Protein AF-0000000085028987 (afdb_homodimer)

Secondary structure (DSSP, 8-state):
-----EEEEEETTS-EEEEEEESSPPP--HHHHHHHHTSPPEETTS-EEEEPPTT---EEEEEEEETTEEP--EEETTTTEEE-SS-TTTT--SEE-EEEEEEETTS-EEEEEE--EEEEE---HHHHHHHHHHHHHHHT-GGGB----SS----SS-S---HHHHHHHHHHHHHHHHHTHHHHHHS---EEEEEEEEEEGGG-----HHHHHHHHH-GGGEEEEEEEEEETTEEEEESEEEEEEEEEE---HHHHHHHHHHHHHHHHHHHHHHHHHHHHHHH------BTTBEEHHHHHHHHHHHHHHHHHHHHHHHHHHHHHHHHHHHHH---PPP-TTSPPP--HHHHHSHHHHHHHHHHHHHHHS-----HHHHHHHHTTSHHHHHHHHHHHHHHHHHHHTT-EEEEEE----SS----SS--TTB--EEEEEETTEEEEEEES--EESS---SSSS--EEE---B-SSTT-B-SEE--SEEEEEEETTEEEEEEEEEEEEEHHHIIIIIHHHHHIIIIISEEE--EEETTEEE--EEEEEEEEEEE-SS--S-EES-TTPPTT---SSEEEEEE-STTS-HHHHHHHHHHHHHHHH-/-----EEEEEETTS-EEEEEEESSPPP--HHHHHHHHTSPPEETTS-EEEEPPTT---EEEEEEEETTEEP--EEETTTTEEE-SS-TTTT--SEE-EEEEEEETTS-EEEEEE--EEEEE---HHHHHHHHHHHHHHHT-GGGB----SS----S--S--SHHHHHHHHHHHHHHHHHTHHHHHHS---EEEEEEEEEEGGG-----HHHHHHHHH-GGGEEEEEEEEEETTEEEEESEEEEEEEEEE---HHHHHHHHHHHHHHHHHHHHHHHHHHHHHHH------BTTBEEHHHHHHHHHHHHHHHHHHHHHHHHHHHHHHHHHHHHH---PPP-TTSPPPPPHHHHHSHHHHHHHHHHHHHHHS-----HHHHHHHHTTSHHHHHHHHHHHHHHHHHHHTT-EEEEEEPPPPSS----SS--TTB--EEEEEETTEEEEEEES--EESS---SSSS--EEE---B-SSTT-B-SEE--SEEEEEEETTEEEEEEEEEEEEEHHHIIIIIHHHHHIIIIISEEE--EEETTEEE--EEEEEEEEEEE-SS--S-EES-TTPPTT---SSEEEEEE-STTS-HHHHHHHHHHHHHHHH-

Organism: Acidaminococcus fermentans (strain ATCC 25085 / DSM 20731 / CCUG 9996 / CIP 106432 / VR4) (NCBI:txid591001)

Sequence (1204 aa):
MDMEPTIRLREQNGETLTLPVTREARPYSAERVLAAAGRQGVRENLHYDLELPAQWTGIQEAAAALNGKPLNSLFDSRRHMVLFPYNIFAYHMGLVELELTLRLEDGSQQMWYTDLLPVLIQPSPQQENLKAMVEFIYAHQGPLLREKGPGTAGPDRDGFQDFLSQLTLAEETLQVYEENYGYFKANCRHTLESAEVVDWTERVQTVSPHTLQYLVRHPEHLKEAPFGIPVGNRTVLPEKLLSTQDKMSRDVYENQVVVSFLQRMLYDIGEEGKEIRTLLREMDLPDQDREGYRLSSQVLYENAAHMLRSFLERCEEVEERLQEMFVSYRQILPVTLLDASHLPRPTEPFFRVPQYYRIYLCIHRWYQTGCRHFPRERMLLNLYENTFVFEIYCLARLLHLFRQEGFVLEEGRHQEYSLGNRHLYDTSGYQNVYRLRQGGEELTLYFQPVITDHPEEGASGIHLYRNTTYAFKALEEGHYYTPDYLLKWKSGNRETYLILDAKYSYRKKVLQELMPEMSYKYLLSLSPVPYEEEGKKVEPAVRGLEILYGLTNGEQELESFYNCRLPGTSILPAANVIPFAETVTEENQQKNIRELLREMRGMDMEPTIRLREQNGETLTLPVTREARPYSAERVLAAAGRQGVRENLHYDLELPAQWTGIQEAAAALNGKPLNSLFDSRRHMVLFPYNIFAYHMGLVELELTLRLEDGSQQMWYTDLLPVLIQPSPQQENLKAMVEFIYAHQGPLLREKGPGTAGPDRDGFQDFLSQLTLAEETLQVYEENYGYFKANCRHTLESAEVVDWTERVQTVSPHTLQYLVRHPEHLKEAPFGIPVGNRTVLPEKLLSTQDKMSRDVYENQVVVSFLQRMLYDIGEEGKEIRTLLREMDLPDQDREGYRLSSQVLYENAAHMLRSFLERCEEVEERLQEMFVSYRQILPVTLLDASHLPRPTEPFFRVPQYYRIYLCIHRWYQTGCRHFPRERMLLNLYENTFVFEIYCLARLLHLFRQEGFVLEEGRHQEYSLGNRHLYDTSGYQNVYRLRQGGEELTLYFQPVITDHPEEGASGIHLYRNTTYAFKALEEGHYYTPDYLLKWKSGNRETYLILDAKYSYRKKVLQELMPEMSYKYLLSLSPVPYEEEGKKVEPAVRGLEILYGLTNGEQELESFYNCRLPGTSILPAANVIPFAETVTEENQQKNIRELLREMRG

Radius of gyration: 51.17 Å; Cα contacts (8 Å, |Δi|>4): 2140; chains: 2; bounding box: 71×213×149 Å

InterPro domains:
  IPR018633 Domain of unknown function DUF2357 [PF09823] (188-269)

pLDDT: mean 80.5, std 14.64, range [32.12, 98.12]

Structure (mmCIF, N/CA/C/O backbone):
data_AF-0000000085028987-model_v1
#
loop_
_entity.id
_entity.type
_entity.pdbx_description
1 polymer 'DUF2357 domain-containing protein'
#
loop_
_atom_site.group_PDB
_atom_site.id
_atom_site.type_symbol
_atom_site.label_atom_id
_atom_site.label_alt_id
_atom_site.label_comp_id
_atom_site.label_asym_id
_atom_site.label_entity_id
_atom_site.label_seq_id
_atom_site.pdbx_PDB_ins_code
_atom_site.Cartn_x
_atom_site.Cartn_y
_atom_site.Cartn_z
_atom_site.occupancy
_atom_site.B_iso_or_equiv
_atom_site.auth_seq_id
_atom_site.auth_comp_id
_atom_site.auth_asym_id
_atom_site.auth_atom_id
_atom_site.pdbx_PDB_model_num
ATOM 1 N N . MET A 1 1 ? 36.781 15.398 24.906 1 32.41 1 MET A N 1
ATOM 2 C CA . MET A 1 1 ? 35.656 16.141 24.328 1 32.41 1 MET A CA 1
ATOM 3 C C . MET A 1 1 ? 34.938 15.305 23.266 1 32.41 1 MET A C 1
ATOM 5 O O . MET A 1 1 ? 35.562 14.93 22.25 1 32.41 1 MET A O 1
ATOM 9 N N . ASP A 1 2 ? 34.125 14.406 23.484 1 46.38 2 ASP A N 1
ATOM 10 C CA . ASP A 1 2 ? 33.469 13.359 22.703 1 46.38 2 ASP A CA 1
ATOM 11 C C . ASP A 1 2 ? 32.781 13.945 21.469 1 46.38 2 ASP A C 1
ATOM 13 O O . ASP A 1 2 ? 31.891 14.781 21.578 1 46.38 2 ASP A O 1
ATOM 17 N N . MET A 1 3 ? 33.438 14.18 20.406 1 56.78 3 MET A N 1
ATOM 18 C CA . MET A 1 3 ? 33 14.836 19.172 1 56.78 3 MET A CA 1
ATOM 19 C C . MET A 1 3 ? 31.656 14.297 18.703 1 56.78 3 MET A C 1
ATOM 21 O O . MET A 1 3 ? 31.453 13.078 18.656 1 56.78 3 MET A O 1
ATOM 25 N N . GLU A 1 4 ? 30.641 15.07 18.719 1 72.38 4 GLU A N 1
ATOM 26 C CA . GLU A 1 4 ? 29.312 14.703 18.234 1 72.38 4 GLU A CA 1
ATOM 27 C C . GLU A 1 4 ? 29.375 14.047 16.859 1 72.38 4 GLU A C 1
ATOM 29 O O . GLU A 1 4 ? 30.094 14.523 15.977 1 72.38 4 GLU A O 1
ATOM 34 N N . PRO A 1 5 ? 28.906 12.836 16.797 1 86.44 5 PRO A N 1
ATOM 35 C CA . PRO A 1 5 ? 28.969 12.172 15.5 1 86.44 5 PRO A CA 1
ATOM 36 C C . PRO A 1 5 ? 28.312 12.992 14.391 1 86.44 5 PRO A C 1
ATOM 38 O O . PRO A 1 5 ? 27.453 13.836 14.664 1 86.44 5 PRO A O 1
ATOM 41 N N . THR A 1 6 ? 29.016 12.945 13.227 1 91.19 6 THR A N 1
ATOM 42 C CA . THR A 1 6 ? 28.5 13.695 12.086 1 91.19 6 THR A CA 1
ATOM 43 C C . THR A 1 6 ? 28.094 12.758 10.961 1 91.19 6 THR A C 1
ATOM 45 O O . THR A 1 6 ? 28.734 11.727 10.734 1 91.19 6 THR A O 1
ATOM 48 N N . ILE A 1 7 ? 26.969 13.117 10.414 1 92.19 7 ILE A N 1
ATOM 49 C CA . ILE A 1 7 ? 26.547 12.43 9.203 1 92.19 7 ILE A CA 1
ATOM 50 C C . ILE A 1 7 ? 26.781 13.336 7.992 1 92.19 7 ILE A C 1
ATOM 52 O O . ILE A 1 7 ? 26.938 14.547 8.133 1 92.19 7 ILE A O 1
ATOM 56 N N . ARG A 1 8 ? 26.938 12.719 6.805 1 92.5 8 ARG A N 1
ATOM 57 C CA . ARG A 1 8 ? 27.188 13.492 5.594 1 92.5 8 ARG A CA 1
ATOM 58 C C . ARG A 1 8 ? 26.047 13.312 4.586 1 92.5 8 ARG A C 1
ATOM 60 O O . ARG A 1 8 ? 25.672 12.18 4.266 1 92.5 8 ARG A O 1
ATOM 67 N N . LEU A 1 9 ? 25.406 14.422 4.207 1 91.81 9 LEU A N 1
ATOM 68 C CA . LEU A 1 9 ? 24.453 14.43 3.102 1 91.81 9 LEU A CA 1
ATOM 69 C C . LEU A 1 9 ? 25.172 14.656 1.772 1 91.81 9 LEU A C 1
ATOM 71 O O . LEU A 1 9 ? 25.766 15.711 1.56 1 91.81 9 LEU A O 1
ATOM 75 N N . ARG A 1 10 ? 25.125 13.641 0.949 1 88.56 10 ARG A N 1
ATOM 76 C CA . ARG A 1 10 ? 25.797 13.719 -0.342 1 88.56 10 ARG A CA 1
ATOM 77 C C . ARG A 1 10 ? 24.828 14.117 -1.445 1 88.56 10 ARG A C 1
ATOM 79 O O . ARG A 1 10 ? 23.875 13.383 -1.738 1 88.56 10 ARG A O 1
ATOM 86 N N . GLU A 1 11 ? 25.125 15.242 -2.012 1 84.75 11 GLU A N 1
ATOM 87 C CA . GLU A 1 11 ? 24.312 15.742 -3.121 1 84.75 11 GLU A CA 1
ATOM 88 C C . GLU A 1 11 ? 24.703 15.07 -4.434 1 84.75 11 GLU A C 1
ATOM 90 O O . GLU A 1 11 ? 25.844 14.609 -4.59 1 84.75 11 GLU A O 1
ATOM 95 N N . GLN A 1 12 ? 23.75 14.961 -5.301 1 71.62 12 GLN A N 1
ATOM 96 C CA . GLN A 1 12 ? 23.984 14.367 -6.609 1 71.62 12 GLN A CA 1
ATOM 97 C C . GLN A 1 12 ? 25.125 15.078 -7.336 1 71.62 12 GLN A C 1
ATOM 99 O O . GLN A 1 12 ? 25.891 14.445 -8.055 1 71.62 12 GLN A O 1
ATOM 104 N N . ASN A 1 13 ? 25.312 16.359 -7.172 1 62.12 13 ASN A N 1
ATOM 105 C CA . ASN A 1 13 ? 26.328 17.141 -7.855 1 62.12 13 ASN A CA 1
ATOM 106 C C . ASN A 1 13 ? 27.672 17.078 -7.117 1 62.12 13 ASN A C 1
ATOM 108 O O . ASN A 1 13 ? 28.641 17.734 -7.52 1 62.12 13 ASN A O 1
ATOM 112 N N . GLY A 1 14 ? 27.719 16.234 -6.102 1 68 14 GLY A N 1
ATOM 113 C CA . GLY A 1 14 ? 29 15.977 -5.469 1 68 14 GLY A CA 1
ATOM 114 C C . GLY A 1 14 ? 29.203 16.766 -4.191 1 68 14 GLY A C 1
ATOM 115 O O . GLY A 1 14 ? 30.125 16.5 -3.422 1 68 14 GLY A O 1
ATOM 116 N N . GLU A 1 15 ? 28.453 17.766 -3.984 1 76 15 GLU A N 1
ATOM 117 C CA . GLU A 1 15 ? 28.625 18.531 -2.752 1 76 15 GLU A CA 1
ATOM 118 C C . GLU A 1 15 ? 28.156 17.734 -1.539 1 76 15 GLU A C 1
ATOM 120 O O . GLU A 1 15 ? 27.156 17 -1.618 1 76 15 GLU A O 1
ATOM 125 N N . THR A 1 16 ? 29 17.812 -0.486 1 85.38 16 THR A N 1
ATOM 126 C CA . THR A 1 16 ? 28.672 17.078 0.73 1 85.38 16 THR A CA 1
ATOM 127 C C . THR A 1 16 ? 28.422 18.031 1.892 1 85.38 16 THR A C 1
ATOM 129 O O . THR A 1 16 ? 29.188 18.984 2.098 1 85.38 16 THR A O 1
ATOM 132 N N . LEU A 1 17 ? 27.297 17.875 2.51 1 88.44 17 LEU A N 1
ATOM 133 C CA . LEU A 1 17 ? 26.953 18.641 3.711 1 88.44 17 LEU A CA 1
ATOM 134 C C . LEU A 1 17 ? 27.156 17.781 4.961 1 88.44 17 LEU A C 1
ATOM 136 O O . LEU A 1 17 ? 26.578 16.703 5.078 1 88.44 17 LEU A O 1
ATOM 140 N N . THR A 1 18 ? 28.031 18.297 5.848 1 89.81 18 THR A N 1
ATOM 141 C CA . THR A 1 18 ? 28.281 17.594 7.102 1 89.81 18 THR A CA 1
ATOM 142 C C . THR A 1 18 ? 27.359 18.109 8.203 1 89.81 18 THR A C 1
ATOM 144 O O . THR A 1 18 ? 27.344 19.312 8.492 1 89.81 18 THR A O 1
ATOM 147 N N . LEU A 1 19 ? 26.625 17.203 8.758 1 90.38 19 LEU A N 1
ATOM 148 C CA . LEU A 1 19 ? 25.609 17.594 9.742 1 90.38 19 LEU A CA 1
ATOM 149 C C . LEU A 1 19 ? 25.891 16.906 11.078 1 90.38 19 LEU A C 1
ATOM 151 O O . LEU A 1 19 ? 25.969 15.68 11.148 1 90.38 19 LEU A O 1
ATOM 155 N N . PRO A 1 20 ? 26.016 17.703 12.07 1 87.94 20 PRO A N 1
ATOM 156 C CA . PRO A 1 20 ? 26.094 17.062 13.391 1 87.94 20 PRO A CA 1
ATOM 157 C C . PRO A 1 20 ? 24.781 16.406 13.805 1 87.94 20 PRO A C 1
ATOM 159 O O . PRO A 1 20 ? 23.703 16.891 13.445 1 87.94 20 PRO A O 1
ATOM 162 N N . VAL A 1 21 ? 24.828 15.289 14.516 1 91.38 21 VAL A N 1
ATOM 163 C CA . VAL A 1 21 ? 23.641 14.586 14.969 1 91.38 21 VAL A CA 1
ATOM 164 C C . VAL A 1 21 ? 23.703 14.383 16.484 1 91.38 21 VAL A C 1
ATOM 166 O O . VAL A 1 21 ? 24.797 14.266 17.047 1 91.38 21 VAL A O 1
ATOM 169 N N . THR A 1 22 ? 22.5 14.406 17.078 1 89.25 22 THR A N 1
ATOM 170 C CA . THR A 1 22 ? 22.359 14.195 18.516 1 89.25 22 THR A CA 1
ATOM 171 C C . THR A 1 22 ? 21.359 13.078 18.812 1 89.25 22 THR A C 1
ATOM 173 O O . THR A 1 22 ? 20.547 12.727 17.953 1 89.25 22 THR A O 1
ATOM 176 N N . ARG A 1 23 ? 21.375 12.516 20.031 1 87.06 23 ARG A N 1
ATOM 177 C CA . ARG A 1 23 ? 20.516 11.398 20.406 1 87.06 23 ARG A CA 1
ATOM 178 C C . ARG A 1 23 ? 19.156 11.891 20.891 1 87.06 23 ARG A C 1
ATOM 180 O O . ARG A 1 23 ? 18.188 11.125 20.938 1 87.06 23 ARG A O 1
ATOM 187 N N . GLU A 1 24 ? 19.094 13.141 21.188 1 79.94 24 GLU A N 1
ATOM 188 C CA . GLU A 1 24 ? 17.828 13.664 21.703 1 79.94 24 GLU A CA 1
ATOM 189 C C . GLU A 1 24 ? 17.203 14.648 20.734 1 79.94 24 GLU A C 1
ATOM 191 O O . GLU A 1 24 ? 17.891 15.469 20.125 1 79.94 24 GLU A O 1
ATOM 196 N N . ALA A 1 25 ? 15.938 14.406 20.578 1 73.94 25 ALA A N 1
ATOM 197 C CA . ALA A 1 25 ? 15.188 15.359 19.766 1 73.94 25 ALA A CA 1
ATOM 198 C C . ALA A 1 25 ? 15.055 16.703 20.484 1 73.94 25 ALA A C 1
ATOM 200 O O . ALA A 1 25 ? 14.734 16.75 21.672 1 73.94 25 ALA A O 1
ATOM 201 N N . ARG A 1 26 ? 15.492 17.766 19.797 1 72.06 26 ARG A N 1
ATOM 202 C CA . ARG A 1 26 ? 15.359 19.094 20.359 1 72.06 26 ARG A CA 1
ATOM 203 C C . ARG A 1 26 ? 14.039 19.75 19.953 1 72.06 26 ARG A C 1
ATOM 205 O O . ARG A 1 26 ? 13.609 19.625 18.812 1 72.06 26 ARG A O 1
ATOM 212 N N . PRO A 1 27 ? 13.359 20.281 20.922 1 61.62 27 PRO A N 1
ATOM 213 C CA . PRO A 1 27 ? 12.102 20.938 20.578 1 61.62 27 PRO A CA 1
ATOM 214 C C . PRO A 1 27 ? 12.305 22.141 19.641 1 61.62 27 PRO A C 1
ATOM 216 O O . PRO A 1 27 ? 13.391 22.719 19.594 1 61.62 27 PRO A O 1
ATOM 219 N N . TYR A 1 28 ? 11.406 22.359 18.875 1 56.91 28 TYR A N 1
ATOM 220 C CA . TYR A 1 28 ? 11.43 23.547 18.016 1 56.91 28 TYR A CA 1
ATOM 221 C C . TYR A 1 28 ? 11.359 24.812 18.844 1 56.91 28 TYR A C 1
ATOM 223 O O . TYR A 1 28 ? 10.469 24.969 19.688 1 56.91 28 TYR A O 1
ATOM 231 N N . SER A 1 29 ? 12.5 25.562 18.969 1 55.34 29 SER A N 1
ATOM 232 C CA . SER A 1 29 ? 12.562 26.844 19.672 1 55.34 29 SER A CA 1
ATOM 233 C C . SER A 1 29 ? 12.969 27.969 18.719 1 55.34 29 SER A C 1
ATOM 235 O O . SER A 1 29 ? 13.562 27.719 17.672 1 55.34 29 SER A O 1
ATOM 237 N N . ALA A 1 30 ? 12.461 29.156 19.031 1 52.03 30 ALA A N 1
ATOM 238 C CA . ALA A 1 30 ? 12.836 30.312 18.234 1 52.03 30 ALA A CA 1
ATOM 239 C C . ALA A 1 30 ? 14.344 30.422 18.062 1 52.03 30 ALA A C 1
ATOM 241 O O . ALA A 1 30 ? 14.836 30.75 16.984 1 52.03 30 ALA A O 1
ATOM 242 N N . GLU A 1 31 ? 14.93 30.078 19.125 1 56.41 31 GLU A N 1
ATOM 243 C CA . GLU A 1 31 ? 16.391 30.141 19.078 1 56.41 31 GLU A CA 1
ATOM 244 C C . GLU A 1 31 ? 16.953 29.156 18.062 1 56.41 31 GLU A C 1
ATOM 246 O O . GLU A 1 31 ? 17.875 29.484 17.312 1 56.41 31 GLU A O 1
ATOM 251 N N . ARG A 1 32 ? 16.391 27.984 18.047 1 67.75 32 ARG A N 1
ATOM 252 C CA . ARG A 1 32 ? 16.844 26.938 17.125 1 67.75 32 ARG A CA 1
ATOM 253 C C . ARG A 1 32 ? 16.562 27.328 15.68 1 67.75 32 ARG A C 1
ATOM 255 O O . ARG A 1 32 ? 17.375 27.078 14.789 1 67.75 32 ARG A O 1
ATOM 262 N N . VAL A 1 33 ? 15.539 27.922 15.516 1 63.22 33 VAL A N 1
ATOM 263 C CA . VAL A 1 33 ? 15.109 28.344 14.18 1 63.22 33 VAL A CA 1
ATOM 264 C C . VAL A 1 33 ? 16.031 29.438 13.664 1 63.22 33 VAL A C 1
ATOM 266 O O . VAL A 1 33 ? 16.453 29.406 12.508 1 63.22 33 VAL A O 1
ATOM 269 N N . LEU A 1 34 ? 16.359 30.344 14.523 1 59.09 34 LEU A N 1
ATOM 270 C CA . LEU A 1 34 ? 17.25 31.438 14.148 1 59.09 34 LEU A CA 1
ATOM 271 C C . LEU A 1 34 ? 18.656 30.938 13.852 1 59.09 34 LEU A C 1
ATOM 273 O O . LEU A 1 34 ? 19.312 31.406 12.922 1 59.09 34 LEU A O 1
ATOM 277 N N . ALA A 1 35 ? 18.984 30 14.594 1 65.44 35 ALA A N 1
ATOM 278 C CA . ALA A 1 35 ? 20.312 29.438 14.398 1 65.44 35 ALA A CA 1
ATOM 279 C C . ALA A 1 35 ? 20.406 28.688 13.07 1 65.44 35 ALA A C 1
ATOM 281 O O . ALA A 1 35 ? 21.453 28.672 12.43 1 65.44 35 ALA A O 1
ATOM 282 N N . ALA A 1 36 ? 19.344 28.094 12.695 1 73 36 ALA A N 1
ATOM 283 C CA . ALA A 1 36 ? 19.297 27.281 11.484 1 73 36 ALA A CA 1
ATOM 284 C C . ALA A 1 36 ? 19.375 28.156 10.234 1 73 36 ALA A C 1
ATOM 286 O O . ALA A 1 36 ? 19.891 27.734 9.195 1 73 36 ALA A O 1
ATOM 287 N N . ALA A 1 37 ? 18.922 29.359 10.336 1 63 37 ALA A N 1
ATOM 288 C CA . ALA A 1 37 ? 18.875 30.25 9.188 1 63 37 ALA A CA 1
ATOM 289 C C . ALA A 1 37 ? 20.281 30.578 8.688 1 63 37 ALA A C 1
ATOM 291 O O . ALA A 1 37 ? 20.469 30.875 7.504 1 63 37 ALA A O 1
ATOM 292 N N . GLY A 1 38 ? 21.188 30.469 9.594 1 63.19 38 GLY A N 1
ATOM 293 C CA . GLY A 1 38 ? 22.547 30.781 9.188 1 63.19 38 GLY A CA 1
ATOM 294 C C . GLY A 1 38 ? 23.328 29.562 8.719 1 63.19 38 GLY A C 1
ATOM 295 O O . GLY A 1 38 ? 24.453 29.688 8.234 1 63.19 38 GLY A O 1
ATOM 296 N N . ARG A 1 39 ? 22.719 28.516 8.742 1 74.38 39 ARG A N 1
ATOM 297 C CA . ARG A 1 39 ? 23.422 27.281 8.383 1 74.38 39 ARG A CA 1
ATOM 298 C C . ARG A 1 39 ? 23.266 26.969 6.902 1 74.38 39 ARG A C 1
ATOM 300 O O . ARG A 1 39 ? 22.438 27.562 6.219 1 74.38 39 ARG A O 1
ATOM 307 N N . GLN A 1 40 ? 24.234 26.141 6.457 1 78.69 40 GLN A N 1
ATOM 308 C CA . GLN A 1 40 ? 24.094 25.641 5.09 1 78.69 40 GLN A CA 1
ATOM 309 C C . GLN A 1 40 ? 22.828 24.797 4.93 1 78.69 40 GLN A C 1
ATOM 311 O O . GLN A 1 40 ? 22.516 23.984 5.789 1 78.69 40 GLN A O 1
ATOM 316 N N . GLY A 1 41 ? 22.078 25.203 3.938 1 84.44 41 GLY A N 1
ATOM 317 C CA . GLY A 1 41 ? 20.781 24.547 3.74 1 84.44 41 GLY A CA 1
ATOM 318 C C . GLY A 1 41 ? 20.828 23.469 2.674 1 84.44 41 GLY A C 1
ATOM 319 O O . GLY A 1 41 ? 21.875 23.203 2.094 1 84.44 41 GLY A O 1
ATOM 320 N N . VAL A 1 42 ? 19.812 22.75 2.605 1 88.56 42 VAL A N 1
ATOM 321 C CA . VAL A 1 42 ? 19.625 21.734 1.586 1 88.56 42 VAL A CA 1
ATOM 322 C C . VAL A 1 42 ? 18.75 22.266 0.46 1 88.56 42 VAL A C 1
ATOM 324 O O . VAL A 1 42 ? 17.875 23.109 0.692 1 88.56 42 VAL A O 1
ATOM 327 N N . ARG A 1 43 ? 19.109 21.812 -0.732 1 84.69 43 ARG A N 1
ATOM 328 C CA . ARG A 1 43 ? 18.359 22.266 -1.899 1 84.69 43 ARG A CA 1
ATOM 329 C C . ARG A 1 43 ? 17.172 21.344 -2.172 1 84.69 43 ARG A C 1
ATOM 331 O O . ARG A 1 43 ? 17.328 20.125 -2.186 1 84.69 43 ARG A O 1
ATOM 338 N N . GLU A 1 44 ? 15.992 21.969 -2.375 1 80.94 44 GLU A N 1
ATOM 339 C CA . GLU A 1 44 ? 14.734 21.234 -2.492 1 80.94 44 GLU A CA 1
ATOM 340 C C . GLU A 1 44 ? 14.711 20.375 -3.75 1 80.94 44 GLU A C 1
ATOM 342 O O . GLU A 1 44 ? 14.078 19.312 -3.773 1 80.94 44 GLU A O 1
ATOM 347 N N . ASN A 1 45 ? 15.344 20.797 -4.785 1 78.25 45 ASN A N 1
ATOM 348 C CA . ASN A 1 45 ? 15.195 20.141 -6.074 1 78.25 45 ASN A CA 1
ATOM 349 C C . ASN A 1 45 ? 16.359 19.188 -6.355 1 78.25 45 ASN A C 1
ATOM 351 O O . ASN A 1 45 ? 16.516 18.703 -7.48 1 78.25 45 ASN A O 1
ATOM 355 N N . LEU A 1 46 ? 17.188 18.984 -5.371 1 82.75 46 LEU A N 1
ATOM 356 C CA . LEU A 1 46 ? 18.344 18.109 -5.613 1 82.75 46 LEU A CA 1
ATOM 357 C C . LEU A 1 46 ? 18.219 16.812 -4.82 1 82.75 46 LEU A C 1
ATOM 359 O O . LEU A 1 46 ? 17.562 16.781 -3.773 1 82.75 46 LEU A O 1
ATOM 363 N N . HIS A 1 47 ? 18.828 15.828 -5.398 1 87 47 HIS A N 1
ATOM 364 C CA . HIS A 1 47 ? 18.844 14.516 -4.77 1 87 47 HIS A CA 1
ATOM 365 C C . HIS A 1 47 ? 19.984 14.398 -3.756 1 87 47 HIS A C 1
ATOM 367 O O . HIS A 1 47 ? 21.094 14.867 -4.008 1 87 47 HIS A O 1
ATOM 373 N N . TYR A 1 48 ? 19.625 13.859 -2.592 1 89.12 48 TYR A N 1
ATOM 374 C CA . TYR A 1 48 ? 20.625 13.656 -1.536 1 89.12 48 TYR A CA 1
ATOM 375 C C . TYR A 1 48 ? 20.641 12.203 -1.068 1 89.12 48 TYR A C 1
ATOM 377 O O . TYR A 1 48 ? 19.609 11.531 -1.084 1 89.12 48 TYR A O 1
ATOM 385 N N . ASP A 1 49 ? 21.812 11.688 -0.755 1 88.81 49 ASP A N 1
ATOM 386 C CA . ASP A 1 49 ? 21.984 10.445 -0.014 1 88.81 49 ASP A CA 1
ATOM 387 C C . ASP A 1 49 ? 22.703 10.68 1.311 1 88.81 49 ASP A C 1
ATOM 389 O O . ASP A 1 49 ? 23.344 11.719 1.494 1 88.81 49 ASP A O 1
ATOM 393 N N . LEU A 1 50 ? 22.453 9.742 2.205 1 92.06 50 LEU A N 1
ATOM 394 C CA . LEU A 1 50 ? 23 9.93 3.545 1 92.06 50 LEU A CA 1
ATOM 395 C C . LEU A 1 50 ? 24.141 8.953 3.805 1 92.06 50 LEU A C 1
ATOM 397 O O . LEU A 1 50 ? 23.969 7.738 3.648 1 92.06 50 LEU A O 1
ATOM 401 N N . GLU A 1 51 ? 25.266 9.523 4.148 1 91.88 51 GLU A N 1
ATOM 402 C CA . GLU A 1 51 ? 26.422 8.719 4.566 1 91.88 51 GLU A CA 1
ATOM 403 C C . GLU A 1 51 ? 26.562 8.703 6.086 1 91.88 51 GLU A C 1
ATOM 405 O O . GLU A 1 51 ? 26.641 9.766 6.719 1 91.88 51 GLU A O 1
ATOM 410 N N . LEU A 1 52 ? 26.594 7.512 6.633 1 92.69 52 LEU A N 1
ATOM 411 C CA . LEU A 1 52 ? 26.719 7.367 8.078 1 92.69 52 LEU A CA 1
ATOM 412 C C . LEU A 1 52 ? 28.172 7.359 8.5 1 92.69 52 LEU A C 1
ATOM 414 O O . LEU A 1 52 ? 29.062 7.031 7.699 1 92.69 52 LEU A O 1
ATOM 418 N N . PRO A 1 53 ? 28.312 7.785 9.711 1 89.31 53 PRO A N 1
ATOM 419 C CA . PRO A 1 53 ? 29.703 7.777 10.188 1 89.31 53 PRO A CA 1
ATOM 420 C C . PRO A 1 53 ? 30.312 6.383 10.18 1 89.31 53 PRO A C 1
ATOM 422 O O . PRO A 1 53 ? 29.641 5.41 10.547 1 89.31 53 PRO A O 1
ATOM 425 N N . ALA A 1 54 ? 31.531 6.328 9.852 1 81.88 54 ALA A N 1
ATOM 426 C CA . ALA A 1 54 ? 32.25 5.062 9.781 1 81.88 54 ALA A CA 1
ATOM 427 C C . ALA A 1 54 ? 32.375 4.426 11.164 1 81.88 54 ALA A C 1
ATOM 429 O O . ALA A 1 54 ? 32.562 3.211 11.281 1 81.88 54 ALA A O 1
ATOM 430 N N . GLN A 1 55 ? 32.281 5.289 12.125 1 83.5 55 GLN A N 1
ATOM 431 C CA . GLN A 1 55 ? 32.438 4.816 13.5 1 83.5 55 GLN A CA 1
ATOM 432 C C . GLN A 1 55 ? 31.234 3.994 13.945 1 83.5 55 GLN A C 1
ATOM 434 O O . GLN A 1 55 ? 31.312 3.242 14.914 1 83.5 55 GLN A O 1
ATOM 439 N N . TRP A 1 56 ? 30.156 4.242 13.32 1 87.88 56 TRP A N 1
ATOM 440 C CA . TRP A 1 56 ? 28.969 3.473 13.672 1 87.88 56 TRP A CA 1
ATOM 441 C C . TRP A 1 56 ? 29.062 2.053 13.125 1 87.88 56 TRP A C 1
ATOM 443 O O . TRP A 1 56 ? 28.953 1.841 11.914 1 87.88 56 TRP A O 1
ATOM 453 N N . THR A 1 57 ? 29.344 1.119 13.961 1 83.5 57 THR A N 1
ATOM 454 C CA . THR A 1 57 ? 29.5 -0.267 13.539 1 83.5 57 THR A CA 1
ATOM 455 C C . THR A 1 57 ? 28.328 -1.116 14.016 1 83.5 57 THR A C 1
ATOM 457 O O . THR A 1 57 ? 27.594 -0.719 14.922 1 83.5 57 THR A O 1
ATOM 460 N N . GLY A 1 58 ? 28.094 -2.248 13.297 1 83.12 58 GLY A N 1
ATOM 461 C CA . GLY A 1 58 ? 27.094 -3.215 13.703 1 83.12 58 GLY A CA 1
ATOM 462 C C . GLY A 1 58 ? 25.688 -2.809 13.32 1 83.12 58 GLY A C 1
ATOM 463 O O . GLY A 1 58 ? 24.719 -3.133 14.023 1 83.12 58 GLY A O 1
ATOM 464 N N . ILE A 1 59 ? 25.578 -1.982 12.32 1 87.62 59 ILE A N 1
ATOM 465 C CA . ILE A 1 59 ? 24.266 -1.54 11.891 1 87.62 59 ILE A CA 1
ATOM 466 C C . ILE A 1 59 ? 23.625 -2.611 11.016 1 87.62 59 ILE A C 1
ATOM 468 O O . ILE A 1 59 ? 24.188 -2.992 9.984 1 87.62 59 ILE A O 1
ATOM 472 N N . GLN A 1 60 ? 22.484 -3.059 11.445 1 84.62 60 GLN A N 1
ATOM 473 C CA . GLN A 1 60 ? 21.734 -4.035 10.664 1 84.62 60 GLN A CA 1
ATOM 474 C C . GLN A 1 60 ? 20.781 -3.342 9.695 1 84.62 60 GLN A C 1
ATOM 476 O O . GLN A 1 60 ? 20.656 -3.754 8.539 1 84.62 60 GLN A O 1
ATOM 481 N N . GLU A 1 61 ? 20.062 -2.387 10.305 1 84.44 61 GLU A N 1
ATOM 482 C CA . GLU A 1 61 ? 19.109 -1.612 9.516 1 84.44 61 GLU A CA 1
ATOM 483 C C . GLU A 1 61 ? 19.172 -0.131 9.883 1 84.44 61 GLU A C 1
ATOM 485 O O . GLU A 1 61 ? 19.453 0.222 11.023 1 84.44 61 GLU A O 1
ATOM 490 N N . ALA A 1 62 ? 19.016 0.67 8.844 1 88 62 ALA A N 1
ATOM 491 C CA . ALA A 1 62 ? 18.938 2.113 9.055 1 88 62 ALA A CA 1
ATOM 492 C C . ALA A 1 62 ? 17.75 2.715 8.297 1 88 62 ALA A C 1
ATOM 494 O O . ALA A 1 62 ? 17.5 2.354 7.145 1 88 62 ALA A O 1
ATOM 495 N N . ALA A 1 63 ? 17 3.494 9 1 86.88 63 ALA A N 1
ATOM 496 C CA . ALA A 1 63 ? 15.875 4.199 8.398 1 86.88 63 ALA A CA 1
ATOM 497 C C . ALA A 1 63 ? 15.938 5.695 8.695 1 86.88 63 ALA A C 1
ATOM 499 O O . ALA A 1 63 ? 16.562 6.113 9.672 1 86.88 63 ALA A O 1
ATOM 500 N N . ALA A 1 64 ? 15.414 6.484 7.77 1 88.88 64 ALA A N 1
ATOM 501 C CA . ALA A 1 64 ? 15.414 7.934 7.941 1 88.88 64 ALA A CA 1
ATOM 502 C C . ALA A 1 64 ? 14 8.492 7.914 1 88.88 64 ALA A C 1
ATOM 504 O O . ALA A 1 64 ? 13.102 7.898 7.309 1 88.88 64 ALA A O 1
ATOM 505 N N . ALA A 1 65 ? 13.836 9.523 8.633 1 85.25 65 ALA A N 1
ATOM 506 C CA . ALA A 1 65 ? 12.586 10.281 8.633 1 85.25 65 ALA A CA 1
ATOM 507 C C . ALA A 1 65 ? 12.852 11.773 8.492 1 85.25 65 ALA A C 1
ATOM 509 O O . ALA A 1 65 ? 13.922 12.258 8.867 1 85.25 65 ALA A O 1
ATOM 510 N N . LEU A 1 66 ? 11.977 12.438 7.797 1 83.62 66 LEU A N 1
ATOM 511 C CA . LEU A 1 66 ? 12.031 13.891 7.672 1 83.62 66 LEU A CA 1
ATOM 512 C C . LEU A 1 66 ? 10.883 14.539 8.445 1 83.62 66 LEU A C 1
ATOM 514 O O . LEU A 1 66 ? 9.711 14.312 8.133 1 83.62 66 LEU A O 1
ATOM 518 N N . ASN A 1 67 ? 11.25 15.305 9.383 1 74.88 67 ASN A N 1
ATOM 519 C CA . ASN A 1 67 ? 10.266 15.945 10.25 1 74.88 67 ASN A CA 1
ATOM 520 C C . ASN A 1 67 ? 9.305 14.93 10.859 1 74.88 67 ASN A C 1
ATOM 522 O O . ASN A 1 67 ? 8.086 15.133 10.844 1 74.88 67 ASN A O 1
ATOM 526 N N . GLY A 1 68 ? 9.867 13.812 11.195 1 69.06 68 GLY A N 1
ATOM 527 C CA . GLY A 1 68 ? 9.086 12.773 11.852 1 69.06 68 GLY A CA 1
ATOM 528 C C . GLY A 1 68 ? 8.367 11.867 10.883 1 69.06 68 GLY A C 1
ATOM 529 O O . GLY A 1 68 ? 7.754 10.875 11.297 1 69.06 68 GLY A O 1
ATOM 530 N N . LYS A 1 69 ? 8.367 12.203 9.68 1 70.81 69 LYS A N 1
ATOM 531 C CA . LYS A 1 69 ? 7.715 11.367 8.672 1 70.81 69 LYS A CA 1
ATOM 532 C C . LYS A 1 69 ? 8.703 10.391 8.039 1 70.81 69 LYS A C 1
ATOM 534 O O . LYS A 1 69 ? 9.719 10.812 7.477 1 70.81 69 LYS A O 1
ATOM 539 N N . PRO A 1 70 ? 8.398 9.18 8.141 1 75.75 70 PRO A N 1
ATOM 540 C CA . PRO A 1 70 ? 9.336 8.195 7.602 1 75.75 70 PRO A CA 1
ATOM 541 C C . PRO A 1 70 ? 9.531 8.32 6.094 1 75.75 70 PRO A C 1
ATOM 543 O O . PRO A 1 70 ? 8.57 8.586 5.367 1 75.75 70 PRO A O 1
ATOM 546 N N . LEU A 1 71 ? 10.773 8.188 5.684 1 78.62 71 LEU A N 1
ATOM 547 C CA . LEU A 1 71 ? 11.148 8.219 4.273 1 78.62 71 LEU A CA 1
ATOM 548 C C . LEU A 1 71 ? 11.414 6.809 3.748 1 78.62 71 LEU A C 1
ATOM 550 O O . LEU A 1 71 ? 11.844 5.934 4.5 1 78.62 71 LEU A O 1
ATOM 554 N N . ASN A 1 72 ? 11.016 6.629 2.51 1 71.31 72 ASN A N 1
ATOM 555 C CA . ASN A 1 72 ? 11.477 5.406 1.861 1 71.31 72 ASN A CA 1
ATOM 556 C C . ASN A 1 72 ? 12.992 5.43 1.633 1 71.31 72 ASN A C 1
ATOM 558 O O . ASN A 1 72 ? 13.508 6.336 0.981 1 71.31 72 ASN A O 1
ATOM 562 N N . SER A 1 73 ? 13.633 4.543 2.311 1 80.31 73 SER A N 1
ATOM 563 C CA . SER A 1 73 ? 15.086 4.523 2.211 1 80.31 73 SER A CA 1
ATOM 564 C C . SER A 1 73 ? 15.617 3.092 2.184 1 80.31 73 SER A C 1
ATOM 566 O O . SER A 1 73 ? 14.906 2.152 2.537 1 80.31 73 SER A O 1
ATOM 568 N N . LEU A 1 74 ? 16.797 2.912 1.554 1 78.25 74 LEU A N 1
ATOM 569 C CA . LEU A 1 74 ? 17.531 1.655 1.541 1 78.25 74 LEU A CA 1
ATOM 570 C C . LEU A 1 74 ? 18.891 1.818 2.213 1 78.25 74 LEU A C 1
ATOM 572 O O . LEU A 1 74 ? 19.641 2.752 1.902 1 78.25 74 LEU A O 1
ATOM 576 N N . PHE A 1 75 ? 19.094 0.892 3.168 1 86.31 75 PHE A N 1
ATOM 577 C CA . PHE A 1 75 ? 20.391 0.929 3.846 1 86.31 75 PHE A CA 1
ATOM 578 C C . PHE A 1 75 ? 21.391 0.022 3.145 1 86.31 75 PHE A C 1
ATOM 580 O O . PHE A 1 75 ? 21.172 -1.184 3.023 1 86.31 75 PHE A O 1
ATOM 587 N N . ASP A 1 76 ? 22.422 0.668 2.664 1 77.81 76 ASP A N 1
ATOM 588 C CA . ASP A 1 76 ? 23.562 -0.05 2.123 1 77.81 76 ASP A CA 1
ATOM 589 C C . ASP A 1 76 ? 24.641 -0.263 3.193 1 77.81 76 ASP A C 1
ATOM 591 O O . ASP A 1 76 ? 25.438 0.635 3.469 1 77.81 76 ASP A O 1
ATOM 595 N N . SER A 1 77 ? 24.703 -1.481 3.748 1 77.88 77 SER A N 1
ATOM 596 C CA . SER A 1 77 ? 25.609 -1.772 4.863 1 77.88 77 SER A CA 1
ATOM 597 C C . SER A 1 77 ? 27.062 -1.747 4.418 1 77.88 77 SER A C 1
ATOM 599 O O . SER A 1 77 ? 27.953 -1.504 5.23 1 77.88 77 SER A O 1
ATOM 601 N N . ARG A 1 78 ? 27.375 -2.002 3.248 1 73.62 78 ARG A N 1
ATOM 602 C CA . ARG A 1 78 ? 28.766 -2.047 2.77 1 73.62 78 ARG A CA 1
ATOM 603 C C . ARG A 1 78 ? 29.375 -0.653 2.752 1 73.62 78 ARG A C 1
ATOM 605 O O . ARG A 1 78 ? 30.562 -0.491 3.039 1 73.62 78 ARG A O 1
ATOM 612 N N . ARG A 1 79 ? 28.609 0.291 2.414 1 78.88 79 ARG A N 1
ATOM 613 C CA . ARG A 1 79 ? 29.125 1.646 2.25 1 78.88 79 ARG A CA 1
ATOM 614 C C . ARG A 1 79 ? 28.672 2.547 3.393 1 78.88 79 ARG A C 1
ATOM 616 O O . ARG A 1 79 ? 29 3.732 3.426 1 78.88 79 ARG A O 1
ATOM 623 N N . HIS A 1 80 ? 27.891 2.023 4.172 1 86.06 80 HIS A N 1
ATOM 624 C CA . HIS A 1 80 ? 27.375 2.777 5.309 1 86.06 80 HIS A CA 1
ATOM 625 C C . HIS A 1 80 ? 26.547 3.98 4.844 1 86.06 80 HIS A C 1
ATOM 627 O O . HIS A 1 80 ? 26.766 5.098 5.316 1 86.06 80 HIS A O 1
ATOM 633 N N . MET A 1 81 ? 25.719 3.68 3.818 1 88.5 81 MET A N 1
ATOM 634 C CA . MET A 1 81 ? 24.922 4.758 3.23 1 88.5 81 MET A CA 1
ATOM 635 C C . MET A 1 81 ? 23.438 4.43 3.287 1 88.5 81 MET A C 1
ATOM 637 O O . MET A 1 81 ? 23.047 3.266 3.18 1 88.5 81 MET A O 1
ATOM 641 N N . VAL A 1 82 ? 22.688 5.465 3.518 1 89 82 VAL A N 1
ATOM 642 C CA . VAL A 1 82 ? 21.234 5.391 3.359 1 89 82 VAL A CA 1
ATOM 643 C C . VAL A 1 82 ? 20.828 6.055 2.049 1 89 82 VAL A C 1
ATOM 645 O O . VAL A 1 82 ? 21 7.262 1.873 1 89 82 VAL A O 1
ATOM 648 N N . LEU A 1 83 ? 20.312 5.254 1.178 1 85.06 83 LEU A N 1
ATOM 649 C CA . LEU A 1 83 ? 19.969 5.734 -0.156 1 85.06 83 LEU A CA 1
ATOM 650 C C . LEU A 1 83 ? 18.469 6.004 -0.265 1 85.06 83 LEU A C 1
ATOM 652 O O . LEU A 1 83 ? 17.672 5.266 0.301 1 85.06 83 LEU A O 1
ATOM 656 N N . PHE A 1 84 ? 18.219 7.133 -0.999 1 83.5 84 PHE A N 1
ATOM 657 C CA . PHE A 1 84 ? 16.828 7.492 -1.236 1 83.5 84 PHE A CA 1
ATOM 658 C C . PHE A 1 84 ? 16.484 7.402 -2.721 1 83.5 84 PHE A C 1
ATOM 660 O O . PHE A 1 84 ? 17.266 7.852 -3.566 1 83.5 84 PHE A O 1
ATOM 667 N N . PRO A 1 85 ? 15.375 6.805 -2.994 1 70.88 85 PRO A N 1
ATOM 668 C CA . PRO A 1 85 ? 15.016 6.672 -4.406 1 70.88 85 PRO A CA 1
ATOM 669 C C . PRO A 1 85 ? 14.508 7.977 -5.012 1 70.88 85 PRO A C 1
ATOM 671 O O . PRO A 1 85 ? 14.32 8.07 -6.227 1 70.88 85 PRO A O 1
ATOM 674 N N . TYR A 1 86 ? 14.211 9.039 -4.156 1 72.19 86 TYR A N 1
ATOM 675 C CA . TYR A 1 86 ? 13.688 10.312 -4.629 1 72.19 86 TYR A CA 1
ATOM 676 C C . TYR A 1 86 ? 14.289 11.469 -3.848 1 72.19 86 TYR A C 1
ATOM 678 O O . TYR A 1 86 ? 15.086 11.266 -2.934 1 72.19 86 TYR A O 1
ATOM 686 N N . ASN A 1 87 ? 13.922 12.641 -4.344 1 80.19 87 ASN A N 1
ATOM 687 C CA . ASN A 1 87 ? 14.336 13.844 -3.635 1 80.19 87 ASN A CA 1
ATOM 688 C C . ASN A 1 87 ? 13.57 14.016 -2.326 1 80.19 87 ASN A C 1
ATOM 690 O O . ASN A 1 87 ? 12.414 14.453 -2.328 1 80.19 87 ASN A O 1
ATOM 694 N N . ILE A 1 88 ? 14.297 13.812 -1.26 1 84.5 88 ILE A N 1
ATOM 695 C CA . ILE A 1 88 ? 13.625 13.734 0.031 1 84.5 88 ILE A CA 1
ATOM 696 C C . ILE A 1 88 ? 13.211 15.133 0.486 1 84.5 88 ILE A C 1
ATOM 698 O O . ILE A 1 88 ? 12.359 15.281 1.364 1 84.5 88 ILE A O 1
ATOM 702 N N . PHE A 1 89 ? 13.812 16.172 -0.128 1 82.5 89 PHE A N 1
ATOM 703 C CA . PHE A 1 89 ? 13.5 17.516 0.323 1 82.5 89 PHE A CA 1
ATOM 704 C C . PHE A 1 89 ? 12.531 18.203 -0.638 1 82.5 89 PHE A C 1
ATOM 706 O O . PHE A 1 89 ? 12.203 19.375 -0.47 1 82.5 89 PHE A O 1
ATOM 713 N N . ALA A 1 90 ? 12.055 17.391 -1.556 1 74.38 90 ALA A N 1
ATOM 714 C CA . ALA A 1 90 ? 11.133 17.969 -2.533 1 74.38 90 ALA A CA 1
ATOM 715 C C . ALA A 1 90 ? 9.852 18.453 -1.861 1 74.38 90 ALA A C 1
ATOM 717 O O . ALA A 1 90 ? 9.258 17.734 -1.048 1 74.38 90 ALA A O 1
ATOM 718 N N . TYR A 1 91 ? 9.516 19.75 -2.088 1 66.75 91 TYR A N 1
ATOM 719 C CA . TYR A 1 91 ? 8.258 20.375 -1.688 1 66.75 91 TYR A CA 1
ATOM 720 C C . TYR A 1 91 ? 8.266 20.703 -0.199 1 66.75 91 TYR A C 1
ATOM 722 O O . TYR A 1 91 ? 7.207 20.906 0.402 1 66.75 91 TYR A O 1
ATOM 730 N N . HIS A 1 92 ? 9.43 20.562 0.323 1 73.5 92 HIS A N 1
ATOM 731 C CA . HIS A 1 92 ? 9.547 21.062 1.688 1 73.5 92 HIS A CA 1
ATOM 732 C C . HIS A 1 92 ? 10.039 22.5 1.709 1 73.5 92 HIS A C 1
ATOM 734 O O . HIS A 1 92 ? 10.836 22.906 0.862 1 73.5 92 HIS A O 1
ATOM 740 N N . MET A 1 93 ? 9.516 23.234 2.617 1 71.62 93 MET A N 1
ATOM 741 C CA . MET A 1 93 ? 9.914 24.625 2.795 1 71.62 93 MET A CA 1
ATOM 742 C C . MET A 1 93 ? 10.211 24.922 4.262 1 71.62 93 MET A C 1
ATOM 744 O O . MET A 1 93 ? 9.781 24.172 5.148 1 71.62 93 MET A O 1
ATOM 748 N N . GLY A 1 94 ? 10.984 25.922 4.422 1 75.44 94 GLY A N 1
ATOM 749 C CA . GLY A 1 94 ? 11.352 26.281 5.781 1 75.44 94 GLY A CA 1
ATOM 750 C C . GLY A 1 94 ? 12.523 25.484 6.316 1 75.44 94 GLY A C 1
ATOM 751 O O . GLY A 1 94 ? 13.57 25.406 5.672 1 75.44 94 GLY A O 1
ATOM 752 N N . LEU A 1 95 ? 12.258 24.969 7.488 1 76.06 95 LEU A N 1
ATOM 753 C CA . LEU A 1 95 ? 13.297 24.203 8.164 1 76.06 95 LEU A CA 1
ATOM 754 C C . LEU A 1 95 ? 12.891 22.734 8.305 1 76.06 95 LEU A C 1
ATOM 756 O O . LEU A 1 95 ? 11.719 22.438 8.539 1 76.06 95 LEU A O 1
ATOM 760 N N . VAL A 1 96 ? 13.828 21.891 8.008 1 80.75 96 VAL A N 1
ATOM 761 C CA . VAL A 1 96 ? 13.539 20.453 8.133 1 80.75 96 VAL A CA 1
ATOM 762 C C . VAL A 1 96 ? 14.539 19.812 9.094 1 80.75 96 VAL A C 1
ATOM 764 O O . VAL A 1 96 ? 15.625 20.344 9.312 1 80.75 96 VAL A O 1
ATOM 767 N N . GLU A 1 97 ? 14.086 18.75 9.695 1 84.75 97 GLU A N 1
ATOM 768 C CA . GLU A 1 97 ? 14.922 17.938 10.57 1 84.75 97 GLU A CA 1
ATOM 769 C C . GLU A 1 97 ? 14.961 16.484 10.102 1 84.75 97 GLU A C 1
ATOM 771 O O . GLU A 1 97 ? 13.93 15.914 9.742 1 84.75 97 GLU A O 1
ATOM 776 N N . LEU A 1 98 ? 16.172 15.984 10.016 1 89.25 98 LEU A N 1
ATOM 777 C CA . LEU A 1 98 ? 16.344 14.578 9.672 1 89.25 98 LEU A CA 1
ATOM 778 C C . LEU A 1 98 ? 16.469 13.719 10.922 1 89.25 98 LEU A C 1
ATOM 780 O O . LEU A 1 98 ? 17.156 14.086 11.867 1 89.25 98 LEU A O 1
ATOM 784 N N . GLU A 1 99 ? 15.75 12.672 10.883 1 89.06 99 GLU A N 1
ATOM 785 C CA . GLU A 1 99 ? 15.812 11.664 11.945 1 89.06 99 GLU A CA 1
ATOM 786 C C . GLU A 1 99 ? 16.328 10.328 11.406 1 89.06 99 GLU A C 1
ATOM 788 O O . GLU A 1 99 ? 15.898 9.883 10.336 1 89.06 99 GLU A O 1
ATOM 793 N N . LEU A 1 100 ? 17.266 9.711 12.172 1 90.88 100 LEU A N 1
ATOM 794 C CA . LEU A 1 100 ? 17.828 8.422 11.781 1 90.88 100 LEU A CA 1
ATOM 795 C C . LEU A 1 100 ? 17.531 7.363 12.844 1 90.88 100 LEU A C 1
ATOM 797 O O . LEU A 1 100 ? 17.766 7.594 14.031 1 90.88 100 LEU A O 1
ATOM 801 N N . THR A 1 101 ? 16.984 6.355 12.422 1 88.69 101 THR A N 1
ATOM 802 C CA . THR A 1 101 ? 16.781 5.203 13.289 1 88.69 101 THR A CA 1
ATOM 803 C C . THR A 1 101 ? 17.672 4.043 12.875 1 88.69 101 THR A C 1
ATOM 805 O O . THR A 1 101 ? 17.594 3.557 11.75 1 88.69 101 THR A O 1
ATOM 808 N N . LEU A 1 102 ? 18.516 3.617 13.805 1 89.5 102 LEU A N 1
ATOM 809 C CA . LEU A 1 102 ? 19.438 2.512 13.555 1 89.5 102 LEU A CA 1
ATOM 810 C C . LEU A 1 102 ? 19.047 1.287 14.375 1 89.5 102 LEU A C 1
ATOM 812 O O . LEU A 1 102 ? 18.75 1.401 15.562 1 89.5 102 LEU A O 1
ATOM 816 N N . ARG A 1 103 ? 18.922 0.246 13.688 1 86.88 103 ARG A N 1
ATOM 817 C CA . ARG A 1 103 ? 18.812 -1.034 14.383 1 86.88 103 ARG A CA 1
ATOM 818 C C . ARG A 1 103 ? 20.141 -1.772 14.383 1 86.88 103 ARG A C 1
ATOM 820 O O . ARG A 1 103 ? 20.688 -2.074 13.32 1 86.88 103 ARG A O 1
ATOM 827 N N . LEU A 1 104 ? 20.578 -2.049 15.523 1 87.12 104 LEU A N 1
ATOM 828 C CA . LEU A 1 104 ? 21.891 -2.684 15.664 1 87.12 104 LEU A CA 1
ATOM 829 C C . LEU A 1 104 ? 21.75 -4.203 15.688 1 87.12 104 LEU A C 1
ATOM 831 O O . LEU A 1 104 ? 20.641 -4.73 15.773 1 87.12 104 LEU A O 1
ATOM 835 N N . GLU A 1 105 ? 22.859 -4.891 15.484 1 81.94 105 GLU A N 1
ATOM 836 C CA . GLU A 1 105 ? 22.906 -6.348 15.461 1 81.94 105 GLU A CA 1
ATOM 837 C C . GLU A 1 105 ? 22.391 -6.945 16.766 1 81.94 105 GLU A C 1
ATOM 839 O O . GLU A 1 105 ? 21.844 -8.047 16.766 1 81.94 105 GLU A O 1
ATOM 844 N N . ASP A 1 106 ? 22.578 -6.176 17.828 1 79.25 106 ASP A N 1
ATOM 845 C CA . ASP A 1 106 ? 22.156 -6.672 19.125 1 79.25 106 ASP A CA 1
ATOM 846 C C . ASP A 1 106 ? 20.656 -6.473 19.328 1 79.25 106 ASP A C 1
ATOM 848 O O . ASP A 1 106 ? 20.094 -6.859 20.359 1 79.25 106 ASP A O 1
ATOM 852 N N . GLY A 1 107 ? 20.047 -5.922 18.406 1 77 107 GLY A N 1
ATOM 853 C CA . GLY A 1 107 ? 18.594 -5.734 18.469 1 77 107 GLY A CA 1
ATOM 854 C C . GLY A 1 107 ? 18.203 -4.371 19.016 1 77 107 GLY A C 1
ATOM 855 O O . GLY A 1 107 ? 17.031 -4.004 18.984 1 77 107 GLY A O 1
ATOM 856 N N . SER A 1 108 ? 19.25 -3.678 19.531 1 82.38 108 SER A N 1
ATOM 857 C CA . SER A 1 108 ? 18.953 -2.371 20.109 1 82.38 108 SER A CA 1
ATOM 858 C C . SER A 1 108 ? 18.688 -1.333 19.031 1 82.38 108 SER A C 1
ATOM 860 O O . SER A 1 108 ? 19.188 -1.46 17.906 1 82.38 108 SER A O 1
ATOM 862 N N . GLN A 1 109 ? 17.781 -0.438 19.375 1 86.44 109 GLN A N 1
ATOM 863 C CA . GLN A 1 109 ? 17.469 0.651 18.453 1 86.44 109 GLN A CA 1
ATOM 864 C C . GLN A 1 109 ? 18.031 1.977 18.953 1 86.44 109 GLN A C 1
ATOM 866 O O . GLN A 1 109 ? 18 2.254 20.156 1 86.44 109 GLN A O 1
ATOM 871 N N . GLN A 1 110 ? 18.719 2.701 18.062 1 87.44 110 GLN A N 1
ATOM 872 C CA . GLN A 1 110 ? 19.234 4.035 18.359 1 87.44 110 GLN A CA 1
ATOM 873 C C . GLN A 1 110 ? 18.625 5.082 17.438 1 87.44 110 GLN A C 1
ATOM 875 O O . GLN A 1 110 ? 18.406 4.824 16.25 1 87.44 110 GLN A O 1
ATOM 880 N N . MET A 1 111 ? 18.281 6.137 18.109 1 89.12 111 MET A N 1
ATOM 881 C CA . MET A 1 111 ? 17.75 7.246 17.328 1 89.12 111 MET A CA 1
ATOM 882 C C . MET A 1 111 ? 18.703 8.43 17.328 1 89.12 111 MET A C 1
ATOM 884 O O . MET A 1 111 ? 19.328 8.727 18.344 1 89.12 111 MET A O 1
ATOM 888 N N . TRP A 1 112 ? 18.875 9.039 16.156 1 90.88 112 TRP A N 1
ATOM 889 C CA . TRP A 1 112 ? 19.719 10.219 15.977 1 90.88 112 TRP A CA 1
ATOM 890 C C . TRP A 1 112 ? 18.969 11.32 15.242 1 90.88 112 TRP A C 1
ATOM 892 O O . TRP A 1 112 ? 18.156 11.047 14.352 1 90.88 112 TRP A O 1
ATOM 902 N N . TYR A 1 113 ? 19.281 12.594 15.633 1 89.19 113 TYR A N 1
ATOM 903 C CA . TYR A 1 113 ? 18.594 13.742 15.062 1 89.19 113 TYR A CA 1
ATOM 904 C C . TYR A 1 113 ? 19.578 14.797 14.578 1 89.19 113 TYR A C 1
ATOM 906 O O . TYR A 1 113 ? 20.594 15.055 15.234 1 89.19 113 TYR A O 1
ATOM 914 N N . THR A 1 114 ? 19.234 15.344 13.391 1 89.56 114 THR A N 1
ATOM 915 C CA . THR A 1 114 ? 19.969 16.531 12.969 1 89.56 114 THR A CA 1
ATOM 916 C C . THR A 1 114 ? 19.359 17.797 13.586 1 89.56 114 THR A C 1
ATOM 918 O O . THR A 1 114 ? 18.25 17.75 14.125 1 89.56 114 THR A O 1
ATOM 921 N N . ASP A 1 115 ? 20.156 18.828 13.461 1 84.44 115 ASP A N 1
ATOM 922 C CA . ASP A 1 115 ? 19.531 20.125 13.742 1 84.44 115 ASP A CA 1
ATOM 923 C C . ASP A 1 115 ? 18.672 20.578 12.562 1 84.44 115 ASP A C 1
ATOM 925 O O . ASP A 1 115 ? 18.688 19.969 11.492 1 84.44 115 ASP A O 1
ATOM 929 N N . LEU A 1 116 ? 18.016 21.688 12.766 1 81.44 116 LEU A N 1
ATOM 930 C CA . LEU A 1 116 ? 17.141 22.203 11.711 1 81.44 116 LEU A CA 1
ATOM 931 C C . LEU A 1 116 ? 17.953 22.641 10.492 1 81.44 116 LEU A C 1
ATOM 933 O O . LEU A 1 116 ? 18.969 23.328 10.633 1 81.44 116 LEU A O 1
ATOM 937 N N . LEU A 1 117 ? 17.547 22.141 9.391 1 85.62 117 LEU A N 1
ATOM 938 C CA . LEU A 1 117 ? 18.188 22.469 8.125 1 85.62 117 LEU A CA 1
ATOM 939 C C . LEU A 1 117 ? 17.297 23.375 7.281 1 85.62 117 LEU A C 1
ATOM 941 O O . LEU A 1 117 ? 16.141 23.047 7.031 1 85.62 117 LEU A O 1
ATOM 945 N N . PRO A 1 118 ? 17.891 24.531 6.883 1 81.56 118 PRO A N 1
ATOM 946 C CA . PRO A 1 118 ? 17.109 25.359 5.973 1 81.56 118 PRO A CA 1
ATOM 947 C C . PRO A 1 118 ? 16.984 24.766 4.578 1 81.56 118 PRO A C 1
ATOM 949 O O . PRO A 1 118 ? 17.938 24.172 4.066 1 81.56 118 PRO A O 1
ATOM 952 N N . VAL A 1 119 ? 15.883 24.922 4.039 1 82 119 VAL A N 1
ATOM 953 C CA . VAL A 1 119 ? 15.648 24.422 2.686 1 82 119 VAL A CA 1
ATOM 954 C C . VAL A 1 119 ? 15.742 25.578 1.689 1 82 119 VAL A C 1
ATOM 956 O O . VAL A 1 119 ? 15.117 26.625 1.877 1 82 119 VAL A O 1
ATOM 959 N N . LEU A 1 120 ? 16.562 25.375 0.669 1 81.25 120 LEU A N 1
ATOM 960 C CA . LEU A 1 120 ? 16.75 26.359 -0.389 1 81.25 120 LEU A CA 1
ATOM 961 C C . LEU A 1 120 ? 15.898 26.031 -1.604 1 81.25 120 LEU A C 1
ATOM 963 O O . LEU A 1 120 ? 15.773 24.859 -1.979 1 81.25 120 LEU A O 1
ATOM 967 N N . ILE A 1 121 ? 15.195 27.094 -2.086 1 78.62 121 ILE A N 1
ATOM 968 C CA . ILE A 1 121 ? 14.305 26.859 -3.213 1 78.62 121 ILE A CA 1
ATOM 969 C C . ILE A 1 121 ? 14.672 27.797 -4.367 1 78.62 121 ILE A C 1
ATOM 971 O O . ILE A 1 121 ? 15.258 28.859 -4.152 1 78.62 121 ILE A O 1
ATOM 975 N N . GLN A 1 122 ? 14.445 27.297 -5.551 1 76.5 122 GLN A N 1
ATOM 976 C CA . GLN A 1 122 ? 14.531 28.156 -6.727 1 76.5 122 GLN A CA 1
ATOM 977 C C . GLN A 1 122 ? 13.211 28.875 -6.973 1 76.5 122 GLN A C 1
ATOM 979 O O . GLN A 1 122 ? 12.133 28.312 -6.75 1 76.5 122 GLN A O 1
ATOM 984 N N . PRO A 1 123 ? 13.375 30.172 -7.25 1 68.44 123 PRO A N 1
ATOM 985 C CA . PRO A 1 123 ? 12.133 30.891 -7.543 1 68.44 123 PRO A CA 1
ATOM 986 C C . PRO A 1 123 ? 11.273 30.172 -8.578 1 68.44 123 PRO A C 1
ATOM 988 O O . PRO A 1 123 ? 11.781 29.766 -9.625 1 68.44 123 PRO A O 1
ATOM 991 N N . SER A 1 124 ? 10.086 29.734 -8.125 1 70.19 124 SER A N 1
ATOM 992 C CA . SER A 1 124 ? 9.188 29 -9.008 1 70.19 124 SER A CA 1
ATOM 993 C C . SER A 1 124 ? 7.734 29.422 -8.797 1 70.19 124 SER A C 1
ATOM 995 O O . SER A 1 124 ? 7.41 30.062 -7.793 1 70.19 124 SER A O 1
ATOM 997 N N . PRO A 1 125 ? 6.922 29.312 -9.836 1 68.31 125 PRO A N 1
ATOM 998 C CA . PRO A 1 125 ? 5.488 29.578 -9.672 1 68.31 125 PRO A CA 1
ATOM 999 C C . PRO A 1 125 ? 4.914 28.906 -8.422 1 68.31 125 PRO A C 1
ATOM 1001 O O . PRO A 1 125 ? 3.939 29.406 -7.848 1 68.31 125 PRO A O 1
ATOM 1004 N N . GLN A 1 126 ? 5.52 28 -7.992 1 71.12 126 GLN A N 1
ATOM 1005 C CA . GLN A 1 126 ? 5.066 27.297 -6.797 1 71.12 126 GLN A CA 1
ATOM 1006 C C . GLN A 1 126 ? 5.234 28.156 -5.551 1 71.12 126 GLN A C 1
ATOM 1008 O O . GLN A 1 126 ? 4.438 28.062 -4.613 1 71.12 126 GLN A O 1
ATOM 1013 N N . GLN A 1 127 ? 6.07 29.062 -5.711 1 68.75 127 GLN A N 1
ATOM 1014 C CA . GLN A 1 127 ? 6.305 29.984 -4.598 1 68.75 127 GLN A CA 1
ATOM 1015 C C . GLN A 1 127 ? 5.18 31 -4.484 1 68.75 127 GLN A C 1
ATOM 1017 O O . GLN A 1 127 ? 4.797 31.391 -3.379 1 68.75 127 GLN A O 1
ATOM 1022 N N . GLU A 1 128 ? 4.777 31.391 -5.641 1 73.56 128 GLU A N 1
ATOM 1023 C CA . GLU A 1 128 ? 3.678 32.344 -5.637 1 73.56 128 GLU A CA 1
ATOM 1024 C C . GLU A 1 128 ? 2.414 31.734 -5.035 1 73.56 128 GLU A C 1
ATOM 1026 O O . GLU A 1 128 ? 1.664 32.406 -4.332 1 73.56 128 GLU A O 1
ATOM 1031 N N . ASN A 1 129 ? 2.23 30.578 -5.285 1 78.94 129 ASN A N 1
ATOM 1032 C CA . ASN A 1 129 ? 1.091 29.859 -4.707 1 78.94 129 ASN A CA 1
ATOM 1033 C C . ASN A 1 129 ? 1.203 29.766 -3.189 1 78.94 129 ASN A C 1
ATOM 1035 O O . ASN A 1 129 ? 0.214 29.938 -2.477 1 78.94 129 ASN A O 1
ATOM 1039 N N . LEU A 1 130 ? 2.27 29.562 -2.789 1 75.69 130 LEU A N 1
ATOM 1040 C CA . LEU A 1 130 ? 2.502 29.453 -1.352 1 75.69 130 LEU A CA 1
ATOM 1041 C C . LEU A 1 130 ? 2.289 30.797 -0.665 1 75.69 130 LEU A C 1
ATOM 1043 O O . LEU A 1 130 ? 1.733 30.859 0.435 1 75.69 130 LEU A O 1
ATOM 1047 N N . LYS A 1 131 ? 2.805 31.75 -1.328 1 74 131 LYS A N 1
ATOM 1048 C CA . LYS A 1 131 ? 2.59 33.094 -0.801 1 74 131 LYS A CA 1
ATOM 1049 C C . LYS A 1 131 ? 1.101 33.406 -0.671 1 74 131 LYS A C 1
ATOM 1051 O O . LYS A 1 131 ? 0.665 33.969 0.333 1 74 131 LYS A O 1
ATOM 1056 N N . ALA A 1 132 ? 0.442 33.094 -1.644 1 81.88 132 ALA A N 1
ATOM 1057 C CA . ALA A 1 132 ? -0.999 33.344 -1.643 1 81.88 132 ALA A CA 1
ATOM 1058 C C . ALA A 1 132 ? -1.686 32.562 -0.531 1 81.88 132 ALA A C 1
ATOM 1060 O O . ALA A 1 132 ? -2.643 33.031 0.08 1 81.88 132 ALA A O 1
ATOM 1061 N N . MET A 1 133 ? -1.254 31.406 -0.225 1 83.88 133 MET A N 1
ATOM 1062 C CA . MET A 1 133 ? -1.815 30.578 0.84 1 83.88 133 MET A CA 1
ATOM 1063 C C . MET A 1 133 ? -1.587 31.219 2.205 1 83.88 133 MET A C 1
ATOM 1065 O O . MET A 1 133 ? -2.482 31.219 3.051 1 83.88 133 MET A O 1
ATOM 1069 N N . VAL A 1 134 ? -0.456 31.703 2.326 1 77 134 VAL A N 1
ATOM 1070 C CA . VAL A 1 134 ? -0.112 32.344 3.596 1 77 134 VAL A CA 1
ATOM 1071 C C . VAL A 1 134 ? -0.972 33.594 3.805 1 77 134 VAL A C 1
ATOM 1073 O O . VAL A 1 134 ? -1.45 33.844 4.914 1 77 134 VAL A O 1
ATOM 1076 N N . GLU A 1 135 ? -1.146 34.312 2.75 1 76.31 135 GLU A N 1
ATOM 1077 C CA . GLU A 1 135 ? -2.004 35.469 2.82 1 76.31 135 GLU A CA 1
ATOM 1078 C C . GLU A 1 135 ? -3.432 35.094 3.199 1 76.31 135 GLU A C 1
ATOM 1080 O O . GLU A 1 135 ? -4.074 35.781 3.992 1 76.31 135 GLU A O 1
ATOM 1085 N N . PHE A 1 136 ? -3.857 34.094 2.658 1 85.38 136 PHE A N 1
ATOM 1086 C CA . PHE A 1 136 ? -5.203 33.625 2.973 1 85.38 136 PHE A CA 1
ATOM 1087 C C . PHE A 1 136 ? -5.305 33.219 4.438 1 85.38 136 PHE A C 1
ATOM 1089 O O . PHE A 1 136 ? -6.297 33.531 5.105 1 85.38 136 PHE A O 1
ATOM 1096 N N . ILE A 1 137 ? -4.367 32.5 4.938 1 82.5 137 ILE A N 1
ATOM 1097 C CA . ILE A 1 137 ? -4.348 32.062 6.332 1 82.5 137 ILE A CA 1
ATOM 1098 C C . ILE A 1 137 ? -4.434 33.281 7.25 1 82.5 137 ILE A C 1
ATOM 1100 O O . ILE A 1 137 ? -5.207 33.281 8.211 1 82.5 137 ILE A O 1
ATOM 1104 N N . TYR A 1 138 ? -3.789 34.156 6.836 1 71.94 138 TYR A N 1
ATOM 1105 C CA . TYR A 1 138 ? -3.75 35.375 7.664 1 71.94 138 TYR A CA 1
ATOM 1106 C C . TYR A 1 138 ? -5.109 36.062 7.688 1 71.94 138 TYR A C 1
ATOM 1108 O O . TYR A 1 138 ? -5.535 36.562 8.727 1 71.94 138 TYR A O 1
ATOM 1116 N N . ALA A 1 139 ? -5.629 36.125 6.594 1 74 139 ALA A N 1
ATOM 1117 C CA . ALA A 1 139 ? -6.914 36.781 6.469 1 74 139 ALA A CA 1
ATOM 1118 C C . ALA A 1 139 ? -8.008 36.031 7.211 1 74 139 ALA A C 1
ATOM 1120 O O . ALA A 1 139 ? -9.008 36.625 7.641 1 74 139 ALA A O 1
ATOM 1121 N N . HIS A 1 140 ? -7.773 34.719 7.41 1 83.19 140 HIS A N 1
ATOM 1122 C CA . HIS A 1 140 ? -8.859 33.906 7.938 1 83.19 140 HIS A CA 1
ATOM 1123 C C . HIS A 1 140 ? -8.422 33.156 9.188 1 83.19 140 HIS A C 1
ATOM 1125 O O . HIS A 1 140 ? -8.938 32.062 9.461 1 83.19 140 HIS A O 1
ATOM 1131 N N . GLN A 1 141 ? -7.52 33.531 9.93 1 77.5 141 GLN A N 1
ATOM 1132 C CA . GLN A 1 141 ? -6.918 32.781 11.039 1 77.5 141 GLN A CA 1
ATOM 1133 C C . GLN A 1 141 ? -7.766 32.906 12.305 1 77.5 141 GLN A C 1
ATOM 1135 O O . GLN A 1 141 ? -7.609 32.125 13.242 1 77.5 141 GLN A O 1
ATOM 1140 N N . GLY A 1 142 ? -8.672 33.75 12.398 1 74.31 142 GLY A N 1
ATOM 1141 C CA . GLY A 1 142 ? -9.445 34.031 13.602 1 74.31 142 GLY A CA 1
ATOM 1142 C C . GLY A 1 142 ? -10 32.781 14.258 1 74.31 142 GLY A C 1
ATOM 1143 O O . GLY A 1 142 ? -9.68 32.5 15.414 1 74.31 142 GLY A O 1
ATOM 1144 N N . PRO A 1 143 ? -10.68 32.031 13.516 1 82.69 143 PRO A N 1
ATOM 1145 C CA . PRO A 1 143 ? -11.312 30.844 14.102 1 82.69 143 PRO A CA 1
ATOM 1146 C C . PRO A 1 143 ? -10.297 29.766 14.469 1 82.69 143 PRO A C 1
ATOM 1148 O O . PRO A 1 143 ? -10.625 28.828 15.203 1 82.69 143 PRO A O 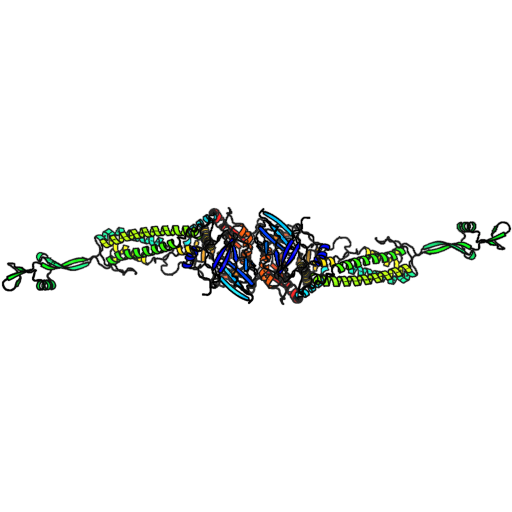1
ATOM 1151 N N . LEU A 1 144 ? -9.102 29.812 14.008 1 85.12 144 LEU A N 1
ATOM 1152 C CA . LEU A 1 144 ? -8.133 28.734 14.148 1 85.12 144 LEU A CA 1
ATOM 1153 C C . LEU A 1 144 ? -7.391 28.828 15.477 1 85.12 144 LEU A C 1
ATOM 1155 O O . LEU A 1 144 ? -6.871 27.844 15.984 1 85.12 144 LEU A O 1
ATOM 1159 N N . LEU A 1 145 ? -7.293 29.891 16.094 1 73.69 145 LEU A N 1
ATOM 1160 C CA . LEU A 1 145 ? -6.41 30.141 17.219 1 73.69 145 LEU A CA 1
ATOM 1161 C C . LEU A 1 145 ? -7.137 29.906 18.547 1 73.69 145 LEU A C 1
ATOM 1163 O O . LEU A 1 145 ? -8.328 30.188 18.656 1 73.69 145 LEU A O 1
ATOM 1167 N N . ARG A 1 146 ? -6.344 29.062 19.531 1 67.56 146 ARG A N 1
ATOM 1168 C CA . ARG A 1 146 ? -6.844 28.828 20.891 1 67.56 146 ARG A CA 1
ATOM 1169 C C . ARG A 1 146 ? -6.805 30.109 21.719 1 67.56 146 ARG A C 1
ATOM 1171 O O . ARG A 1 146 ? -5.82 30.844 21.688 1 67.56 146 ARG A O 1
ATOM 1178 N N . GLU A 1 147 ? -7.914 30.5 22.125 1 51.44 147 GLU A N 1
ATOM 1179 C CA . GLU A 1 147 ? -7.91 31.641 23.016 1 51.44 147 GLU A CA 1
ATOM 1180 C C . GLU A 1 147 ? -7.402 31.266 24.406 1 51.44 147 GLU A C 1
ATOM 1182 O O . GLU A 1 147 ? -7.844 30.266 24.984 1 51.44 147 GLU A O 1
ATOM 1187 N N . LYS A 1 148 ? -6.188 31.219 24.875 1 46.81 148 LYS A N 1
ATOM 1188 C CA . LYS A 1 148 ? -5.844 30.844 26.25 1 46.81 148 LYS A CA 1
ATOM 1189 C C . LYS A 1 148 ? -7 31.141 27.203 1 46.81 148 LYS A C 1
ATOM 1191 O O . LYS A 1 148 ? -7.551 30.219 27.812 1 46.81 148 LYS A O 1
ATOM 1196 N N . GLY A 1 149 ? -6.664 31.953 28.391 1 38.12 149 GLY A N 1
ATOM 1197 C CA . GLY A 1 149 ? -7.285 32.125 29.688 1 38.12 149 GLY A CA 1
ATOM 1198 C C . GLY A 1 149 ? -8.719 32.594 29.609 1 38.12 149 GLY A C 1
ATOM 1199 O O . GLY A 1 149 ? -9.125 33.188 28.609 1 38.12 149 GLY A O 1
ATOM 1200 N N . PRO A 1 150 ? -9.617 32 30.484 1 35.69 150 PRO A N 1
ATOM 1201 C CA . PRO A 1 150 ? -11.016 32.375 30.766 1 35.69 150 PRO A CA 1
ATOM 1202 C C . PRO A 1 150 ? -11.258 33.875 30.719 1 35.69 150 PRO A C 1
ATOM 1204 O O . PRO A 1 150 ? -12.398 34.312 30.844 1 35.69 150 PRO A O 1
ATOM 1207 N N . GLY A 1 151 ? -10.344 34.781 31.375 1 33.62 151 GLY A N 1
ATOM 1208 C CA . GLY A 1 151 ? -11.039 35.938 31.953 1 33.62 151 GLY A CA 1
ATOM 1209 C C . GLY A 1 151 ? -11.867 36.688 30.953 1 33.62 151 GLY A C 1
ATOM 1210 O O . GLY A 1 151 ? -12.875 37.312 31.297 1 33.62 151 GLY A O 1
ATOM 1211 N N . THR A 1 152 ? -11.305 37.625 30.094 1 33.22 152 THR A N 1
ATOM 1212 C CA . THR A 1 152 ? -12.203 38.625 29.531 1 33.22 152 THR A CA 1
ATOM 1213 C C . THR A 1 152 ? -13.094 38 28.453 1 33.22 152 THR A C 1
ATOM 1215 O O . THR A 1 152 ? -12.633 37.719 27.359 1 33.22 152 THR A O 1
ATOM 1218 N N . ALA A 1 153 ? -13.969 37.094 28.844 1 35.12 153 ALA A N 1
ATOM 1219 C CA . ALA A 1 153 ? -15.156 36.531 28.234 1 35.12 153 ALA A CA 1
ATOM 1220 C C . ALA A 1 153 ? -15.922 37.562 27.422 1 35.12 153 ALA A C 1
ATOM 1222 O O . ALA A 1 153 ? -17.109 37.375 27.125 1 35.12 153 ALA A O 1
ATOM 1223 N N . GLY A 1 154 ? -15.609 38.906 27.297 1 33.44 154 GLY A N 1
ATOM 1224 C CA . GLY A 1 154 ? -16.75 39.594 26.719 1 33.44 154 GLY A CA 1
ATOM 1225 C C . GLY A 1 154 ? -17.25 38.938 25.438 1 33.44 154 GLY A C 1
ATOM 1226 O O . GLY A 1 154 ? -16.562 38.125 24.844 1 33.44 154 GLY A O 1
ATOM 1227 N N . PRO A 1 155 ? -18.641 39.219 25.172 1 32.34 155 PRO A N 1
ATOM 1228 C CA . PRO A 1 155 ? -19.422 38.688 24.047 1 32.34 155 PRO A CA 1
ATOM 1229 C C . PRO A 1 155 ? -18.562 38.375 22.828 1 32.34 155 PRO A C 1
ATOM 1231 O O . PRO A 1 155 ? -17.406 38.781 22.75 1 32.34 155 PRO A O 1
ATOM 1234 N N . ASP A 1 156 ? -19.312 37.75 21.797 1 35.38 156 ASP A N 1
ATOM 1235 C CA . ASP A 1 156 ? -19.109 37.312 20.422 1 35.38 156 ASP A CA 1
ATOM 1236 C C . ASP A 1 156 ? -18.109 38.188 19.688 1 35.38 156 ASP A C 1
ATOM 1238 O O . ASP A 1 156 ? -18.109 38.25 18.469 1 35.38 156 ASP A O 1
ATOM 1242 N N . ARG A 1 157 ? -17.922 39.312 20.391 1 34.12 157 ARG A N 1
ATOM 1243 C CA . ARG A 1 157 ? -17.344 40.25 19.438 1 34.12 157 ARG A CA 1
ATOM 1244 C C . ARG A 1 157 ? -16.141 39.625 18.719 1 34.12 157 ARG A C 1
ATOM 1246 O O . ARG A 1 157 ? -15.508 38.719 19.25 1 34.12 157 ARG A O 1
ATOM 1253 N N . ASP A 1 158 ? -16.156 39.812 17.484 1 35.12 158 ASP A N 1
ATOM 1254 C CA . ASP A 1 158 ? -15.062 39.531 16.562 1 35.12 158 ASP A CA 1
ATOM 1255 C C . ASP A 1 158 ? -13.719 39.531 17.281 1 35.12 158 ASP A C 1
ATOM 1257 O O . ASP A 1 158 ? -13.289 40.594 17.797 1 35.12 158 ASP A O 1
ATOM 1261 N N . GLY A 1 159 ? -13.547 38.656 18.25 1 36.06 159 GLY A N 1
ATOM 1262 C CA . GLY A 1 159 ? -12.461 38.375 19.172 1 36.06 159 GLY A CA 1
ATOM 1263 C C . GLY A 1 159 ? -11.109 38.844 18.688 1 36.06 159 GLY A C 1
ATOM 1264 O O . GLY A 1 159 ? -10.078 38.531 19.266 1 36.06 159 GLY A O 1
ATOM 1265 N N . PHE A 1 160 ? -10.805 38.625 17.578 1 35.38 160 PHE A N 1
ATOM 1266 C CA . PHE A 1 160 ? -9.484 39.156 17.266 1 35.38 160 PHE A CA 1
ATOM 1267 C C . PHE A 1 160 ? -9.289 40.531 17.906 1 35.38 160 PHE A C 1
ATOM 1269 O O . PHE A 1 160 ? -9.586 41.562 17.281 1 35.38 160 PHE A O 1
ATOM 1276 N N . GLN A 1 161 ? -9.781 40.719 19.031 1 41.56 161 GLN A N 1
ATOM 1277 C CA . GLN A 1 161 ? -9.477 42 19.688 1 41.56 161 GLN A CA 1
ATOM 1278 C C . GLN A 1 161 ? -7.969 42.219 19.75 1 41.56 161 GLN A C 1
ATOM 1280 O O . GLN A 1 161 ? -7.277 41.688 20.609 1 41.56 161 GLN A O 1
ATOM 1285 N N . ASP A 1 162 ? -7.152 41.875 18.594 1 49.09 162 ASP A N 1
ATOM 1286 C CA . ASP A 1 162 ? -5.867 41.938 17.891 1 49.09 162 ASP A CA 1
ATOM 1287 C C . ASP A 1 162 ? -5.07 43.188 18.328 1 49.09 162 ASP A C 1
ATOM 1289 O O . ASP A 1 162 ? -5.621 44.094 18.938 1 49.09 162 ASP A O 1
ATOM 1293 N N . PHE A 1 163 ? -3.725 43.062 18.406 1 59.25 163 PHE A N 1
ATOM 1294 C CA . PHE A 1 163 ? -2.857 44.25 18.5 1 59.25 163 PHE A CA 1
ATOM 1295 C C . PHE A 1 163 ? -3.482 45.438 17.797 1 59.25 163 PHE A C 1
ATOM 1297 O O . PHE A 1 163 ? -3.406 46.562 18.281 1 59.25 163 PHE A O 1
ATOM 1304 N N . LEU A 1 164 ? -4.273 44.969 16.859 1 61.19 164 LEU A N 1
ATOM 1305 C CA . LEU A 1 164 ? -4.918 46.031 16.109 1 61.19 164 LEU A CA 1
ATOM 1306 C C . LEU A 1 164 ? -6.043 46.656 16.922 1 61.19 164 LEU A C 1
ATOM 1308 O O . LEU A 1 164 ? -6.254 47.875 16.859 1 61.19 164 LEU A O 1
ATOM 1312 N N . SER A 1 165 ? -6.621 45.719 17.641 1 64 165 SER A N 1
ATOM 1313 C CA . SER A 1 165 ? -7.68 46.25 18.5 1 64 165 SER A CA 1
ATOM 1314 C C . SER A 1 165 ? -7.109 47.156 19.578 1 64 165 SER A C 1
ATOM 1316 O O . SER A 1 165 ? -7.715 48.156 19.922 1 64 165 SER A O 1
ATOM 1318 N N . GLN A 1 166 ? -6.008 46.75 20.094 1 72.75 166 GLN A N 1
ATOM 1319 C CA . GLN A 1 166 ? -5.348 47.562 21.094 1 72.75 166 GLN A CA 1
ATOM 1320 C C . GLN A 1 166 ? -4.934 48.906 20.484 1 72.75 166 GLN A C 1
ATOM 1322 O O . GLN A 1 166 ? -5.066 49.969 21.141 1 72.75 166 GLN A O 1
ATOM 1327 N N . LEU A 1 167 ? -4.441 48.812 19.281 1 75.75 167 LEU A N 1
ATOM 1328 C CA . LEU A 1 167 ? -4.051 50.062 18.609 1 75.75 167 LEU A CA 1
ATOM 1329 C C . LEU A 1 167 ? -5.27 50.938 18.344 1 75.75 167 LEU A C 1
ATOM 1331 O O . LEU A 1 167 ? -5.199 52.156 18.5 1 75.75 167 LEU A O 1
ATOM 1335 N N . THR A 1 168 ? -6.301 50.25 18.031 1 77.56 168 THR A N 1
ATOM 1336 C CA . THR A 1 168 ? -7.539 51 17.812 1 77.56 168 THR A CA 1
ATOM 1337 C C . THR A 1 168 ? -8.031 51.625 19.109 1 77.56 168 THR A C 1
ATOM 1339 O O . THR A 1 168 ? -8.492 52.75 19.125 1 77.56 168 THR A O 1
ATOM 1342 N N . LEU A 1 169 ? -7.941 50.844 20.141 1 81.88 169 LEU A N 1
ATOM 1343 C CA . LEU A 1 169 ? -8.32 51.375 21.453 1 81.88 169 LEU A CA 1
ATOM 1344 C C . LEU A 1 169 ? -7.445 52.562 21.828 1 81.88 169 LEU A C 1
ATOM 1346 O O . LEU A 1 169 ? -7.93 53.531 22.422 1 81.88 169 LEU A O 1
ATOM 1350 N N . ALA A 1 170 ? -6.211 52.438 21.547 1 87.56 170 ALA A N 1
ATOM 1351 C CA . ALA A 1 170 ? -5.297 53.562 21.812 1 87.56 170 ALA A CA 1
ATOM 1352 C C . ALA A 1 170 ? -5.695 54.812 21.031 1 87.56 170 ALA A C 1
ATOM 1354 O O . ALA A 1 170 ? -5.68 55.906 21.562 1 87.56 170 ALA A O 1
ATOM 1355 N N . GLU A 1 171 ? -6.09 54.594 19.797 1 86.56 171 GLU A N 1
ATOM 1356 C CA . GLU A 1 171 ? -6.512 55.688 18.953 1 86.56 171 GLU A CA 1
ATOM 1357 C C . GLU A 1 171 ? -7.789 56.344 19.484 1 86.56 171 GLU A C 1
ATOM 1359 O O . GLU A 1 171 ? -7.918 57.562 19.5 1 86.56 171 GLU A O 1
ATOM 1364 N N . GLU A 1 172 ? -8.656 55.531 19.922 1 87.56 172 GLU A N 1
ATOM 1365 C CA . GLU A 1 172 ? -9.898 56.031 20.5 1 87.56 172 GLU A CA 1
ATOM 1366 C C . GLU A 1 172 ? -9.625 56.812 21.781 1 87.56 172 GLU A C 1
ATOM 1368 O O . GLU A 1 172 ? -10.242 57.875 22.031 1 87.56 172 GLU A O 1
ATOM 1373 N N . THR A 1 173 ? -8.797 56.25 22.562 1 93.12 173 THR A N 1
ATOM 1374 C CA . THR A 1 173 ? -8.414 56.938 23.797 1 93.12 173 THR A CA 1
ATOM 1375 C C . THR A 1 173 ? -7.777 58.281 23.5 1 93.12 173 THR A C 1
ATOM 1377 O O . THR A 1 173 ? -8.062 59.281 24.188 1 93.12 173 THR A O 1
ATOM 1380 N N . LEU A 1 174 ? -6.93 58.312 22.484 1 93.69 174 LEU A N 1
ATOM 1381 C CA . LEU A 1 174 ? -6.281 59.562 22.078 1 93.69 174 LEU A CA 1
ATOM 1382 C C . LEU A 1 174 ? -7.312 60.594 21.656 1 93.69 174 LEU A C 1
ATOM 1384 O O . LEU A 1 174 ? -7.168 61.781 21.953 1 93.69 174 LEU A O 1
ATOM 1388 N N . GLN A 1 175 ? -8.312 60.125 21.016 1 92.06 175 GLN A N 1
ATOM 1389 C CA . GLN A 1 175 ? -9.383 61.031 20.594 1 92.06 175 GLN A CA 1
ATOM 1390 C C . GLN A 1 175 ? -10.109 61.594 21.797 1 92.06 175 GLN A C 1
ATOM 1392 O O . GLN A 1 175 ? -10.438 62.781 21.812 1 92.06 175 GLN A O 1
ATOM 1397 N N . VAL A 1 176 ? -10.375 60.875 22.812 1 94.19 176 VAL A N 1
ATOM 1398 C CA . VAL A 1 176 ? -11.047 61.312 24.031 1 94.19 176 VAL A CA 1
ATOM 1399 C C . VAL A 1 176 ? -10.18 62.344 24.734 1 94.19 176 VAL A C 1
ATOM 1401 O O . VAL A 1 176 ? -10.68 63.375 25.203 1 94.19 176 VAL A O 1
ATOM 1404 N N . TYR A 1 177 ? -8.922 62.094 24.812 1 95.94 177 TYR A N 1
ATOM 1405 C CA . TYR A 1 177 ? -7.992 63.031 25.438 1 95.94 177 TYR A CA 1
ATOM 1406 C C . TYR A 1 177 ? -7.953 64.375 24.672 1 95.94 177 TYR A C 1
ATOM 1408 O O . TYR A 1 177 ? -7.898 65.438 25.266 1 95.94 177 TYR A O 1
ATOM 1416 N N . GLU A 1 178 ? -8 64.25 23.344 1 93.81 178 GLU A N 1
ATOM 1417 C CA . GLU A 1 178 ? -7.977 65.438 22.5 1 93.81 178 GLU A CA 1
ATOM 1418 C C . GLU A 1 178 ? -9.242 66.25 22.688 1 93.81 178 GLU A C 1
ATOM 1420 O O . GLU A 1 178 ? -9.18 67.5 22.781 1 93.81 178 GLU A O 1
ATOM 1425 N N . GLU A 1 179 ? -10.328 65.625 22.828 1 93 179 GLU A N 1
ATOM 1426 C CA . GLU A 1 179 ? -11.625 66.312 22.969 1 93 179 GLU A CA 1
ATOM 1427 C C . GLU A 1 179 ? -11.742 67 24.328 1 93 179 GLU A C 1
ATOM 1429 O O . GLU A 1 179 ? -12.438 68 24.469 1 93 179 GLU A O 1
ATOM 1434 N N . ASN A 1 180 ? -11.031 66.5 25.312 1 93.25 180 ASN A N 1
ATOM 1435 C CA . ASN A 1 180 ? -11.195 67 26.672 1 93.25 180 ASN A CA 1
ATOM 1436 C C . ASN A 1 180 ? -10.008 67.875 27.094 1 93.25 180 ASN A C 1
ATOM 1438 O O . ASN A 1 180 ? -9.922 68.312 28.25 1 93.25 180 ASN A O 1
ATOM 1442 N N . TYR A 1 181 ? -9.117 68.062 26.172 1 94.44 181 TYR A N 1
ATOM 1443 C CA . TYR A 1 181 ? -7.914 68.875 26.469 1 94.44 181 TYR A CA 1
ATOM 1444 C C . TYR A 1 181 ? -8.266 70.25 26.969 1 94.44 181 TYR A C 1
ATOM 1446 O O . TYR A 1 181 ? -7.676 70.75 27.938 1 94.44 181 TYR A O 1
ATOM 1454 N N . GLY A 1 182 ? -9.273 70.938 26.359 1 91.06 182 GLY A N 1
ATOM 1455 C CA . GLY A 1 182 ? -9.695 72.25 26.75 1 91.06 182 GLY A CA 1
ATOM 1456 C C . GLY A 1 182 ? -10.203 72.312 28.188 1 91.06 182 GLY A C 1
ATOM 1457 O O . GLY A 1 182 ? -9.875 73.25 28.906 1 91.06 182 GLY A O 1
ATOM 1458 N N . TYR A 1 183 ? -10.914 71.312 28.547 1 92.31 183 TYR A N 1
ATOM 1459 C CA . TYR A 1 183 ? -11.438 71.25 29.906 1 92.31 183 TYR A CA 1
ATOM 1460 C C . TYR A 1 183 ? -10.312 71.188 30.922 1 92.31 183 TYR A C 1
ATOM 1462 O O . TYR A 1 183 ? -10.289 71.875 31.922 1 92.31 183 TYR A O 1
ATOM 1470 N N . PHE A 1 184 ? -9.328 70.312 30.688 1 93.94 184 PHE A N 1
ATOM 1471 C CA . PHE A 1 184 ? -8.273 70 31.656 1 93.94 184 PHE A CA 1
ATOM 1472 C C . PHE A 1 184 ? -7.297 71.188 31.734 1 93.94 184 PHE A C 1
ATOM 1474 O O . PHE A 1 184 ? -6.68 71.438 32.781 1 93.94 184 PHE A O 1
ATOM 1481 N N . LYS A 1 185 ? -7.281 71.938 30.734 1 91.69 185 LYS A N 1
ATOM 1482 C CA . LYS A 1 185 ? -6.453 73.125 30.734 1 91.69 185 LYS A CA 1
ATOM 1483 C C . LYS A 1 185 ? -7.102 74.25 31.547 1 91.69 185 LYS A C 1
ATOM 1485 O O . LYS A 1 185 ? -6.43 74.938 32.312 1 91.69 185 LYS A O 1
ATOM 1490 N N . ALA A 1 186 ? -8.469 74.312 31.5 1 89 186 ALA A N 1
ATOM 1491 C CA . ALA A 1 186 ? -9.164 75.5 32.062 1 89 186 ALA A CA 1
ATOM 1492 C C . ALA A 1 186 ? -9.789 75.125 33.406 1 89 186 ALA A C 1
ATOM 1494 O O . ALA A 1 186 ? -9.805 75.938 34.344 1 89 186 ALA A O 1
ATOM 1495 N N . ASN A 1 187 ? -10.367 73.938 33.562 1 85.19 187 ASN A N 1
ATOM 1496 C CA . ASN A 1 187 ? -11.297 73.688 34.656 1 85.19 187 ASN A CA 1
ATOM 1497 C C . ASN A 1 187 ? -10.938 72.438 35.438 1 85.19 187 ASN A C 1
ATOM 1499 O O . ASN A 1 187 ? -11.781 71.875 36.156 1 85.19 187 ASN A O 1
ATOM 1503 N N . CYS A 1 188 ? -9.688 72 35.406 1 85.75 188 CYS A N 1
ATOM 1504 C CA . CYS A 1 188 ? -9.367 70.75 36.062 1 85.75 188 CYS A CA 1
ATOM 1505 C C . CYS A 1 188 ? -9.469 70.875 37.594 1 85.75 188 CYS A C 1
ATOM 1507 O O . CYS A 1 188 ? -9.484 72 38.094 1 85.75 188 CYS A O 1
ATOM 1509 N N . ARG A 1 189 ? -9.586 69.75 38.188 1 87.69 189 ARG A N 1
ATOM 1510 C CA . ARG A 1 189 ? -9.625 69.75 39.656 1 87.69 189 ARG A CA 1
ATOM 1511 C C . ARG A 1 189 ? -8.336 70.25 40.25 1 87.69 189 ARG A C 1
ATOM 1513 O O . ARG A 1 189 ? -7.246 70 39.719 1 87.69 189 ARG A O 1
ATOM 1520 N N . HIS A 1 190 ? -8.523 71.125 41.312 1 87.31 190 HIS A N 1
ATOM 1521 C CA . HIS A 1 190 ? -7.355 71.75 41.938 1 87.31 190 HIS A CA 1
ATOM 1522 C C . HIS A 1 190 ? -7.566 71.875 43.438 1 87.31 190 HIS A C 1
ATOM 1524 O O . HIS A 1 190 ? -8.688 71.75 43.938 1 87.31 190 HIS A O 1
ATOM 1530 N N . THR A 1 191 ? -6.523 71.875 44.094 1 81.38 191 THR A N 1
ATOM 1531 C CA . THR A 1 191 ? -6.555 72.125 45.531 1 81.38 191 THR A CA 1
ATOM 1532 C C . THR A 1 191 ? -5.766 73.375 45.875 1 81.38 191 THR A C 1
ATOM 1534 O O . THR A 1 191 ? -4.914 73.812 45.094 1 81.38 191 THR A O 1
ATOM 1537 N N . LEU A 1 192 ? -6.234 74 46.969 1 75.88 192 LEU A N 1
ATOM 1538 C CA . LEU A 1 192 ? -5.527 75.188 47.438 1 75.88 192 LEU A CA 1
ATOM 1539 C C . LEU A 1 192 ? -4.418 74.812 48.406 1 75.88 192 LEU A C 1
ATOM 1541 O O . LEU A 1 192 ? -4.648 74.062 49.344 1 75.88 192 LEU A O 1
ATOM 1545 N N . GLU A 1 193 ? -3.217 74.938 48 1 69.44 193 GLU A N 1
ATOM 1546 C CA . GLU A 1 193 ? -2.102 74.688 48.906 1 69.44 193 GLU A CA 1
ATOM 1547 C C . GLU A 1 193 ? -1.561 76 49.469 1 69.44 193 GLU A C 1
ATOM 1549 O O . GLU A 1 193 ? -1.414 77 48.719 1 69.44 193 GLU A O 1
ATOM 1554 N N . SER A 1 194 ? -1.584 76.062 50.812 1 67.56 194 SER A N 1
ATOM 1555 C CA . SER A 1 194 ? -1.077 77.25 51.469 1 67.56 194 SER A CA 1
ATOM 1556 C C . SER A 1 194 ? 0.445 77.312 51.406 1 67.56 194 SER A C 1
ATOM 1558 O O . SER A 1 194 ? 1.13 76.375 51.75 1 67.56 194 SER A O 1
ATOM 1560 N N . ALA A 1 195 ? 0.919 78.062 50.531 1 64.81 195 ALA A N 1
ATOM 1561 C CA . ALA A 1 195 ? 2.367 78.25 50.5 1 64.81 195 ALA A CA 1
ATOM 1562 C C . ALA A 1 195 ? 2.758 79.5 51.219 1 64.81 195 ALA A C 1
ATOM 1564 O O . ALA A 1 195 ? 2.045 80.5 51.156 1 64.81 195 ALA A O 1
ATOM 1565 N N . GLU A 1 196 ? 3.775 79.375 52.188 1 67 196 GLU A N 1
ATOM 1566 C CA . GLU A 1 196 ? 4.305 80.562 52.875 1 67 196 GLU A CA 1
ATOM 1567 C C . GLU A 1 196 ? 5.246 81.312 51.969 1 67 196 GLU A C 1
ATOM 1569 O O . GLU A 1 196 ? 6.168 80.812 51.375 1 67 196 GLU A O 1
ATOM 1574 N N . VAL A 1 197 ? 4.73 82.375 51.562 1 67.81 197 VAL A N 1
ATOM 1575 C CA . VAL A 1 197 ? 5.586 83.188 50.75 1 67.81 197 VAL A CA 1
ATOM 1576 C C . VAL A 1 197 ? 5.918 84.5 51.5 1 67.81 197 VAL A C 1
ATOM 1578 O O . VAL A 1 197 ? 5.082 85 52.25 1 67.81 197 VAL A O 1
ATOM 1581 N N . VAL A 1 198 ? 7.227 84.875 51.469 1 71.25 198 VAL A N 1
ATOM 1582 C CA . VAL A 1 198 ? 7.633 86.125 52.031 1 71.25 198 VAL A CA 1
ATOM 1583 C C . VAL A 1 198 ? 7.223 87.312 51.094 1 71.25 198 VAL A C 1
ATOM 1585 O O . VAL A 1 198 ? 7.617 87.312 49.938 1 71.25 198 VAL A O 1
ATOM 1588 N N . ASP A 1 199 ? 6.234 88 51.469 1 68.25 199 ASP A N 1
ATOM 1589 C CA . ASP A 1 199 ? 5.773 89.125 50.656 1 68.25 199 ASP A CA 1
ATOM 1590 C C . ASP A 1 199 ? 5.77 90.438 51.438 1 68.25 199 ASP A C 1
ATOM 1592 O O . ASP A 1 199 ? 5.922 90.375 52.688 1 68.25 199 ASP A O 1
ATOM 1596 N N . TRP A 1 200 ? 5.648 91.562 50.719 1 70.88 200 TRP A N 1
ATOM 1597 C CA . TRP A 1 200 ? 5.621 92.875 51.344 1 70.88 200 TRP A CA 1
ATOM 1598 C C . TRP A 1 200 ? 4.465 93 52.344 1 70.88 200 TRP A C 1
ATOM 1600 O O . TRP A 1 200 ? 3.396 92.438 52.125 1 70.88 200 TRP A O 1
ATOM 1610 N N . THR A 1 201 ? 4.68 93.562 53.406 1 68.62 201 THR A N 1
ATOM 1611 C CA . THR A 1 201 ? 3.752 93.688 54.531 1 68.62 201 THR A CA 1
ATOM 1612 C C . THR A 1 201 ? 2.393 94.188 54.031 1 68.62 201 THR A C 1
ATOM 1614 O O . THR A 1 201 ? 1.357 93.812 54.594 1 68.62 201 THR A O 1
ATOM 1617 N N . GLU A 1 202 ? 2.357 95 52.938 1 66.06 202 GLU A N 1
ATOM 1618 C CA . GLU A 1 202 ? 1.104 95.562 52.438 1 66.06 202 GLU A CA 1
ATOM 1619 C C . GLU A 1 202 ? 0.232 94.5 51.812 1 66.06 202 GLU A C 1
ATOM 1621 O O . GLU A 1 202 ? -0.99 94.625 51.719 1 66.06 202 GLU A O 1
ATOM 1626 N N . ARG A 1 203 ? 0.78 93.375 51.469 1 61.12 203 ARG A N 1
ATOM 1627 C CA . ARG A 1 203 ? 0.085 92.375 50.688 1 61.12 203 ARG A CA 1
ATOM 1628 C C . ARG A 1 203 ? -0.286 91.125 51.562 1 61.12 203 ARG A C 1
ATOM 1630 O O . ARG A 1 203 ? -0.887 90.188 51.094 1 61.12 203 ARG A O 1
ATOM 1637 N N . VAL A 1 204 ? 0.137 91.25 52.781 1 61 204 VAL A N 1
ATOM 1638 C CA . VAL A 1 204 ? -0.107 90.125 53.688 1 61 204 VAL A CA 1
ATOM 1639 C C . VAL A 1 204 ? -1.494 90.25 54.312 1 61 204 VAL A C 1
ATOM 1641 O O . VAL A 1 204 ? -1.81 91.312 54.906 1 61 204 VAL A O 1
ATOM 1644 N N . GLN A 1 205 ? -2.475 89.375 54.031 1 61.28 205 GLN A N 1
ATOM 1645 C CA . GLN A 1 205 ? -3.842 89.5 54.531 1 61.28 205 GLN A CA 1
ATOM 1646 C C . GLN A 1 205 ? -3.984 88.75 55.875 1 61.28 205 GLN A C 1
ATOM 1648 O O . GLN A 1 205 ? -4.797 89.125 56.719 1 61.28 205 GLN A O 1
ATOM 1653 N N . THR A 1 206 ? -3.312 87.625 56.094 1 63.81 206 THR A N 1
ATOM 1654 C CA . THR A 1 206 ? -3.451 86.938 57.344 1 63.81 206 THR A CA 1
ATOM 1655 C C . THR A 1 206 ? -2.094 86.75 58.031 1 63.81 206 THR A C 1
ATOM 1657 O O . THR A 1 206 ? -1.104 86.438 57.344 1 63.81 206 THR A O 1
ATOM 1660 N N . VAL A 1 207 ? -2.014 87.125 59.344 1 63.78 207 VAL A N 1
ATOM 1661 C CA . VAL A 1 207 ? -0.804 87 60.125 1 63.78 207 VAL A CA 1
ATOM 1662 C C . VAL A 1 207 ? -0.921 85.75 61.031 1 63.78 207 VAL A C 1
ATOM 1664 O O . VAL A 1 207 ? -1.854 85.688 61.844 1 63.78 207 VAL A O 1
ATOM 1667 N N . SER A 1 208 ? -0.161 84.75 60.688 1 65.19 208 SER A N 1
ATOM 1668 C CA . SER A 1 208 ? -0.133 83.562 61.5 1 65.19 208 SER A CA 1
ATOM 1669 C C . SER A 1 208 ? 1.025 83.562 62.469 1 65.19 208 SER A C 1
ATOM 1671 O O . SER A 1 208 ? 1.919 84.438 62.375 1 65.19 208 SER A O 1
ATOM 1673 N N . PRO A 1 209 ? 0.949 82.625 63.469 1 71.94 209 PRO A N 1
ATOM 1674 C CA . PRO A 1 209 ? 2.061 82.562 64.438 1 71.94 209 PRO A CA 1
ATOM 1675 C C . PRO A 1 209 ? 3.406 82.312 63.75 1 71.94 209 PRO A C 1
ATOM 1677 O O . PRO A 1 209 ? 4.434 82.812 64.188 1 71.94 209 PRO A O 1
ATOM 1680 N N . HIS A 1 210 ? 3.338 81.812 62.594 1 73.56 210 HIS A N 1
ATOM 1681 C CA . HIS A 1 210 ? 4.586 81.625 61.875 1 73.56 210 HIS A CA 1
ATOM 1682 C C . HIS A 1 210 ? 5.113 82.875 61.25 1 73.56 210 HIS A C 1
ATOM 1684 O O . HIS A 1 210 ? 6.324 83.062 61.125 1 73.56 210 HIS A O 1
ATOM 1690 N N . THR A 1 211 ? 4.141 83.75 60.969 1 71.5 211 THR A N 1
ATOM 1691 C CA . THR A 1 211 ? 4.543 85.062 60.469 1 71.5 211 THR A CA 1
ATOM 1692 C C . THR A 1 211 ? 5.316 85.812 61.531 1 71.5 211 THR A C 1
ATOM 1694 O O . THR A 1 211 ? 6.34 86.438 61.25 1 71.5 211 THR A O 1
ATOM 1697 N N . LEU A 1 212 ? 4.809 85.625 62.719 1 71.44 212 LEU A N 1
ATOM 1698 C CA . LEU A 1 212 ? 5.445 86.312 63.844 1 71.44 212 LEU A CA 1
ATOM 1699 C C . LEU A 1 212 ? 6.805 85.688 64.188 1 71.44 212 LEU A C 1
ATOM 1701 O O . LEU A 1 212 ? 7.766 86.375 64.438 1 71.44 212 LEU A O 1
ATOM 1705 N N . GLN A 1 213 ? 6.895 84.375 63.969 1 73.19 213 GLN A N 1
ATOM 1706 C CA . GLN A 1 213 ? 8.172 83.688 64.188 1 73.19 213 GLN A CA 1
ATOM 1707 C C . GLN A 1 213 ? 9.195 84.062 63.125 1 73.19 213 GLN A C 1
ATOM 1709 O O . GLN A 1 213 ? 10.375 84.25 63.438 1 73.19 213 GLN A O 1
ATOM 1714 N N . TYR A 1 214 ? 8.719 84.312 61.969 1 75.44 214 TYR A N 1
ATOM 1715 C CA . TYR A 1 214 ? 9.586 84.75 60.875 1 75.44 214 TYR A CA 1
ATOM 1716 C C . TYR A 1 214 ? 10.102 86.188 61.125 1 75.44 214 TYR A C 1
ATOM 1718 O O . TYR A 1 214 ? 11.281 86.438 60.875 1 75.44 214 TYR A O 1
ATOM 1726 N N . LEU A 1 215 ? 9.336 87 61.719 1 73.31 215 LEU A N 1
ATOM 1727 C CA . LEU A 1 215 ? 9.742 88.375 62 1 73.31 215 LEU A CA 1
ATOM 1728 C C . LEU A 1 215 ? 10.82 88.438 63.062 1 73.31 215 LEU A C 1
ATOM 1730 O O . LEU A 1 215 ? 11.75 89.25 63 1 73.31 215 LEU A O 1
ATOM 1734 N N . VAL A 1 216 ? 10.711 87.438 63.969 1 73.81 216 VAL A N 1
ATOM 1735 C CA . VAL A 1 216 ? 11.68 87.375 65.062 1 73.81 216 VAL A CA 1
ATOM 1736 C C . VAL A 1 216 ? 13.016 86.875 64.562 1 73.81 216 VAL A C 1
ATOM 1738 O O . VAL A 1 216 ? 14.078 87.312 64.938 1 73.81 216 VAL A O 1
ATOM 1741 N N . ARG A 1 217 ? 12.977 86.062 63.531 1 74.19 217 ARG A N 1
ATOM 1742 C CA . ARG A 1 217 ? 14.188 85.438 63.031 1 74.19 217 ARG A CA 1
ATOM 1743 C C . ARG A 1 217 ? 14.836 86.25 61.938 1 74.19 217 ARG A C 1
ATOM 1745 O O . ARG A 1 217 ? 16.031 86.125 61.656 1 74.19 217 ARG A O 1
ATOM 1752 N N . HIS A 1 218 ? 14.055 87.25 61.344 1 74 218 HIS A N 1
ATOM 1753 C CA . HIS A 1 218 ? 14.586 88.062 60.25 1 74 218 HIS A CA 1
ATOM 1754 C C . HIS A 1 218 ? 14.375 89.562 60.562 1 74 218 HIS A C 1
ATOM 1756 O O . HIS A 1 218 ? 13.578 90.188 59.906 1 74 218 HIS A O 1
ATOM 1762 N N . PRO A 1 219 ? 15.18 90 61.5 1 74.5 219 PRO A N 1
ATOM 1763 C CA . PRO A 1 219 ? 15.062 91.375 61.875 1 74.5 219 PRO A CA 1
ATOM 1764 C C . PRO A 1 219 ? 15.477 92.312 60.75 1 74.5 219 PRO A C 1
ATOM 1766 O O . PRO A 1 219 ? 15.188 93.562 60.812 1 74.5 219 PRO A O 1
ATOM 1769 N N . GLU A 1 220 ? 16.062 91.75 59.75 1 76.12 220 GLU A N 1
ATOM 1770 C CA . GLU A 1 220 ? 16.516 92.625 58.656 1 76.12 220 GLU A CA 1
ATOM 1771 C C . GLU A 1 220 ? 15.328 93.25 57.906 1 76.12 220 GLU A C 1
ATOM 1773 O O . GLU A 1 220 ? 15.469 94.25 57.219 1 76.12 220 GLU A O 1
ATOM 1778 N N . HIS A 1 221 ? 14.133 92.688 58.125 1 72.69 221 HIS A N 1
ATOM 1779 C CA . HIS A 1 221 ? 12.953 93.188 57.406 1 72.69 221 HIS A CA 1
ATOM 1780 C C . HIS A 1 221 ? 12.211 94.188 58.25 1 72.69 221 HIS A C 1
ATOM 1782 O O . HIS A 1 221 ? 11.148 94.688 57.844 1 72.69 221 HIS A O 1
ATOM 1788 N N . LEU A 1 222 ? 12.805 94.562 59.312 1 74.5 222 LEU A N 1
ATOM 1789 C CA . LEU A 1 222 ? 12.25 95.625 60.125 1 74.5 222 LEU A CA 1
ATOM 1790 C C . LEU A 1 222 ? 12.883 97 59.781 1 74.5 222 LEU A C 1
ATOM 1792 O O . LEU A 1 222 ? 14.109 97.125 59.719 1 74.5 222 LEU A O 1
ATOM 1796 N N . LYS A 1 223 ? 12.117 97.812 59.281 1 75.94 223 LYS A N 1
ATOM 1797 C CA . LYS A 1 223 ? 12.617 99.188 58.969 1 75.94 223 LYS A CA 1
ATOM 1798 C C . LYS A 1 223 ? 12.039 100.188 59.938 1 75.94 223 LYS A C 1
ATOM 1800 O O . LYS A 1 223 ? 10.914 100.062 60.406 1 75.94 223 LYS A O 1
ATOM 1805 N N . GLU A 1 224 ? 12.789 101.312 60.156 1 74.69 224 GLU A N 1
ATOM 1806 C CA . GLU A 1 224 ? 12.375 102.375 61.062 1 74.69 224 GLU A CA 1
ATOM 1807 C C . GLU A 1 224 ? 11.234 103.188 60.469 1 74.69 224 GLU A C 1
ATOM 1809 O O . GLU A 1 224 ? 11.273 103.5 59.281 1 74.69 224 GLU A O 1
ATOM 1814 N N . ALA A 1 225 ? 10.031 103.188 61.156 1 69.75 225 ALA A N 1
ATOM 1815 C CA . ALA A 1 225 ? 8.883 103.938 60.688 1 69.75 225 ALA A CA 1
ATOM 1816 C C . ALA A 1 225 ? 8.305 104.812 61.844 1 69.75 225 ALA A C 1
ATOM 1818 O O . ALA A 1 225 ? 8.508 104.5 63 1 69.75 225 ALA A O 1
ATOM 1819 N N . PRO A 1 226 ? 7.715 106 61.5 1 75.75 226 PRO A N 1
ATOM 1820 C CA . PRO A 1 226 ? 7.18 106.875 62.562 1 75.75 226 PRO A CA 1
ATOM 1821 C C . PRO A 1 226 ? 6.082 106.188 63.375 1 75.75 226 PRO A C 1
ATOM 1823 O O . PRO A 1 226 ? 5.844 106.562 64.5 1 75.75 226 PRO A O 1
ATOM 1826 N N . PHE A 1 227 ? 5.293 105.188 62.812 1 71.75 227 PHE A N 1
ATOM 1827 C CA . PHE A 1 227 ? 4.246 104.438 63.469 1 71.75 227 PHE A CA 1
ATOM 1828 C C . PHE A 1 227 ? 4.484 102.938 63.344 1 71.75 227 PHE A C 1
ATOM 1830 O O . PHE A 1 227 ? 5.02 102.5 62.312 1 71.75 227 PHE A O 1
ATOM 1837 N N . GLY A 1 228 ? 4.676 102 64.562 1 67.94 228 GLY A N 1
ATOM 1838 C CA . GLY A 1 228 ? 4.871 100.562 64.438 1 67.94 228 GLY A CA 1
ATOM 1839 C C . GLY A 1 228 ? 5.082 99.875 65.75 1 67.94 228 GLY A C 1
ATOM 1840 O O . GLY A 1 228 ? 4.598 100.312 66.812 1 67.94 228 GLY A O 1
ATOM 1841 N N . ILE A 1 229 ? 5.766 98.688 65.75 1 72.44 229 ILE A N 1
ATOM 1842 C CA . ILE A 1 229 ? 6.051 97.938 67 1 72.44 229 ILE A CA 1
ATOM 1843 C C . ILE A 1 229 ? 7.219 98.562 67.75 1 72.44 229 ILE A C 1
ATOM 1845 O O . ILE A 1 229 ? 8.297 98.75 67.188 1 72.44 229 ILE A O 1
ATOM 1849 N N . PRO A 1 230 ? 6.98 99.125 68.938 1 72.62 230 PRO A N 1
ATOM 1850 C CA . PRO A 1 230 ? 8.047 99.75 69.688 1 72.62 230 PRO A CA 1
ATOM 1851 C C . PRO A 1 230 ? 9.133 98.75 70.125 1 72.62 230 PRO A C 1
ATOM 1853 O O . PRO A 1 230 ? 8.82 97.688 70.688 1 72.62 230 PRO A O 1
ATOM 1856 N N . VAL A 1 231 ? 10.297 98.812 69.625 1 68.88 231 VAL A N 1
ATOM 1857 C CA . VAL A 1 231 ? 11.453 98 70.062 1 68.88 231 VAL A CA 1
ATOM 1858 C C . VAL A 1 231 ? 12.492 98.938 70.688 1 68.88 231 VAL A C 1
ATOM 1860 O O . VAL A 1 231 ? 13.211 99.625 70 1 68.88 231 VAL A O 1
ATOM 1863 N N . GLY A 1 232 ? 12.773 99.062 72.062 1 73.19 232 GLY A N 1
ATOM 1864 C CA . GLY A 1 232 ? 13.562 100.062 72.75 1 73.19 232 GLY A CA 1
ATOM 1865 C C . GLY A 1 232 ? 13.078 101.5 72.5 1 73.19 232 GLY A C 1
ATOM 1866 O O . GLY A 1 232 ? 11.914 101.812 72.75 1 73.19 232 GLY A O 1
ATOM 1867 N N . ASN A 1 233 ? 13.828 102.438 71.875 1 73.69 233 ASN A N 1
ATOM 1868 C CA . ASN A 1 233 ? 13.508 103.812 71.562 1 73.69 233 ASN A CA 1
ATOM 1869 C C . ASN A 1 233 ? 13.164 104 70.125 1 73.69 233 ASN A C 1
ATOM 1871 O O . ASN A 1 233 ? 13.031 105.125 69.625 1 73.69 233 ASN A O 1
ATOM 1875 N N . ARG A 1 234 ? 13.109 103 69.375 1 72.56 234 ARG A N 1
ATOM 1876 C CA . ARG A 1 234 ? 12.812 103.125 67.938 1 72.56 234 ARG A CA 1
ATOM 1877 C C . ARG A 1 234 ? 11.547 102.312 67.562 1 72.56 234 ARG A C 1
ATOM 1879 O O . ARG A 1 234 ? 11.195 101.375 68.312 1 72.56 234 ARG A O 1
ATOM 1886 N N . THR A 1 235 ? 10.68 102.938 66.75 1 74.38 235 THR A N 1
ATOM 1887 C CA . THR A 1 235 ? 9.484 102.312 66.188 1 74.38 235 THR A CA 1
ATOM 1888 C C . THR A 1 235 ? 9.766 101.625 64.875 1 74.38 235 THR A C 1
ATOM 1890 O O . THR A 1 235 ? 10.336 102.25 63.969 1 74.38 235 THR A O 1
ATOM 1893 N N . VAL A 1 236 ? 9.609 100.312 64.812 1 76.25 236 VAL A N 1
ATOM 1894 C CA . VAL A 1 236 ? 9.953 99.562 63.562 1 76.25 236 VAL A CA 1
ATOM 1895 C C . VAL A 1 236 ? 8.695 98.938 62.969 1 76.25 236 VAL A C 1
ATOM 1897 O O . VAL A 1 236 ? 7.758 98.625 63.688 1 76.25 236 VAL A O 1
ATOM 1900 N N . LEU A 1 237 ? 8.531 99.062 61.656 1 74.19 237 LEU A N 1
ATOM 1901 C CA . LEU A 1 237 ? 7.5 98.375 60.906 1 74.19 237 LEU A CA 1
ATOM 1902 C C . LEU A 1 237 ? 8.117 97.312 59.969 1 74.19 237 LEU A C 1
ATOM 1904 O O . LEU A 1 237 ? 9.133 97.562 59.312 1 74.19 237 LEU A O 1
ATOM 1908 N N . PRO A 1 238 ? 7.637 96.062 60.094 1 74.25 238 PRO A N 1
ATOM 1909 C CA . PRO A 1 238 ? 8.188 95 59.188 1 74.25 238 PRO A CA 1
ATOM 1910 C C . PRO A 1 238 ? 7.918 95.375 57.719 1 74.25 238 PRO A C 1
ATOM 1912 O O . PRO A 1 238 ? 6.805 95.75 57.344 1 74.25 238 PRO A O 1
ATOM 1915 N N . GLU A 1 239 ? 8.789 95.438 56.781 1 75.5 239 GLU A N 1
ATOM 1916 C CA . GLU A 1 239 ? 8.672 95.625 55.344 1 75.5 239 GLU A CA 1
ATOM 1917 C C . GLU A 1 239 ? 8.141 94.438 54.625 1 75.5 239 GLU A C 1
ATOM 1919 O O . GLU A 1 239 ? 7.34 94.5 53.719 1 75.5 239 GLU A O 1
ATOM 1924 N N . LYS A 1 240 ? 8.586 93.25 55.062 1 73.31 240 LYS A N 1
ATOM 1925 C CA . LYS A 1 240 ? 8.18 92 54.438 1 73.31 240 LYS A CA 1
ATOM 1926 C C . LYS A 1 240 ? 7.727 91 55.5 1 73.31 240 LYS A C 1
ATOM 1928 O O . LYS A 1 240 ? 8.281 91 56.625 1 73.31 240 LYS A O 1
ATOM 1933 N N . LEU A 1 241 ? 6.574 90.438 55.281 1 71.06 241 LEU A N 1
ATOM 1934 C CA . LEU A 1 241 ? 6.031 89.438 56.188 1 71.06 241 LEU A CA 1
ATOM 1935 C C . LEU A 1 241 ? 5.812 88.062 55.438 1 71.06 241 LEU A C 1
ATOM 1937 O O . LEU A 1 241 ? 5.633 88.062 54.219 1 71.06 241 LEU A O 1
ATOM 1941 N N . LEU A 1 242 ? 6 87.125 56.219 1 69.81 242 LEU A N 1
ATOM 1942 C CA . LEU A 1 242 ? 5.637 85.75 55.719 1 69.81 242 LEU A CA 1
ATOM 1943 C C . LEU A 1 242 ? 4.125 85.625 55.594 1 69.81 242 LEU A C 1
ATOM 1945 O O . LEU A 1 242 ? 3.377 85.938 56.531 1 69.81 242 LEU A O 1
ATOM 1949 N N . SER A 1 243 ? 3.604 85.625 54.344 1 66.25 243 SER A N 1
ATOM 1950 C CA . SER A 1 243 ? 2.17 85.438 54.125 1 66.25 243 SER A CA 1
ATOM 1951 C C . SER A 1 243 ? 1.868 84.125 53.5 1 66.25 243 SER A C 1
ATOM 1953 O O . SER A 1 243 ? 2.721 83.5 52.844 1 66.25 243 SER A O 1
ATOM 1955 N N . THR A 1 244 ? 0.782 83.5 54.062 1 62.91 244 THR A N 1
ATOM 1956 C CA . THR A 1 244 ? 0.303 82.25 53.469 1 62.91 244 THR A CA 1
ATOM 1957 C C . THR A 1 244 ? -0.519 82.5 52.219 1 62.91 244 THR A C 1
ATOM 1959 O O . THR A 1 244 ? -1.474 83.312 52.25 1 62.91 244 THR A O 1
ATOM 1962 N N . GLN A 1 245 ? 0.107 82.375 51.062 1 63.66 245 GLN A N 1
ATOM 1963 C CA . GLN A 1 245 ? -0.675 82.562 49.844 1 63.66 245 GLN A CA 1
ATOM 1964 C C . GLN A 1 245 ? -1.211 81.188 49.375 1 63.66 245 GLN A C 1
ATOM 1966 O O . GLN A 1 245 ? -0.504 80.188 49.438 1 63.66 245 GLN A O 1
ATOM 1971 N N . ASP A 1 246 ? -2.504 81.188 49.156 1 63.38 246 ASP A N 1
ATOM 1972 C CA . ASP A 1 246 ? -3.141 80 48.656 1 63.38 246 ASP A CA 1
ATOM 1973 C C . ASP A 1 246 ? -2.812 79.75 47.156 1 63.38 246 ASP A C 1
ATOM 1975 O O . ASP A 1 246 ? -3.043 80.688 46.344 1 63.38 246 ASP A O 1
ATOM 1979 N N . LYS A 1 247 ? -1.836 78.938 46.906 1 72.19 247 LYS A N 1
ATOM 1980 C CA . LYS A 1 247 ? -1.562 78.625 45.5 1 72.19 247 LYS A CA 1
ATOM 1981 C C . LYS A 1 247 ? -2.379 77.438 45.062 1 72.19 247 LYS A C 1
ATOM 1983 O O . LYS A 1 247 ? -2.559 76.438 45.844 1 72.19 247 LYS A O 1
ATOM 1988 N N . MET A 1 248 ? -2.967 77.562 43.781 1 78.75 248 MET A N 1
ATOM 1989 C CA . MET A 1 248 ? -3.752 76.5 43.219 1 78.75 248 MET A CA 1
ATOM 1990 C C . MET A 1 248 ? -2.846 75.375 42.719 1 78.75 248 MET A C 1
ATOM 1992 O O . MET A 1 248 ? -1.875 75.625 42 1 78.75 248 MET A O 1
ATOM 1996 N N . SER A 1 249 ? -2.922 74.25 43.344 1 85.88 249 SER A N 1
ATOM 1997 C CA . SER A 1 249 ? -2.172 73.125 42.875 1 85.88 249 SER A CA 1
ATOM 1998 C C . SER A 1 249 ? -3.074 72.125 42.125 1 85.88 249 SER A C 1
ATOM 2000 O O . SER A 1 249 ? -4.156 71.75 42.625 1 85.88 249 SER A O 1
ATOM 2002 N N . ARG A 1 250 ? -2.611 71.75 40.875 1 89.5 250 ARG A N 1
ATOM 2003 C CA . ARG A 1 250 ? -3.361 70.812 40.094 1 89.5 250 ARG A CA 1
ATOM 2004 C C . ARG A 1 250 ? -2.902 69.375 40.375 1 89.5 250 ARG A C 1
ATOM 2006 O O . ARG A 1 250 ? -3.387 68.438 39.75 1 89.5 250 ARG A O 1
ATOM 2013 N N . ASP A 1 251 ? -2.016 69.188 41.25 1 91.38 251 ASP A N 1
ATOM 2014 C CA . ASP A 1 251 ? -1.472 67.875 41.594 1 91.38 251 ASP A CA 1
ATOM 2015 C C . ASP A 1 251 ? -2.412 67.062 42.5 1 91.38 251 ASP A C 1
ATOM 2017 O O . ASP A 1 251 ? -2.09 66.875 43.688 1 91.38 251 ASP A O 1
ATOM 2021 N N . VAL A 1 252 ? -3.557 66.812 42 1 91.31 252 VAL A N 1
ATOM 2022 C CA . VAL A 1 252 ? -4.562 66 42.688 1 91.31 252 VAL A CA 1
ATOM 2023 C C . VAL A 1 252 ? -4.613 64.625 42.094 1 91.31 252 VAL A C 1
ATOM 2025 O O . VAL A 1 252 ? -4.188 64.375 40.969 1 91.31 252 VAL A O 1
ATOM 2028 N N . TYR A 1 253 ? -5.09 63.625 42.75 1 92.94 253 TYR A N 1
ATOM 2029 C CA . TYR A 1 253 ? -5.09 62.219 42.406 1 92.94 253 TYR A CA 1
ATOM 2030 C C . TYR A 1 253 ? -5.715 62 41.031 1 92.94 253 TYR A C 1
ATOM 2032 O O . TYR A 1 253 ? -5.168 61.281 40.188 1 92.94 253 TYR A O 1
ATOM 2040 N N . GLU A 1 254 ? -6.816 62.719 40.812 1 92.38 254 GLU A N 1
ATOM 2041 C CA . GLU A 1 254 ? -7.539 62.5 39.562 1 92.38 254 GLU A CA 1
ATOM 2042 C C . GLU A 1 254 ? -6.719 62.969 38.375 1 92.38 254 GLU A C 1
ATOM 2044 O O . GLU A 1 254 ? -6.691 62.281 37.344 1 92.38 254 GLU A O 1
ATOM 2049 N N . ASN A 1 255 ? -6.066 64.125 38.531 1 94.06 255 ASN A N 1
ATOM 2050 C CA . ASN A 1 255 ? -5.199 64.625 37.469 1 94.06 255 ASN A CA 1
ATOM 2051 C C . ASN A 1 255 ? -3.965 63.719 37.312 1 94.06 255 ASN A C 1
ATOM 2053 O O . ASN A 1 255 ? -3.482 63.531 36.188 1 94.06 255 ASN A O 1
ATOM 2057 N N . GLN A 1 256 ? -3.461 63.188 38.375 1 94.94 256 GLN A N 1
ATOM 2058 C CA . GLN A 1 256 ? -2.342 62.25 38.312 1 94.94 256 GLN A CA 1
ATOM 2059 C C . GLN A 1 256 ? -2.703 61 37.5 1 94.94 256 GLN A C 1
ATOM 2061 O O . GLN A 1 256 ? -1.9 60.531 36.719 1 94.94 256 GLN A O 1
ATOM 2066 N N . VAL A 1 257 ? -3.873 60.5 37.719 1 94.25 257 VAL A N 1
ATOM 2067 C CA . VAL A 1 257 ? -4.344 59.312 37.031 1 94.25 257 VAL A CA 1
ATOM 2068 C C . VAL A 1 257 ? -4.457 59.594 35.531 1 94.25 257 VAL A C 1
ATOM 2070 O O . VAL A 1 257 ? -4.051 58.781 34.719 1 94.25 257 VAL A O 1
ATOM 2073 N N . VAL A 1 258 ? -5.012 60.75 35.219 1 94.75 258 VAL A N 1
ATOM 2074 C CA . VAL A 1 258 ? -5.25 61.125 33.844 1 94.75 258 VAL A CA 1
ATOM 2075 C C . VAL A 1 258 ? -3.926 61.188 33.062 1 94.75 258 VAL A C 1
ATOM 2077 O O . VAL A 1 258 ? -3.816 60.625 31.969 1 94.75 258 VAL A O 1
ATOM 2080 N N . VAL A 1 259 ? -2.875 61.719 33.625 1 95.56 259 VAL A N 1
ATOM 2081 C CA . VAL A 1 259 ? -1.588 61.844 32.938 1 95.56 259 VAL A CA 1
ATOM 2082 C C . VAL A 1 259 ? -0.81 60.531 33.031 1 95.56 259 VAL A C 1
ATOM 2084 O O . VAL A 1 259 ? -0.175 60.156 32.031 1 95.56 259 VAL A O 1
ATOM 2087 N N . SER A 1 260 ? -0.89 59.875 34.125 1 95.25 260 SER A N 1
ATOM 2088 C CA . SER A 1 260 ? -0.151 58.625 34.281 1 95.25 260 SER A CA 1
ATOM 2089 C C . SER A 1 260 ? -0.659 57.531 33.344 1 95.25 260 SER A C 1
ATOM 2091 O O . SER A 1 260 ? 0.107 56.688 32.906 1 95.25 260 SER A O 1
ATOM 2093 N N . PHE A 1 261 ? -1.904 57.531 33.031 1 94.31 261 PHE A N 1
ATOM 2094 C CA . PHE A 1 261 ? -2.477 56.562 32.094 1 94.31 261 PHE A CA 1
ATOM 2095 C C . PHE A 1 261 ? -1.871 56.719 30.703 1 94.31 261 PHE A C 1
ATOM 2097 O O . PHE A 1 261 ? -1.596 55.75 30.016 1 94.31 261 PHE A O 1
ATOM 2104 N N . LEU A 1 262 ? -1.688 57.938 30.234 1 94.62 262 LEU A N 1
ATOM 2105 C CA . LEU A 1 262 ? -1.037 58.156 28.953 1 94.62 262 LEU A CA 1
ATOM 2106 C C . LEU A 1 262 ? 0.372 57.594 28.938 1 94.62 262 LEU A C 1
ATOM 2108 O O . LEU A 1 262 ? 0.795 57 27.953 1 94.62 262 LEU A O 1
ATOM 2112 N N . GLN A 1 263 ? 1.021 57.75 30.016 1 93.31 263 GLN A N 1
ATOM 2113 C CA . GLN A 1 263 ? 2.359 57.156 30.141 1 93.31 263 GLN A CA 1
ATOM 2114 C C . GLN A 1 263 ? 2.316 55.656 30.078 1 93.31 263 GLN A C 1
ATOM 2116 O O . GLN A 1 263 ? 3.18 55.031 29.453 1 93.31 263 GLN A O 1
ATOM 2121 N N . ARG A 1 264 ? 1.359 55.094 30.734 1 91.56 264 ARG A N 1
ATOM 2122 C CA . ARG A 1 264 ? 1.199 53.656 30.719 1 91.56 264 ARG A CA 1
ATOM 2123 C C . ARG A 1 264 ? 0.93 53.125 29.312 1 91.56 264 ARG A C 1
ATOM 2125 O O . ARG A 1 264 ? 1.508 52.125 28.891 1 91.56 264 ARG A O 1
ATOM 2132 N N . MET A 1 265 ? 0.065 53.75 28.594 1 90.25 265 MET A N 1
ATOM 2133 C CA . MET A 1 265 ? -0.229 53.375 27.219 1 90.25 265 MET A CA 1
ATOM 2134 C C . MET A 1 265 ? 1.022 53.438 26.359 1 90.25 265 MET A C 1
ATOM 2136 O O . MET A 1 265 ? 1.26 52.594 25.516 1 90.25 265 MET A O 1
ATOM 2140 N N . LEU A 1 266 ? 1.8 54.531 26.578 1 90.19 266 LEU A N 1
ATOM 2141 C CA . LEU A 1 266 ? 3.053 54.719 25.859 1 90.19 266 LEU A CA 1
ATOM 2142 C C . LEU A 1 266 ? 4.008 53.562 26.125 1 90.19 266 LEU A C 1
ATOM 2144 O O . LEU A 1 266 ? 4.648 53.031 25.203 1 90.19 266 LEU A O 1
ATOM 2148 N N . TYR A 1 267 ? 4.004 53.188 27.359 1 88 267 TYR A N 1
ATOM 2149 C CA . TYR A 1 267 ? 4.871 52.094 27.734 1 88 267 TYR A CA 1
ATOM 2150 C C . TYR A 1 267 ? 4.398 50.781 27.094 1 88 267 TYR A C 1
ATOM 2152 O O . TYR A 1 267 ? 5.203 50.031 26.531 1 88 267 TYR A O 1
ATOM 2160 N N . ASP A 1 268 ? 3.135 50.469 27.172 1 84 268 ASP A N 1
ATOM 2161 C CA . ASP A 1 268 ? 2.58 49.25 26.641 1 84 268 ASP A CA 1
ATOM 2162 C C . ASP A 1 268 ? 2.775 49.156 25.141 1 84 268 ASP A C 1
ATOM 2164 O O . ASP A 1 268 ? 3.193 48.125 24.625 1 84 268 ASP A O 1
ATOM 2168 N N . ILE A 1 269 ? 2.434 50.188 24.391 1 83.81 269 ILE A N 1
ATOM 2169 C CA . ILE A 1 269 ? 2.562 50.219 22.938 1 83.81 269 ILE A CA 1
ATOM 2170 C C . ILE A 1 269 ? 4.039 50.156 22.547 1 83.81 269 ILE A C 1
ATOM 2172 O O . ILE A 1 269 ? 4.406 49.531 21.562 1 83.81 269 ILE A O 1
ATOM 2176 N N . GLY A 1 270 ? 4.848 50.844 23.297 1 83.5 270 GLY A N 1
ATOM 2177 C CA . GLY A 1 270 ? 6.281 50.781 23.062 1 83.5 270 GLY A CA 1
ATOM 2178 C C . GLY A 1 270 ? 6.871 49.406 23.219 1 83.5 270 GLY A C 1
ATOM 2179 O O . GLY A 1 270 ? 7.715 49 22.422 1 83.5 270 GLY A O 1
ATOM 2180 N N . GLU A 1 271 ? 6.453 48.75 24.234 1 82.06 271 GLU A N 1
ATOM 2181 C CA . GLU A 1 271 ? 6.922 47.375 24.469 1 82.06 271 GLU A CA 1
ATOM 2182 C C . GLU A 1 271 ? 6.5 46.469 23.328 1 82.06 271 GLU A C 1
ATOM 2184 O O . GLU A 1 271 ? 7.262 45.594 22.922 1 82.06 271 GLU A O 1
ATOM 2189 N N . GLU A 1 272 ? 5.332 46.656 22.891 1 76.62 272 GLU A N 1
ATOM 2190 C CA . GLU A 1 272 ? 4.863 45.875 21.75 1 76.62 272 GLU A CA 1
ATOM 2191 C C . GLU A 1 272 ? 5.684 46.156 20.5 1 76.62 272 GLU A C 1
ATOM 2193 O O . GLU A 1 272 ? 6.004 45.25 19.719 1 76.62 272 GLU A O 1
ATOM 2198 N N . GLY A 1 273 ? 5.906 47.406 20.266 1 77 273 GLY A N 1
ATOM 2199 C CA . GLY A 1 273 ? 6.754 47.781 19.141 1 77 273 GLY A CA 1
ATOM 2200 C C . GLY A 1 273 ? 8.133 47.156 19.188 1 77 273 GLY A C 1
ATOM 2201 O O . GLY A 1 273 ? 8.656 46.688 18.172 1 77 273 GLY A O 1
ATOM 2202 N N . LYS A 1 274 ? 8.68 47.094 20.359 1 81.69 274 LYS A N 1
ATOM 2203 C CA . LYS A 1 274 ? 9.992 46.469 20.531 1 81.69 274 LYS A CA 1
ATOM 2204 C C . LYS A 1 274 ? 9.938 44.969 20.203 1 81.69 274 LYS A C 1
ATOM 2206 O O . LYS A 1 274 ? 10.859 44.438 19.578 1 81.69 274 LYS A O 1
ATOM 2211 N N . GLU A 1 275 ? 8.938 44.406 20.656 1 74.81 275 GLU A N 1
ATOM 2212 C CA . GLU A 1 275 ? 8.781 42.969 20.359 1 74.81 275 GLU A CA 1
ATOM 2213 C C . GLU A 1 275 ? 8.688 42.75 18.859 1 74.81 275 GLU A C 1
ATOM 2215 O O . GLU A 1 275 ? 9.281 41.781 18.328 1 74.81 275 GLU A O 1
ATOM 2220 N N . ILE A 1 276 ? 7.91 43.531 18.203 1 72.62 276 ILE A N 1
ATOM 2221 C CA . ILE A 1 276 ? 7.75 43.406 16.766 1 72.62 276 ILE A CA 1
ATOM 2222 C C . ILE A 1 276 ? 9.094 43.625 16.078 1 72.62 276 ILE A C 1
ATOM 2224 O O . ILE A 1 276 ? 9.438 42.938 15.125 1 72.62 276 ILE A O 1
ATOM 2228 N N . ARG A 1 277 ? 9.789 44.594 16.547 1 77.88 277 ARG A N 1
ATOM 2229 C CA . ARG A 1 277 ? 11.102 44.875 15.984 1 77.88 277 ARG A CA 1
ATOM 2230 C C . ARG A 1 277 ? 12.047 43.688 16.156 1 77.88 277 ARG A C 1
ATOM 2232 O O . ARG A 1 277 ? 12.812 43.375 15.25 1 77.88 277 ARG A O 1
ATOM 2239 N N . THR A 1 278 ? 11.969 43.156 17.297 1 74.25 278 THR A N 1
ATOM 2240 C CA . THR A 1 278 ? 12.805 41.969 17.562 1 74.25 278 THR A CA 1
ATOM 2241 C C . THR A 1 278 ? 12.438 40.812 16.625 1 74.25 278 THR A C 1
ATOM 2243 O O . THR A 1 278 ? 13.32 40.156 16.078 1 74.25 278 THR A O 1
ATOM 2246 N N . LEU A 1 279 ? 11.227 40.656 16.453 1 67.88 279 LEU A N 1
ATOM 2247 C CA . LEU A 1 279 ? 10.758 39.594 15.562 1 67.88 279 LEU A CA 1
ATOM 2248 C C . LEU A 1 279 ? 11.195 39.875 14.133 1 67.88 279 LEU A C 1
ATOM 2250 O O . LEU A 1 279 ? 11.594 38.938 13.414 1 67.88 279 LEU A O 1
ATOM 2254 N N . LEU A 1 280 ? 11.023 41.062 13.719 1 70.38 280 LEU A N 1
ATOM 2255 C CA . LEU A 1 280 ? 11.414 41.469 12.367 1 70.38 280 LEU A CA 1
ATOM 2256 C C . LEU A 1 280 ? 12.914 41.281 12.164 1 70.38 280 LEU A C 1
ATOM 2258 O O . LEU A 1 280 ? 13.352 40.875 11.078 1 70.38 280 LEU A O 1
ATOM 2262 N N . ARG A 1 281 ? 13.617 41.5 13.125 1 71.44 281 ARG A N 1
ATOM 2263 C CA . ARG A 1 281 ? 15.062 41.312 13.055 1 71.44 281 ARG A CA 1
ATOM 2264 C C . ARG A 1 281 ? 15.398 39.812 12.922 1 71.44 281 ARG A C 1
ATOM 2266 O O . ARG A 1 281 ? 16.312 39.438 12.18 1 71.44 281 ARG A O 1
ATOM 2273 N N . GLU A 1 282 ? 14.602 39.156 13.625 1 62.12 282 GLU A N 1
ATOM 2274 C CA . GLU A 1 282 ? 14.812 37.719 13.57 1 62.12 282 GLU A CA 1
ATOM 2275 C C . GLU A 1 282 ? 14.445 37.156 12.203 1 62.12 282 GLU A C 1
ATOM 2277 O O . GLU A 1 282 ? 14.992 36.156 11.773 1 62.12 282 GLU A O 1
ATOM 2282 N N . MET A 1 283 ? 13.445 37.781 11.625 1 60.78 283 MET A N 1
ATOM 2283 C CA . MET A 1 283 ? 12.984 37.344 10.312 1 60.78 283 MET A CA 1
ATOM 2284 C C . MET A 1 283 ? 13.922 37.812 9.211 1 60.78 283 MET A C 1
ATOM 2286 O O . MET A 1 283 ? 13.852 37.344 8.07 1 60.78 283 MET A O 1
ATOM 2290 N N . ASP A 1 284 ? 14.641 38.844 9.461 1 58.62 284 ASP A N 1
ATOM 2291 C CA . ASP A 1 284 ? 15.609 39.344 8.492 1 58.62 284 ASP A CA 1
ATOM 2292 C C . ASP A 1 284 ? 16.75 38.344 8.281 1 58.62 284 ASP A C 1
ATOM 2294 O O . ASP A 1 284 ? 17.75 38.375 8.992 1 58.62 284 ASP A O 1
ATOM 2298 N N . LEU A 1 285 ? 16.375 37.219 7.527 1 58.72 285 LEU A N 1
ATOM 2299 C CA . LEU A 1 285 ? 17.328 36.156 7.25 1 58.72 285 LEU A CA 1
ATOM 2300 C C . LEU A 1 285 ? 18.344 36.594 6.211 1 58.72 285 LEU A C 1
ATOM 2302 O O . LEU A 1 285 ? 18.031 37.406 5.324 1 58.72 285 LEU A O 1
ATOM 2306 N N . PRO A 1 286 ? 19.609 36.25 6.445 1 54.88 286 PRO A N 1
ATOM 2307 C CA . PRO A 1 286 ? 20.641 36.656 5.473 1 54.88 286 PRO A CA 1
ATOM 2308 C C . PRO A 1 286 ? 20.312 36.188 4.055 1 54.88 286 PRO A C 1
ATOM 2310 O O . PRO A 1 286 ? 19.688 35.125 3.877 1 54.88 286 PRO A O 1
ATOM 2313 N N . ASP A 1 287 ? 20.156 37.094 3.07 1 53.47 287 ASP A N 1
ATOM 2314 C CA . ASP A 1 287 ? 20 36.781 1.649 1 53.47 287 ASP A CA 1
ATOM 2315 C C . ASP A 1 287 ? 21 35.75 1.183 1 53.47 287 ASP A C 1
ATOM 2317 O O . ASP A 1 287 ? 22.203 36.031 1.086 1 53.47 287 ASP A O 1
ATOM 2321 N N . GLN A 1 288 ? 20.844 34.531 1.646 1 54.31 288 GLN A N 1
ATOM 2322 C CA . GLN A 1 288 ? 21.812 33.562 1.127 1 54.31 288 GLN A CA 1
ATOM 2323 C C . GLN A 1 288 ? 21.453 33.156 -0.303 1 54.31 288 GLN A C 1
ATOM 2325 O O . GLN A 1 288 ? 20.719 32.188 -0.519 1 54.31 288 GLN A O 1
ATOM 2330 N N . ASP A 1 289 ? 21.406 34.125 -1.245 1 57.12 289 ASP A N 1
ATOM 2331 C CA . ASP A 1 289 ? 21.312 33.75 -2.656 1 57.12 289 ASP A CA 1
ATOM 2332 C C . ASP A 1 289 ? 22.562 33 -3.123 1 57.12 289 ASP A C 1
ATOM 2334 O O . ASP A 1 289 ? 23.641 33.562 -3.189 1 57.12 289 ASP A O 1
ATOM 2338 N N . ARG A 1 290 ? 22.641 31.703 -2.904 1 63.16 290 ARG A N 1
ATOM 2339 C CA . ARG A 1 290 ? 23.766 30.969 -3.457 1 63.16 290 ARG A CA 1
ATOM 2340 C C . ARG A 1 290 ? 23.375 30.234 -4.738 1 63.16 290 ARG A C 1
ATOM 2342 O O . ARG A 1 290 ? 22.547 29.328 -4.711 1 63.16 290 ARG A O 1
ATOM 2349 N N . GLU A 1 291 ? 23.922 30.609 -5.805 1 66.81 291 GLU A N 1
ATOM 2350 C CA . GLU A 1 291 ? 23.875 29.953 -7.102 1 66.81 291 GLU A CA 1
ATOM 2351 C C . GLU A 1 291 ? 22.438 29.812 -7.594 1 66.81 291 GLU A C 1
ATOM 2353 O O . GLU A 1 291 ? 22.031 28.75 -8.07 1 66.81 291 GLU A O 1
ATOM 2358 N N . GLY A 1 292 ? 21.562 30.844 -7.285 1 74 292 GLY A N 1
ATOM 2359 C CA . GLY A 1 292 ? 20.203 30.844 -7.82 1 74 292 GLY A CA 1
ATOM 2360 C C . GLY A 1 292 ? 19.172 30.297 -6.844 1 74 292 GLY A C 1
ATOM 2361 O O . GLY A 1 292 ? 18 30.188 -7.18 1 74 292 GLY A O 1
ATOM 2362 N N . TYR A 1 293 ? 19.672 29.984 -5.617 1 78.88 293 TYR 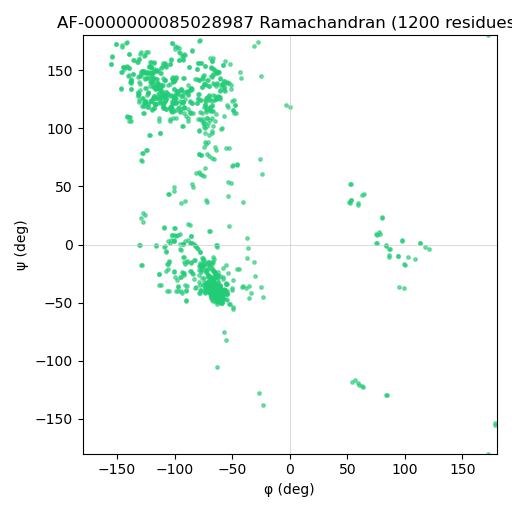A N 1
ATOM 2363 C CA . TYR A 1 293 ? 18.75 29.453 -4.617 1 78.88 293 TYR A CA 1
ATOM 2364 C C . TYR A 1 293 ? 18.531 30.484 -3.504 1 78.88 293 TYR A C 1
ATOM 2366 O O . TYR A 1 293 ? 19.406 31.297 -3.211 1 78.88 293 TYR A O 1
ATOM 2374 N N . ARG A 1 294 ? 17.328 30.531 -3.033 1 77.25 294 ARG A N 1
ATOM 2375 C CA . ARG A 1 294 ? 17 31.375 -1.894 1 77.25 294 ARG A CA 1
ATOM 2376 C C . ARG A 1 294 ? 16.422 30.547 -0.747 1 77.25 294 ARG A C 1
ATOM 2378 O O . ARG A 1 294 ? 15.938 29.438 -0.959 1 77.25 294 ARG A O 1
ATOM 2385 N N . LEU A 1 295 ? 16.625 31.109 0.378 1 76 295 LEU A N 1
ATOM 2386 C CA . LEU A 1 295 ? 16.031 30.469 1.538 1 76 295 LEU A CA 1
ATOM 2387 C C . LEU A 1 295 ? 14.5 30.469 1.446 1 76 295 LEU A C 1
ATOM 2389 O O . LEU A 1 295 ? 13.898 31.531 1.245 1 76 295 LEU A O 1
ATOM 2393 N N . SER A 1 296 ? 13.93 29.328 1.569 1 74.38 296 SER A N 1
ATOM 2394 C CA . SER A 1 296 ? 12.477 29.234 1.473 1 74.38 296 SER A CA 1
ATOM 2395 C C . SER A 1 296 ? 11.797 29.984 2.615 1 74.38 296 SER A C 1
ATOM 2397 O O . SER A 1 296 ? 10.688 30.484 2.459 1 74.38 296 SER A O 1
ATOM 2399 N N . SER A 1 297 ? 12.5 30.078 3.75 1 70.62 297 SER A N 1
ATOM 2400 C CA . SER A 1 297 ? 11.969 30.797 4.898 1 70.62 297 SER A CA 1
ATOM 2401 C C . SER A 1 297 ? 11.781 32.281 4.578 1 70.62 297 SER A C 1
ATOM 2403 O O . SER A 1 297 ? 10.891 32.938 5.133 1 70.62 297 SER A O 1
ATOM 2405 N N . GLN A 1 298 ? 12.586 32.719 3.691 1 69.5 298 GLN A N 1
ATOM 2406 C CA . GLN A 1 298 ? 12.477 34.125 3.285 1 69.5 298 GLN A CA 1
ATOM 2407 C C . GLN A 1 298 ? 11.164 34.375 2.547 1 69.5 298 GLN A C 1
ATOM 2409 O O . GLN A 1 298 ? 10.539 35.438 2.719 1 69.5 298 GLN A O 1
ATOM 2414 N N . VAL A 1 299 ? 10.867 33.438 1.843 1 65 299 VAL A N 1
ATOM 2415 C CA . VAL A 1 299 ? 9.625 33.562 1.094 1 65 299 VAL A CA 1
ATOM 2416 C C . VAL A 1 299 ? 8.438 33.469 2.049 1 65 299 VAL A C 1
ATOM 2418 O O . VAL A 1 299 ? 7.465 34.219 1.914 1 65 299 VAL A O 1
ATOM 2421 N N . LEU A 1 300 ? 8.594 32.656 2.994 1 66.06 300 LEU A N 1
ATOM 2422 C CA . LEU A 1 300 ? 7.512 32.469 3.949 1 66.06 300 LEU A CA 1
ATOM 2423 C C . LEU A 1 300 ? 7.359 33.688 4.867 1 66.06 300 LEU A C 1
ATOM 2425 O O . LEU A 1 300 ? 6.242 34.062 5.207 1 66.06 300 LEU A O 1
ATOM 2429 N N . TYR A 1 301 ? 8.57 34.25 5.117 1 64.94 301 TYR A N 1
ATOM 2430 C CA . TYR A 1 301 ? 8.57 35.312 6.121 1 64.94 301 TYR A CA 1
ATOM 2431 C C . TYR A 1 301 ? 8.312 36.656 5.477 1 64.94 301 TYR A C 1
ATOM 2433 O O . TYR A 1 301 ? 7.957 37.625 6.164 1 64.94 301 TYR A O 1
ATOM 2441 N N . GLU A 1 302 ? 8.445 36.625 4.191 1 66.44 302 GLU A N 1
ATOM 2442 C CA . GLU A 1 302 ? 8.289 37.938 3.549 1 66.44 302 GLU A CA 1
ATOM 2443 C C . GLU A 1 302 ? 6.918 38.531 3.846 1 66.44 302 GLU A C 1
ATOM 2445 O O . GLU A 1 302 ? 6.812 39.719 4.164 1 66.44 302 GLU A O 1
ATOM 2450 N N . ASN A 1 303 ? 5.992 37.719 3.762 1 60.88 303 ASN A N 1
ATOM 2451 C CA . ASN A 1 303 ? 4.656 38.219 4.047 1 60.88 303 ASN A CA 1
ATOM 2452 C C . ASN A 1 303 ? 4.484 38.531 5.527 1 60.88 303 ASN A C 1
ATOM 2454 O O . ASN A 1 303 ? 3.883 39.562 5.875 1 60.88 303 ASN A O 1
ATOM 2458 N N . ALA A 1 304 ? 5.074 37.625 6.246 1 61.09 304 ALA A N 1
ATOM 2459 C CA . ALA A 1 304 ? 5.004 37.875 7.68 1 61.09 304 ALA A CA 1
ATOM 2460 C C . ALA A 1 304 ? 5.742 39.188 8.039 1 61.09 304 ALA A C 1
ATOM 2462 O O . ALA A 1 304 ? 5.254 39.969 8.836 1 61.09 304 ALA A O 1
ATOM 2463 N N . ALA A 1 305 ? 6.816 39.281 7.375 1 67.94 305 ALA A N 1
ATOM 2464 C CA . ALA A 1 305 ? 7.605 40.5 7.637 1 67.94 305 ALA A CA 1
ATOM 2465 C C . ALA A 1 305 ? 6.863 41.75 7.191 1 67.94 305 ALA A C 1
ATOM 2467 O O . ALA A 1 305 ? 6.871 42.75 7.891 1 67.94 305 ALA A O 1
ATOM 2468 N N . HIS A 1 306 ? 6.258 41.594 6.117 1 68.94 306 HIS A N 1
ATOM 2469 C CA . HIS A 1 306 ? 5.5 42.75 5.617 1 68.94 306 HIS A CA 1
ATOM 2470 C C . HIS A 1 306 ? 4.375 43.125 6.574 1 68.94 306 HIS A C 1
ATOM 2472 O O . HIS A 1 306 ? 4.164 44.312 6.859 1 68.94 306 HIS A O 1
ATOM 2478 N N . MET A 1 307 ? 3.766 42.188 7.059 1 63.72 307 MET A N 1
ATOM 2479 C CA . MET A 1 307 ? 2.682 42.438 8.008 1 63.72 307 MET A CA 1
ATOM 2480 C C . MET A 1 307 ? 3.217 43.062 9.305 1 63.72 307 MET A C 1
ATOM 2482 O O . MET A 1 307 ? 2.637 44 9.836 1 63.72 307 MET A O 1
ATOM 2486 N N . LEU A 1 308 ? 4.258 42.469 9.695 1 69.19 308 LEU A N 1
ATOM 2487 C CA . LEU A 1 308 ? 4.844 42.969 10.938 1 69.19 308 LEU A CA 1
ATOM 2488 C C . LEU A 1 308 ? 5.348 44.406 10.766 1 69.19 308 LEU A C 1
ATOM 2490 O O . LEU A 1 308 ? 5.219 45.219 11.68 1 69.19 308 LEU A O 1
ATOM 2494 N N . ARG A 1 309 ? 5.816 44.625 9.609 1 75.69 309 ARG A N 1
ATOM 2495 C CA . ARG A 1 309 ? 6.273 46 9.352 1 75.69 309 ARG A CA 1
ATOM 2496 C C . ARG A 1 309 ? 5.105 46.969 9.352 1 75.69 309 ARG A C 1
ATOM 2498 O O . ARG A 1 309 ? 5.227 48.094 9.867 1 75.69 309 ARG A O 1
ATOM 2505 N N . SER A 1 310 ? 4.074 46.5 8.773 1 72.31 310 SER A N 1
ATOM 2506 C CA . SER A 1 310 ? 2.881 47.312 8.766 1 72.31 310 SER A CA 1
ATOM 2507 C C . SER A 1 310 ? 2.367 47.562 10.188 1 72.31 310 SER A C 1
ATOM 2509 O O . SER A 1 310 ? 1.971 48.688 10.523 1 72.31 310 SER A O 1
ATOM 2511 N N . PHE A 1 311 ? 2.439 46.594 10.961 1 69.69 311 PHE A N 1
ATOM 2512 C CA . PHE A 1 311 ? 2.029 46.719 12.359 1 69.69 311 PHE A CA 1
ATOM 2513 C C . PHE A 1 311 ? 2.967 47.656 13.109 1 69.69 311 PHE A C 1
ATOM 2515 O O . PHE A 1 311 ? 2.521 48.469 13.914 1 69.69 311 PHE A O 1
ATOM 2522 N N . LEU A 1 312 ? 4.168 47.469 12.797 1 80.38 312 LEU A N 1
ATOM 2523 C CA . LEU A 1 312 ? 5.164 48.312 13.453 1 80.38 312 LEU A CA 1
ATOM 2524 C C . LEU A 1 312 ? 4.965 49.781 13.094 1 80.38 312 LEU A C 1
ATOM 2526 O O . LEU A 1 312 ? 5.086 50.656 13.961 1 80.38 312 LEU A O 1
ATOM 2530 N N . GLU A 1 313 ? 4.684 49.969 11.836 1 85.38 313 GLU A N 1
ATOM 2531 C CA . GLU A 1 313 ? 4.441 51.312 11.398 1 85.38 313 GLU A CA 1
ATOM 2532 C C . GLU A 1 313 ? 3.24 51.938 12.125 1 85.38 313 GLU A C 1
ATOM 2534 O O . GLU A 1 313 ? 3.285 53.094 12.555 1 85.38 313 GLU A O 1
ATOM 2539 N N . ARG A 1 314 ? 2.25 51.188 12.25 1 80.12 314 ARG A N 1
ATOM 2540 C CA . ARG A 1 314 ? 1.061 51.656 12.945 1 80.12 314 ARG A CA 1
ATOM 2541 C C . ARG A 1 314 ? 1.349 51.875 14.43 1 80.12 314 ARG A C 1
ATOM 2543 O O . ARG A 1 314 ? 0.864 52.844 15.023 1 80.12 314 ARG A O 1
ATOM 2550 N N . CYS A 1 315 ? 2.088 51 14.992 1 81.88 315 CYS A N 1
ATOM 2551 C CA . CYS A 1 315 ? 2.502 51.125 16.391 1 81.88 315 CYS A CA 1
ATOM 2552 C C . CYS A 1 315 ? 3.291 52.438 16.594 1 81.88 315 CYS A C 1
ATOM 2554 O O . CYS A 1 315 ? 3.053 53.156 17.562 1 81.88 315 CYS A O 1
ATOM 2556 N N . GLU A 1 316 ? 4.195 52.625 15.68 1 89.12 316 GLU A N 1
ATOM 2557 C CA . GLU A 1 316 ? 5.035 53.812 15.797 1 89.12 316 GLU A CA 1
ATOM 2558 C C . GLU A 1 316 ? 4.211 55.094 15.656 1 89.12 316 GLU A C 1
ATOM 2560 O O . GLU A 1 316 ? 4.449 56.062 16.375 1 89.12 316 GLU A O 1
ATOM 2565 N N . GLU A 1 317 ? 3.25 55.031 14.781 1 89.88 317 GLU A N 1
ATOM 2566 C CA . GLU A 1 317 ? 2.365 56.188 14.609 1 89.88 317 GLU A CA 1
ATOM 2567 C C . GLU A 1 317 ? 1.57 56.469 15.883 1 89.88 317 GLU A C 1
ATOM 2569 O O . GLU A 1 317 ? 1.467 57.625 16.312 1 89.88 317 GLU A O 1
ATOM 2574 N N . VAL A 1 318 ? 1.02 55.469 16.453 1 89.31 318 VAL A N 1
ATOM 2575 C CA . VAL A 1 318 ? 0.229 55.625 17.672 1 89.31 318 VAL A CA 1
ATOM 2576 C C . VAL A 1 318 ? 1.131 56.062 18.828 1 89.31 318 VAL A C 1
ATOM 2578 O O . VAL A 1 318 ? 0.737 56.875 19.656 1 89.31 318 VAL A O 1
ATOM 2581 N N . GLU A 1 319 ? 2.289 55.5 18.875 1 92 319 GLU A N 1
ATOM 2582 C CA . GLU A 1 319 ? 3.248 55.844 19.906 1 92 319 GLU A CA 1
ATOM 2583 C C . GLU A 1 319 ? 3.611 57.344 19.828 1 92 319 GLU A C 1
ATOM 2585 O O . GLU A 1 319 ? 3.707 58 20.859 1 92 319 GLU A O 1
ATOM 2590 N N . GLU A 1 320 ? 3.848 57.781 18.609 1 93.25 320 GLU A N 1
ATOM 2591 C CA . GLU A 1 320 ? 4.18 59.188 18.406 1 93.25 320 GLU A CA 1
ATOM 2592 C C . GLU A 1 320 ? 3.039 60.094 18.859 1 93.25 320 GLU A C 1
ATOM 2594 O O . GLU A 1 320 ? 3.27 61.125 19.531 1 93.25 320 GLU A O 1
ATOM 2599 N N . ARG A 1 321 ? 1.847 59.75 18.516 1 93.5 321 ARG A N 1
ATOM 2600 C CA . ARG A 1 321 ? 0.683 60.562 18.906 1 93.5 321 ARG A CA 1
ATOM 2601 C C . ARG A 1 321 ? 0.484 60.531 20.422 1 93.5 321 ARG A C 1
ATOM 2603 O O . ARG A 1 321 ? 0.133 61.531 21.031 1 93.5 321 ARG A O 1
ATOM 2610 N N . LEU A 1 322 ? 0.731 59.375 21 1 94.88 322 LEU A N 1
ATOM 2611 C CA . LEU A 1 322 ? 0.624 59.219 22.453 1 94.88 322 LEU A CA 1
ATOM 2612 C C . LEU A 1 322 ? 1.675 60.062 23.172 1 94.88 322 LEU A C 1
ATOM 2614 O O . LEU A 1 322 ? 1.393 60.656 24.203 1 94.88 322 LEU A O 1
ATOM 2618 N N . GLN A 1 323 ? 2.854 60.094 22.609 1 94.75 323 GLN A N 1
ATOM 2619 C CA . GLN A 1 323 ? 3.926 60.906 23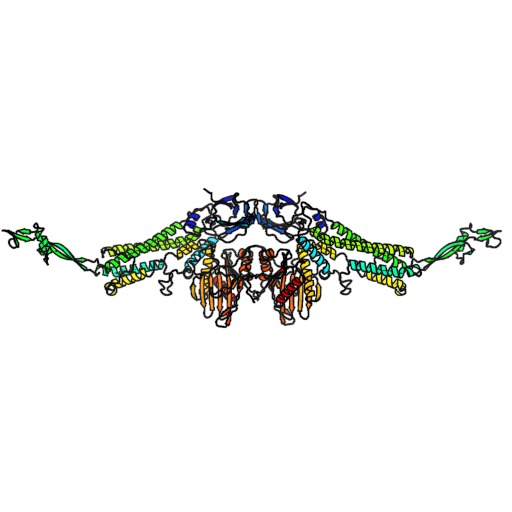.188 1 94.75 323 GLN A CA 1
ATOM 2620 C C . GLN A 1 323 ? 3.582 62.375 23.141 1 94.75 323 GLN A C 1
ATOM 2622 O O . GLN A 1 323 ? 3.799 63.125 24.109 1 94.75 323 GLN A O 1
ATOM 2627 N N . GLU A 1 324 ? 3.031 62.812 22.016 1 94.44 324 GLU A N 1
ATOM 2628 C CA . GLU A 1 324 ? 2.611 64.188 21.875 1 94.44 324 GLU A CA 1
ATOM 2629 C C . GLU A 1 324 ? 1.519 64.562 22.891 1 94.44 324 GLU A C 1
ATOM 2631 O O . GLU A 1 324 ? 1.55 65.625 23.5 1 94.44 324 GLU A O 1
ATOM 2636 N N . MET A 1 325 ? 0.588 63.656 23.047 1 95.31 325 MET A N 1
ATOM 2637 C CA . MET A 1 325 ? -0.511 63.875 23.984 1 95.31 325 MET A CA 1
ATOM 2638 C C . MET A 1 325 ? -0 63.906 25.422 1 95.31 325 MET A C 1
ATOM 2640 O O . MET A 1 325 ? -0.439 64.75 26.219 1 95.31 325 MET A O 1
ATOM 2644 N N . PHE A 1 326 ? 0.938 63.094 25.719 1 95.25 326 PHE A N 1
ATOM 2645 C CA . PHE A 1 326 ? 1.52 63.031 27.047 1 95.25 326 PHE A CA 1
ATOM 2646 C C . PHE A 1 326 ? 2.244 64.312 27.391 1 95.25 326 PHE A C 1
ATOM 2648 O O . PHE A 1 326 ? 2.053 64.875 28.469 1 95.25 326 PHE A O 1
ATOM 2655 N N . VAL A 1 327 ? 3.029 64.812 26.453 1 94.56 327 VAL A N 1
ATOM 2656 C CA . VAL A 1 327 ? 3.771 66.062 26.672 1 94.56 327 VAL A CA 1
ATOM 2657 C C . VAL A 1 327 ? 2.797 67.188 26.828 1 94.56 327 VAL A C 1
ATOM 2659 O O . VAL A 1 327 ? 2.975 68.062 27.703 1 94.56 327 VAL A O 1
ATOM 2662 N N . SER A 1 328 ? 1.72 67.25 26.047 1 94.25 328 SER A N 1
ATOM 2663 C CA . SER A 1 328 ? 0.721 68.312 26.109 1 94.25 328 SER A CA 1
ATOM 2664 C C . SER A 1 328 ? 0.002 68.312 27.469 1 94.25 328 SER A C 1
ATOM 2666 O O . SER A 1 328 ? -0.179 69.375 28.078 1 94.25 328 SER A O 1
ATOM 2668 N N . TYR A 1 329 ? -0.352 67.188 27.938 1 95.88 329 TYR A N 1
ATOM 2669 C CA . TYR A 1 329 ? -1.081 67.062 29.203 1 95.88 329 TYR A CA 1
ATOM 2670 C C . TYR A 1 329 ? -0.159 67.375 30.391 1 95.88 329 TYR A C 1
ATOM 2672 O O . TYR A 1 329 ? -0.587 67.875 31.406 1 95.88 329 TYR A O 1
ATOM 2680 N N . ARG A 1 330 ? 1.104 67 30.234 1 93.62 330 ARG A N 1
ATOM 2681 C CA . ARG A 1 330 ? 2.07 67.25 31.297 1 93.62 330 ARG A CA 1
ATOM 2682 C C . ARG A 1 330 ? 2.312 68.75 31.453 1 93.62 330 ARG A C 1
ATOM 2684 O O . ARG A 1 330 ? 2.59 69.25 32.562 1 93.62 330 ARG A O 1
ATOM 2691 N N . GLN A 1 331 ? 2.148 69.438 30.375 1 92.62 331 GLN A N 1
ATOM 2692 C CA . GLN A 1 331 ? 2.346 70.875 30.391 1 92.62 331 GLN A CA 1
ATOM 2693 C C . GLN A 1 331 ? 1.205 71.625 31.109 1 92.62 331 GLN A C 1
ATOM 2695 O O . GLN A 1 331 ? 1.435 72.562 31.859 1 92.62 331 GLN A O 1
ATOM 2700 N N . ILE A 1 332 ? 0.018 71.062 30.938 1 91.88 332 ILE A N 1
ATOM 2701 C CA . ILE A 1 332 ? -1.132 71.75 31.547 1 91.88 332 ILE A CA 1
ATOM 2702 C C . ILE A 1 332 ? -1.396 71.188 32.938 1 91.88 332 ILE A C 1
ATOM 2704 O O . ILE A 1 332 ? -2.023 71.812 33.781 1 91.88 332 ILE A O 1
ATOM 2708 N N . LEU A 1 333 ? -0.936 69.875 33.125 1 92.75 333 LEU A N 1
ATOM 2709 C CA . LEU A 1 333 ? -1.117 69.25 34.406 1 92.75 333 LEU A CA 1
ATOM 2710 C C . LEU A 1 333 ? 0.22 68.75 34.969 1 92.75 333 LEU A C 1
ATOM 2712 O O . LEU A 1 333 ? 0.568 67.625 34.844 1 92.75 333 LEU A O 1
ATOM 2716 N N . PRO A 1 334 ? 0.965 69.688 35.562 1 90.19 334 PRO A N 1
ATOM 2717 C CA . PRO A 1 334 ? 2.234 69.312 36.156 1 90.19 334 PRO A CA 1
ATOM 2718 C C . PRO A 1 334 ? 2.041 68.438 37.438 1 90.19 334 PRO A C 1
ATOM 2720 O O . PRO A 1 334 ? 2.199 68.938 38.531 1 90.19 334 PRO A O 1
ATOM 2723 N N . VAL A 1 335 ? 1.709 67.188 37.219 1 92 335 VAL A N 1
ATOM 2724 C CA . VAL A 1 335 ? 1.35 66.312 38.312 1 92 335 VAL A CA 1
ATOM 2725 C C . VAL A 1 335 ? 2.451 65.25 38.531 1 92 335 VAL A C 1
ATOM 2727 O O . VAL A 1 335 ? 3.291 65.062 37.656 1 92 335 VAL A O 1
ATOM 2730 N N . THR A 1 336 ? 2.451 64.812 39.781 1 91.94 336 THR A N 1
ATOM 2731 C CA . THR A 1 336 ? 3.314 63.688 40.062 1 91.94 336 THR A CA 1
ATOM 2732 C C . THR A 1 336 ? 2.748 62.406 39.438 1 91.94 336 THR A C 1
ATOM 2734 O O . THR A 1 336 ? 1.558 62.125 39.562 1 91.94 336 THR A O 1
ATOM 2737 N N . LEU A 1 337 ? 3.541 61.688 38.656 1 92.25 337 LEU A N 1
ATOM 2738 C CA . LEU A 1 337 ? 3.096 60.5 37.938 1 92.25 337 LEU A CA 1
ATOM 2739 C C . LEU A 1 337 ? 2.973 59.312 38.906 1 92.25 337 LEU A C 1
ATOM 2741 O O . LEU A 1 337 ? 3.807 59.156 39.812 1 92.25 337 LEU A O 1
ATOM 2745 N N . LEU A 1 338 ? 1.879 58.594 38.75 1 88.75 338 LEU A N 1
ATOM 2746 C CA . LEU A 1 338 ? 1.617 57.375 39.562 1 88.75 338 LEU A CA 1
ATOM 2747 C C . LEU A 1 338 ? 2.051 56.125 38.812 1 88.75 338 LEU A C 1
ATOM 2749 O O . LEU A 1 338 ? 2.232 56.156 37.594 1 88.75 338 LEU A O 1
ATOM 2753 N N . ASP A 1 339 ? 2.281 55.062 39.594 1 83.06 339 ASP A N 1
ATOM 2754 C CA . ASP A 1 339 ? 2.447 53.75 38.969 1 83.06 339 ASP A CA 1
ATOM 2755 C C . ASP A 1 339 ? 1.125 53.219 38.406 1 83.06 339 ASP A C 1
ATOM 2757 O O . ASP A 1 339 ? 0.223 52.844 39.188 1 83.06 339 ASP A O 1
ATOM 2761 N N . ALA A 1 340 ? 0.924 53.25 37.188 1 78.69 340 ALA A N 1
ATOM 2762 C CA . ALA A 1 340 ? -0.34 52.938 36.531 1 78.69 340 ALA A CA 1
ATOM 2763 C C . ALA A 1 340 ? -0.369 51.469 36.094 1 78.69 340 ALA A C 1
ATOM 2765 O O . ALA A 1 340 ? -0.903 51.156 35.031 1 78.69 340 ALA A O 1
ATOM 2766 N N . SER A 1 341 ? 0.208 50.594 36.875 1 79.12 341 SER A N 1
ATOM 2767 C CA . SER A 1 341 ? 0.242 49.188 36.5 1 79.12 341 SER A CA 1
ATOM 2768 C C . SER A 1 341 ? -1.099 48.531 36.781 1 79.12 341 SER A C 1
ATOM 2770 O O . SER A 1 341 ? -1.386 47.438 36.25 1 79.12 341 SER A O 1
ATOM 2772 N N . HIS A 1 342 ? -1.896 49.25 37.594 1 81 342 HIS A N 1
ATOM 2773 C CA . HIS A 1 342 ? -3.205 48.688 37.938 1 81 342 HIS A CA 1
ATOM 2774 C C . HIS A 1 342 ? -4.309 49.719 37.719 1 81 342 HIS A C 1
ATOM 2776 O O . HIS A 1 342 ? -4.031 50.906 37.594 1 81 342 HIS A O 1
ATOM 2782 N N . LEU A 1 343 ? -5.488 49.219 37.688 1 85.44 343 LEU A N 1
ATOM 2783 C CA . LEU A 1 343 ? -6.648 50.094 37.531 1 85.44 343 LEU A CA 1
ATOM 2784 C C . LEU A 1 343 ? -6.738 51.094 38.719 1 85.44 343 LEU A C 1
ATOM 2786 O O . LEU A 1 343 ? -6.684 50.688 39.875 1 85.44 343 LEU A O 1
ATOM 2790 N N . PRO A 1 344 ? -6.816 52.281 38.375 1 87.88 344 PRO A N 1
ATOM 2791 C CA . PRO A 1 344 ? -6.883 53.281 39.438 1 87.88 344 PRO A CA 1
ATOM 2792 C C . PRO A 1 344 ? -8.18 53.219 40.219 1 87.88 344 PRO A C 1
ATOM 2794 O O . PRO A 1 344 ? -9.211 52.781 39.688 1 87.88 344 PRO A O 1
ATOM 2797 N N . ARG A 1 345 ? -8.078 53.656 41.562 1 86.38 345 ARG A N 1
ATOM 2798 C CA . ARG A 1 345 ? -9.25 53.719 42.406 1 86.38 345 ARG A CA 1
ATOM 2799 C C . ARG A 1 345 ? -10.25 54.75 41.938 1 86.38 345 ARG A C 1
ATOM 2801 O O . ARG A 1 345 ? -9.867 55.906 41.656 1 86.38 345 ARG A O 1
ATOM 2808 N N . PRO A 1 346 ? -11.367 54.281 41.75 1 86.94 346 PRO A N 1
ATOM 2809 C CA . PRO A 1 346 ? -12.367 55.25 41.312 1 86.94 346 PRO A CA 1
ATOM 2810 C C . PRO A 1 346 ? -12.75 56.25 42.406 1 86.94 346 PRO A C 1
ATOM 2812 O O . PRO A 1 346 ? -13.156 55.812 43.5 1 86.94 346 PRO A O 1
ATOM 2815 N N . THR A 1 347 ? -12.5 57.531 42.281 1 86.56 347 THR A N 1
ATOM 2816 C CA . THR A 1 347 ? -12.898 58.562 43.219 1 86.56 347 THR A CA 1
ATOM 2817 C C . THR A 1 347 ? -14.156 59.281 42.719 1 86.56 347 THR A C 1
ATOM 2819 O O . THR A 1 347 ? -14.57 59.094 41.562 1 86.56 347 THR A O 1
ATOM 2822 N N . GLU A 1 348 ? -14.797 60.125 43.5 1 83.94 348 GLU A N 1
ATOM 2823 C CA . GLU A 1 348 ? -16.062 60.781 43.188 1 83.94 348 GLU A CA 1
ATOM 2824 C C . GLU A 1 348 ? -15.953 61.656 41.938 1 83.94 348 GLU A C 1
ATOM 2826 O O . GLU A 1 348 ? -16.844 61.656 41.094 1 83.94 348 GLU A O 1
ATOM 2831 N N . PRO A 1 349 ? -14.852 62.25 41.75 1 84.81 349 PRO A N 1
ATOM 2832 C CA . PRO A 1 349 ? -14.758 63.094 40.562 1 84.81 349 PRO A CA 1
ATOM 2833 C C . PRO A 1 349 ? -14.781 62.312 39.25 1 84.81 349 PRO A C 1
ATOM 2835 O O . PRO A 1 349 ? -15.258 62.781 38.25 1 84.81 349 PRO A O 1
ATOM 2838 N N . PHE A 1 350 ? -14.328 61.156 39.312 1 88.62 350 PHE A N 1
ATOM 2839 C CA . PHE A 1 350 ? -14.328 60.312 38.125 1 88.62 350 PHE A CA 1
ATOM 2840 C C . PHE A 1 350 ? -15.75 59.938 37.719 1 88.62 350 PHE A C 1
ATOM 2842 O O . PHE A 1 350 ? -16 59.656 36.562 1 88.62 350 PHE A O 1
ATOM 2849 N N . PHE A 1 351 ? -16.688 60.094 38.594 1 84.44 351 PHE A N 1
ATOM 2850 C CA . PHE A 1 351 ? -18.062 59.719 38.312 1 84.44 351 PHE A CA 1
ATOM 2851 C C . PHE A 1 351 ? -18.938 60.938 38.125 1 84.44 351 PHE A C 1
ATOM 2853 O O . PHE A 1 351 ? -19.969 60.875 37.438 1 84.44 351 PHE A O 1
ATOM 2860 N N . ARG A 1 352 ? -18.5 62.094 38.688 1 83.81 352 ARG A N 1
ATOM 2861 C CA . ARG A 1 352 ? -19.344 63.281 38.688 1 83.81 352 ARG A CA 1
ATOM 2862 C C . ARG A 1 352 ? -19.047 64.188 37.5 1 83.81 352 ARG A C 1
ATOM 2864 O O . ARG A 1 352 ? -19.953 64.812 36.938 1 83.81 352 ARG A O 1
ATOM 2871 N N . VAL A 1 353 ? -17.734 64.312 37.188 1 87.81 353 VAL A N 1
ATOM 2872 C CA . VAL A 1 353 ? -17.328 65.188 36.094 1 87.81 353 VAL A CA 1
ATOM 2873 C C . VAL A 1 353 ? -17.203 64.375 34.812 1 87.81 353 VAL A C 1
ATOM 2875 O O . VAL A 1 353 ? -16.406 63.438 34.719 1 87.81 353 VAL A O 1
ATOM 2878 N N . PRO A 1 354 ? -17.938 64.75 33.844 1 90.12 354 PRO A N 1
ATOM 2879 C CA . PRO A 1 354 ? -18.016 63.969 32.594 1 90.12 354 PRO A CA 1
ATOM 2880 C C . PRO A 1 354 ? -16.641 63.781 31.953 1 90.12 354 PRO A C 1
ATOM 2882 O O . PRO A 1 354 ? -16.359 62.688 31.422 1 90.12 354 PRO A O 1
ATOM 2885 N N . GLN A 1 355 ? -15.805 64.812 31.938 1 91.56 355 GLN A N 1
ATOM 2886 C CA . GLN A 1 355 ? -14.492 64.688 31.312 1 91.56 355 GLN A CA 1
ATOM 2887 C C . GLN A 1 355 ? -13.617 63.688 32 1 91.56 355 GLN A C 1
ATOM 2889 O O . GLN A 1 355 ? -12.938 62.875 31.344 1 91.56 355 GLN A O 1
ATOM 2894 N N . TYR A 1 356 ? -13.672 63.719 33.281 1 92.56 356 TYR A N 1
ATOM 2895 C CA . TYR A 1 356 ? -12.938 62.719 34.031 1 92.56 356 TYR A CA 1
ATOM 2896 C C . TYR A 1 356 ? -13.547 61.344 33.844 1 92.56 356 TYR A C 1
ATOM 2898 O O . TYR A 1 356 ? -12.82 60.344 33.781 1 92.56 356 TYR A O 1
ATOM 2906 N N . TYR A 1 357 ? -14.828 61.25 33.75 1 90.19 357 TYR A N 1
ATOM 2907 C CA . TYR A 1 357 ? -15.531 60 33.594 1 90.19 357 TYR A CA 1
ATOM 2908 C C . TYR A 1 357 ? -15.156 59.344 32.25 1 90.19 357 TYR A C 1
ATOM 2910 O O . TYR A 1 357 ? -14.914 58.125 32.219 1 90.19 357 TYR A O 1
ATOM 2918 N N . ARG A 1 358 ? -15.125 60.094 31.188 1 91.12 358 ARG A N 1
ATOM 2919 C CA . ARG A 1 358 ? -14.781 59.562 29.859 1 91.12 358 ARG A CA 1
ATOM 2920 C C . ARG A 1 358 ? -13.375 58.969 29.859 1 91.12 358 ARG A C 1
ATOM 2922 O O . ARG A 1 358 ? -13.141 57.906 29.266 1 91.12 358 ARG A O 1
ATOM 2929 N N . ILE A 1 359 ? -12.484 59.656 30.5 1 93.5 359 ILE A N 1
ATOM 2930 C CA . ILE A 1 359 ? -11.109 59.156 30.562 1 93.5 359 ILE A CA 1
ATOM 2931 C C . ILE A 1 359 ? -11.055 57.875 31.391 1 93.5 359 ILE A C 1
ATOM 2933 O O . ILE A 1 359 ? -10.367 56.938 31.031 1 93.5 359 ILE A O 1
ATOM 2937 N N . TYR A 1 360 ? -11.781 57.875 32.469 1 91.5 360 TYR A N 1
ATOM 2938 C CA . TYR A 1 360 ? -11.789 56.688 33.312 1 91.5 360 TYR A CA 1
ATOM 2939 C C . TYR A 1 360 ? -12.352 55.469 32.594 1 91.5 360 TYR A C 1
ATOM 2941 O O . TYR A 1 360 ? -11.883 54.344 32.781 1 91.5 360 TYR A O 1
ATOM 2949 N N . LEU A 1 361 ? -13.328 55.656 31.766 1 88.56 361 LEU A N 1
ATOM 2950 C CA . LEU A 1 361 ? -13.875 54.594 30.953 1 88.56 361 LEU A CA 1
ATOM 2951 C C . LEU A 1 361 ? -12.812 54.031 30.016 1 88.56 361 LEU A C 1
ATOM 2953 O O . LEU A 1 361 ? -12.758 52.812 29.797 1 88.56 361 LEU A O 1
ATOM 2957 N N . CYS A 1 362 ? -12.047 54.938 29.422 1 89.69 362 CYS A N 1
ATOM 2958 C CA . CYS A 1 362 ? -10.961 54.5 28.547 1 89.69 362 CYS A CA 1
ATOM 2959 C C . CYS A 1 362 ? -9.938 53.656 29.312 1 89.69 362 CYS A C 1
ATOM 2961 O O . CYS A 1 362 ? -9.438 52.656 28.812 1 89.69 362 CYS A O 1
ATOM 2963 N N . ILE A 1 363 ? -9.641 54.125 30.516 1 89.06 363 ILE A N 1
ATOM 2964 C CA . ILE A 1 363 ? -8.688 53.406 31.359 1 89.06 363 ILE A CA 1
ATOM 2965 C C . ILE A 1 363 ? -9.211 52 31.656 1 89.06 363 ILE A C 1
ATOM 2967 O O . ILE A 1 363 ? -8.484 51 31.531 1 89.06 363 ILE A O 1
ATOM 2971 N N . HIS A 1 364 ? -10.391 51.938 32 1 84.62 364 HIS A N 1
ATOM 2972 C CA . HIS A 1 364 ? -11.023 50.656 32.312 1 84.62 364 HIS A CA 1
ATOM 2973 C C . HIS A 1 364 ? -10.992 49.719 31.109 1 84.62 364 HIS A C 1
ATOM 2975 O O . HIS A 1 364 ? -10.688 48.531 31.266 1 84.62 364 HIS A O 1
ATOM 2981 N N . ARG A 1 365 ? -11.312 50.219 30.016 1 78.69 365 ARG A N 1
ATOM 2982 C CA . ARG A 1 365 ? -11.32 49.406 28.812 1 78.69 365 ARG A CA 1
ATOM 2983 C C . ARG A 1 365 ? -9.914 48.906 28.484 1 78.69 365 ARG A C 1
ATOM 2985 O O . ARG A 1 365 ? -9.75 47.781 28.031 1 78.69 365 ARG A O 1
ATOM 2992 N N . TRP A 1 366 ? -8.945 49.719 28.656 1 84 366 TRP A N 1
ATOM 2993 C CA . TRP A 1 366 ? -7.562 49.375 28.359 1 84 366 TRP A CA 1
ATOM 2994 C C . TRP A 1 366 ? -7.102 48.188 29.234 1 84 366 TRP A C 1
ATOM 2996 O O . TRP A 1 366 ? -6.477 47.25 28.75 1 84 366 TRP A O 1
ATOM 3006 N N . TYR A 1 367 ? -7.445 48.25 30.5 1 77 367 TYR A N 1
ATOM 3007 C CA . TYR A 1 367 ? -6.984 47.25 31.438 1 77 367 TYR A CA 1
ATOM 3008 C C . TYR A 1 367 ? -7.785 45.938 31.281 1 77 367 TYR A C 1
ATOM 3010 O O . TYR A 1 367 ? -7.289 44.875 31.594 1 77 367 TYR A O 1
ATOM 3018 N N . GLN A 1 368 ? -8.914 46.094 30.734 1 67.88 368 GLN A N 1
ATOM 3019 C CA . GLN A 1 368 ? -9.719 44.906 30.484 1 67.88 368 GLN A CA 1
ATOM 3020 C C . GLN A 1 368 ? -9.227 44.156 29.25 1 67.88 368 GLN A C 1
ATOM 3022 O O . GLN A 1 368 ? -9.344 42.938 29.156 1 67.88 368 GLN A O 1
ATOM 3027 N N . THR A 1 369 ? -8.906 44.938 28.25 1 59.78 369 THR A N 1
ATOM 3028 C CA . THR A 1 369 ? -8.461 44.344 27 1 59.78 369 THR A CA 1
ATOM 3029 C C . THR A 1 369 ? -7.051 43.781 27.156 1 59.78 369 THR A C 1
ATOM 3031 O O . THR A 1 369 ? -6.676 42.844 26.453 1 59.78 369 THR A O 1
ATOM 3034 N N . GLY A 1 370 ? -6.559 43.188 28.156 1 51.78 370 GLY A N 1
ATOM 3035 C CA . GLY A 1 370 ? -5.234 42.625 28.359 1 51.78 370 GLY A CA 1
ATOM 3036 C C . GLY A 1 370 ? -4.352 42.719 27.125 1 51.78 370 GLY A C 1
ATOM 3037 O O . GLY A 1 370 ? -4.84 42.719 26 1 51.78 370 GLY A O 1
ATOM 3038 N N . CYS A 1 371 ? -3.156 43.406 27.125 1 44.75 371 CYS A N 1
ATOM 3039 C CA . CYS A 1 371 ? -2.182 43.406 26.031 1 44.75 371 CYS A CA 1
ATOM 3040 C C . CYS A 1 371 ? -1.859 42 25.562 1 44.75 371 CYS A C 1
ATOM 3042 O O . CYS A 1 371 ? -1.124 41.281 26.219 1 44.75 371 CYS A O 1
ATOM 3044 N N . ARG A 1 372 ? -2.771 41.281 24.938 1 46.22 372 ARG A N 1
ATOM 3045 C CA . ARG A 1 372 ? -2.469 39.906 24.531 1 46.22 372 ARG A CA 1
ATOM 3046 C C . ARG A 1 372 ? -1.408 39.875 23.438 1 46.22 372 ARG A C 1
ATOM 3048 O O . ARG A 1 372 ? -1.428 40.719 22.531 1 46.22 372 ARG A O 1
ATOM 3055 N N . HIS A 1 373 ? -0.23 39.188 23.703 1 48.56 373 HIS A N 1
ATOM 3056 C CA . HIS A 1 373 ? 0.926 38.812 22.891 1 48.56 373 HIS A CA 1
ATOM 3057 C C . HIS A 1 373 ? 0.498 38.312 21.516 1 48.56 373 HIS A C 1
ATOM 3059 O O . HIS A 1 373 ? -0.661 37.938 21.312 1 48.56 373 HIS A O 1
ATOM 3065 N N . PHE A 1 374 ? 1.369 38.688 20.5 1 46.56 374 PHE A N 1
ATOM 3066 C CA . PHE A 1 374 ? 1.25 38.406 19.062 1 46.56 374 PHE A CA 1
ATOM 3067 C C . PHE A 1 374 ? 0.998 36.906 18.828 1 46.56 374 PHE A C 1
ATOM 3069 O O . PHE A 1 374 ? 1.863 36.188 18.312 1 46.56 374 PHE A O 1
ATOM 3076 N N . PRO A 1 375 ? -0.063 36.375 19.531 1 48.47 375 PRO A N 1
ATOM 3077 C CA . PRO A 1 375 ? -0.208 34.938 19.297 1 48.47 375 PRO A CA 1
ATOM 3078 C C . PRO A 1 375 ? -0.334 34.594 17.812 1 48.47 375 PRO A C 1
ATOM 3080 O O . PRO A 1 375 ? 0.174 33.562 17.359 1 48.47 375 PRO A O 1
ATOM 3083 N N . ARG A 1 376 ? -0.965 35.5 17.078 1 50.47 376 ARG A N 1
ATOM 3084 C CA . ARG A 1 376 ? -1.18 35.25 15.656 1 50.47 376 ARG A CA 1
ATOM 3085 C C . ARG A 1 376 ? 0.147 35.156 14.914 1 50.47 376 ARG A C 1
ATOM 3087 O O . ARG A 1 376 ? 0.326 34.281 14.062 1 50.47 376 ARG A O 1
ATOM 3094 N N . GLU A 1 377 ? 0.922 36.094 15.258 1 48.88 377 GLU A N 1
ATOM 3095 C CA . GLU A 1 377 ? 2.193 36.156 14.547 1 48.88 377 GLU A CA 1
ATOM 3096 C C . GLU A 1 377 ? 3.094 34.969 14.898 1 48.88 377 GLU A C 1
ATOM 3098 O O . GLU A 1 377 ? 3.814 34.469 14.047 1 48.88 377 GLU A O 1
ATOM 3103 N N . ARG A 1 378 ? 2.895 34.625 16.141 1 50.75 378 ARG A N 1
ATOM 3104 C CA . ARG A 1 378 ? 3.664 33.438 16.531 1 50.75 378 ARG A CA 1
ATOM 3105 C C . ARG A 1 378 ? 3.205 32.188 15.75 1 50.75 378 ARG A C 1
ATOM 3107 O O . ARG A 1 378 ? 4.012 31.328 15.438 1 50.75 378 ARG A O 1
ATOM 3114 N N . MET A 1 379 ? 1.979 32.281 15.547 1 55.75 379 MET A N 1
ATOM 3115 C CA . MET A 1 379 ? 1.468 31.172 14.742 1 55.75 379 MET A CA 1
ATOM 3116 C C . MET A 1 379 ? 2.162 31.125 13.391 1 55.75 379 MET A C 1
ATOM 3118 O O . MET A 1 379 ? 2.504 30.047 12.906 1 55.75 379 MET A O 1
ATOM 3122 N N . LEU A 1 380 ? 2.271 32.344 12.914 1 54.78 380 LEU A N 1
ATOM 3123 C CA . LEU A 1 380 ? 2.891 32.406 11.594 1 54.78 380 LEU A CA 1
ATOM 3124 C C . LEU A 1 380 ? 4.324 31.875 11.641 1 54.78 380 LEU A C 1
ATOM 3126 O O . LEU A 1 380 ? 4.801 31.266 10.68 1 54.78 380 LEU A O 1
ATOM 3130 N N . LEU A 1 381 ? 4.828 32.156 12.812 1 52.34 381 LEU A N 1
ATOM 3131 C CA . LEU A 1 381 ? 6.195 31.688 12.961 1 52.34 381 LEU A CA 1
ATOM 3132 C C . LEU A 1 381 ? 6.23 30.156 12.977 1 52.34 381 LEU A C 1
ATOM 3134 O O . LEU A 1 381 ? 7.203 29.547 12.523 1 52.34 381 LEU A O 1
ATOM 3138 N N . ASN A 1 382 ? 5.16 29.719 13.492 1 54.19 382 ASN A N 1
ATOM 3139 C CA . ASN A 1 382 ? 5.117 28.266 13.57 1 54.19 382 ASN A CA 1
ATOM 3140 C C . ASN A 1 382 ? 4.836 27.641 12.203 1 54.19 382 ASN A C 1
ATOM 3142 O O . ASN A 1 382 ? 5.082 26.453 12 1 54.19 382 ASN A O 1
ATOM 3146 N N . LEU A 1 383 ? 4.312 28.422 11.312 1 57.47 383 LEU A N 1
ATOM 3147 C CA . LEU A 1 383 ? 3.959 27.891 10 1 57.47 383 LEU A CA 1
ATOM 3148 C C . LEU A 1 383 ? 5.211 27.547 9.203 1 57.47 383 LEU A C 1
ATOM 3150 O O . LEU A 1 383 ? 5.117 27.094 8.055 1 57.47 383 LEU A O 1
ATOM 3154 N N . TYR A 1 384 ? 6.316 27.547 9.82 1 49.41 384 TYR A N 1
ATOM 3155 C CA . TYR A 1 384 ? 7.574 27.453 9.094 1 49.41 384 TYR A CA 1
ATOM 3156 C C . TYR A 1 384 ? 7.672 26.125 8.344 1 49.41 384 TYR A C 1
ATOM 3158 O O . TYR A 1 384 ? 8.383 26.031 7.344 1 49.41 384 TYR A O 1
ATOM 3166 N N . GLU A 1 385 ? 7.047 25.078 8.734 1 50.25 385 GLU A N 1
ATOM 3167 C CA . GLU A 1 385 ? 7.215 23.891 7.902 1 50.25 385 GLU A CA 1
ATOM 3168 C C . GLU A 1 385 ? 6.141 23.828 6.816 1 50.25 385 GLU A C 1
ATOM 3170 O O . GLU A 1 385 ? 4.961 24.047 7.09 1 50.25 385 GLU A O 1
ATOM 3175 N N . ASN A 1 386 ? 6.488 24.031 5.402 1 52.62 386 ASN A N 1
ATOM 3176 C CA . ASN A 1 386 ? 5.547 24.062 4.289 1 52.62 386 ASN A CA 1
ATOM 3177 C C . ASN A 1 386 ? 4.395 23.094 4.496 1 52.62 386 ASN A C 1
ATOM 3179 O O . ASN A 1 386 ? 3.248 23.406 4.176 1 52.62 386 ASN A O 1
ATOM 3183 N N . THR A 1 387 ? 4.773 21.969 5.109 1 60.12 387 THR A N 1
ATOM 3184 C CA . THR A 1 387 ? 3.695 20.984 5.195 1 60.12 387 THR A CA 1
ATOM 3185 C C . THR A 1 387 ? 2.639 21.422 6.203 1 60.12 387 THR A C 1
ATOM 3187 O O . THR A 1 387 ? 1.453 21.141 6.039 1 60.12 387 THR A O 1
ATOM 3190 N N . PHE A 1 388 ? 3.068 22.312 6.953 1 71.25 388 PHE A N 1
ATOM 3191 C CA . PHE A 1 388 ? 2.096 22.719 7.957 1 71.25 388 PHE A CA 1
ATOM 3192 C C . PHE A 1 388 ? 1.285 23.922 7.469 1 71.25 388 PHE A C 1
ATOM 3194 O O . PHE A 1 388 ? 0.104 24.047 7.797 1 71.25 388 PHE A O 1
ATOM 3201 N N . VAL A 1 389 ? 2.006 24.609 6.5 1 77.12 389 VAL A N 1
ATOM 3202 C CA . VAL A 1 389 ? 1.294 25.75 5.941 1 77.12 389 VAL A CA 1
ATOM 3203 C C . VAL A 1 389 ? 0.103 25.281 5.117 1 77.12 389 VAL A C 1
ATOM 3205 O O . VAL A 1 389 ? -0.99 25.844 5.203 1 77.12 389 VAL A O 1
ATOM 3208 N N . PHE A 1 390 ? 0.418 24.297 4.332 1 85.88 390 PHE A N 1
ATOM 3209 C CA . PHE A 1 390 ? -0.654 23.797 3.479 1 85.88 390 PHE A CA 1
ATOM 3210 C C . PHE A 1 390 ? -1.78 23.203 4.316 1 85.88 390 PHE A C 1
ATOM 3212 O O . PHE A 1 390 ? -2.957 23.359 3.979 1 85.88 390 PHE A O 1
ATOM 3219 N N . GLU A 1 391 ? -1.41 22.5 5.418 1 88.56 391 GLU A N 1
ATOM 3220 C CA . GLU A 1 391 ? -2.42 21.922 6.297 1 88.56 391 GLU A CA 1
ATOM 3221 C C . GLU A 1 391 ? -3.293 23 6.926 1 88.56 391 GLU A C 1
ATOM 3223 O O . GLU A 1 391 ? -4.52 22.859 6.98 1 88.56 391 GLU A O 1
ATOM 3228 N N . ILE A 1 392 ? -2.678 24.047 7.301 1 86.38 392 ILE A N 1
ATOM 3229 C CA . ILE A 1 392 ? -3.414 25.141 7.926 1 86.38 392 ILE A CA 1
ATOM 3230 C C . ILE A 1 392 ? -4.227 25.875 6.871 1 86.38 392 ILE A C 1
ATOM 3232 O O . ILE A 1 392 ? -5.34 26.344 7.141 1 86.38 392 ILE A O 1
ATOM 3236 N N . TYR A 1 393 ? -3.607 26.062 5.773 1 89.12 393 TYR A N 1
ATOM 3237 C CA . TYR A 1 393 ? -4.344 26.656 4.672 1 89.12 393 TYR A CA 1
ATOM 3238 C C . TYR A 1 393 ? -5.617 25.875 4.371 1 89.12 393 TYR A C 1
ATOM 3240 O O . TYR A 1 393 ? -6.695 26.453 4.23 1 89.12 393 TYR A O 1
ATOM 3248 N N . CYS A 1 394 ? -5.457 24.547 4.277 1 95.5 394 CYS A N 1
ATOM 3249 C CA . CYS A 1 394 ? -6.609 23.703 3.986 1 95.5 394 CYS A CA 1
ATOM 3250 C C . CYS A 1 394 ? -7.672 23.828 5.074 1 95.5 394 CYS A C 1
ATOM 3252 O O . CYS A 1 394 ? -8.867 23.859 4.777 1 95.5 394 CYS A O 1
ATOM 3254 N N . LEU A 1 395 ? -7.227 23.859 6.27 1 94.88 395 LEU A N 1
ATOM 3255 C CA . LEU A 1 395 ? -8.156 24.016 7.387 1 94.88 395 LEU A CA 1
ATOM 3256 C C . LEU A 1 395 ? -8.945 25.312 7.262 1 94.88 395 LEU A C 1
ATOM 3258 O O . LEU A 1 395 ? -10.172 25.297 7.355 1 94.88 395 LEU A O 1
ATOM 3262 N N . ALA A 1 396 ? -8.258 26.406 7.055 1 93.19 396 ALA A N 1
ATOM 3263 C CA . ALA A 1 396 ? -8.891 27.719 6.91 1 93.19 396 ALA A CA 1
ATOM 3264 C C . ALA A 1 396 ? -9.844 27.734 5.723 1 93.19 396 ALA A C 1
ATOM 3266 O O . ALA A 1 396 ? -10.953 28.281 5.812 1 93.19 396 ALA A O 1
ATOM 3267 N N . ARG A 1 397 ? -9.352 27.172 4.691 1 95.94 397 ARG A N 1
ATOM 3268 C CA . ARG A 1 397 ? -10.133 27.156 3.461 1 95.94 397 ARG A CA 1
ATOM 3269 C C . ARG A 1 397 ? -11.398 26.328 3.633 1 95.94 397 ARG A C 1
ATOM 3271 O O . ARG A 1 397 ? -12.477 26.719 3.174 1 95.94 397 ARG A O 1
ATOM 3278 N N . LEU A 1 398 ? -11.32 25.188 4.242 1 97.5 398 LEU A N 1
ATOM 3279 C CA . LEU A 1 398 ? -12.477 24.328 4.5 1 97.5 398 LEU A CA 1
ATOM 3280 C C . LEU A 1 398 ? -13.523 25.078 5.332 1 97.5 398 LEU A C 1
ATOM 3282 O O . LEU A 1 398 ? -14.703 25.109 4.973 1 97.5 398 LEU A O 1
ATOM 3286 N N . LEU A 1 399 ? -13.094 25.672 6.387 1 96.81 399 LEU A N 1
ATOM 3287 C CA . LEU A 1 399 ? -14 26.406 7.258 1 96.81 399 LEU A CA 1
ATOM 3288 C C . LEU A 1 399 ? -14.688 27.531 6.496 1 96.81 399 LEU A C 1
ATOM 3290 O O . LEU A 1 399 ? -15.898 27.734 6.629 1 96.81 399 LEU A O 1
ATOM 3294 N N . HIS A 1 400 ? -13.859 28.188 5.723 1 95.5 400 HIS A N 1
ATOM 3295 C CA . HIS A 1 400 ? -14.391 29.297 4.93 1 95.5 400 HIS A CA 1
ATOM 3296 C C . HIS A 1 400 ? -15.438 28.797 3.936 1 95.5 400 HIS A C 1
ATOM 3298 O O . HIS A 1 400 ? -16.516 29.391 3.816 1 95.5 400 HIS A O 1
ATOM 3304 N N . LEU A 1 401 ? -15.141 27.766 3.25 1 96.38 401 LEU A N 1
ATOM 3305 C CA . LEU A 1 401 ? -16.016 27.234 2.211 1 96.38 401 LEU A CA 1
ATOM 3306 C C . LEU A 1 401 ? -17.297 26.672 2.814 1 96.38 401 LEU A C 1
ATOM 3308 O O . LEU A 1 401 ? -18.375 26.812 2.232 1 96.38 401 LEU A O 1
ATOM 3312 N N . PHE A 1 402 ? -17.266 26.062 3.99 1 97 402 PHE A N 1
ATOM 3313 C CA . PHE A 1 402 ? -18.453 25.562 4.66 1 97 402 PHE A CA 1
ATOM 3314 C C . PHE A 1 402 ? -19.375 26.719 5.062 1 97 402 PHE A C 1
ATOM 3316 O O . PHE A 1 402 ? -20.594 26.609 4.953 1 97 402 PHE A O 1
ATOM 3323 N N . ARG A 1 403 ? -18.766 27.719 5.512 1 94.81 403 ARG A N 1
ATOM 3324 C CA . ARG A 1 403 ? -19.547 28.906 5.879 1 94.81 403 ARG A CA 1
ATOM 3325 C C . ARG A 1 403 ? -20.234 29.5 4.66 1 94.81 403 ARG A C 1
ATOM 3327 O O . ARG A 1 403 ? -21.375 29.953 4.742 1 94.81 403 ARG A O 1
ATOM 3334 N N . GLN A 1 404 ? -19.531 29.484 3.586 1 93.88 404 GLN A N 1
ATOM 3335 C CA . GLN A 1 404 ? -20.109 30 2.348 1 93.88 404 GLN A CA 1
ATOM 3336 C C . GLN A 1 404 ? -21.281 29.156 1.889 1 93.88 404 GLN A C 1
ATOM 3338 O O . GLN A 1 404 ? -22.188 29.656 1.215 1 93.88 404 GLN A O 1
ATOM 3343 N N . GLU A 1 405 ? -21.234 27.875 2.236 1 94.75 405 GLU A N 1
ATOM 3344 C CA . GLU A 1 405 ? -22.328 26.969 1.882 1 94.75 405 GLU A CA 1
ATOM 3345 C C . GLU A 1 405 ? -23.5 27.109 2.85 1 94.75 405 GLU A C 1
ATOM 3347 O O . GLU A 1 405 ? -24.5 26.406 2.721 1 94.75 405 GLU A O 1
ATOM 3352 N N . GLY A 1 406 ? -23.375 27.938 3.875 1 93.69 406 GLY A N 1
ATOM 3353 C CA . GLY A 1 406 ? -24.5 28.234 4.742 1 93.69 406 GLY A CA 1
ATOM 3354 C C . GLY A 1 406 ? -24.328 27.703 6.152 1 93.69 406 GLY A C 1
ATOM 3355 O O . GLY A 1 406 ? -25.188 27.922 7.012 1 93.69 406 GLY A O 1
ATOM 3356 N N . PHE A 1 407 ? -23.25 27.094 6.43 1 96.62 407 PHE A N 1
ATOM 3357 C CA . PHE A 1 407 ? -23.016 26.594 7.781 1 96.62 407 PHE A CA 1
ATOM 3358 C C . PHE A 1 407 ? -22.531 27.703 8.695 1 96.62 407 PHE A C 1
ATOM 3360 O O . PHE A 1 407 ? -21.734 28.547 8.273 1 96.62 407 PHE A O 1
ATOM 3367 N N . VAL A 1 408 ? -23.016 27.609 9.906 1 95.81 408 VAL A N 1
ATOM 3368 C CA . VAL A 1 408 ? -22.609 28.594 10.898 1 95.81 408 VAL A CA 1
ATOM 3369 C C . VAL A 1 408 ? -21.703 27.938 11.938 1 95.81 408 VAL A C 1
ATOM 3371 O O . VAL A 1 408 ? -22.031 26.891 12.477 1 95.81 408 VAL A O 1
ATOM 3374 N N . LEU A 1 409 ? -20.578 28.531 12.156 1 94.25 409 LEU A N 1
ATOM 3375 C CA . LEU A 1 409 ? -19.656 28.031 13.172 1 94.25 409 LEU A CA 1
ATOM 3376 C C . LEU A 1 409 ? -20.188 28.297 14.57 1 94.25 409 LEU A C 1
ATOM 3378 O O . LEU A 1 409 ? -20.266 29.453 15 1 94.25 409 LEU A O 1
ATOM 3382 N N . GLU A 1 410 ? -20.453 27.297 15.289 1 92.31 410 GLU A N 1
ATOM 3383 C CA . GLU A 1 410 ? -21.062 27.438 16.609 1 92.31 410 GLU A CA 1
ATOM 3384 C C . GLU A 1 410 ? -20 27.359 17.719 1 92.31 410 GLU A C 1
ATOM 3386 O O . GLU A 1 410 ? -20.109 28.016 18.75 1 92.31 410 GLU A O 1
ATOM 3391 N N . GLU A 1 411 ? -19.141 26.453 17.438 1 88.94 411 GLU A N 1
ATOM 3392 C CA . GLU A 1 411 ? -18.156 26.188 18.484 1 88.94 411 GLU A CA 1
ATOM 3393 C C . GLU A 1 411 ? -16.797 25.812 17.906 1 88.94 411 GLU A C 1
ATOM 3395 O O . GLU A 1 411 ? -16.734 25.109 16.891 1 88.94 411 GLU A O 1
ATOM 3400 N N . GLY A 1 412 ? -15.719 26.422 18.438 1 89.12 412 GLY A N 1
ATOM 3401 C CA . GLY A 1 412 ? -14.344 26.016 18.234 1 89.12 412 GLY A CA 1
ATOM 3402 C C . GLY A 1 412 ? -13.609 25.719 19.531 1 89.12 412 GLY A C 1
ATOM 3403 O O . GLY A 1 412 ? -13.633 26.516 20.469 1 89.12 412 GLY A O 1
ATOM 3404 N N . ARG A 1 413 ? -13.117 24.5 19.656 1 87.5 413 ARG A N 1
ATOM 3405 C CA . ARG A 1 413 ? -12.422 24.156 20.906 1 87.5 413 ARG A CA 1
ATOM 3406 C C . ARG A 1 413 ? -11.188 23.312 20.625 1 87.5 413 ARG A C 1
ATOM 3408 O O . ARG A 1 413 ? -11.023 22.797 19.516 1 87.5 413 ARG A O 1
ATOM 3415 N N . HIS A 1 414 ? -10.383 23.266 21.641 1 86.31 414 HIS A N 1
ATOM 3416 C CA . HIS A 1 414 ? -9.203 22.406 21.578 1 86.31 414 HIS A CA 1
ATOM 3417 C C . HIS A 1 414 ? -9.398 21.141 22.406 1 86.31 414 HIS A C 1
ATOM 3419 O O . HIS A 1 414 ? -9.656 21.219 23.609 1 86.31 414 HIS A O 1
ATOM 3425 N N . GLN A 1 415 ? -9.352 20.125 21.734 1 83.38 415 GLN A N 1
ATOM 3426 C CA . GLN A 1 415 ? -9.438 18.828 22.391 1 83.38 415 GLN A CA 1
ATOM 3427 C C . GLN A 1 415 ? -8.062 18.188 22.547 1 83.38 415 GLN A C 1
ATOM 3429 O O . GLN A 1 415 ? -7.301 18.109 21.578 1 83.38 415 GLN A O 1
ATOM 3434 N N . GLU A 1 416 ? -7.707 17.781 23.797 1 77.62 416 GLU A N 1
ATOM 3435 C CA . GLU A 1 416 ? -6.449 17.078 24.047 1 77.62 416 GLU A CA 1
ATOM 3436 C C . GLU A 1 416 ? -6.613 15.57 23.875 1 77.62 416 GLU A C 1
ATOM 3438 O O . GLU A 1 416 ? -7.613 15 24.312 1 77.62 416 GLU A O 1
ATOM 3443 N N . TYR A 1 417 ? -5.715 15.039 23.109 1 74.06 417 TYR A N 1
ATOM 3444 C CA . TYR A 1 417 ? -5.758 13.586 22.922 1 74.06 417 TYR A CA 1
ATOM 3445 C C . TYR A 1 417 ? -4.648 12.906 23.703 1 74.06 417 TYR A C 1
ATOM 3447 O O . TYR A 1 417 ? -3.562 13.469 23.875 1 74.06 417 TYR A O 1
ATOM 3455 N N . SER A 1 418 ? -4.832 11.742 24.438 1 61.97 418 SER A N 1
ATOM 3456 C CA . SER A 1 418 ? -3.885 11.031 25.297 1 61.97 418 SER A CA 1
ATOM 3457 C C . SER A 1 418 ? -2.689 10.523 24.484 1 61.97 418 SER A C 1
ATOM 3459 O O . SER A 1 418 ? -1.565 10.492 25 1 61.97 418 SER A O 1
ATOM 3461 N N . LEU A 1 419 ? -2.922 9.828 23.391 1 59.56 419 LEU A N 1
ATOM 3462 C CA . LEU A 1 419 ? -1.889 9.211 22.562 1 59.56 419 LEU A CA 1
ATOM 3463 C C . LEU A 1 419 ? -1.604 10.047 21.328 1 59.56 419 LEU A C 1
ATOM 3465 O O . LEU A 1 419 ? -2.418 10.891 20.938 1 59.56 419 LEU A O 1
ATOM 3469 N N . GLY A 1 420 ? -0.32 10.203 20.859 1 52.12 420 GLY A N 1
ATOM 3470 C CA . GLY A 1 420 ? -0.111 10.789 19.547 1 52.12 420 GLY A CA 1
ATOM 3471 C C . GLY A 1 420 ? 0.744 12.047 19.594 1 52.12 420 GLY A C 1
ATOM 3472 O O . GLY A 1 420 ? 0.896 12.727 18.578 1 52.12 420 GLY A O 1
ATOM 3473 N N . ASN A 1 421 ? 1.041 12.367 20.766 1 47.19 421 ASN A N 1
ATOM 3474 C CA . ASN A 1 421 ? 1.571 13.711 20.984 1 47.19 421 ASN A CA 1
ATOM 3475 C C . ASN A 1 421 ? 2.904 13.914 20.281 1 47.19 421 ASN A C 1
ATOM 3477 O O . ASN A 1 421 ? 3.611 14.883 20.531 1 47.19 421 ASN A O 1
ATOM 3481 N N . ARG A 1 422 ? 3.297 12.891 19.656 1 44.97 422 ARG A N 1
ATOM 3482 C CA . ARG A 1 422 ? 4.594 13.266 19.109 1 44.97 422 ARG A CA 1
ATOM 3483 C C . ARG A 1 422 ? 4.43 14 17.781 1 44.97 422 ARG A C 1
ATOM 3485 O O . ARG A 1 422 ? 4.453 13.383 16.719 1 44.97 422 ARG A O 1
ATOM 3492 N N . HIS A 1 423 ? 3.555 15.031 17.922 1 48.78 423 HIS A N 1
ATOM 3493 C CA . HIS A 1 423 ? 3.52 15.797 16.672 1 48.78 423 HIS A CA 1
ATOM 3494 C C . HIS A 1 423 ? 4.742 16.688 16.547 1 48.78 423 HIS A C 1
ATOM 3496 O O . HIS A 1 423 ? 5.289 17.156 17.547 1 48.78 423 HIS A O 1
ATOM 3502 N N . LEU A 1 424 ? 5.371 16.484 15.484 1 44.88 424 LEU A N 1
ATOM 3503 C CA . LEU A 1 424 ? 6.492 17.359 15.164 1 44.88 424 LEU A CA 1
ATOM 3504 C C . LEU A 1 424 ? 6.156 18.812 15.5 1 44.88 424 LEU A C 1
ATOM 3506 O O . LEU A 1 424 ? 7.016 19.547 15.977 1 44.88 424 LEU A O 1
ATOM 3510 N N . TYR A 1 425 ? 4.809 19.141 15.234 1 49.28 425 TYR A N 1
ATOM 3511 C CA . TYR A 1 425 ? 4.441 20.531 15.43 1 49.28 425 TYR A CA 1
ATOM 3512 C C . TYR A 1 425 ? 3.51 20.688 16.625 1 49.28 425 TYR A C 1
ATOM 3514 O O . TYR A 1 425 ? 2.689 19.812 16.906 1 49.28 425 TYR A O 1
ATOM 3522 N N . ASP A 1 426 ? 3.881 21.562 17.375 1 53.62 426 ASP A N 1
ATOM 3523 C CA . ASP A 1 426 ? 3.023 21.906 18.5 1 53.62 426 ASP A CA 1
ATOM 3524 C C . ASP A 1 426 ? 1.721 22.547 18.031 1 53.62 426 ASP A C 1
ATOM 3526 O O . ASP A 1 426 ? 1.718 23.688 17.547 1 53.62 426 ASP A O 1
ATOM 3530 N N . THR A 1 427 ? 0.695 21.812 17.938 1 62.91 427 THR A N 1
ATOM 3531 C CA . THR A 1 427 ? -0.601 22.328 17.516 1 62.91 427 THR A CA 1
ATOM 3532 C C . THR A 1 427 ? -1.396 22.844 18.719 1 62.91 427 THR A C 1
ATOM 3534 O O . THR A 1 427 ? -2.604 23.062 18.625 1 62.91 427 THR A O 1
ATOM 3537 N N . SER A 1 428 ? -0.696 23.062 19.781 1 62.22 428 SER A N 1
ATOM 3538 C CA . SER A 1 428 ? -1.383 23.453 21.016 1 62.22 428 SER A CA 1
ATOM 3539 C C . SER A 1 428 ? -1.995 24.844 20.875 1 62.22 428 SER A C 1
ATOM 3541 O O . SER A 1 428 ? -2.951 25.172 21.578 1 62.22 428 SER A O 1
ATOM 3543 N N . GLY A 1 429 ? -1.477 25.562 19.984 1 64.44 429 GLY A N 1
ATOM 3544 C CA . GLY A 1 429 ? -1.996 26.922 19.828 1 64.44 429 GLY A CA 1
ATOM 3545 C C . GLY A 1 429 ? -3.207 26.984 18.922 1 64.44 429 GLY A C 1
ATOM 3546 O O . GLY A 1 429 ? -3.836 28.047 18.797 1 64.44 429 GLY A O 1
ATOM 3547 N N . TYR A 1 430 ? -3.668 25.844 18.406 1 76.62 430 TYR A N 1
ATOM 3548 C CA . TYR A 1 430 ? -4.777 25.812 17.453 1 76.62 430 TYR A CA 1
ATOM 3549 C C . TYR A 1 430 ? -5.984 25.109 18.047 1 76.62 430 TYR A C 1
ATOM 3551 O O . TYR A 1 430 ? -5.832 24.172 18.844 1 76.62 430 TYR A O 1
ATOM 3559 N N . GLN A 1 431 ? -7.141 25.719 17.75 1 86.5 431 GLN A N 1
ATOM 3560 C CA . GLN A 1 431 ? -8.328 24.906 17.938 1 86.5 431 GLN A CA 1
ATOM 3561 C C . GLN A 1 431 ? -8.32 23.703 17 1 86.5 431 GLN A C 1
ATOM 3563 O O . GLN A 1 431 ? -7.699 23.734 15.938 1 86.5 431 GLN A O 1
ATOM 3568 N N . ASN A 1 432 ? -8.906 22.609 17.484 1 91.38 432 ASN A N 1
ATOM 3569 C CA . ASN A 1 432 ? -8.836 21.453 16.609 1 91.38 432 ASN A CA 1
ATOM 3570 C C . ASN A 1 432 ? -10.211 20.797 16.438 1 91.38 432 ASN A C 1
ATOM 3572 O O . ASN A 1 432 ? -10.336 19.781 15.758 1 91.38 432 ASN A O 1
ATOM 3576 N N . VAL A 1 433 ? -11.219 21.297 17.062 1 94.56 433 VAL A N 1
ATOM 3577 C CA . VAL A 1 433 ? -12.578 20.828 16.859 1 94.56 433 VAL A CA 1
ATOM 3578 C C . VAL A 1 433 ? -13.484 22 16.5 1 94.56 433 VAL A C 1
ATOM 3580 O O . VAL A 1 433 ? -13.594 22.953 17.266 1 94.56 433 VAL A O 1
ATOM 3583 N N . TYR A 1 434 ? -14.141 21.938 15.375 1 95.94 434 TYR A N 1
ATOM 3584 C CA . TYR A 1 434 ? -15.039 22.984 14.898 1 95.94 434 TYR A CA 1
ATOM 3585 C C . TYR A 1 434 ? -16.438 22.422 14.641 1 95.94 434 TYR A C 1
ATOM 3587 O O . TYR A 1 434 ? -16.609 21.547 13.797 1 95.94 434 TYR A O 1
ATOM 3595 N N . ARG A 1 435 ? -17.406 22.906 15.328 1 96.5 435 ARG A N 1
ATOM 3596 C CA . ARG A 1 435 ? -18.781 22.469 15.148 1 96.5 435 ARG A CA 1
ATOM 3597 C C . ARG A 1 435 ? -19.578 23.5 14.359 1 96.5 435 ARG A C 1
ATOM 3599 O O . ARG A 1 435 ? -19.703 24.656 14.781 1 96.5 435 ARG A O 1
ATOM 3606 N N . LEU A 1 436 ? -20.047 23.062 13.234 1 97.25 436 LEU A N 1
ATOM 3607 C CA . LEU A 1 436 ? -20.875 23.906 12.367 1 97.25 436 LEU A CA 1
ATOM 3608 C C . LEU A 1 436 ? -22.297 23.344 12.273 1 97.25 436 LEU A C 1
ATOM 3610 O O . LEU A 1 436 ? -22.5 22.141 12.367 1 97.25 436 LEU A O 1
ATOM 3614 N N . ARG A 1 437 ? -23.234 24.281 12.07 1 96.69 437 ARG A N 1
ATOM 3615 C CA . ARG A 1 437 ? -24.625 23.859 12 1 96.69 437 ARG A CA 1
ATOM 3616 C C . ARG A 1 437 ? -25.359 24.578 10.875 1 96.69 437 ARG A C 1
ATOM 3618 O O . ARG A 1 437 ? -25.094 25.75 10.609 1 96.69 437 ARG A O 1
ATOM 3625 N N . GLN A 1 438 ? -26.156 23.859 10.242 1 95.31 438 GLN A N 1
ATOM 3626 C CA . GLN A 1 438 ? -27.109 24.375 9.266 1 95.31 438 GLN A CA 1
ATOM 3627 C C . GLN A 1 438 ? -28.453 23.672 9.383 1 95.31 438 GLN A C 1
ATOM 3629 O O . GLN A 1 438 ? -28.609 22.547 8.922 1 95.31 438 GLN A O 1
ATOM 3634 N N . GLY A 1 439 ? -29.422 24.422 9.938 1 91.94 439 GLY A N 1
ATOM 3635 C CA . GLY A 1 439 ? -30.703 23.766 10.164 1 91.94 439 GLY A CA 1
ATOM 3636 C C . GLY A 1 439 ? -30.609 22.562 11.078 1 91.94 439 GLY A C 1
ATOM 3637 O O . GLY A 1 439 ? -30.109 22.656 12.195 1 91.94 439 GLY A O 1
ATOM 3638 N N . GLY A 1 440 ? -30.953 21.469 10.586 1 91.25 440 GLY A N 1
ATOM 3639 C CA . GLY A 1 440 ? -30.938 20.219 11.336 1 91.25 440 GLY A CA 1
ATOM 3640 C C . GLY A 1 440 ? -29.656 19.422 11.133 1 91.25 440 GLY A C 1
ATOM 3641 O O . GLY A 1 440 ? -29.453 18.391 11.781 1 91.25 440 GLY A O 1
ATOM 3642 N N . GLU A 1 441 ? -28.781 19.984 10.328 1 94.94 441 GLU A N 1
ATOM 3643 C CA . GLU A 1 441 ? -27.531 19.281 10.016 1 94.94 441 GLU A CA 1
ATOM 3644 C C . GLU A 1 441 ? -26.375 19.828 10.844 1 94.94 441 GLU A C 1
ATOM 3646 O O . GLU A 1 441 ? -26.266 21.047 11.062 1 94.94 441 GLU A O 1
ATOM 3651 N N . GLU A 1 442 ? -25.656 18.891 11.367 1 96.06 442 GLU A N 1
ATOM 3652 C CA . GLU A 1 442 ? -24.453 19.25 12.109 1 96.06 442 GLU A CA 1
ATOM 3653 C C . GLU A 1 442 ? -23.203 18.75 11.398 1 96.06 442 GLU A C 1
ATOM 3655 O O . GLU A 1 442 ? -23.141 17.594 10.969 1 96.06 442 GLU A O 1
ATOM 3660 N N . LEU A 1 443 ? -22.281 19.641 11.242 1 97.12 443 LEU A N 1
ATOM 3661 C CA . LEU A 1 443 ? -21 19.328 10.633 1 97.12 443 LEU A CA 1
ATOM 3662 C C . LEU A 1 443 ? -19.859 19.609 11.609 1 97.12 443 LEU A C 1
ATOM 3664 O O . LEU A 1 443 ? -19.703 20.734 12.078 1 97.12 443 LEU A O 1
ATOM 3668 N N . THR A 1 444 ? -19.141 18.578 11.977 1 97.62 444 THR A N 1
ATOM 3669 C CA . THR A 1 444 ? -18 18.766 12.859 1 97.62 444 THR A CA 1
ATOM 3670 C C . THR A 1 444 ? -16.688 18.5 12.117 1 97.62 444 THR A C 1
ATOM 3672 O O . THR A 1 444 ? -16.531 17.438 11.5 1 97.62 444 THR A O 1
ATOM 3675 N N . LEU A 1 445 ? -15.844 19.453 12.109 1 97.81 445 LEU A N 1
ATOM 3676 C CA . LEU A 1 445 ? -14.523 19.328 11.5 1 97.81 445 LEU A CA 1
ATOM 3677 C C . LEU A 1 445 ? -13.445 19.141 12.562 1 97.81 445 LEU A C 1
ATOM 3679 O O . LEU A 1 445 ? -13.273 20 13.438 1 97.81 445 LEU A O 1
ATOM 3683 N N . TYR A 1 446 ? -12.812 18.016 12.547 1 95.81 446 TYR A N 1
ATOM 3684 C CA . TYR A 1 446 ? -11.695 17.75 13.438 1 95.81 446 TYR A CA 1
ATOM 3685 C C . TYR A 1 446 ? -10.367 17.984 12.734 1 95.81 446 TYR A C 1
ATOM 3687 O O . TYR A 1 446 ? -10.172 17.547 11.594 1 95.81 446 TYR A O 1
ATOM 3695 N N . PHE A 1 447 ? -9.531 18.703 13.414 1 93.31 447 PHE A N 1
ATOM 3696 C CA . PHE A 1 447 ? -8.164 18.922 12.938 1 93.31 447 PHE A CA 1
ATOM 3697 C C . PHE A 1 447 ? -7.176 18.047 13.703 1 93.31 447 PHE A C 1
ATOM 3699 O O . PHE A 1 447 ? -7.055 18.172 14.93 1 93.31 447 PHE A O 1
ATOM 3706 N N . GLN A 1 448 ? -6.5 17.172 13.023 1 88.88 448 GLN A N 1
ATOM 3707 C CA . GLN A 1 448 ? -5.508 16.234 13.539 1 88.88 448 GLN A CA 1
ATOM 3708 C C . GLN A 1 448 ? -6.066 15.43 14.711 1 88.88 448 GLN A C 1
ATOM 3710 O O . GLN A 1 448 ? -5.461 15.383 15.781 1 88.88 448 GLN A O 1
ATOM 3715 N N . PRO A 1 449 ? -7.234 14.82 14.484 1 91.56 449 PRO A N 1
ATOM 3716 C CA . PRO A 1 449 ? -7.762 13.945 15.531 1 91.56 449 PRO A CA 1
ATOM 3717 C C . PRO A 1 449 ? -6.918 12.688 15.734 1 91.56 449 PRO A C 1
ATOM 3719 O O . PRO A 1 449 ? -6.098 12.352 14.875 1 91.56 449 PRO A O 1
ATOM 3722 N N . VAL A 1 450 ? -7.043 12.109 16.875 1 88.38 450 VAL A N 1
ATOM 3723 C CA . VAL A 1 450 ? -6.367 10.844 17.156 1 88.38 450 VAL A CA 1
ATOM 3724 C C . VAL A 1 450 ? -7.395 9.719 17.25 1 88.38 450 VAL A C 1
ATOM 3726 O O . VAL A 1 450 ? -8.312 9.766 18.062 1 88.38 450 VAL A O 1
ATOM 3729 N N . ILE A 1 451 ? -7.289 8.773 16.375 1 91.5 451 ILE A N 1
ATOM 3730 C CA . ILE A 1 451 ? -8.164 7.605 16.359 1 91.5 451 ILE A CA 1
ATOM 3731 C C . ILE A 1 451 ? -7.383 6.379 16.828 1 91.5 451 ILE A C 1
ATOM 3733 O O . ILE A 1 451 ? -6.461 5.926 16.156 1 91.5 451 ILE A O 1
ATOM 3737 N N . THR A 1 452 ? -7.781 5.832 17.891 1 89.44 452 THR A N 1
ATOM 3738 C CA . THR A 1 452 ? -7.02 4.754 18.516 1 89.44 452 THR A CA 1
ATOM 3739 C C . THR A 1 452 ? -7.66 3.402 18.219 1 89.44 452 THR A C 1
ATOM 3741 O O . THR A 1 452 ? -8.719 3.334 17.594 1 89.44 452 THR A O 1
ATOM 3744 N N . ASP A 1 453 ? -6.934 2.312 18.641 1 89.44 453 ASP A N 1
ATOM 3745 C CA . ASP A 1 453 ? -7.426 0.955 18.438 1 89.44 453 ASP A CA 1
ATOM 3746 C C . ASP A 1 453 ? -8.398 0.544 19.531 1 89.44 453 ASP A C 1
ATOM 3748 O O . ASP A 1 453 ? -8.898 -0.582 19.531 1 89.44 453 ASP A O 1
ATOM 3752 N N . HIS A 1 454 ? -8.602 1.451 20.406 1 81.88 454 HIS A N 1
ATOM 3753 C CA . HIS A 1 454 ? -9.625 1.268 21.438 1 81.88 454 HIS A CA 1
ATOM 3754 C C . HIS A 1 454 ? -10.719 2.322 21.312 1 81.88 454 HIS A C 1
ATOM 3756 O O . HIS A 1 454 ? -10.43 3.516 21.203 1 81.88 454 HIS A O 1
ATOM 3762 N N . PRO A 1 455 ? -11.883 1.7 21.125 1 73.88 455 PRO A N 1
ATOM 3763 C CA . PRO A 1 455 ? -12.961 2.688 21.031 1 73.88 455 PRO A CA 1
ATOM 3764 C C . PRO A 1 455 ? -13.078 3.551 22.281 1 73.88 455 PRO A C 1
ATOM 3766 O O . PRO A 1 455 ? -13.039 3.033 23.406 1 73.88 455 PRO A O 1
ATOM 3769 N N . GLU A 1 456 ? -12.547 4.73 22.25 1 61.78 456 GLU A N 1
ATOM 3770 C CA . GLU A 1 456 ? -12.75 5.605 23.406 1 61.78 456 GLU A CA 1
ATOM 3771 C C . GLU A 1 456 ? -14.172 6.148 23.438 1 61.78 456 GLU A C 1
ATOM 3773 O O . GLU A 1 456 ? -14.641 6.758 22.469 1 61.78 456 GLU A O 1
ATOM 3778 N N . GLU A 1 457 ? -15.07 5.395 24.078 1 57.06 457 GLU A N 1
ATOM 3779 C CA . GLU A 1 457 ? -16.438 5.867 24.25 1 57.06 457 GLU A CA 1
ATOM 3780 C C . GLU A 1 457 ? -16.469 7.281 24.828 1 57.06 457 GLU A C 1
ATOM 3782 O O . GLU A 1 457 ? -15.766 7.57 25.797 1 57.06 457 GLU A O 1
ATOM 3787 N N . GLY A 1 458 ? -17.125 8.359 24.188 1 58.16 458 GLY A N 1
ATOM 3788 C CA . GLY A 1 458 ? -17.688 9.555 24.797 1 58.16 458 GLY A CA 1
ATOM 3789 C C . GLY A 1 458 ? -16.766 10.766 24.688 1 58.16 458 GLY A C 1
ATOM 3790 O O . GLY A 1 458 ? -17.203 11.859 24.344 1 58.16 458 GLY A O 1
ATOM 3791 N N . ALA A 1 459 ? -15.375 10.523 24.828 1 63.91 459 ALA A N 1
ATOM 3792 C CA . ALA A 1 459 ? -14.68 11.766 25.172 1 63.91 459 ALA A CA 1
ATOM 3793 C C . ALA A 1 459 ? -14.336 12.57 23.922 1 63.91 459 ALA A C 1
ATOM 3795 O O . ALA A 1 459 ? -14.477 13.797 23.906 1 63.91 459 ALA A O 1
ATOM 3796 N N . SER A 1 460 ? -14.203 11.961 22.75 1 75.44 460 SER A N 1
ATOM 3797 C CA . SER A 1 460 ? -13.734 12.703 21.594 1 75.44 460 SER A CA 1
ATOM 3798 C C . SER A 1 460 ? -14.883 13.016 20.641 1 75.44 460 SER A C 1
ATOM 3800 O O . SER A 1 460 ? -14.773 13.906 19.797 1 75.44 460 SER A O 1
ATOM 3802 N N . GLY A 1 461 ? -16.031 12.352 20.797 1 87.06 461 GLY A N 1
ATOM 3803 C CA . GLY A 1 461 ? -17.141 12.508 19.875 1 87.06 461 GLY A CA 1
ATOM 3804 C C . GLY A 1 461 ? -16.938 11.781 18.562 1 87.06 461 GLY A C 1
ATOM 3805 O O . GLY A 1 461 ? -17.781 11.875 17.656 1 87.06 461 GLY A O 1
ATOM 3806 N N . ILE A 1 462 ? -15.82 11.102 18.469 1 92.94 462 ILE A N 1
ATOM 3807 C CA . ILE A 1 462 ? -15.492 10.367 17.25 1 92.94 462 ILE A CA 1
ATOM 3808 C C . ILE A 1 462 ? -15.836 8.891 17.438 1 92.94 462 ILE A C 1
ATOM 3810 O O . ILE A 1 462 ? -15.359 8.242 18.359 1 92.94 462 ILE A O 1
ATOM 3814 N N . HIS A 1 463 ? -16.656 8.336 16.609 1 94 463 HIS A N 1
ATOM 3815 C CA . HIS A 1 463 ? -17.109 6.957 16.719 1 94 463 HIS A CA 1
ATOM 3816 C C . HIS A 1 463 ? -16.438 6.078 15.664 1 94 463 HIS A C 1
ATOM 3818 O O . HIS A 1 463 ? -17.109 5.312 14.969 1 94 463 HIS A O 1
ATOM 3824 N N . LEU A 1 464 ? -15.172 6.277 15.492 1 94.19 464 LEU A N 1
ATOM 3825 C CA . LEU A 1 464 ? -14.289 5.457 14.672 1 94.19 464 LEU A CA 1
ATOM 3826 C C . LEU A 1 464 ? -13.148 4.875 15.508 1 94.19 464 LEU A C 1
ATOM 3828 O O . LEU A 1 464 ? -12.773 5.449 16.531 1 94.19 464 LEU A O 1
ATOM 3832 N N . TYR A 1 465 ? -12.656 3.779 15.102 1 93.12 465 TYR A N 1
ATOM 3833 C CA . TYR A 1 465 ? -11.492 3.197 15.766 1 93.12 465 TYR A CA 1
ATOM 3834 C C . TYR A 1 465 ? -10.586 2.496 14.766 1 93.12 465 TYR A C 1
ATOM 3836 O O . TYR A 1 465 ? -11.023 2.123 13.672 1 93.12 465 TYR A O 1
ATOM 3844 N N . ARG A 1 466 ? -9.32 2.422 15.07 1 93.75 466 ARG A N 1
ATOM 3845 C CA . ARG A 1 466 ? -8.344 1.673 14.281 1 93.75 466 ARG A CA 1
ATOM 3846 C C . ARG A 1 466 ? -8.516 0.171 14.484 1 93.75 466 ARG A C 1
ATOM 3848 O O . ARG A 1 466 ? -8.359 -0.332 15.602 1 93.75 466 ARG A O 1
ATOM 3855 N N . ASN A 1 467 ? -8.773 -0.56 13.438 1 95.81 467 ASN A N 1
ATOM 3856 C CA . ASN A 1 467 ? -9.195 -1.95 13.57 1 95.81 467 ASN A CA 1
ATOM 3857 C C . ASN A 1 467 ? -8.016 -2.908 13.461 1 95.81 467 ASN A C 1
ATOM 3859 O O . ASN A 1 467 ? -8.18 -4.125 13.578 1 95.81 467 ASN A O 1
ATOM 3863 N N . THR A 1 468 ? -6.848 -2.426 13.18 1 95.44 468 THR A N 1
ATOM 3864 C CA . THR A 1 468 ? -5.664 -3.271 13.07 1 95.44 468 THR A CA 1
ATOM 3865 C C . THR A 1 468 ? -4.422 -2.533 13.562 1 95.44 468 THR A C 1
ATOM 3867 O O . THR A 1 468 ? -4.312 -1.315 13.398 1 95.44 468 THR A O 1
ATOM 3870 N N . THR A 1 469 ? -3.486 -3.207 14.109 1 92.06 469 THR A N 1
ATOM 3871 C CA . THR A 1 469 ? -2.24 -2.613 14.578 1 92.06 469 THR A CA 1
ATOM 3872 C C . THR A 1 469 ? -1.17 -2.664 13.492 1 92.06 469 THR A C 1
ATOM 3874 O O . THR A 1 469 ? -0.115 -2.041 13.617 1 92.06 469 THR A O 1
ATOM 3877 N N . TYR A 1 470 ? -1.458 -3.42 12.422 1 90.06 470 TYR A N 1
ATOM 3878 C CA . TYR A 1 470 ? -0.49 -3.518 11.336 1 90.06 470 TYR A CA 1
ATOM 3879 C C . TYR A 1 470 ? -0.398 -2.205 10.57 1 90.06 470 TYR A C 1
ATOM 3881 O O . TYR A 1 470 ? -1.416 -1.653 10.148 1 90.06 470 TYR A O 1
ATOM 3889 N N . ALA A 1 471 ? 0.842 -1.738 10.43 1 85.94 471 ALA A N 1
ATOM 3890 C CA . ALA A 1 471 ? 1.068 -0.481 9.719 1 85.94 471 ALA A CA 1
ATOM 3891 C C . ALA A 1 471 ? 1.346 -0.729 8.242 1 85.94 471 ALA A C 1
ATOM 3893 O O . ALA A 1 471 ? 1.565 -1.869 7.824 1 85.94 471 ALA A O 1
ATOM 3894 N N . PHE A 1 472 ? 1.203 0.312 7.457 1 85.44 472 PHE A N 1
ATOM 3895 C CA . PHE A 1 472 ? 1.469 0.244 6.023 1 85.44 472 PHE A CA 1
ATOM 3896 C C . PHE A 1 472 ? 2.93 -0.102 5.762 1 85.44 472 PHE A C 1
ATOM 3898 O O . PHE A 1 472 ? 3.234 -0.874 4.848 1 85.44 472 PHE A O 1
ATOM 3905 N N . LYS A 1 473 ? 3.75 0.593 6.5 1 69 473 LYS A N 1
ATOM 3906 C CA . LYS A 1 473 ? 5.176 0.306 6.359 1 69 473 LYS A CA 1
ATOM 3907 C C . LYS A 1 473 ? 5.535 -1.027 7.008 1 69 473 LYS A C 1
ATOM 3909 O O . LYS A 1 473 ? 5.07 -1.334 8.109 1 69 473 LYS A O 1
ATOM 3914 N N . ALA A 1 474 ? 6.309 -1.642 6.27 1 58.75 474 ALA A N 1
ATOM 3915 C CA . ALA A 1 474 ? 6.641 -3.012 6.652 1 58.75 474 ALA A CA 1
ATOM 3916 C C . ALA A 1 474 ? 7.227 -3.061 8.062 1 58.75 474 ALA A C 1
ATOM 3918 O O . ALA A 1 474 ? 8.039 -2.211 8.438 1 58.75 474 ALA A O 1
ATOM 3919 N N . LEU A 1 475 ? 6.734 -3.93 8.812 1 53.66 475 LEU A N 1
ATOM 3920 C CA . LEU A 1 475 ? 7.25 -4.348 10.109 1 53.66 475 LEU A CA 1
ATOM 3921 C C . LEU A 1 475 ? 6.965 -3.295 11.172 1 53.66 475 LEU A C 1
ATOM 3923 O O . LEU A 1 475 ? 7.543 -3.334 12.266 1 53.66 475 LEU A O 1
ATOM 3927 N N . GLU A 1 476 ? 6.137 -2.289 10.797 1 62.47 476 GLU A N 1
ATOM 3928 C CA . GLU A 1 476 ? 5.738 -1.306 11.797 1 62.47 476 GLU A CA 1
ATOM 3929 C C . GLU A 1 476 ? 4.328 -1.583 12.312 1 62.47 476 GLU A C 1
ATOM 3931 O O . GLU A 1 476 ? 3.506 -2.162 11.602 1 62.47 476 GLU A O 1
ATOM 3936 N N . GLU A 1 477 ? 4.215 -1.374 13.641 1 71.44 477 GLU A N 1
ATOM 3937 C CA . GLU A 1 477 ? 2.896 -1.448 14.266 1 71.44 477 GLU A CA 1
ATOM 3938 C C . GLU A 1 477 ? 2.527 -0.127 14.938 1 71.44 477 GLU A C 1
ATOM 3940 O O . GLU A 1 477 ? 3.406 0.648 15.32 1 71.44 477 GLU A O 1
ATOM 3945 N N . GLY A 1 478 ? 1.291 0.131 14.75 1 79.19 478 GLY A N 1
ATOM 3946 C CA . GLY A 1 478 ? 0.788 1.342 15.383 1 79.19 478 GLY A CA 1
ATOM 3947 C C . GLY A 1 478 ? -0.551 1.146 16.062 1 79.19 478 GLY A C 1
ATOM 3948 O O . GLY A 1 478 ? -1.289 0.214 15.742 1 79.19 478 GLY A O 1
ATOM 3949 N N . HIS A 1 479 ? -0.805 2.074 17 1 86.25 479 HIS A N 1
ATOM 3950 C CA . HIS A 1 479 ? -2.021 1.949 17.797 1 86.25 479 HIS A CA 1
ATOM 3951 C C . HIS A 1 479 ? -2.965 3.121 17.547 1 86.25 479 HIS A C 1
ATOM 3953 O O . HIS A 1 479 ? -4.066 3.166 18.109 1 86.25 479 HIS A O 1
ATOM 3959 N N . TYR A 1 480 ? -2.537 3.975 16.75 1 87.69 480 TYR A N 1
ATOM 3960 C CA . TYR A 1 480 ? -3.416 5.098 16.453 1 87.69 480 TYR A CA 1
ATOM 3961 C C . TYR A 1 480 ? -3.08 5.691 15.086 1 87.69 480 TYR A C 1
ATOM 3963 O O . TYR A 1 480 ? -1.998 5.449 14.539 1 87.69 480 TYR A O 1
ATOM 3971 N N . TYR A 1 481 ? -4.027 6.32 14.477 1 90 481 TYR A N 1
ATOM 3972 C CA . TYR A 1 481 ? -3.852 7.141 13.281 1 90 481 TYR A CA 1
ATOM 3973 C C . TYR A 1 481 ? -4.266 8.586 13.547 1 90 481 TYR A C 1
ATOM 3975 O O . TYR A 1 481 ? -5.137 8.844 14.383 1 90 481 TYR A O 1
ATOM 3983 N N . THR A 1 482 ? -3.617 9.531 12.891 1 88.81 482 THR A N 1
ATOM 3984 C CA . THR A 1 482 ? -3.938 10.953 12.984 1 88.81 482 THR A CA 1
ATOM 3985 C C . THR A 1 482 ? -4.125 11.555 11.602 1 88.81 482 THR A C 1
ATOM 3987 O O . THR A 1 482 ? -3.225 12.219 11.078 1 88.81 482 THR A O 1
ATOM 3990 N N . PRO A 1 483 ? -5.332 11.297 11.023 1 93.56 483 PRO A N 1
ATOM 3991 C CA . PRO A 1 483 ? -5.582 12.031 9.789 1 93.56 483 PRO A CA 1
ATOM 3992 C C . PRO A 1 483 ? -5.508 13.547 9.977 1 93.56 483 PRO A C 1
ATOM 3994 O O . PRO A 1 483 ? -5.703 14.039 11.086 1 93.56 483 PRO A O 1
ATOM 3997 N N . ASP A 1 484 ? -5.203 14.227 8.867 1 92.31 484 ASP A N 1
ATOM 3998 C CA . ASP A 1 484 ? -5.113 15.672 8.984 1 92.31 484 ASP A CA 1
ATOM 3999 C C . ASP A 1 484 ? -6.469 16.281 9.344 1 92.31 484 ASP A C 1
ATOM 4001 O O . ASP A 1 484 ? -6.543 17.203 10.148 1 92.31 484 ASP A O 1
ATOM 4005 N N . TYR A 1 485 ? -7.535 15.742 8.688 1 96.88 485 TYR A N 1
ATOM 4006 C CA . TYR A 1 485 ? -8.883 16.219 8.969 1 96.88 485 TYR A CA 1
ATOM 4007 C C . TYR A 1 485 ? -9.875 15.062 9.016 1 96.88 485 TYR A C 1
ATOM 4009 O O . TYR A 1 485 ? -9.703 14.062 8.32 1 96.88 485 TYR A O 1
ATOM 4017 N N . LEU A 1 486 ? -10.836 15.188 9.859 1 97.56 486 LEU A N 1
ATOM 4018 C CA . LEU A 1 486 ? -11.992 14.297 9.922 1 97.56 486 LEU A CA 1
ATOM 4019 C C . LEU A 1 486 ? -13.289 15.102 9.906 1 97.56 486 LEU A C 1
ATOM 4021 O O . LEU A 1 486 ? -13.492 15.977 10.75 1 97.56 486 LEU A O 1
ATOM 4025 N N . LEU A 1 487 ? -14.062 14.852 8.922 1 98 487 LEU A N 1
ATOM 4026 C CA . LEU A 1 487 ? -15.359 15.508 8.812 1 98 487 LEU A CA 1
ATOM 4027 C C . LEU A 1 487 ? -16.484 14.578 9.242 1 98 487 LEU A C 1
ATOM 4029 O O . LEU A 1 487 ? -16.625 13.477 8.703 1 98 487 LEU A O 1
ATOM 4033 N N . LYS A 1 488 ? -17.234 14.992 10.172 1 97.12 488 LYS A N 1
ATOM 4034 C CA . LYS A 1 488 ? -18.391 14.25 10.68 1 97.12 488 LYS A CA 1
ATOM 4035 C C . LYS A 1 488 ? -19.688 14.961 10.352 1 97.12 488 LYS A C 1
ATOM 4037 O O . LYS A 1 488 ? -19.859 16.141 10.68 1 97.12 488 LYS A O 1
ATOM 4042 N N . TRP A 1 489 ? -20.562 14.32 9.672 1 97.12 489 TRP A N 1
ATOM 4043 C CA . TRP A 1 489 ? -21.891 14.828 9.367 1 97.12 489 TRP A CA 1
ATOM 4044 C C . TRP A 1 489 ? -22.953 14.055 10.141 1 97.12 489 TRP A C 1
ATOM 4046 O O . TRP A 1 489 ? -22.953 12.82 10.148 1 97.12 489 TRP A O 1
ATOM 4056 N N . LYS A 1 490 ? -23.766 14.781 10.781 1 95.38 490 LYS A N 1
ATOM 4057 C CA . LYS A 1 490 ? -24.844 14.164 11.547 1 95.38 490 LYS A CA 1
ATOM 4058 C C . LYS A 1 490 ? -26.188 14.828 11.25 1 95.38 490 LYS A C 1
ATOM 4060 O O . LYS A 1 490 ? -26.297 16.047 11.227 1 95.38 490 LYS A O 1
ATOM 4065 N N . SER A 1 491 ? -27.094 14.039 10.938 1 93.5 491 SER A N 1
ATOM 4066 C CA . SER A 1 491 ? -28.484 14.445 10.773 1 93.5 491 SER A CA 1
ATOM 4067 C C . SER A 1 491 ? -29.438 13.406 11.352 1 93.5 491 SER A C 1
ATOM 4069 O O . SER A 1 491 ? -29.547 12.297 10.812 1 93.5 491 SER A O 1
ATOM 4071 N N . GLY A 1 492 ? -30.094 13.695 12.422 1 88.06 492 GLY A N 1
ATOM 4072 C CA . GLY A 1 492 ? -30.906 12.695 13.094 1 88.06 492 GLY A CA 1
ATOM 4073 C C . GLY A 1 492 ? -30.094 11.523 13.617 1 88.06 492 GLY A C 1
ATOM 4074 O O . GLY A 1 492 ? -29.141 11.711 14.391 1 88.06 492 GLY A O 1
ATOM 4075 N N . ASN A 1 493 ? -30.516 10.383 13.102 1 90 493 ASN A N 1
ATOM 4076 C CA . ASN A 1 493 ? -29.828 9.188 13.578 1 90 493 ASN A CA 1
ATOM 4077 C C . ASN A 1 493 ? -28.781 8.711 12.578 1 90 493 ASN A C 1
ATOM 4079 O O . ASN A 1 493 ? -28.281 7.586 12.68 1 90 493 ASN A O 1
ATOM 4083 N N . ARG A 1 494 ? -28.484 9.562 11.672 1 92.38 494 ARG A N 1
ATOM 4084 C CA . ARG A 1 494 ? -27.484 9.219 10.672 1 92.38 494 ARG A CA 1
ATOM 4085 C C . ARG A 1 494 ? -26.172 9.961 10.93 1 92.38 494 ARG A C 1
ATOM 4087 O O . ARG A 1 494 ? -26.188 11.172 11.188 1 92.38 494 ARG A O 1
ATOM 4094 N N . GLU A 1 495 ? -25.125 9.219 10.945 1 95.25 495 GLU A N 1
ATOM 4095 C CA . GLU A 1 495 ? -23.797 9.773 11.125 1 95.25 495 GLU A CA 1
ATOM 4096 C C . GLU A 1 495 ? -22.828 9.242 10.078 1 95.25 495 GLU A C 1
ATOM 4098 O O . GLU A 1 495 ? -22.734 8.031 9.859 1 95.25 495 GLU A O 1
ATOM 4103 N N . THR A 1 496 ? -22.188 10.172 9.336 1 97 496 THR A N 1
ATOM 4104 C CA . THR A 1 496 ? -21.234 9.758 8.312 1 97 496 THR A CA 1
ATOM 4105 C C . THR A 1 496 ? -19.906 10.492 8.477 1 97 496 THR A C 1
ATOM 4107 O O . THR A 1 496 ? -19.859 11.594 9.031 1 97 496 THR A O 1
ATOM 4110 N N . TYR A 1 497 ? -18.844 9.828 8.102 1 97.44 497 TYR A N 1
ATOM 4111 C CA . TYR A 1 497 ? -17.516 10.391 8.219 1 97.44 497 TYR A CA 1
ATOM 4112 C C . TYR A 1 497 ? -16.844 10.492 6.852 1 97.44 497 TYR A C 1
ATOM 4114 O O . TYR A 1 497 ? -17 9.609 6.008 1 97.44 497 TYR A O 1
ATOM 4122 N N . LEU A 1 498 ? -16.156 11.555 6.621 1 97.75 498 LEU A N 1
ATOM 4123 C CA . LEU A 1 498 ? -15.18 11.703 5.551 1 97.75 498 LEU A CA 1
ATOM 4124 C C . LEU A 1 498 ? -13.789 11.977 6.117 1 97.75 498 LEU A C 1
ATOM 4126 O O . LEU A 1 498 ? -13.625 12.859 6.957 1 97.75 498 LEU A O 1
ATOM 4130 N N . ILE A 1 499 ? -12.891 11.18 5.711 1 98.06 499 ILE A N 1
ATOM 4131 C CA . ILE A 1 499 ? -11.508 11.383 6.137 1 98.06 499 ILE A CA 1
ATOM 4132 C C . ILE A 1 499 ? -10.766 12.211 5.09 1 98.06 499 ILE A C 1
ATOM 4134 O O . ILE A 1 499 ? -10.82 11.906 3.895 1 98.06 499 ILE A O 1
ATOM 4138 N N . LEU A 1 500 ? -10.141 13.266 5.52 1 97.69 500 LEU A N 1
ATOM 4139 C CA . LEU A 1 500 ? -9.391 14.133 4.613 1 97.69 500 LEU A CA 1
ATOM 4140 C C . LEU A 1 500 ? -7.91 14.156 4.98 1 97.69 500 LEU A C 1
ATOM 4142 O O . LEU A 1 500 ? -7.562 14.133 6.164 1 97.69 500 LEU A O 1
ATOM 4146 N N . ASP A 1 501 ? -7.09 14.211 3.994 1 95.44 501 ASP A N 1
ATOM 4147 C CA . ASP A 1 501 ? -5.641 14.328 4.16 1 95.44 501 ASP A CA 1
ATOM 4148 C C . ASP A 1 501 ? -5.051 15.32 3.16 1 95.44 501 ASP A C 1
ATOM 4150 O O . ASP A 1 501 ? -5.438 15.328 1.989 1 95.44 501 ASP A O 1
ATOM 4154 N N . ALA A 1 502 ? -4.199 16.188 3.646 1 93.88 502 ALA A N 1
ATOM 4155 C CA . ALA A 1 502 ? -3.598 17.234 2.814 1 93.88 502 ALA A CA 1
ATOM 4156 C C . ALA A 1 502 ? -2.197 16.828 2.363 1 93.88 502 ALA A C 1
ATOM 4158 O O . ALA A 1 502 ? -1.36 16.438 3.182 1 93.88 502 ALA A O 1
ATOM 4159 N N . LYS A 1 503 ? -1.983 16.875 1.104 1 88.56 503 LYS A N 1
ATOM 4160 C CA . LYS A 1 503 ? -0.676 16.609 0.509 1 88.56 503 LYS A CA 1
ATOM 4161 C C . LYS A 1 503 ? -0.257 17.75 -0.42 1 88.56 503 LYS A C 1
ATOM 4163 O O . LYS A 1 503 ? -0.903 18 -1.442 1 88.56 503 LYS A O 1
ATOM 4168 N N . TYR A 1 504 ? 0.819 18.453 0.013 1 84.94 504 TYR A N 1
ATOM 4169 C CA . TYR A 1 504 ? 1.331 19.484 -0.894 1 84.94 504 TYR A CA 1
ATOM 4170 C C . TYR A 1 504 ? 2.141 18.859 -2.021 1 84.94 504 TYR A C 1
ATOM 4172 O O . TYR A 1 504 ? 3.373 18.906 -2.018 1 84.94 504 TYR A O 1
ATOM 4180 N N . SER A 1 505 ? 1.457 18.297 -2.988 1 84 505 SER A N 1
ATOM 4181 C CA . SER A 1 505 ? 2.031 17.531 -4.102 1 84 505 SER A CA 1
ATOM 4182 C C . SER A 1 505 ? 1.152 17.641 -5.344 1 84 505 SER A C 1
ATOM 4184 O O . SER A 1 505 ? 0.091 18.266 -5.312 1 84 505 SER A O 1
ATOM 4186 N N . TYR A 1 506 ? 1.734 17.094 -6.391 1 85.25 506 TYR A N 1
ATOM 4187 C CA . TYR A 1 506 ? 0.996 17.094 -7.648 1 85.25 506 TYR A CA 1
ATOM 4188 C C . TYR A 1 506 ? -0.04 15.977 -7.676 1 85.25 506 TYR A C 1
ATOM 4190 O O . TYR A 1 506 ? 0.105 14.969 -6.977 1 85.25 506 TYR A O 1
ATOM 4198 N N . ARG A 1 507 ? -0.989 16.219 -8.484 1 90.81 507 ARG A N 1
ATOM 4199 C CA . ARG A 1 507 ? -2.102 15.297 -8.656 1 90.81 507 ARG A CA 1
ATOM 4200 C C . ARG A 1 507 ? -1.598 13.891 -8.961 1 90.81 507 ARG A C 1
ATOM 4202 O O . ARG A 1 507 ? -2.02 12.922 -8.32 1 90.81 507 ARG A O 1
ATOM 4209 N N . LYS A 1 508 ? -0.758 13.781 -9.898 1 84.12 508 LYS A N 1
ATOM 4210 C CA . LYS A 1 508 ? -0.258 12.484 -10.344 1 84.12 508 LYS A CA 1
ATOM 4211 C C . LYS A 1 508 ? 0.442 11.742 -9.211 1 84.12 508 LYS A C 1
ATOM 4213 O O . LYS A 1 508 ? 0.254 10.539 -9.039 1 84.12 508 LYS A O 1
ATOM 4218 N N . LYS A 1 509 ? 1.143 12.414 -8.469 1 83.31 509 LYS A N 1
ATOM 4219 C CA . LYS A 1 509 ? 1.858 11.805 -7.348 1 83.31 509 LYS A CA 1
ATOM 4220 C C . LYS A 1 509 ? 0.889 11.32 -6.273 1 83.31 509 LYS A C 1
ATOM 4222 O O . LYS A 1 509 ? 1.074 10.242 -5.707 1 83.31 509 LYS A O 1
ATOM 4227 N N . VAL A 1 510 ? -0.108 12.109 -6.047 1 91 510 VAL A N 1
ATOM 4228 C CA . VAL A 1 510 ? -1.089 11.75 -5.027 1 91 510 VAL A CA 1
ATOM 4229 C C . VAL A 1 510 ? -1.826 10.477 -5.445 1 91 510 VAL A C 1
ATOM 4231 O O . VAL A 1 510 ? -1.948 9.539 -4.66 1 91 510 VAL A O 1
ATOM 4234 N N . LEU A 1 511 ? -2.195 10.414 -6.664 1 91.38 511 LEU A N 1
ATOM 4235 C CA . LEU A 1 511 ? -2.996 9.305 -7.156 1 91.38 511 LEU A CA 1
ATOM 4236 C C . LEU A 1 511 ? -2.154 8.039 -7.273 1 91.38 511 LEU A C 1
ATOM 4238 O O . LEU A 1 511 ? -2.615 6.945 -6.93 1 91.38 511 LEU A O 1
ATOM 4242 N N . GLN A 1 512 ? -0.964 8.164 -7.664 1 85.25 512 GLN A N 1
ATOM 4243 C CA . GLN A 1 512 ? -0.178 6.992 -8.039 1 85.25 512 GLN A CA 1
ATOM 4244 C C . GLN A 1 512 ? 0.719 6.543 -6.887 1 85.25 512 GLN A C 1
ATOM 4246 O O . GLN A 1 512 ? 1.007 5.352 -6.746 1 85.25 512 GLN A O 1
ATOM 4251 N N . GLU A 1 513 ? 1.117 7.465 -6.113 1 82.5 513 GLU A N 1
ATOM 4252 C CA . GLU A 1 513 ? 2.145 7.102 -5.141 1 82.5 513 GLU A CA 1
ATOM 4253 C C . GLU A 1 513 ? 1.598 7.145 -3.719 1 82.5 513 GLU A C 1
ATOM 4255 O O . GLU A 1 513 ? 1.994 6.344 -2.869 1 82.5 513 GLU A O 1
ATOM 4260 N N . LEU A 1 514 ? 0.715 8.055 -3.465 1 88.06 514 LEU A N 1
ATOM 4261 C CA . LEU A 1 514 ? 0.333 8.273 -2.074 1 88.06 514 LEU A CA 1
ATOM 4262 C C . LEU A 1 514 ? -0.988 7.586 -1.757 1 88.06 514 LEU A C 1
ATOM 4264 O O . LEU A 1 514 ? -1.236 7.211 -0.609 1 88.06 514 LEU A O 1
ATOM 4268 N N . MET A 1 515 ? -1.779 7.328 -2.736 1 92.56 515 MET A N 1
ATOM 4269 C CA . MET A 1 515 ? -3.117 6.777 -2.545 1 92.56 515 MET A CA 1
ATOM 4270 C C . MET A 1 515 ? -3.051 5.406 -1.877 1 92.56 515 MET A C 1
ATOM 4272 O O . MET A 1 515 ? -3.854 5.102 -0.994 1 92.56 515 MET A O 1
ATOM 4276 N N . PRO A 1 516 ? -2.115 4.539 -2.232 1 91.44 516 PRO A N 1
ATOM 4277 C CA . PRO A 1 516 ? -2.08 3.223 -1.591 1 91.44 516 PRO A CA 1
ATOM 4278 C C . PRO A 1 516 ? -1.923 3.309 -0.074 1 91.44 516 PRO A C 1
ATOM 4280 O O . PRO A 1 516 ? -2.645 2.633 0.665 1 91.44 516 PRO A O 1
ATOM 4283 N N . GLU A 1 517 ? -1.095 4.129 0.374 1 91.12 517 GLU A N 1
ATOM 4284 C CA . GLU A 1 517 ? -0.875 4.273 1.81 1 91.12 517 GLU A CA 1
ATOM 4285 C C . GLU A 1 517 ? -2.092 4.887 2.496 1 91.12 517 GLU A C 1
ATOM 4287 O O . GLU A 1 517 ? -2.516 4.414 3.555 1 91.12 517 GLU A O 1
ATOM 4292 N N . MET A 1 518 ? -2.646 5.883 1.892 1 95.25 518 MET A N 1
ATOM 4293 C CA . MET A 1 518 ? -3.779 6.582 2.496 1 95.25 518 MET A CA 1
ATOM 4294 C C . MET A 1 518 ? -5.004 5.676 2.557 1 95.25 518 MET A C 1
ATOM 4296 O O . MET A 1 518 ? -5.73 5.672 3.555 1 95.25 518 MET A O 1
ATOM 4300 N N . SER A 1 519 ? -5.23 4.992 1.507 1 96.31 519 SER A N 1
ATOM 4301 C CA . SER A 1 519 ? -6.383 4.098 1.487 1 96.31 519 SER A CA 1
ATOM 4302 C C . SER A 1 519 ? -6.223 2.971 2.504 1 96.31 519 SER A C 1
ATOM 4304 O O . SER A 1 519 ? -7.203 2.541 3.121 1 96.31 519 SER A O 1
ATOM 4306 N N . TYR A 1 520 ? -5.02 2.463 2.656 1 95.94 520 TYR A N 1
ATOM 4307 C CA . TYR A 1 520 ? -4.762 1.432 3.656 1 95.94 520 TYR A CA 1
ATOM 4308 C C . TYR A 1 520 ? -5.055 1.949 5.059 1 95.94 520 TYR A C 1
ATOM 4310 O O . TYR A 1 520 ? -5.738 1.284 5.844 1 95.94 520 TYR A O 1
ATOM 4318 N N . LYS A 1 521 ? -4.617 3.109 5.355 1 94.62 521 LYS A N 1
ATOM 4319 C CA . LYS A 1 521 ? -4.73 3.693 6.688 1 94.62 521 LYS A CA 1
ATOM 4320 C C . LYS A 1 521 ? -6.184 4.023 7.023 1 94.62 521 LYS A C 1
ATOM 4322 O O . LYS A 1 521 ? -6.648 3.746 8.133 1 94.62 521 LYS A O 1
ATOM 4327 N N . TYR A 1 522 ? -6.848 4.551 5.984 1 96.69 522 TYR A N 1
ATOM 4328 C CA . TYR A 1 522 ? -8.062 5.258 6.363 1 96.69 522 TYR A CA 1
ATOM 4329 C C . TYR A 1 522 ? -9.297 4.539 5.84 1 96.69 522 TYR A C 1
ATOM 4331 O O . TYR A 1 522 ? -10.391 4.688 6.387 1 96.69 522 TYR A O 1
ATOM 4339 N N . LEU A 1 523 ? -9.195 3.799 4.805 1 96.44 523 LEU A N 1
ATOM 4340 C CA . LEU A 1 523 ? -10.359 3.084 4.297 1 96.44 523 LEU A CA 1
ATOM 4341 C C . LEU A 1 523 ? -10.375 1.644 4.801 1 96.44 523 LEU A C 1
ATOM 4343 O O . LEU A 1 523 ? -11.438 1.103 5.113 1 96.44 523 LEU A O 1
ATOM 4347 N N . LEU A 1 524 ? -9.203 1.086 4.902 1 95.62 524 LEU A N 1
ATOM 4348 C CA . LEU A 1 524 ? -9.125 -0.317 5.293 1 95.62 524 LEU A CA 1
ATOM 4349 C C . LEU A 1 524 ? -9.023 -0.452 6.809 1 95.62 524 LEU A C 1
ATOM 4351 O O . LEU A 1 524 ? -9.625 -1.352 7.398 1 95.62 524 LEU A O 1
ATOM 4355 N N . SER A 1 525 ? -8.273 0.405 7.48 1 96 525 SER A N 1
ATOM 4356 C CA . SER A 1 525 ? -7.824 0.151 8.844 1 96 525 SER A CA 1
ATOM 4357 C C . SER A 1 525 ? -8.68 0.898 9.859 1 96 525 SER A C 1
ATOM 4359 O O . SER A 1 525 ? -8.383 0.896 11.055 1 96 525 SER A O 1
ATOM 4361 N N . LEU A 1 526 ? -9.68 1.585 9.422 1 95.38 526 LEU A N 1
ATOM 4362 C CA . LEU A 1 526 ? -10.617 2.242 10.328 1 95.38 526 LEU A CA 1
ATOM 4363 C C . LEU A 1 526 ? -12.016 1.647 10.195 1 95.38 526 LEU A C 1
ATOM 4365 O O . LEU A 1 526 ? -12.445 1.31 9.094 1 95.38 526 LEU A O 1
ATOM 4369 N N . SER A 1 527 ? -12.688 1.532 11.305 1 94.56 527 SER A N 1
ATOM 4370 C CA . SER A 1 527 ? -14.062 1.037 11.32 1 94.56 527 SER A CA 1
ATOM 4371 C C . SER A 1 527 ? -14.945 1.876 12.234 1 94.56 527 SER A C 1
ATOM 4373 O O . SER A 1 527 ? -14.461 2.436 13.227 1 94.56 527 SER A O 1
ATOM 4375 N N . PRO A 1 528 ? -16.172 1.986 11.852 1 93.38 528 PRO A N 1
ATOM 4376 C CA . PRO A 1 528 ? -17.109 2.699 12.719 1 93.38 528 PRO A CA 1
ATOM 4377 C C . PRO A 1 528 ? -17.562 1.853 13.906 1 93.38 528 PRO A C 1
ATOM 4379 O O . PRO A 1 528 ? -17.531 0.621 13.836 1 93.38 528 PRO A O 1
ATOM 4382 N N . VAL A 1 529 ? -17.969 2.508 14.922 1 91.38 529 VAL A N 1
ATOM 4383 C CA . VAL A 1 529 ? -18.531 1.878 16.109 1 91.38 529 VAL A CA 1
ATOM 4384 C C . VAL A 1 529 ? -19.984 2.33 16.297 1 91.38 529 VAL A C 1
ATOM 4386 O O . VAL A 1 529 ? -20.234 3.508 16.547 1 91.38 529 VAL A O 1
ATOM 4389 N N . PRO A 1 530 ? -20.828 1.37 16.219 1 89.25 530 PRO A N 1
ATOM 4390 C CA . PRO A 1 530 ? -22.219 1.748 16.516 1 89.25 530 PRO A CA 1
ATOM 4391 C C . PRO A 1 530 ? -22.422 2.164 17.969 1 89.25 530 PRO A C 1
ATOM 4393 O O . PRO A 1 530 ? -21.719 1.674 18.859 1 89.25 530 PRO A O 1
ATOM 4396 N N . TYR A 1 531 ? -23.297 3.084 18.141 1 89.19 531 TYR A N 1
ATOM 4397 C CA . TYR A 1 531 ? -23.594 3.543 19.484 1 89.19 531 TYR A CA 1
ATOM 4398 C C . TYR A 1 531 ? -25.062 3.92 19.625 1 89.19 531 TYR A C 1
ATOM 4400 O O . TYR A 1 531 ? -25.828 3.863 18.656 1 89.19 531 TYR A O 1
ATOM 4408 N N . GLU A 1 532 ? -25.438 4.152 20.906 1 89.12 532 GLU A N 1
ATOM 4409 C CA . GLU A 1 532 ? -26.828 4.539 21.188 1 89.12 532 GLU A CA 1
ATOM 4410 C C . GLU A 1 532 ? -26.906 5.977 21.688 1 89.12 532 GLU A C 1
ATOM 4412 O O . GLU A 1 532 ? -26.062 6.406 22.484 1 89.12 532 GLU A O 1
ATOM 4417 N N . GLU A 1 533 ? -27.781 6.707 21 1 85.88 533 GLU A N 1
ATOM 4418 C CA . GLU A 1 533 ? -28.062 8.078 21.406 1 85.88 533 GLU A CA 1
ATOM 4419 C C . GLU A 1 533 ? -29.547 8.305 21.609 1 85.88 533 GLU A C 1
ATOM 4421 O O . GLU A 1 533 ? -30.344 8.102 20.688 1 85.88 533 GLU A O 1
ATOM 4426 N N . GLU A 1 534 ? -29.984 8.758 22.812 1 85.56 534 GLU A N 1
ATOM 4427 C CA . GLU A 1 534 ? -31.359 9.039 23.188 1 85.56 534 GLU A CA 1
ATOM 4428 C C . GLU A 1 534 ? -32.25 7.848 22.875 1 85.56 534 GLU A C 1
ATOM 4430 O O . GLU A 1 534 ? -33.344 8.016 22.312 1 85.56 534 GLU A O 1
ATOM 4435 N N . GLY A 1 535 ? -31.734 6.648 23.062 1 83.06 535 GLY A N 1
ATOM 4436 C CA . GLY A 1 535 ? -32.5 5.43 22.906 1 83.06 535 GLY A CA 1
ATOM 4437 C C . GLY A 1 535 ? -32.531 4.91 21.484 1 83.06 535 GLY A C 1
ATOM 4438 O O . GLY A 1 535 ? -33.156 3.889 21.203 1 83.06 535 GLY A O 1
ATOM 4439 N N . LYS A 1 536 ? -31.984 5.602 20.641 1 90.69 536 LYS A N 1
ATOM 4440 C CA . LYS A 1 536 ? -31.969 5.176 19.234 1 90.69 536 LYS A CA 1
ATOM 4441 C C . LYS A 1 536 ? -30.562 4.73 18.812 1 90.69 536 LYS A C 1
ATOM 4443 O O . LYS A 1 536 ? -29.562 5.352 19.203 1 90.69 536 LYS A O 1
ATOM 4448 N N . LYS A 1 537 ? -30.562 3.697 18.016 1 90.56 537 LYS A N 1
ATOM 4449 C CA . LYS A 1 537 ? -29.297 3.156 17.516 1 90.56 537 LYS A CA 1
ATOM 4450 C C . LYS A 1 537 ? -28.766 3.988 16.359 1 90.56 537 LYS A C 1
ATOM 4452 O O . LYS A 1 537 ? -29.516 4.312 15.43 1 90.56 537 LYS A O 1
ATOM 4457 N N . VAL A 1 538 ? -27.531 4.445 16.516 1 91.44 538 VAL A N 1
ATOM 4458 C CA . VAL A 1 538 ? -26.844 5.18 15.453 1 91.44 538 VAL A CA 1
ATOM 4459 C C . VAL A 1 538 ? -25.766 4.305 14.836 1 91.44 538 VAL A C 1
ATOM 4461 O O . VAL A 1 538 ? -24.938 3.738 15.547 1 91.44 538 VAL A O 1
ATOM 4464 N N . GLU A 1 539 ? -25.859 4.211 13.539 1 88.94 539 GLU A N 1
ATOM 4465 C CA . GLU A 1 539 ? -24.859 3.432 12.812 1 88.94 539 GLU A CA 1
ATOM 4466 C C . GLU A 1 539 ? -24 4.328 11.93 1 88.94 539 GLU A C 1
ATOM 4468 O O . GLU A 1 539 ? -24.359 4.613 10.789 1 88.94 539 GLU A O 1
ATOM 4473 N N . PRO A 1 540 ? -22.844 4.691 12.523 1 93.75 540 PRO A N 1
ATOM 4474 C CA . PRO A 1 540 ? -21.953 5.539 11.727 1 93.75 540 PRO A CA 1
ATOM 4475 C C . PRO A 1 540 ? -21.375 4.809 10.516 1 93.75 540 PRO A C 1
ATOM 4477 O O . PRO A 1 540 ? -21.297 3.576 10.516 1 93.75 540 PRO A O 1
ATOM 4480 N N . ALA A 1 541 ? -21.062 5.582 9.469 1 94.44 541 ALA A N 1
ATOM 4481 C CA . ALA A 1 541 ? -20.469 4.996 8.266 1 94.44 541 ALA A CA 1
ATOM 4482 C C . ALA A 1 541 ? -19.344 5.879 7.723 1 94.44 541 ALA A C 1
ATOM 4484 O O . ALA A 1 541 ? -19.422 7.105 7.805 1 94.44 541 ALA A O 1
ATOM 4485 N N . VAL A 1 542 ? -18.312 5.211 7.289 1 95.44 542 VAL A N 1
ATOM 4486 C CA . VAL A 1 542 ? -17.266 5.93 6.574 1 95.44 542 VAL A CA 1
ATOM 4487 C C . VAL A 1 542 ? -17.625 6.047 5.098 1 95.44 542 VAL A C 1
ATOM 4489 O O . VAL A 1 542 ? -17.781 5.039 4.402 1 95.44 542 VAL A O 1
ATOM 4492 N N . ARG A 1 543 ? -17.688 7.277 4.645 1 95.81 543 ARG A N 1
ATOM 4493 C CA . ARG A 1 543 ? -18.172 7.512 3.287 1 95.81 543 ARG A CA 1
ATOM 4494 C C . ARG A 1 543 ? -17.016 7.605 2.299 1 95.81 543 ARG A C 1
ATOM 4496 O O . ARG A 1 543 ? -17.203 7.371 1.102 1 95.81 543 ARG A O 1
ATOM 4503 N N . GLY A 1 544 ? -15.922 8.031 2.85 1 95.94 544 GLY A N 1
ATOM 4504 C CA . GLY A 1 544 ? -14.852 8.086 1.868 1 95.94 544 GLY A CA 1
ATOM 4505 C C . GLY A 1 544 ? -13.594 8.758 2.391 1 95.94 544 GLY A C 1
ATOM 4506 O O . GLY A 1 544 ? -13.516 9.102 3.57 1 95.94 544 GLY A O 1
ATOM 4507 N N . LEU A 1 545 ? -12.617 8.812 1.511 1 97.88 545 LEU A N 1
ATOM 4508 C CA . LEU A 1 545 ? -11.312 9.445 1.683 1 97.88 545 LEU A CA 1
ATOM 4509 C C . LEU A 1 545 ? -11.102 10.539 0.64 1 97.88 545 LEU A C 1
ATOM 4511 O O . LEU A 1 545 ? -11.281 10.305 -0.558 1 97.88 545 LEU A O 1
ATOM 4515 N N . GLU A 1 546 ? -10.844 11.727 1.118 1 97.75 546 GLU A N 1
ATOM 4516 C CA . GLU A 1 546 ? -10.562 12.867 0.252 1 97.75 546 GLU A CA 1
ATOM 4517 C C . GLU A 1 546 ? -9.141 13.375 0.452 1 97.75 546 GLU A C 1
ATOM 4519 O O . GLU A 1 546 ? -8.781 13.805 1.552 1 97.75 546 GLU A O 1
ATOM 4524 N N . ILE A 1 547 ? -8.375 13.375 -0.604 1 97.62 547 ILE A N 1
ATOM 4525 C CA . ILE A 1 547 ? -7.016 13.906 -0.509 1 97.62 547 ILE A CA 1
ATOM 4526 C C . ILE A 1 547 ? -6.957 15.289 -1.152 1 97.62 547 ILE A C 1
ATOM 4528 O O . ILE A 1 547 ? -7.246 15.438 -2.342 1 97.62 547 ILE A O 1
ATOM 4532 N N . LEU A 1 548 ? -6.633 16.266 -0.324 1 96.88 548 LEU A N 1
ATOM 4533 C CA . LEU A 1 548 ? -6.434 17.625 -0.799 1 96.88 548 LEU A CA 1
ATOM 4534 C C . LEU A 1 548 ? -5 17.844 -1.276 1 96.88 548 LEU A C 1
ATOM 4536 O O . LEU A 1 548 ? -4.051 17.594 -0.53 1 96.88 548 LEU A O 1
ATOM 4540 N N . TYR A 1 549 ? -4.871 18.25 -2.523 1 93.75 549 TYR A N 1
ATOM 4541 C CA . TYR A 1 549 ? -3.514 18.469 -3.01 1 93.75 549 TYR A CA 1
ATOM 4542 C C . TYR A 1 549 ? -3.307 19.922 -3.422 1 93.75 549 TYR A C 1
ATOM 4544 O O . TYR A 1 549 ? -4.23 20.578 -3.924 1 93.75 549 TYR A O 1
ATOM 4552 N N . GLY A 1 550 ? -2.061 20.406 -3.236 1 90.31 550 GLY A N 1
ATOM 4553 C CA . GLY A 1 550 ? -1.83 21.828 -3.277 1 90.31 550 GLY A CA 1
ATOM 4554 C C . GLY A 1 550 ? -1.133 22.297 -4.543 1 90.31 550 GLY A C 1
ATOM 4555 O O . GLY A 1 550 ? -1.101 23.484 -4.844 1 90.31 550 GLY A O 1
ATOM 4556 N N . LEU A 1 551 ? -0.499 21.344 -5.297 1 85.81 551 LEU A N 1
ATOM 4557 C CA . LEU A 1 551 ? 0.178 21.719 -6.531 1 85.81 551 LEU A CA 1
ATOM 4558 C C . LEU A 1 551 ? -0.648 21.312 -7.75 1 85.81 551 LEU A C 1
ATOM 4560 O O . LEU A 1 551 ? -0.795 20.125 -8.039 1 85.81 551 LEU A O 1
ATOM 4564 N N . THR A 1 552 ? -1.211 22.312 -8.391 1 87.19 552 THR A N 1
ATOM 4565 C CA . THR A 1 552 ? -2.094 22.031 -9.523 1 87.19 552 THR A CA 1
ATOM 4566 C C . THR A 1 552 ? -1.511 22.609 -10.812 1 87.19 552 THR A C 1
ATOM 4568 O O . THR A 1 552 ? -0.858 23.656 -10.797 1 87.19 552 THR A O 1
ATOM 4571 N N . ASN A 1 553 ? -1.512 21.797 -11.898 1 80.69 553 ASN A N 1
ATOM 4572 C CA . ASN A 1 553 ? -1.166 22.234 -13.25 1 80.69 553 ASN A CA 1
ATOM 4573 C C . ASN A 1 553 ? -2.412 22.484 -14.094 1 80.69 553 ASN A C 1
ATOM 4575 O O . ASN A 1 553 ? -2.52 22 -15.211 1 80.69 553 ASN A O 1
ATOM 4579 N N . GLY A 1 554 ? -3.371 23.203 -13.484 1 81.62 554 GLY A N 1
ATOM 4580 C CA . GLY A 1 554 ? -4.582 23.516 -14.227 1 81.62 554 GLY A CA 1
ATOM 4581 C C . GLY A 1 554 ? -5.793 22.75 -13.734 1 81.62 554 GLY A C 1
ATOM 4582 O O . GLY A 1 554 ? -6.93 23.078 -14.094 1 81.62 554 GLY A O 1
ATOM 4583 N N . GLU A 1 555 ? -5.586 21.844 -12.977 1 87.62 555 GLU A N 1
ATOM 4584 C CA . GLU A 1 555 ? -6.707 21.094 -12.422 1 87.62 555 GLU A CA 1
ATOM 4585 C C . GLU A 1 555 ? -7.566 21.969 -11.508 1 87.62 555 GLU A C 1
ATOM 4587 O O . GLU A 1 555 ? -7.039 22.734 -10.703 1 87.62 555 GLU A O 1
ATOM 4592 N N . GLN A 1 556 ? -8.945 21.781 -11.672 1 90.19 556 GLN A N 1
ATOM 4593 C CA . GLN A 1 556 ? -9.836 22.656 -10.922 1 90.19 556 GLN A CA 1
ATOM 4594 C C . GLN A 1 556 ? -10.883 21.859 -10.148 1 90.19 556 GLN A C 1
ATOM 4596 O O . GLN A 1 556 ? -11.484 22.359 -9.195 1 90.19 556 GLN A O 1
ATOM 4601 N N . GLU A 1 557 ? -10.992 20.594 -10.617 1 92.94 557 GLU A N 1
ATOM 4602 C CA . GLU A 1 557 ? -12.156 19.875 -10.102 1 92.94 557 GLU A CA 1
ATOM 4603 C C . GLU A 1 557 ? -11.734 18.625 -9.344 1 92.94 557 GLU A C 1
ATOM 4605 O O . GLU A 1 557 ? -10.656 18.078 -9.578 1 92.94 557 GLU A O 1
ATOM 4610 N N . LEU A 1 558 ? -12.727 18.266 -8.469 1 93.81 558 LEU A N 1
ATOM 4611 C CA . LEU A 1 558 ? -12.625 17 -7.762 1 93.81 558 LEU A CA 1
ATOM 4612 C C . LEU A 1 558 ? -12.586 15.828 -8.742 1 93.81 558 LEU A C 1
ATOM 4614 O O . LEU A 1 558 ? -13.328 15.812 -9.727 1 93.81 558 LEU A O 1
ATOM 4618 N N . GLU A 1 559 ? -11.656 14.953 -8.531 1 94.56 559 GLU A N 1
ATOM 4619 C CA . GLU A 1 559 ? -11.5 13.773 -9.383 1 94.56 559 GLU A CA 1
ATOM 4620 C C . GLU A 1 559 ? -11.523 12.492 -8.555 1 94.56 559 GLU A C 1
ATOM 4622 O O . GLU A 1 559 ? -10.883 12.406 -7.504 1 94.56 559 GLU A O 1
ATOM 4627 N N . SER A 1 560 ? -12.289 11.531 -9.086 1 95.25 560 SER A N 1
ATOM 4628 C CA . SER A 1 560 ? -12.375 10.242 -8.398 1 95.25 560 SER A CA 1
ATOM 4629 C C . SER A 1 560 ? -11.148 9.383 -8.68 1 95.25 560 SER A C 1
ATOM 4631 O O . SER A 1 560 ? -10.648 9.359 -9.805 1 95.25 560 SER A O 1
ATOM 4633 N N . PHE A 1 561 ? -10.734 8.703 -7.672 1 95.94 561 PHE A N 1
ATOM 4634 C CA . PHE A 1 561 ? -9.672 7.711 -7.82 1 95.94 561 PHE A CA 1
ATOM 4635 C C . PHE A 1 561 ? -10.133 6.559 -8.703 1 95.94 561 PHE A C 1
ATOM 4637 O O . PHE A 1 561 ? -9.32 5.949 -9.406 1 95.94 561 PHE A O 1
ATOM 4644 N N . TYR A 1 562 ? -11.375 6.277 -8.602 1 95.75 562 TYR A N 1
ATOM 4645 C CA . TYR A 1 562 ? -11.969 5.219 -9.406 1 95.75 562 TYR A CA 1
ATOM 4646 C C . TYR A 1 562 ? -12.234 5.695 -10.828 1 95.75 562 TYR A C 1
ATOM 4648 O O . TYR A 1 562 ? -13.391 5.902 -11.219 1 95.75 562 TYR A O 1
ATOM 4656 N N . ASN A 1 563 ? -11.211 5.742 -11.617 1 92.69 563 ASN A N 1
ATOM 4657 C CA . ASN A 1 563 ? -11.289 6.34 -12.945 1 92.69 563 ASN A CA 1
ATOM 4658 C C . ASN A 1 563 ? -11.961 5.398 -13.945 1 92.69 563 ASN A C 1
ATOM 4660 O O . ASN A 1 563 ? -12.242 5.785 -15.078 1 92.69 563 ASN A O 1
ATOM 4664 N N . CYS A 1 564 ? -12.258 4.121 -13.516 1 91.81 564 CYS A N 1
ATOM 4665 C CA . CYS A 1 564 ? -12.953 3.172 -14.375 1 91.81 564 CYS A CA 1
ATOM 4666 C C . CYS A 1 564 ? -14.375 2.936 -13.883 1 91.81 564 CYS A C 1
ATOM 4668 O O . CYS A 1 564 ? -15.008 1.938 -14.242 1 91.81 564 CYS A O 1
ATOM 4670 N N . ARG A 1 565 ? -14.758 3.783 -13.055 1 90.75 565 ARG A N 1
ATOM 4671 C CA . ARG A 1 565 ? -16.109 3.641 -12.516 1 90.75 565 ARG A CA 1
ATOM 4672 C C . ARG A 1 565 ? -17.141 3.623 -13.633 1 90.75 565 ARG A C 1
ATOM 4674 O O . ARG A 1 565 ? -17.047 4.387 -14.594 1 90.75 565 ARG A O 1
ATOM 4681 N N . LEU A 1 566 ? -18.094 2.771 -13.43 1 88 566 LEU A N 1
ATOM 4682 C CA . LEU A 1 566 ? -19.156 2.666 -14.414 1 88 566 LEU A CA 1
ATOM 4683 C C . LEU A 1 566 ? -20.125 3.844 -14.305 1 88 566 LEU A C 1
ATOM 4685 O O . LEU A 1 566 ? -20.406 4.309 -13.195 1 88 566 LEU A O 1
ATOM 4689 N N . PRO A 1 567 ? -20.547 4.238 -15.469 1 84.81 567 PRO A N 1
ATOM 4690 C CA . PRO A 1 567 ? -21.484 5.367 -15.438 1 84.81 567 PRO A CA 1
ATOM 4691 C C . PRO A 1 567 ? -22.719 5.078 -14.586 1 84.81 567 PRO A C 1
ATOM 4693 O O . PRO A 1 567 ? -23.266 3.979 -14.648 1 84.81 567 PRO A O 1
ATOM 4696 N N . GLY A 1 568 ? -23.094 5.988 -13.805 1 79.56 568 GLY A N 1
ATOM 4697 C CA . GLY A 1 568 ? -24.312 5.883 -13.016 1 79.56 568 GLY A CA 1
ATOM 4698 C C . GLY A 1 568 ? -24.125 5.109 -11.727 1 79.56 568 GLY A C 1
ATOM 4699 O O . GLY A 1 568 ? -25.078 4.91 -10.977 1 79.56 568 GLY A O 1
ATOM 4700 N N . THR A 1 569 ? -22.953 4.625 -11.5 1 83.5 569 THR A N 1
ATOM 4701 C CA . THR A 1 569 ? -22.719 3.859 -10.281 1 83.5 569 THR A CA 1
ATOM 4702 C C . THR A 1 569 ? -21.797 4.621 -9.336 1 83.5 569 THR A C 1
ATOM 4704 O O . THR A 1 569 ? -21.031 5.488 -9.773 1 83.5 569 THR A O 1
ATOM 4707 N N . SER A 1 570 ? -22.094 4.367 -8.047 1 85.81 570 SER A N 1
ATOM 4708 C CA . SER A 1 570 ? -21.219 4.953 -7.051 1 85.81 570 SER A CA 1
ATOM 4709 C C . SER A 1 570 ? -20.453 3.875 -6.293 1 85.81 570 SER A C 1
ATOM 4711 O O . SER A 1 570 ? -20.969 2.789 -6.043 1 85.81 570 SER A O 1
ATOM 4713 N N . ILE A 1 571 ? -19.25 4.168 -6.18 1 91.56 571 ILE A N 1
ATOM 4714 C CA . ILE A 1 571 ? -18.406 3.25 -5.418 1 91.56 571 ILE A CA 1
ATOM 4715 C C . ILE A 1 571 ? -18.188 3.795 -4.008 1 91.56 571 ILE A C 1
ATOM 4717 O O . ILE A 1 571 ? -17.844 4.965 -3.836 1 91.56 571 ILE A O 1
ATOM 4721 N N . LEU A 1 572 ? -18.5 2.924 -3.023 1 90.12 572 LEU A N 1
ATOM 4722 C CA . LEU A 1 572 ? -18.281 3.27 -1.625 1 90.12 572 LEU A CA 1
ATOM 4723 C C . LEU A 1 572 ? -17.312 2.287 -0.969 1 90.12 572 LEU A C 1
ATOM 4725 O O . LEU A 1 572 ? -17.344 1.09 -1.266 1 90.12 572 LEU A O 1
ATOM 4729 N N . PRO A 1 573 ? -16.5 2.781 -0.093 1 93.62 573 PRO A N 1
ATOM 4730 C CA . PRO A 1 573 ? -16.219 4.184 0.229 1 93.62 573 PRO A CA 1
ATOM 4731 C C . PRO A 1 573 ? -15.594 4.945 -0.935 1 93.62 573 PRO A C 1
ATOM 4733 O O . PRO A 1 573 ? -14.859 4.359 -1.733 1 93.62 573 PRO A O 1
ATOM 4736 N N . ALA A 1 574 ? -15.898 6.219 -0.957 1 95.5 574 ALA A N 1
ATOM 4737 C CA . ALA A 1 574 ? -15.352 7.059 -2.018 1 95.5 574 ALA A CA 1
ATOM 4738 C C . ALA A 1 574 ? -13.867 7.332 -1.785 1 95.5 574 ALA A C 1
ATOM 4740 O O . ALA A 1 574 ? -13.375 7.215 -0.66 1 95.5 574 ALA A O 1
ATOM 4741 N N . ALA A 1 575 ? -13.156 7.586 -2.832 1 96.56 575 ALA A N 1
ATOM 4742 C CA . ALA A 1 575 ? -11.766 8.031 -2.82 1 96.56 575 ALA A CA 1
ATOM 4743 C C . ALA A 1 575 ? -11.516 9.078 -3.9 1 96.56 575 ALA A C 1
ATOM 4745 O O . ALA A 1 575 ? -11.578 8.773 -5.094 1 96.56 575 ALA A O 1
ATOM 4746 N N . ASN A 1 576 ? -11.305 10.305 -3.453 1 97 576 ASN A N 1
ATOM 4747 C CA . ASN A 1 576 ? -11.164 11.398 -4.41 1 97 576 ASN A CA 1
ATOM 4748 C C . ASN A 1 576 ? -9.93 12.242 -4.109 1 97 576 ASN A C 1
ATOM 4750 O O . ASN A 1 576 ? -9.367 12.164 -3.016 1 97 576 ASN A O 1
ATOM 4754 N N . VAL A 1 577 ? -9.508 12.938 -5.102 1 97.31 577 VAL A N 1
ATOM 4755 C CA . VAL A 1 577 ? -8.477 13.969 -4.969 1 97.31 577 VAL A CA 1
ATOM 4756 C C . VAL A 1 577 ? -9.062 15.328 -5.324 1 97.31 577 VAL A C 1
ATOM 4758 O O . VAL A 1 577 ? -9.844 15.453 -6.273 1 97.31 577 VAL A O 1
ATOM 4761 N N . ILE A 1 578 ? -8.75 16.297 -4.504 1 97.31 578 ILE A N 1
ATOM 4762 C CA . ILE A 1 578 ? -9.344 17.625 -4.66 1 97.31 578 ILE A CA 1
ATOM 4763 C C . ILE A 1 578 ? -8.242 18.688 -4.699 1 97.31 578 ILE A C 1
ATOM 4765 O O . ILE A 1 578 ? -7.43 18.781 -3.771 1 97.31 578 ILE A O 1
ATOM 4769 N N . PRO A 1 579 ? -8.227 19.516 -5.738 1 96.62 579 PRO A N 1
ATOM 4770 C CA . PRO A 1 579 ? -7.246 20.594 -5.754 1 96.62 579 PRO A CA 1
ATOM 4771 C C . PRO A 1 579 ? -7.59 21.719 -4.77 1 96.62 579 PRO A C 1
ATOM 4773 O O . PRO A 1 579 ? -8.719 22.219 -4.77 1 96.62 579 PRO A O 1
ATOM 4776 N N . PHE A 1 580 ? -6.676 22 -3.91 1 94.25 580 PHE A N 1
ATOM 4777 C CA . PHE A 1 580 ? -6.789 23.094 -2.955 1 94.25 580 PHE A CA 1
ATOM 4778 C C . PHE A 1 580 ? -5.637 24.078 -3.117 1 94.25 580 PHE A C 1
ATOM 4780 O O . PHE A 1 580 ? -4.527 23.828 -2.643 1 94.25 580 PHE A O 1
ATOM 4787 N N . ALA A 1 581 ? -5.863 25.031 -3.836 1 91.12 581 ALA A N 1
ATOM 4788 C CA . ALA A 1 581 ? -4.879 26.078 -4.105 1 91.12 581 ALA A CA 1
ATOM 4789 C C . ALA A 1 581 ? -5.562 27.391 -4.477 1 91.12 581 ALA A C 1
ATOM 4791 O O . ALA A 1 581 ? -6.738 27.406 -4.848 1 91.12 581 ALA A O 1
ATOM 4792 N N . GLU A 1 582 ? -4.816 28.406 -4.352 1 89.5 582 GLU A N 1
ATOM 4793 C CA . GLU A 1 582 ? -5.379 29.719 -4.672 1 89.5 582 GLU A CA 1
ATOM 4794 C C . GLU A 1 582 ? -5.508 29.906 -6.18 1 89.5 582 GLU A C 1
ATOM 4796 O O . GLU A 1 582 ? -6.23 30.781 -6.641 1 89.5 582 GLU A O 1
ATOM 4801 N N . THR A 1 583 ? -4.84 29 -6.898 1 88.56 583 THR A N 1
ATOM 4802 C CA . THR A 1 583 ? -4.957 29.031 -8.352 1 88.56 583 THR A CA 1
ATOM 4803 C C . THR A 1 583 ? -6.285 28.438 -8.805 1 88.56 583 THR A C 1
ATOM 4805 O O . THR A 1 583 ? -6.699 28.625 -9.953 1 88.56 583 THR A O 1
ATOM 4808 N N . VAL A 1 584 ? -6.887 27.688 -7.918 1 93.75 584 VAL A N 1
ATOM 4809 C CA . VAL A 1 584 ? -8.211 27.156 -8.211 1 93.75 584 VAL A CA 1
ATOM 4810 C C . VAL A 1 584 ? -9.266 28.234 -7.965 1 93.75 584 VAL A C 1
ATOM 4812 O O . VAL A 1 584 ? -9.281 28.859 -6.906 1 93.75 584 VAL A O 1
ATOM 4815 N N . THR A 1 585 ? -10.141 28.453 -8.922 1 93.06 585 THR A N 1
ATOM 4816 C CA . THR A 1 585 ? -11.133 29.516 -8.805 1 93.06 585 THR A CA 1
ATOM 4817 C C . THR A 1 585 ? -12.062 29.266 -7.625 1 93.06 585 THR A C 1
ATOM 4819 O O . THR A 1 585 ? -12.312 28.109 -7.254 1 93.06 585 THR A O 1
ATOM 4822 N N . GLU A 1 586 ? -12.516 30.344 -7.035 1 91.88 586 GLU A N 1
ATOM 4823 C CA . GLU A 1 586 ? -13.43 30.25 -5.898 1 91.88 586 GLU A CA 1
ATOM 4824 C C . GLU A 1 586 ? -14.672 29.438 -6.258 1 91.88 586 GLU A C 1
ATOM 4826 O O . GLU A 1 586 ? -15.195 28.688 -5.434 1 91.88 586 GLU A O 1
ATOM 4831 N N . GLU A 1 587 ? -15.125 29.641 -7.438 1 93.44 587 GLU A N 1
ATOM 4832 C CA . GLU A 1 587 ? -16.312 28.922 -7.898 1 93.44 587 GLU A CA 1
ATOM 4833 C C . GLU A 1 587 ? -16.062 27.406 -7.914 1 93.44 587 GLU A C 1
ATOM 4835 O O . GLU A 1 587 ? -16.922 26.641 -7.488 1 93.44 587 GLU A O 1
ATOM 4840 N N . ASN A 1 588 ? -14.938 27.062 -8.398 1 94.94 588 ASN A N 1
ATOM 4841 C CA . ASN A 1 588 ? -14.609 25.641 -8.477 1 94.94 588 ASN A CA 1
ATOM 4842 C C . ASN A 1 588 ? -14.352 25.047 -7.098 1 94.94 588 ASN A C 1
ATOM 4844 O O . ASN A 1 588 ? -14.656 23.875 -6.844 1 94.94 588 ASN A O 1
ATOM 4848 N N . GLN A 1 589 ? -13.766 25.812 -6.27 1 95.31 589 GLN A N 1
ATOM 4849 C CA . GLN A 1 589 ? -13.586 25.359 -4.898 1 95.31 589 GLN A CA 1
ATOM 4850 C C . GLN A 1 589 ? -14.93 25.109 -4.219 1 95.31 589 GLN A C 1
ATOM 4852 O O . GLN A 1 589 ? -15.102 24.109 -3.518 1 95.31 589 GLN A O 1
ATOM 4857 N N . GLN A 1 590 ? -15.836 26 -4.496 1 95.12 590 GLN A N 1
ATOM 4858 C CA . GLN A 1 590 ? -17.172 25.844 -3.928 1 95.12 590 GLN A CA 1
ATOM 4859 C C . GLN A 1 590 ? -17.875 24.625 -4.52 1 95.12 590 GLN A C 1
ATOM 4861 O O . GLN A 1 590 ? -18.562 23.891 -3.805 1 95.12 590 GLN A O 1
ATOM 4866 N N . LYS A 1 591 ? -17.703 24.5 -5.738 1 96 591 LYS A N 1
ATOM 4867 C CA . LYS A 1 591 ? -18.297 23.344 -6.398 1 96 591 LYS A CA 1
ATOM 4868 C C . LYS A 1 591 ? -17.75 22.047 -5.816 1 96 591 LYS A C 1
ATOM 4870 O O . LYS A 1 591 ? -18.5 21.094 -5.586 1 96 591 LYS A O 1
ATOM 4875 N N . ASN A 1 592 ? -16.484 21.969 -5.641 1 96.38 592 ASN A N 1
ATOM 4876 C CA . ASN A 1 592 ? -15.844 20.781 -5.066 1 96.38 592 ASN A CA 1
ATOM 4877 C C . ASN A 1 592 ? -16.375 20.484 -3.668 1 96.38 592 ASN A C 1
ATOM 4879 O O . ASN A 1 592 ? -16.625 19.328 -3.33 1 96.38 592 ASN A O 1
ATOM 4883 N N . ILE A 1 593 ? -16.594 21.484 -2.898 1 96 593 ILE A N 1
ATOM 4884 C CA . ILE A 1 593 ? -17.094 21.297 -1.538 1 96 593 ILE A CA 1
ATOM 4885 C C . ILE A 1 593 ? -18.547 20.844 -1.575 1 96 593 ILE A C 1
ATOM 4887 O O . ILE A 1 593 ? -18.969 20.031 -0.752 1 96 593 ILE A O 1
ATOM 4891 N N . ARG A 1 594 ? -19.281 21.375 -2.494 1 95.62 594 ARG A N 1
ATOM 4892 C CA . ARG A 1 594 ? -20.656 20.938 -2.643 1 95.62 594 ARG A CA 1
ATOM 4893 C C . ARG A 1 594 ? -20.734 19.453 -2.986 1 95.62 594 ARG A C 1
ATOM 4895 O O . ARG A 1 594 ? -21.609 18.734 -2.486 1 95.62 594 ARG A O 1
ATOM 4902 N N . GLU A 1 595 ? -19.891 19.078 -3.82 1 94.38 595 GLU A N 1
ATOM 4903 C CA . GLU A 1 595 ? -19.812 17.656 -4.168 1 94.38 595 GLU A CA 1
ATOM 4904 C C . GLU A 1 595 ? -19.422 16.812 -2.963 1 94.38 595 GLU A C 1
ATOM 4906 O O . GLU A 1 595 ? -19.969 15.719 -2.76 1 94.38 595 GLU A O 1
ATOM 4911 N N . LEU A 1 596 ? -18.516 17.297 -2.232 1 94.75 596 LEU A N 1
ATOM 4912 C CA . LEU A 1 596 ? -18.094 16.625 -1.012 1 94.75 596 LEU A CA 1
ATOM 4913 C C . LEU A 1 596 ? -19.25 16.453 -0.042 1 94.75 596 LEU A C 1
ATOM 4915 O O . LEU A 1 596 ? -19.453 15.383 0.531 1 94.75 596 LEU A O 1
ATOM 4919 N N . LEU A 1 597 ? -20.016 17.5 0.12 1 94.75 597 LEU A N 1
ATOM 4920 C CA . LEU A 1 597 ? -21.156 17.469 1.028 1 94.75 597 LEU A CA 1
ATOM 4921 C C . LEU A 1 597 ? -22.234 16.531 0.518 1 94.75 597 LEU A C 1
ATOM 4923 O O . LEU A 1 597 ? -22.891 15.836 1.308 1 94.75 597 LEU A O 1
ATOM 4927 N N . ARG A 1 598 ? -22.375 16.484 -0.734 1 92.75 598 ARG A N 1
ATOM 4928 C CA . ARG A 1 598 ? -23.344 15.547 -1.319 1 92.75 598 ARG A CA 1
ATOM 4929 C C . ARG A 1 598 ? -22.953 14.102 -1.029 1 92.75 598 ARG A C 1
ATOM 4931 O O . ARG A 1 598 ? -23.797 13.273 -0.713 1 92.75 598 ARG A O 1
ATOM 4938 N N . GLU A 1 599 ? -21.703 13.867 -1.168 1 90.06 599 GLU A N 1
ATOM 4939 C CA . GLU A 1 599 ? -21.188 12.531 -0.891 1 90.06 599 GLU A CA 1
ATOM 4940 C C . GLU A 1 599 ? -21.406 12.141 0.568 1 90.06 599 GLU A C 1
ATOM 4942 O O . GLU A 1 599 ? -21.719 10.984 0.871 1 90.06 599 GLU A O 1
ATOM 4947 N N . MET A 1 600 ? -21.266 13.047 1.387 1 91.94 600 MET A N 1
ATOM 4948 C CA . MET A 1 600 ? -21.422 12.82 2.82 1 91.94 600 MET A CA 1
ATOM 4949 C C . MET A 1 600 ? -22.875 12.539 3.168 1 91.94 600 MET A C 1
ATOM 4951 O O . MET A 1 600 ? -23.172 11.688 4.02 1 91.94 600 MET A O 1
ATOM 4955 N N . ARG A 1 601 ? -23.781 13.258 2.48 1 90.12 601 ARG A N 1
ATOM 4956 C CA . ARG A 1 601 ? -25.219 13.141 2.738 1 90.12 601 ARG A CA 1
ATOM 4957 C C . ARG A 1 601 ? -25.781 11.852 2.143 1 90.12 601 ARG A C 1
ATOM 4959 O O . ARG A 1 601 ? -26.781 11.32 2.625 1 90.12 601 ARG A O 1
ATOM 4966 N N . GLY A 1 602 ? -25.078 11.195 1.216 1 81.06 602 GLY A N 1
ATOM 4967 C CA . GLY A 1 602 ? -25.547 9.992 0.544 1 81.06 602 GLY A CA 1
ATOM 4968 C C . GLY A 1 602 ? -26.484 10.289 -0.608 1 81.06 602 GLY A C 1
ATOM 4969 O O . GLY A 1 602 ? -27.078 9.375 -1.181 1 81.06 602 GLY A O 1
ATOM 4970 N N . MET B 1 1 ? 31.609 -10.133 -33.344 1 32.12 1 MET B N 1
ATOM 4971 C CA . MET B 1 1 ? 30.797 -11.031 -32.531 1 32.12 1 MET B CA 1
ATOM 4972 C C . MET B 1 1 ? 30.234 -10.305 -31.297 1 32.12 1 MET B C 1
ATOM 4974 O O . MET B 1 1 ? 31 -9.828 -30.453 1 32.12 1 MET B O 1
ATOM 4978 N N . ASP B 1 2 ? 29.25 -9.555 -31.297 1 46.34 2 ASP B N 1
ATOM 4979 C CA . ASP B 1 2 ? 28.656 -8.594 -30.375 1 46.34 2 ASP B CA 1
ATOM 4980 C C . ASP B 1 2 ? 28.375 -9.25 -29.016 1 46.34 2 ASP B C 1
ATOM 4982 O O . ASP B 1 2 ? 27.609 -10.211 -28.938 1 46.34 2 ASP B O 1
ATOM 4986 N N . MET B 1 3 ? 29.266 -9.367 -28.141 1 56.62 3 MET B N 1
ATOM 4987 C CA . MET B 1 3 ? 29.266 -10.062 -26.859 1 56.62 3 MET B CA 1
ATOM 4988 C C . MET B 1 3 ? 28.016 -9.711 -26.062 1 56.62 3 MET B C 1
ATOM 4990 O O . MET B 1 3 ? 27.641 -8.539 -25.953 1 56.62 3 MET B O 1
ATOM 4994 N N . GLU B 1 4 ? 27.141 -10.648 -25.844 1 72.19 4 GLU B N 1
ATOM 4995 C CA . GLU B 1 4 ? 25.922 -10.469 -25.047 1 72.19 4 GLU B CA 1
ATOM 4996 C C . GLU B 1 4 ? 26.234 -9.781 -23.719 1 72.19 4 GLU B C 1
ATOM 4998 O O . GLU B 1 4 ? 27.203 -10.125 -23.047 1 72.19 4 GLU B O 1
ATOM 5003 N N . PRO B 1 5 ? 25.609 -8.656 -23.547 1 86.31 5 PRO B N 1
ATOM 5004 C CA . PRO B 1 5 ? 25.875 -7.961 -22.281 1 86.31 5 PRO B CA 1
ATOM 5005 C C . PRO B 1 5 ? 25.656 -8.844 -21.062 1 86.31 5 PRO B C 1
ATOM 5007 O O . PRO B 1 5 ? 24.906 -9.828 -21.141 1 86.31 5 PRO B O 1
ATOM 5010 N N . THR B 1 6 ? 26.609 -8.664 -20.109 1 91.06 6 THR B N 1
ATOM 5011 C CA . THR B 1 6 ? 26.5 -9.461 -18.891 1 91.06 6 THR B CA 1
ATOM 5012 C C . THR B 1 6 ? 26.219 -8.562 -17.688 1 91.06 6 THR B C 1
ATOM 5014 O O . THR B 1 6 ? 26.734 -7.441 -17.609 1 91.06 6 THR B O 1
ATOM 5017 N N . ILE B 1 7 ? 25.328 -9.086 -16.906 1 92.19 7 ILE B N 1
ATOM 5018 C CA . ILE B 1 7 ? 25.109 -8.445 -15.609 1 92.19 7 ILE B CA 1
ATOM 5019 C C . ILE B 1 7 ? 25.766 -9.273 -14.508 1 92.19 7 ILE B C 1
ATOM 5021 O O . ILE B 1 7 ? 26.078 -10.445 -14.703 1 92.19 7 ILE B O 1
ATOM 5025 N N . ARG B 1 8 ? 26.094 -8.594 -13.383 1 92.62 8 ARG B N 1
ATOM 5026 C CA . ARG B 1 8 ? 26.75 -9.289 -12.281 1 92.62 8 ARG B CA 1
ATOM 5027 C C . ARG B 1 8 ? 25.891 -9.273 -11.031 1 92.62 8 ARG B C 1
ATOM 5029 O O . ARG B 1 8 ? 25.406 -8.211 -10.617 1 92.62 8 ARG B O 1
ATOM 5036 N N . LEU B 1 9 ? 25.531 -10.461 -10.508 1 91.94 9 LEU B N 1
ATOM 5037 C CA . LEU B 1 9 ? 24.891 -10.602 -9.203 1 91.94 9 LEU B CA 1
ATOM 5038 C C . LEU B 1 9 ? 25.922 -10.68 -8.094 1 91.94 9 LEU B C 1
ATOM 5040 O O . LEU B 1 9 ? 26.734 -11.617 -8.055 1 91.94 9 LEU B O 1
ATOM 5044 N N . ARG B 1 10 ? 25.922 -9.641 -7.27 1 88.56 10 ARG B N 1
ATOM 5045 C CA . ARG B 1 10 ? 26.891 -9.586 -6.18 1 88.56 10 ARG B CA 1
ATOM 5046 C C . ARG B 1 10 ? 26.281 -10.102 -4.879 1 88.56 10 ARG B C 1
ATOM 5048 O O . ARG B 1 10 ? 25.328 -9.523 -4.367 1 88.56 10 ARG B O 1
ATOM 5055 N N . GLU B 1 11 ? 26.891 -11.164 -4.418 1 84.81 11 GLU B N 1
ATOM 5056 C CA . GLU B 1 11 ? 26.453 -11.75 -3.154 1 84.81 11 GLU B CA 1
ATOM 5057 C C . GLU B 1 11 ? 27.031 -10.992 -1.964 1 84.81 11 GLU B C 1
ATOM 5059 O O . GLU B 1 11 ? 28.078 -10.352 -2.078 1 84.81 11 GLU B O 1
ATOM 5064 N N . GLN B 1 12 ? 26.297 -11.016 -0.906 1 71.81 12 GLN B N 1
ATOM 5065 C CA . GLN B 1 12 ? 26.734 -10.359 0.319 1 71.81 12 GLN B CA 1
ATOM 5066 C C . GLN B 1 12 ? 28.109 -10.852 0.745 1 71.81 12 GLN B C 1
ATOM 5068 O O . GLN B 1 12 ? 28.922 -10.086 1.266 1 71.81 12 GLN B O 1
ATOM 5073 N N . ASN B 1 13 ? 28.438 -12.109 0.518 1 62.44 13 ASN B N 1
ATOM 5074 C CA . ASN B 1 13 ? 29.719 -12.688 0.932 1 62.44 13 ASN B CA 1
ATOM 5075 C C . ASN B 1 13 ? 30.812 -12.445 -0.101 1 62.44 13 ASN B C 1
ATOM 5077 O O . ASN B 1 13 ? 31.938 -12.898 0.065 1 62.44 13 ASN B O 1
ATOM 5081 N N . GLY B 1 14 ? 30.484 -11.641 -1.101 1 68.75 14 GLY B N 1
ATOM 5082 C CA . GLY B 1 14 ? 31.531 -11.203 -2.02 1 68.75 14 GLY B CA 1
ATOM 5083 C C . GLY B 1 14 ? 31.547 -11.984 -3.32 1 68.75 14 GLY B C 1
ATOM 5084 O O . GLY B 1 14 ? 32.188 -11.586 -4.285 1 68.75 14 GLY B O 1
ATOM 5085 N N . GLU B 1 15 ? 30.938 -13.086 -3.34 1 76.12 15 GLU B N 1
ATOM 5086 C CA . GLU B 1 15 ? 30.922 -13.844 -4.586 1 76.12 15 GLU B CA 1
ATOM 5087 C C . GLU B 1 15 ? 30.047 -13.164 -5.641 1 76.12 15 GLU B C 1
ATOM 5089 O O . GLU B 1 15 ? 29 -12.602 -5.316 1 76.12 15 GLU B O 1
ATOM 5094 N N . THR B 1 16 ? 30.625 -13.156 -6.867 1 85.31 16 THR B N 1
ATOM 5095 C CA . THR B 1 16 ? 29.922 -12.508 -7.961 1 85.31 16 THR B CA 1
ATOM 5096 C C . THR B 1 16 ? 29.547 -13.516 -9.039 1 85.31 16 THR B C 1
ATOM 5098 O O . THR B 1 16 ? 30.375 -14.344 -9.438 1 85.31 16 THR B O 1
ATOM 5101 N N . LEU B 1 17 ? 28.281 -13.547 -9.375 1 88.5 17 LEU B N 1
ATOM 5102 C CA . LEU B 1 17 ? 27.797 -14.375 -10.469 1 88.5 17 LEU B CA 1
ATOM 5103 C C . LEU B 1 17 ? 27.547 -13.531 -11.719 1 88.5 17 LEU B C 1
ATOM 5105 O O . LEU B 1 17 ? 26.797 -12.555 -11.68 1 88.5 17 LEU B O 1
ATOM 5109 N N . THR B 1 18 ? 28.25 -13.914 -12.797 1 89.69 18 THR B N 1
ATOM 5110 C CA . THR B 1 18 ? 28.078 -13.203 -14.062 1 89.69 18 THR B CA 1
ATOM 5111 C C . THR B 1 18 ? 27.031 -13.883 -14.922 1 89.69 18 THR B C 1
ATOM 5113 O O . THR B 1 18 ? 27.141 -15.078 -15.227 1 89.69 18 THR B O 1
ATOM 5116 N N . LEU B 1 19 ? 26.047 -13.141 -15.266 1 90.19 19 LEU B N 1
ATOM 5117 C CA . LEU B 1 19 ? 24.906 -13.695 -15.992 1 90.19 19 LEU B CA 1
ATOM 5118 C C . LEU B 1 19 ? 24.734 -13.008 -17.344 1 90.19 19 LEU B C 1
ATOM 5120 O O . LEU B 1 19 ? 24.625 -11.781 -17.406 1 90.19 19 LEU B O 1
ATOM 5124 N N . PRO B 1 20 ? 24.75 -13.797 -18.344 1 87.62 20 PRO B N 1
ATOM 5125 C CA . PRO B 1 20 ? 24.406 -13.195 -19.641 1 87.62 20 PRO B CA 1
ATOM 5126 C C . PRO B 1 20 ? 22.953 -12.758 -19.719 1 87.62 20 PRO B C 1
ATOM 5128 O O . PRO B 1 20 ? 22.078 -13.391 -19.125 1 87.62 20 PRO B O 1
ATOM 5131 N N . VAL B 1 21 ? 22.672 -11.664 -20.391 1 91.31 21 VAL B N 1
ATOM 5132 C CA . VAL B 1 21 ? 21.297 -11.172 -20.547 1 91.31 21 VAL B CA 1
ATOM 5133 C C . VAL B 1 21 ? 20.969 -10.992 -22.031 1 91.31 21 VAL B C 1
ATOM 5135 O O . VAL B 1 21 ? 21.859 -10.719 -22.844 1 91.31 21 VAL B O 1
ATOM 5138 N N . THR B 1 22 ? 19.672 -11.227 -22.312 1 88.88 22 THR B N 1
ATOM 5139 C CA . THR B 1 22 ? 19.172 -11.062 -23.672 1 88.88 22 THR B CA 1
ATOM 5140 C C . THR B 1 22 ? 17.969 -10.125 -23.703 1 88.88 22 THR B C 1
ATOM 5142 O O . THR B 1 22 ? 17.344 -9.883 -22.672 1 88.88 22 THR B O 1
ATOM 5145 N N . ARG B 1 23 ? 17.609 -9.594 -24.875 1 87.12 23 ARG B N 1
ATOM 5146 C CA . ARG B 1 23 ? 16.531 -8.633 -25.031 1 87.12 23 ARG B CA 1
ATOM 5147 C C . ARG B 1 23 ? 15.188 -9.344 -25.188 1 87.12 23 ARG B C 1
ATOM 5149 O O . ARG B 1 23 ? 14.125 -8.734 -25.016 1 87.12 23 ARG B O 1
ATOM 5156 N N . GLU B 1 24 ? 15.258 -10.586 -25.453 1 79.81 24 GLU B N 1
ATOM 5157 C CA . GLU B 1 24 ? 14.016 -11.312 -25.672 1 79.81 24 GLU B CA 1
ATOM 5158 C C . GLU B 1 24 ? 13.789 -12.359 -24.594 1 79.81 24 GLU B C 1
ATOM 5160 O O . GLU B 1 24 ? 14.727 -13.039 -24.172 1 79.81 24 GLU B O 1
ATOM 5165 N N . ALA B 1 25 ? 12.562 -12.328 -24.156 1 74.06 25 ALA B N 1
ATOM 5166 C CA . ALA B 1 25 ? 12.188 -13.367 -23.203 1 74.06 25 ALA B CA 1
ATOM 5167 C C . ALA B 1 25 ? 12.109 -14.734 -23.875 1 74.06 25 ALA B C 1
ATOM 5169 O O . ALA B 1 25 ? 11.539 -14.859 -24.969 1 74.06 25 ALA B O 1
ATOM 5170 N N . ARG B 1 26 ? 12.875 -15.688 -23.328 1 70.38 26 ARG B N 1
ATOM 5171 C CA . ARG B 1 26 ? 12.836 -17.031 -23.891 1 70.38 26 ARG B CA 1
ATOM 5172 C C . ARG B 1 26 ? 11.75 -17.875 -23.219 1 70.38 26 ARG B C 1
ATOM 5174 O O . ARG B 1 26 ? 11.547 -17.781 -22 1 70.38 26 ARG B O 1
ATOM 5181 N N . PRO B 1 27 ? 10.977 -18.531 -24.031 1 61.47 27 PRO B N 1
ATOM 5182 C CA . PRO B 1 27 ? 9.945 -19.375 -23.422 1 61.47 27 PRO B CA 1
ATOM 5183 C C . PRO B 1 27 ? 10.523 -20.484 -22.547 1 61.47 27 PRO B C 1
ATOM 5185 O O . PRO B 1 27 ? 11.68 -20.875 -22.734 1 61.47 27 PRO B O 1
ATOM 5188 N N . TYR B 1 28 ? 9.852 -20.812 -21.609 1 56.38 28 TYR B N 1
ATOM 5189 C CA . TYR B 1 28 ? 10.242 -21.922 -20.766 1 56.38 28 TYR B CA 1
ATOM 5190 C C . TYR B 1 28 ? 10.188 -23.25 -21.531 1 56.38 28 TYR B C 1
ATOM 5192 O O . TYR B 1 28 ? 9.148 -23.594 -22.094 1 56.38 28 TYR B O 1
ATOM 5200 N N . SER B 1 29 ? 11.367 -23.781 -21.969 1 54.34 29 SER B N 1
ATOM 5201 C CA . SER B 1 29 ? 11.469 -25.047 -22.672 1 54.34 29 SER B CA 1
ATOM 5202 C C . SER B 1 29 ? 12.266 -26.062 -21.859 1 54.34 29 SER B C 1
ATOM 5204 O O . SER B 1 29 ? 13.039 -25.703 -20.984 1 54.34 29 SER B O 1
ATOM 5206 N N . ALA B 1 30 ? 11.898 -27.328 -22.062 1 51.47 30 ALA B N 1
ATOM 5207 C CA . ALA B 1 30 ? 12.625 -28.406 -21.391 1 51.47 30 ALA B CA 1
ATOM 5208 C C . ALA B 1 30 ? 14.133 -28.266 -21.594 1 51.47 30 ALA B C 1
ATOM 5210 O O . ALA B 1 30 ? 14.914 -28.5 -20.672 1 51.47 30 ALA B O 1
ATOM 5211 N N . GLU B 1 31 ? 14.391 -27.875 -22.766 1 55.84 31 GLU B N 1
ATOM 5212 C CA . GLU B 1 31 ? 15.812 -27.688 -23.062 1 55.84 31 GLU B CA 1
ATOM 5213 C C . GLU B 1 31 ? 16.438 -26.609 -22.188 1 55.84 31 GLU B C 1
ATOM 5215 O O . GLU B 1 31 ? 17.547 -26.781 -21.688 1 55.84 31 GLU B O 1
ATOM 5220 N N . ARG B 1 32 ? 15.719 -25.547 -22.031 1 67.19 32 ARG B N 1
ATOM 5221 C CA . ARG B 1 32 ? 16.203 -24.438 -21.219 1 67.19 32 ARG B CA 1
ATOM 5222 C C . ARG B 1 32 ? 16.344 -24.828 -19.75 1 67.19 32 ARG B C 1
ATOM 5224 O O . ARG B 1 32 ? 17.297 -24.438 -19.078 1 67.19 32 ARG B O 1
ATOM 5231 N N . VAL B 1 33 ? 15.508 -25.594 -19.344 1 62.72 33 VAL B N 1
ATOM 5232 C CA . VAL B 1 33 ? 15.484 -26.047 -17.953 1 62.72 33 VAL B CA 1
ATOM 5233 C C . VAL B 1 33 ? 16.656 -26.984 -17.703 1 62.72 33 VAL B C 1
ATOM 5235 O O . VAL B 1 33 ? 17.344 -26.859 -16.688 1 62.72 33 VAL B O 1
ATOM 5238 N N . LEU B 1 34 ? 16.922 -27.828 -18.656 1 58.25 34 LEU B N 1
ATOM 5239 C CA . LEU B 1 34 ? 18.031 -28.781 -18.516 1 58.25 34 LEU B CA 1
ATOM 5240 C C . LEU B 1 34 ? 19.359 -28.047 -18.547 1 58.25 34 LEU B C 1
ATOM 5242 O O . LEU B 1 34 ? 20.281 -28.391 -17.812 1 58.25 34 LEU B O 1
ATOM 5246 N N . ALA B 1 35 ? 19.359 -27.078 -19.312 1 64.75 35 ALA B N 1
ATOM 5247 C CA . ALA B 1 35 ? 20.594 -26.312 -19.422 1 64.75 35 ALA B CA 1
ATOM 5248 C C . ALA B 1 35 ? 20.875 -25.531 -18.141 1 64.75 35 ALA B C 1
ATOM 5250 O O . ALA B 1 35 ? 22.031 -25.344 -17.766 1 64.75 35 ALA B O 1
ATOM 5251 N N . ALA B 1 36 ? 19.844 -25.094 -17.516 1 72.31 36 ALA B N 1
ATOM 5252 C CA . ALA B 1 36 ? 19.969 -24.281 -16.312 1 72.31 36 ALA B CA 1
ATOM 5253 C C . ALA B 1 36 ? 20.469 -25.125 -15.141 1 72.31 36 ALA B C 1
ATOM 5255 O O . ALA B 1 36 ? 21.141 -24.594 -14.242 1 72.31 36 ALA B O 1
ATOM 5256 N N . ALA B 1 37 ? 20.219 -26.391 -15.164 1 62.31 37 ALA B N 1
ATOM 5257 C CA . ALA B 1 37 ? 20.594 -27.266 -14.055 1 62.31 37 ALA B CA 1
ATOM 5258 C C . ALA B 1 37 ? 22.109 -27.344 -13.906 1 62.31 37 ALA B C 1
ATOM 5260 O O . ALA B 1 37 ? 22.609 -27.578 -12.812 1 62.31 37 ALA B O 1
ATOM 5261 N N . GLY B 1 38 ? 22.75 -27.094 -15 1 62.59 38 GLY B N 1
ATOM 5262 C CA . GLY B 1 38 ? 24.203 -27.172 -14.945 1 62.59 38 GLY B CA 1
ATOM 5263 C C . GLY B 1 38 ? 24.859 -25.828 -14.648 1 62.59 38 GLY B C 1
ATOM 5264 O O . GLY B 1 38 ? 26.062 -25.766 -14.445 1 62.59 38 GLY B O 1
ATOM 5265 N N . ARG B 1 39 ? 24.094 -24.875 -14.492 1 73.75 39 ARG B N 1
ATOM 5266 C CA . ARG B 1 39 ? 24.656 -23.547 -14.289 1 73.75 39 ARG B CA 1
ATOM 5267 C C . ARG B 1 39 ? 24.812 -23.25 -12.805 1 73.75 39 ARG B C 1
ATOM 5269 O O . ARG B 1 39 ? 24.266 -23.953 -11.961 1 73.75 39 ARG B O 1
ATOM 5276 N N . GLN B 1 40 ? 25.703 -22.266 -12.578 1 78.25 40 GLN B N 1
ATOM 5277 C CA . GLN B 1 40 ? 25.828 -21.766 -11.203 1 78.25 40 GLN B CA 1
ATOM 5278 C C . GLN B 1 40 ? 24.516 -21.141 -10.727 1 78.25 40 GLN B C 1
ATOM 5280 O O . GLN B 1 40 ? 23.875 -20.406 -11.469 1 78.25 40 GLN B O 1
ATOM 5285 N N . GLY B 1 41 ? 24.094 -21.656 -9.609 1 83.69 41 GLY B N 1
ATOM 5286 C CA . GLY B 1 41 ? 22.812 -21.219 -9.094 1 83.69 41 GLY B CA 1
ATOM 5287 C C . GLY B 1 41 ? 22.922 -20.125 -8.055 1 83.69 41 GLY B C 1
ATOM 5288 O O . GLY B 1 41 ? 24.031 -19.672 -7.734 1 83.69 41 GLY B O 1
ATOM 5289 N N . VAL B 1 42 ? 21.859 -19.562 -7.738 1 88.44 42 VAL B N 1
ATOM 5290 C CA . VAL B 1 42 ? 21.766 -18.547 -6.695 1 88.44 42 VAL B CA 1
ATOM 5291 C C . VAL B 1 42 ? 21.266 -19.188 -5.398 1 88.44 42 VAL B C 1
ATOM 5293 O O . VAL B 1 42 ? 20.5 -20.156 -5.426 1 88.44 42 VAL B O 1
ATOM 5296 N N . ARG B 1 43 ? 21.844 -18.672 -4.324 1 84.44 43 ARG B N 1
ATOM 5297 C CA . ARG B 1 43 ? 21.469 -19.203 -3.02 1 84.44 43 ARG B CA 1
ATOM 5298 C C . ARG B 1 43 ? 20.25 -18.469 -2.459 1 84.44 43 ARG B C 1
ATOM 5300 O O . ARG B 1 43 ? 20.219 -17.234 -2.463 1 84.44 43 ARG B O 1
ATOM 5307 N N . GLU B 1 44 ? 19.266 -19.25 -1.979 1 80.56 44 GLU B N 1
ATOM 5308 C CA . GLU B 1 44 ? 17.969 -18.719 -1.558 1 80.56 44 GLU B CA 1
ATOM 5309 C C . GLU B 1 44 ? 18.125 -17.828 -0.323 1 80.56 44 GLU B C 1
ATOM 5311 O O . GLU B 1 44 ? 17.359 -16.875 -0.146 1 80.56 44 GLU B O 1
ATOM 5316 N N . ASN B 1 45 ? 19.031 -18.125 0.533 1 78 45 ASN B N 1
ATOM 5317 C CA . ASN B 1 45 ? 19.094 -17.469 1.83 1 78 45 ASN B CA 1
ATOM 5318 C C . ASN B 1 45 ? 20.125 -16.344 1.838 1 78 45 ASN B C 1
ATOM 5320 O O . ASN B 1 45 ? 20.469 -15.812 2.896 1 78 45 ASN B O 1
ATOM 5324 N N . LEU B 1 46 ? 20.672 -16.031 0.688 1 82.69 46 LEU B N 1
ATOM 5325 C CA . LEU B 1 46 ? 21.688 -14.992 0.659 1 82.69 46 LEU B CA 1
ATOM 5326 C C . LEU B 1 46 ? 21.188 -13.75 -0.06 1 82.69 46 LEU B C 1
ATOM 5328 O O . LEU B 1 46 ? 20.312 -13.836 -0.92 1 82.69 46 LEU B O 1
ATOM 5332 N N . HIS B 1 47 ? 21.766 -12.68 0.355 1 86.88 47 HIS B N 1
ATOM 5333 C CA . HIS B 1 47 ? 21.422 -11.391 -0.237 1 86.88 47 HIS B CA 1
ATOM 5334 C C . HIS B 1 47 ? 22.25 -11.117 -1.49 1 86.88 47 HIS B C 1
ATOM 5336 O O . HIS B 1 47 ? 23.453 -11.391 -1.517 1 86.88 47 HIS B O 1
ATOM 5342 N N . TYR B 1 48 ? 21.547 -10.672 -2.52 1 89.19 48 TYR B N 1
ATOM 5343 C CA . TYR B 1 48 ? 22.203 -10.352 -3.779 1 89.19 48 TYR B CA 1
ATOM 5344 C C . TYR B 1 48 ? 21.875 -8.93 -4.219 1 89.19 48 TYR B C 1
ATOM 5346 O O . TYR B 1 48 ? 20.766 -8.438 -3.957 1 89.19 48 TYR B O 1
ATOM 5354 N N . ASP B 1 49 ? 22.828 -8.219 -4.793 1 89 49 ASP B N 1
ATOM 5355 C CA . ASP B 1 49 ? 22.609 -6.984 -5.531 1 89 49 ASP B CA 1
ATOM 5356 C C . ASP B 1 49 ? 23.031 -7.141 -6.996 1 89 49 ASP B C 1
ATOM 5358 O O . ASP B 1 49 ? 23.766 -8.062 -7.34 1 89 49 ASP B O 1
ATOM 5362 N N . LEU B 1 50 ? 22.422 -6.273 -7.781 1 92.12 50 LEU B N 1
ATOM 5363 C CA . LEU B 1 50 ? 22.656 -6.395 -9.219 1 92.12 50 LEU B CA 1
ATOM 5364 C C . LEU B 1 50 ? 23.531 -5.258 -9.727 1 92.12 50 LEU B C 1
ATOM 5366 O O . LEU B 1 50 ? 23.219 -4.082 -9.508 1 92.12 50 LEU B O 1
ATOM 5370 N N . GLU B 1 51 ? 24.641 -5.652 -10.344 1 91.88 51 GLU B N 1
ATOM 5371 C CA . GLU B 1 51 ? 25.5 -4.688 -11.008 1 91.88 51 GLU B CA 1
ATOM 5372 C C . GLU B 1 51 ? 25.281 -4.688 -12.516 1 91.88 51 GLU B C 1
ATOM 5374 O O . GLU B 1 51 ? 25.391 -5.734 -13.164 1 91.88 51 GLU B O 1
ATOM 5379 N N . LEU B 1 52 ? 25 -3.518 -13.039 1 92.81 52 LEU B N 1
ATOM 5380 C CA . LEU B 1 5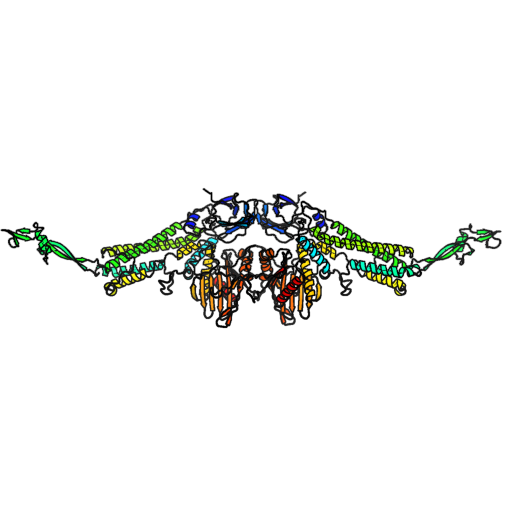2 ? 24.75 -3.387 -14.469 1 92.81 52 LEU B CA 1
ATOM 5381 C C . LEU B 1 52 ? 26.062 -3.16 -15.227 1 92.81 52 LEU B C 1
ATOM 5383 O O . LEU B 1 52 ? 27.031 -2.676 -14.648 1 92.81 52 LEU B O 1
ATOM 5387 N N . PRO B 1 53 ? 25.969 -3.596 -16.438 1 89.44 53 PRO B N 1
ATOM 5388 C CA . PRO B 1 53 ? 27.188 -3.379 -17.219 1 89.44 53 PRO B CA 1
ATOM 5389 C C . PRO B 1 53 ? 27.562 -1.902 -17.344 1 89.44 53 PRO B C 1
ATOM 5391 O O . PRO B 1 53 ? 26.688 -1.057 -17.531 1 89.44 53 PRO B O 1
ATOM 5394 N N . ALA B 1 54 ? 28.797 -1.638 -17.312 1 82.19 54 ALA B N 1
ATOM 5395 C CA . ALA B 1 54 ? 29.312 -0.27 -17.406 1 82.19 54 ALA B CA 1
ATOM 5396 C C . ALA B 1 54 ? 29 0.341 -18.766 1 82.19 54 ALA B C 1
ATOM 5398 O O . ALA B 1 54 ? 28.953 1.565 -18.906 1 82.19 54 ALA B O 1
ATOM 5399 N N . GLN B 1 55 ? 28.812 -0.557 -19.672 1 83.44 55 GLN B N 1
ATOM 5400 C CA . GLN B 1 55 ? 28.578 -0.098 -21.047 1 83.44 55 GLN B CA 1
ATOM 5401 C C . GLN B 1 55 ? 27.188 0.509 -21.172 1 83.44 55 GLN B C 1
ATOM 5403 O O . GLN B 1 55 ? 26.906 1.239 -22.141 1 83.44 55 GLN B O 1
ATOM 5408 N N . TRP B 1 56 ? 26.344 0.122 -20.312 1 87.94 56 TRP B N 1
ATOM 5409 C CA . TRP B 1 56 ? 25 0.682 -20.359 1 87.94 56 TRP B CA 1
ATOM 5410 C C . TRP B 1 56 ? 24.984 2.113 -19.828 1 87.94 56 TRP B C 1
ATOM 5412 O O . TRP B 1 56 ? 25.141 2.338 -18.641 1 87.94 56 TRP B O 1
ATOM 5422 N N . THR B 1 57 ? 24.875 3.061 -20.703 1 83.62 57 THR B N 1
ATOM 5423 C CA . THR B 1 57 ? 24.906 4.465 -20.312 1 83.62 57 THR B CA 1
ATOM 5424 C C . THR B 1 57 ? 23.531 5.105 -20.484 1 83.62 57 THR B C 1
ATOM 5426 O O . THR B 1 57 ? 22.688 4.566 -21.188 1 83.62 57 THR B O 1
ATOM 5429 N N . GLY B 1 58 ? 23.312 6.203 -19.719 1 83.19 58 GLY B N 1
ATOM 5430 C CA . GLY B 1 58 ? 22.109 6.988 -19.875 1 83.19 58 GLY B CA 1
ATOM 5431 C C . GLY B 1 58 ? 20.906 6.375 -19.156 1 83.19 58 GLY B C 1
ATOM 5432 O O . GLY B 1 58 ? 19.766 6.523 -19.609 1 83.19 58 GLY B O 1
ATOM 5433 N N . ILE B 1 59 ? 21.203 5.566 -18.172 1 87.75 59 ILE B N 1
ATOM 5434 C CA . ILE B 1 59 ? 20.109 4.93 -17.453 1 87.75 59 ILE B CA 1
ATOM 5435 C C . ILE B 1 59 ? 19.531 5.902 -16.422 1 87.75 59 ILE B C 1
ATOM 5437 O O . ILE B 1 59 ? 20.25 6.395 -15.555 1 87.75 59 ILE B O 1
ATOM 5441 N N . GLN B 1 60 ? 18.25 6.16 -16.562 1 84.94 60 GLN B N 1
ATOM 5442 C CA . GLN B 1 60 ? 17.562 7.02 -15.602 1 84.94 60 GLN B CA 1
ATOM 5443 C C . GLN B 1 60 ? 16.984 6.207 -14.445 1 84.94 60 GLN B C 1
ATOM 5445 O O . GLN B 1 60 ? 17.078 6.613 -13.289 1 84.94 60 GLN B O 1
ATOM 5450 N N . GLU B 1 61 ? 16.312 5.125 -14.891 1 84.75 61 GLU B N 1
ATOM 5451 C CA . GLU B 1 61 ? 15.695 4.227 -13.906 1 84.75 61 GLU B CA 1
ATOM 5452 C C . GLU B 1 61 ? 15.906 2.768 -14.297 1 84.75 61 GLU B C 1
ATOM 5454 O O . GLU B 1 61 ? 15.969 2.439 -15.484 1 84.75 61 GLU B O 1
ATOM 5459 N N . ALA B 1 62 ? 16.141 1.994 -13.266 1 88.12 62 ALA B N 1
ATOM 5460 C CA . ALA B 1 62 ? 16.25 0.553 -13.477 1 88.12 62 ALA B CA 1
ATOM 5461 C C . ALA B 1 62 ? 15.391 -0.213 -12.469 1 88.12 62 ALA B C 1
ATOM 5463 O O . ALA B 1 62 ? 15.359 0.125 -11.289 1 88.12 62 ALA B O 1
ATOM 5464 N N . ALA B 1 63 ? 14.609 -1.123 -13 1 86.94 63 ALA B N 1
ATOM 5465 C CA . ALA B 1 63 ? 13.781 -1.983 -12.164 1 86.94 63 ALA B CA 1
ATOM 5466 C C . ALA B 1 63 ? 14.016 -3.457 -12.484 1 86.94 63 ALA B C 1
ATOM 5468 O O . ALA B 1 63 ? 14.438 -3.793 -13.594 1 86.94 63 ALA B O 1
ATOM 5469 N N . ALA B 1 64 ? 13.859 -4.289 -11.469 1 89 64 ALA B N 1
ATOM 5470 C CA . ALA B 1 64 ? 14.047 -5.723 -11.656 1 89 64 ALA B CA 1
ATOM 5471 C C . ALA B 1 64 ? 12.781 -6.5 -11.297 1 89 64 ALA B C 1
ATOM 5473 O O . ALA B 1 64 ? 11.977 -6.039 -10.484 1 89 64 ALA B O 1
ATOM 5474 N N . ALA B 1 65 ? 12.602 -7.547 -11.977 1 85.38 65 ALA B N 1
ATOM 5475 C CA . ALA B 1 65 ? 11.523 -8.492 -11.688 1 85.38 65 ALA B CA 1
ATOM 5476 C C . ALA B 1 65 ? 12.055 -9.922 -11.641 1 85.38 65 ALA B C 1
ATOM 5478 O O . ALA B 1 65 ? 13.062 -10.242 -12.273 1 85.38 65 ALA B O 1
ATOM 5479 N N . LEU B 1 66 ? 11.484 -10.703 -10.773 1 83.81 66 LEU B N 1
ATOM 5480 C CA . LEU B 1 66 ? 11.797 -12.125 -10.688 1 83.81 66 LEU B CA 1
ATOM 5481 C C . LEU B 1 66 ? 10.617 -12.969 -11.164 1 83.81 66 LEU B C 1
ATOM 5483 O O . LEU B 1 66 ? 9.531 -12.914 -10.586 1 83.81 66 LEU B O 1
ATOM 5487 N N . ASN B 1 67 ? 10.859 -13.695 -12.188 1 74.62 67 ASN B N 1
ATOM 5488 C CA . ASN B 1 67 ? 9.812 -14.5 -12.797 1 74.62 67 ASN B CA 1
ATOM 5489 C C . ASN B 1 67 ? 8.586 -13.664 -13.141 1 74.62 67 ASN B C 1
ATOM 5491 O O . ASN B 1 67 ? 7.457 -14.055 -12.828 1 74.62 67 ASN B O 1
ATOM 5495 N N . GLY B 1 68 ? 8.867 -12.477 -13.586 1 69.25 68 GLY B N 1
ATOM 5496 C CA . GLY B 1 68 ? 7.793 -11.594 -14.016 1 69.25 68 GLY B CA 1
ATOM 5497 C C . GLY B 1 68 ? 7.191 -10.781 -12.891 1 69.25 68 GLY B C 1
ATOM 5498 O O . GLY B 1 68 ? 6.355 -9.906 -13.125 1 69.25 68 GLY B O 1
ATOM 5499 N N . LYS B 1 69 ? 7.527 -11.094 -11.719 1 70.75 69 LYS B N 1
ATOM 5500 C CA . LYS B 1 69 ? 7.016 -10.344 -10.578 1 70.75 69 LYS B CA 1
ATOM 5501 C C . LYS B 1 69 ? 7.965 -9.211 -10.188 1 70.75 69 LYS B C 1
ATOM 5503 O O . LYS B 1 69 ? 9.141 -9.453 -9.898 1 70.75 69 LYS B O 1
ATOM 5508 N N . PRO B 1 70 ? 7.469 -8.062 -10.195 1 75.88 70 PRO B N 1
ATOM 5509 C CA . PRO B 1 70 ? 8.352 -6.934 -9.891 1 75.88 70 PRO B CA 1
ATOM 5510 C C . PRO B 1 70 ? 8.914 -6.996 -8.469 1 75.88 70 PRO B C 1
ATOM 5512 O O . PRO B 1 70 ? 8.203 -7.391 -7.539 1 75.88 70 PRO B O 1
ATOM 5515 N N . LEU B 1 71 ? 10.188 -6.66 -8.359 1 78.88 71 LEU B N 1
ATOM 5516 C CA . LEU B 1 71 ? 10.891 -6.598 -7.086 1 78.88 71 LEU B CA 1
ATOM 5517 C C . LEU B 1 71 ? 11.039 -5.156 -6.613 1 78.88 71 LEU B C 1
ATOM 5519 O O . LEU B 1 71 ? 11.133 -4.238 -7.43 1 78.88 71 LEU B O 1
ATOM 5523 N N . ASN B 1 72 ? 10.914 -5.02 -5.312 1 71.12 72 ASN B N 1
ATOM 5524 C CA . ASN B 1 72 ? 11.32 -3.725 -4.77 1 71.12 72 ASN B CA 1
ATOM 5525 C C . ASN B 1 72 ? 12.82 -3.502 -4.906 1 71.12 72 ASN B C 1
ATOM 5527 O O . ASN B 1 72 ? 13.617 -4.301 -4.41 1 71.12 72 ASN B O 1
ATOM 5531 N N . SER B 1 73 ? 13.141 -2.531 -5.703 1 80.12 73 SER B N 1
ATOM 5532 C CA . SER B 1 73 ? 14.555 -2.277 -5.949 1 80.12 73 SER B CA 1
ATOM 5533 C C . SER B 1 73 ? 14.844 -0.782 -6.02 1 80.12 73 SER B C 1
ATOM 5535 O O . SER B 1 73 ? 13.922 0.026 -6.172 1 80.12 73 SER B O 1
ATOM 5537 N N . LEU B 1 74 ? 16.094 -0.403 -5.691 1 78.19 74 LEU B N 1
ATOM 5538 C CA . LEU B 1 74 ? 16.609 0.955 -5.836 1 78.19 74 LEU B CA 1
ATOM 5539 C C . LEU B 1 74 ? 17.781 0.993 -6.816 1 78.19 74 LEU B C 1
ATOM 5541 O O . LEU B 1 74 ? 18.703 0.197 -6.707 1 78.19 74 LEU B O 1
ATOM 5545 N N . PHE B 1 75 ? 17.609 1.914 -7.773 1 86.31 75 PHE B N 1
ATOM 5546 C CA . PHE B 1 75 ? 18.688 2.064 -8.742 1 86.31 75 PHE B CA 1
ATOM 5547 C C . PHE B 1 75 ? 19.672 3.133 -8.289 1 86.31 75 PHE B C 1
ATOM 5549 O O . PHE B 1 75 ? 19.297 4.293 -8.102 1 86.31 75 PHE B O 1
ATOM 5556 N N . ASP B 1 76 ? 20.875 2.674 -8.086 1 78.06 76 ASP B N 1
ATOM 5557 C CA . ASP B 1 76 ? 22 3.576 -7.824 1 78.06 76 ASP B CA 1
ATOM 5558 C C . ASP B 1 76 ? 22.734 3.928 -9.117 1 78.06 76 ASP B C 1
ATOM 5560 O O . ASP B 1 76 ? 23.578 3.158 -9.586 1 78.06 76 ASP B O 1
ATOM 5564 N N . SER B 1 77 ? 22.469 5.133 -9.641 1 78 77 SER B N 1
ATOM 5565 C CA . SER B 1 77 ? 23.016 5.531 -10.93 1 78 77 SER B CA 1
ATOM 5566 C C . SER B 1 77 ? 24.531 5.738 -10.852 1 78 77 SER B C 1
ATOM 5568 O O . SER B 1 77 ? 25.234 5.617 -11.852 1 78 77 SER B O 1
ATOM 5570 N N . ARG B 1 78 ? 25.094 6.078 -9.789 1 73.56 78 ARG B N 1
ATOM 5571 C CA . ARG B 1 78 ? 26.516 6.34 -9.648 1 73.56 78 ARG B CA 1
ATOM 5572 C C . ARG B 1 78 ? 27.328 5.059 -9.797 1 73.56 78 ARG B C 1
ATOM 5574 O O . ARG B 1 78 ? 28.422 5.07 -10.367 1 73.56 78 ARG B O 1
ATOM 5581 N N . ARG B 1 79 ? 26.812 4.02 -9.305 1 79.06 79 ARG B N 1
ATOM 5582 C CA . ARG B 1 79 ? 27.562 2.764 -9.289 1 79.06 79 ARG B CA 1
ATOM 5583 C C . ARG B 1 79 ? 27 1.78 -10.312 1 79.06 79 ARG B C 1
ATOM 5585 O O . ARG B 1 79 ? 27.5 0.667 -10.453 1 79.06 79 ARG B O 1
ATOM 5592 N N . HIS B 1 80 ? 25.969 2.158 -10.859 1 85.88 80 HIS B N 1
ATOM 5593 C CA . HIS B 1 80 ? 25.328 1.313 -11.852 1 85.88 80 HIS B CA 1
ATOM 5594 C C . HIS B 1 80 ? 24.828 0.008 -11.234 1 85.88 80 HIS B C 1
ATOM 5596 O O . HIS B 1 80 ? 25.094 -1.073 -11.766 1 85.88 80 HIS B O 1
ATOM 5602 N N . MET B 1 81 ? 24.219 0.196 -10.031 1 88.44 81 MET B N 1
ATOM 5603 C CA . MET B 1 81 ? 23.781 -0.979 -9.297 1 88.44 81 MET B CA 1
ATOM 5604 C C . MET B 1 81 ? 22.281 -0.89 -8.992 1 88.44 81 MET B C 1
ATOM 5606 O O . MET B 1 81 ? 21.75 0.203 -8.781 1 88.44 81 MET B O 1
ATOM 5610 N N . VAL B 1 82 ? 21.672 -2.033 -9.055 1 89.06 82 VAL B N 1
ATOM 5611 C CA . VAL B 1 82 ? 20.312 -2.182 -8.555 1 89.06 82 VAL B CA 1
ATOM 5612 C C . VAL B 1 82 ? 20.328 -2.875 -7.191 1 89.06 82 VAL B C 1
ATOM 5614 O O . VAL B 1 82 ? 20.734 -4.035 -7.086 1 89.06 82 VAL B O 1
ATOM 5617 N N . LEU B 1 83 ? 19.938 -2.154 -6.215 1 85.12 83 LEU B N 1
ATOM 5618 C CA . LEU B 1 83 ? 20 -2.654 -4.848 1 85.12 83 LEU B CA 1
ATOM 5619 C C . LEU B 1 83 ? 18.641 -3.152 -4.383 1 85.12 83 LEU B C 1
ATOM 5621 O O . LEU B 1 83 ? 17.609 -2.568 -4.73 1 85.12 83 LEU B O 1
ATOM 5625 N N . PHE B 1 84 ? 18.75 -4.285 -3.613 1 83.5 84 PHE B N 1
ATOM 5626 C CA . PHE B 1 84 ? 17.531 -4.859 -3.053 1 83.5 84 PHE B CA 1
ATOM 5627 C C . PHE B 1 84 ? 17.547 -4.793 -1.53 1 83.5 84 PHE B C 1
ATOM 5629 O O . PHE B 1 84 ? 18.562 -5.086 -0.904 1 83.5 84 PHE B O 1
ATOM 5636 N N . PRO B 1 85 ? 16.453 -4.375 -0.977 1 71.12 85 PRO B N 1
ATOM 5637 C CA . PRO B 1 85 ? 16.422 -4.273 0.485 1 71.12 85 PRO B CA 1
ATOM 5638 C C . PRO B 1 85 ? 16.281 -5.633 1.167 1 71.12 85 PRO B C 1
ATOM 5640 O O . PRO B 1 85 ? 16.406 -5.73 2.391 1 71.12 85 PRO B O 1
ATOM 5643 N N . TYR B 1 86 ? 15.961 -6.73 0.389 1 71.56 86 TYR B N 1
ATOM 5644 C CA . TYR B 1 86 ? 15.758 -8.062 0.948 1 71.56 86 TYR B CA 1
ATOM 5645 C C . TYR B 1 86 ? 16.328 -9.133 0.03 1 71.56 86 TYR B C 1
ATOM 5647 O O . TYR B 1 86 ? 16.859 -8.828 -1.043 1 71.56 86 TYR B O 1
ATOM 5655 N N . ASN B 1 87 ? 16.281 -10.336 0.583 1 80.31 87 ASN B N 1
ATOM 5656 C CA . ASN B 1 87 ? 16.703 -11.477 -0.224 1 80.31 87 ASN B CA 1
ATOM 5657 C C . ASN B 1 87 ? 15.688 -11.797 -1.319 1 80.31 87 ASN B C 1
ATOM 5659 O O . ASN B 1 87 ? 14.656 -12.422 -1.057 1 80.31 87 ASN B O 1
ATOM 5663 N N . ILE B 1 88 ? 16.094 -11.5 -2.531 1 84.38 88 ILE B N 1
ATOM 5664 C CA . ILE B 1 88 ? 15.133 -11.555 -3.623 1 84.38 88 ILE B CA 1
ATOM 5665 C C . ILE B 1 88 ? 14.844 -13.008 -3.988 1 84.38 88 ILE B C 1
ATOM 5667 O O . ILE B 1 88 ? 13.844 -13.305 -4.641 1 84.38 88 ILE B O 1
ATOM 5671 N N . PHE B 1 89 ? 15.734 -13.922 -3.557 1 82.19 89 PHE B N 1
ATOM 5672 C CA . PHE B 1 89 ? 15.539 -15.312 -3.941 1 82.19 89 PHE B CA 1
ATOM 5673 C C . PHE B 1 89 ? 14.945 -16.109 -2.789 1 82.19 89 PHE B C 1
ATOM 5675 O O . PHE B 1 89 ? 14.773 -17.328 -2.895 1 82.19 89 PHE B O 1
ATOM 5682 N N . ALA B 1 90 ? 14.578 -15.359 -1.773 1 74.25 90 ALA B N 1
ATOM 5683 C CA . ALA B 1 90 ? 14.016 -16.047 -0.613 1 74.25 90 ALA B CA 1
ATOM 5684 C C . ALA B 1 90 ? 12.703 -16.734 -0.969 1 74.25 90 ALA B C 1
ATOM 5686 O O . ALA B 1 90 ? 11.836 -16.141 -1.606 1 74.25 90 ALA B O 1
ATOM 5687 N N . TYR B 1 91 ? 12.641 -18.078 -0.688 1 66.31 91 TYR B N 1
ATOM 5688 C CA . TYR B 1 91 ? 11.43 -18.891 -0.785 1 66.31 91 TYR B CA 1
ATOM 5689 C C . TYR B 1 91 ? 11.133 -19.25 -2.234 1 66.31 91 TYR B C 1
ATOM 5691 O O . TYR B 1 91 ? 10.016 -19.656 -2.564 1 66.31 91 TYR B O 1
ATOM 5699 N N . HIS B 1 92 ? 12.086 -18.938 -3.025 1 73.12 92 HIS B N 1
ATOM 5700 C CA . HIS B 1 92 ? 11.961 -19.438 -4.387 1 73.12 92 HIS B CA 1
ATOM 5701 C C . HIS B 1 92 ? 12.641 -20.797 -4.543 1 73.12 92 HIS B C 1
ATOM 5703 O O . HIS B 1 92 ? 13.672 -21.047 -3.908 1 73.12 92 HIS B O 1
ATOM 5709 N N . MET B 1 93 ? 12.047 -21.609 -5.316 1 71.19 93 MET B N 1
ATOM 5710 C CA . MET B 1 93 ? 12.609 -22.938 -5.605 1 71.19 93 MET B CA 1
ATOM 5711 C C . MET B 1 93 ? 12.586 -23.219 -7.105 1 71.19 93 MET B C 1
ATOM 5713 O O . MET B 1 93 ? 11.852 -22.562 -7.855 1 71.19 93 MET B O 1
ATOM 5717 N N . GLY B 1 94 ? 13.445 -24.094 -7.457 1 75 94 GLY B N 1
ATOM 5718 C CA . GLY B 1 94 ? 13.539 -24.422 -8.867 1 75 94 GLY B CA 1
ATOM 5719 C C . GLY B 1 94 ? 14.406 -23.469 -9.656 1 75 94 GLY B C 1
ATOM 5720 O O . GLY B 1 94 ? 15.555 -23.203 -9.281 1 75 94 GLY B O 1
ATOM 5721 N N . LEU B 1 95 ? 13.805 -23.031 -10.734 1 75.88 95 LEU B N 1
ATOM 5722 C CA . LEU B 1 95 ? 14.531 -22.125 -11.617 1 75.88 95 LEU B CA 1
ATOM 5723 C C . LEU B 1 95 ? 13.875 -20.75 -11.648 1 75.88 95 LEU B C 1
ATOM 5725 O O . LEU B 1 95 ? 12.641 -20.641 -11.602 1 75.88 95 LEU B O 1
ATOM 5729 N N . VAL B 1 96 ? 14.711 -19.766 -11.555 1 80.62 96 VAL B N 1
ATOM 5730 C CA . VAL B 1 96 ? 14.18 -18.406 -11.578 1 80.62 96 VAL B CA 1
ATOM 5731 C C . VAL B 1 96 ? 14.805 -17.625 -12.734 1 80.62 96 VAL B C 1
ATOM 5733 O O . VAL B 1 96 ? 15.883 -17.984 -13.219 1 80.62 96 VAL B O 1
ATOM 5736 N N . GLU B 1 97 ? 14.055 -16.656 -13.203 1 84.69 97 GLU B N 1
ATOM 5737 C CA . GLU B 1 97 ? 14.523 -15.734 -14.242 1 84.69 97 GLU B CA 1
ATOM 5738 C C . GLU B 1 97 ? 14.43 -14.289 -13.773 1 84.69 97 GLU B C 1
ATOM 5740 O O . GLU B 1 97 ? 13.438 -13.883 -13.164 1 84.69 97 GLU B O 1
ATOM 5745 N N . LEU B 1 98 ? 15.539 -13.594 -13.977 1 89.12 98 LEU B N 1
ATOM 5746 C CA . LEU B 1 98 ? 15.555 -12.172 -13.664 1 89.12 98 LEU B CA 1
ATOM 5747 C C . LEU B 1 98 ? 15.234 -11.336 -14.898 1 89.12 98 LEU B C 1
ATOM 5749 O O . LEU B 1 98 ? 15.742 -11.617 -15.984 1 89.12 98 LEU B O 1
ATOM 5753 N N . GLU B 1 99 ? 14.383 -10.406 -14.672 1 89.06 99 GLU B N 1
ATOM 5754 C CA . GLU B 1 99 ? 14.039 -9.43 -15.703 1 89.06 99 GLU B CA 1
ATOM 5755 C C . GLU B 1 99 ? 14.438 -8.023 -15.281 1 89.06 99 GLU B C 1
ATOM 5757 O O . GLU B 1 99 ? 14.203 -7.617 -14.141 1 89.06 99 GLU B O 1
ATOM 5762 N N . LEU B 1 100 ? 15.094 -7.293 -16.234 1 91 100 LEU B N 1
ATOM 5763 C CA . LEU B 1 100 ? 15.508 -5.922 -15.969 1 91 100 LEU B CA 1
ATOM 5764 C C . LEU B 1 100 ? 14.82 -4.945 -16.922 1 91 100 LEU B C 1
ATOM 5766 O O . LEU B 1 100 ? 14.789 -5.164 -18.125 1 91 100 LEU B O 1
ATOM 5770 N N . THR B 1 101 ? 14.219 -4.016 -16.359 1 88.88 101 THR B N 1
ATOM 5771 C CA . THR B 1 101 ? 13.625 -2.93 -17.141 1 88.88 101 THR B CA 1
ATOM 5772 C C . THR B 1 101 ? 14.398 -1.632 -16.922 1 88.88 101 THR B C 1
ATOM 5774 O O . THR B 1 101 ? 14.5 -1.136 -15.805 1 88.88 101 THR B O 1
ATOM 5777 N N . LEU B 1 102 ? 14.945 -1.113 -18.031 1 89.69 102 LEU B N 1
ATOM 5778 C CA . LEU B 1 102 ? 15.711 0.128 -17.984 1 89.69 102 LEU B CA 1
ATOM 5779 C C . LEU B 1 102 ? 14.953 1.258 -18.672 1 89.69 102 LEU B C 1
ATOM 5781 O O . LEU B 1 102 ? 14.406 1.069 -19.75 1 89.69 102 LEU B O 1
ATOM 5785 N N . ARG B 1 103 ? 14.82 2.293 -17.953 1 87 103 ARG B N 1
ATOM 5786 C CA . ARG B 1 103 ? 14.352 3.521 -18.578 1 87 103 ARG B CA 1
ATOM 5787 C C . ARG B 1 103 ? 15.516 4.461 -18.891 1 87 103 ARG B C 1
ATOM 5789 O O . ARG B 1 103 ? 16.234 4.875 -17.984 1 87 103 ARG B O 1
ATOM 5796 N N . LEU B 1 104 ? 15.625 4.77 -20.094 1 87.44 104 LEU B N 1
ATOM 5797 C CA . LEU B 1 104 ? 16.734 5.598 -20.531 1 87.44 104 LEU B CA 1
ATOM 5798 C C . LEU B 1 104 ? 16.375 7.074 -20.5 1 87.44 104 LEU B C 1
ATOM 5800 O O . LEU B 1 104 ? 15.195 7.422 -20.328 1 87.44 104 LEU B O 1
ATOM 5804 N N . GLU B 1 105 ? 17.375 7.93 -20.547 1 81.94 105 GLU B N 1
ATOM 5805 C CA . GLU B 1 105 ? 17.203 9.375 -20.516 1 81.94 105 GLU B CA 1
ATOM 5806 C C . GLU B 1 105 ? 16.312 9.852 -21.656 1 81.94 105 GLU B C 1
ATOM 5808 O O . GLU B 1 105 ? 15.594 10.852 -21.516 1 81.94 105 GLU B O 1
ATOM 5813 N N . ASP B 1 106 ? 16.328 9.102 -22.734 1 79.5 106 ASP B N 1
ATOM 5814 C CA . ASP B 1 106 ? 15.547 9.492 -23.891 1 79.5 106 ASP B CA 1
ATOM 5815 C C . ASP B 1 106 ? 14.086 9.055 -23.734 1 79.5 106 ASP B C 1
ATOM 5817 O O . ASP B 1 106 ? 13.258 9.32 -24.609 1 79.5 106 ASP B O 1
ATOM 5821 N N . GLY B 1 107 ? 13.805 8.445 -22.703 1 77.31 107 GLY B N 1
ATOM 5822 C CA . GLY B 1 107 ? 12.438 8.031 -22.453 1 77.31 107 GLY B CA 1
ATOM 5823 C C . GLY B 1 107 ? 12.148 6.613 -22.906 1 77.31 107 GLY B C 1
ATOM 5824 O O . GLY B 1 107 ? 11.086 6.066 -22.625 1 77.31 107 GLY B O 1
ATOM 5825 N N . SER B 1 108 ? 13.148 6.078 -23.656 1 82.81 108 SER B N 1
ATOM 5826 C CA . SER B 1 108 ? 12.938 4.727 -24.172 1 82.81 108 SER B CA 1
ATOM 5827 C C . SER B 1 108 ? 13.102 3.686 -23.062 1 82.81 108 SER B C 1
ATOM 5829 O O . SER B 1 108 ? 13.82 3.918 -22.094 1 82.81 108 SER B O 1
ATOM 5831 N N . GLN B 1 109 ? 12.281 2.65 -23.203 1 86.75 109 GLN B N 1
ATOM 5832 C CA . GLN B 1 109 ? 12.359 1.546 -22.25 1 86.75 109 GLN B CA 1
ATOM 5833 C C . GLN B 1 109 ? 12.992 0.316 -22.891 1 86.75 109 GLN B C 1
ATOM 5835 O O . GLN B 1 109 ? 12.734 0.009 -24.062 1 86.75 109 GLN B O 1
ATOM 5840 N N . GLN B 1 110 ? 13.977 -0.28 -22.203 1 87.88 110 GLN B N 1
ATOM 5841 C CA . GLN B 1 110 ? 14.609 -1.521 -22.641 1 87.88 110 GLN B CA 1
ATOM 5842 C C . GLN B 1 110 ? 14.414 -2.629 -21.609 1 87.88 110 GLN B C 1
ATOM 5844 O O . GLN B 1 110 ? 14.453 -2.379 -20.406 1 87.88 110 GLN B O 1
ATOM 5849 N N . MET B 1 111 ? 14.102 -3.732 -22.203 1 89.38 111 MET B N 1
ATOM 5850 C CA . MET B 1 111 ? 13.938 -4.895 -21.328 1 89.38 111 MET B CA 1
ATOM 5851 C C . MET B 1 111 ? 15.047 -5.914 -21.578 1 89.38 111 MET B C 1
ATOM 5853 O O . MET B 1 111 ? 15.445 -6.141 -22.719 1 89.38 111 MET B O 1
ATOM 5857 N N . TRP B 1 112 ? 15.578 -6.461 -20.484 1 91 112 TRP B N 1
ATOM 5858 C CA . TRP B 1 112 ? 16.609 -7.492 -20.531 1 91 112 TRP B CA 1
ATOM 5859 C C . TRP B 1 112 ? 16.234 -8.68 -19.656 1 91 112 TRP B C 1
ATOM 5861 O O . TRP B 1 112 ? 15.641 -8.516 -18.594 1 91 112 TRP B O 1
ATOM 5871 N N . TYR B 1 113 ? 16.672 -9.891 -20.141 1 89.06 113 TYR B N 1
ATOM 5872 C CA . TYR B 1 113 ? 16.312 -11.117 -19.422 1 89.06 113 TYR B CA 1
ATOM 5873 C C . TYR B 1 113 ? 17.547 -11.992 -19.203 1 89.06 113 TYR B C 1
ATOM 5875 O O . TYR B 1 113 ? 18.391 -12.109 -20.094 1 89.06 113 TYR B O 1
ATOM 5883 N N . THR B 1 114 ? 17.578 -12.562 -17.984 1 89.44 114 THR B N 1
ATOM 5884 C CA . THR B 1 114 ? 18.578 -13.609 -17.766 1 89.44 114 THR B CA 1
ATOM 5885 C C . THR B 1 114 ? 18.047 -14.961 -18.234 1 89.44 114 THR B C 1
ATOM 5887 O O . THR B 1 114 ? 16.844 -15.109 -18.484 1 89.44 114 THR B O 1
ATOM 5890 N N . ASP B 1 115 ? 19 -15.867 -18.297 1 83.81 115 ASP B N 1
ATOM 5891 C CA . ASP B 1 115 ? 18.547 -17.25 -18.438 1 83.81 115 ASP B CA 1
ATOM 5892 C C . ASP B 1 115 ? 18.078 -17.812 -17.109 1 83.81 115 ASP B C 1
ATOM 5894 O O . ASP B 1 115 ? 18.25 -17.172 -16.062 1 83.81 115 ASP B O 1
ATOM 5898 N N . LEU B 1 116 ? 17.562 -19 -17.172 1 81 116 LEU B N 1
ATOM 5899 C CA . LEU B 1 116 ? 17.062 -19.625 -15.945 1 81 116 LEU B CA 1
ATOM 5900 C C . LEU B 1 116 ? 18.188 -19.891 -14.961 1 81 116 LEU B C 1
ATOM 5902 O O . LEU B 1 116 ? 19.25 -20.406 -15.352 1 81 116 LEU B O 1
ATOM 5906 N N . LEU B 1 117 ? 17.984 -19.438 -13.781 1 85.38 117 LEU B N 1
ATOM 5907 C CA . LEU B 1 117 ? 18.953 -19.641 -12.703 1 85.38 117 LEU B CA 1
ATOM 5908 C C . LEU B 1 117 ? 18.453 -20.656 -11.688 1 85.38 117 LEU B C 1
ATOM 5910 O O . LEU B 1 117 ? 17.344 -20.516 -11.164 1 85.38 117 LEU B O 1
ATOM 5914 N N . PRO B 1 118 ? 19.297 -21.703 -11.461 1 81.12 118 PRO B N 1
ATOM 5915 C CA . PRO B 1 118 ? 18.875 -22.625 -10.406 1 81.12 118 PRO B CA 1
ATOM 5916 C C . PRO B 1 118 ? 19 -22.031 -9.016 1 81.12 118 PRO B C 1
ATOM 5918 O O . PRO B 1 118 ? 19.938 -21.281 -8.734 1 81.12 118 PRO B O 1
ATOM 5921 N N . VAL B 1 119 ? 18.078 -22.328 -8.242 1 81.75 119 VAL B N 1
ATOM 5922 C CA . VAL B 1 119 ? 18.094 -21.844 -6.867 1 81.75 119 VAL B CA 1
ATOM 5923 C C . VAL B 1 119 ? 18.609 -22.953 -5.941 1 81.75 119 VAL B C 1
ATOM 5925 O O . VAL B 1 119 ? 18.125 -24.078 -5.988 1 81.75 119 VAL B O 1
ATOM 5928 N N . LEU B 1 120 ? 19.594 -22.594 -5.141 1 81.06 120 LEU B N 1
ATOM 5929 C CA . LEU B 1 120 ? 20.188 -23.516 -4.172 1 81.06 120 LEU B CA 1
ATOM 5930 C C . LEU B 1 120 ? 19.594 -23.297 -2.783 1 81.06 120 LEU B C 1
ATOM 5932 O O . LEU B 1 120 ? 19.391 -22.156 -2.367 1 81.06 120 LEU B O 1
ATOM 5936 N N . ILE B 1 121 ? 19.203 -24.453 -2.17 1 78.38 121 ILE B N 1
ATOM 5937 C CA . ILE B 1 121 ? 18.578 -24.328 -0.859 1 78.38 121 ILE B CA 1
ATOM 5938 C C . ILE B 1 121 ? 19.344 -25.172 0.162 1 78.38 121 ILE B C 1
ATOM 5940 O O . ILE B 1 121 ? 20.016 -26.125 -0.2 1 78.38 121 ILE B O 1
ATOM 5944 N N . GLN B 1 122 ? 19.328 -24.688 1.379 1 76.06 122 GLN B N 1
ATOM 5945 C CA . GLN B 1 122 ? 19.828 -25.5 2.486 1 76.06 122 GLN B CA 1
ATOM 5946 C C . GLN B 1 122 ? 18.734 -26.406 3.027 1 76.06 122 GLN B C 1
ATOM 5948 O O . GLN B 1 122 ? 17.562 -26.031 3.07 1 76.06 122 GLN B O 1
ATOM 5953 N N . PRO B 1 123 ? 19.172 -27.688 3.227 1 68.06 123 PRO B N 1
ATOM 5954 C CA . PRO B 1 123 ? 18.156 -28.578 3.793 1 68.06 123 PRO B CA 1
ATOM 5955 C C . PRO B 1 123 ? 17.469 -27.984 5.02 1 68.06 123 PRO B C 1
ATOM 5957 O O . PRO B 1 123 ? 18.141 -27.484 5.93 1 68.06 123 PRO B O 1
ATOM 5960 N N . SER B 1 124 ? 16.156 -27.75 4.863 1 69.88 124 SER B N 1
ATOM 5961 C CA . SER B 1 124 ? 15.383 -27.141 5.949 1 69.88 124 SER B CA 1
ATOM 5962 C C . SER B 1 124 ? 14.008 -27.797 6.074 1 69.88 124 SER B C 1
ATOM 5964 O O . SER B 1 124 ? 13.562 -28.484 5.164 1 69.88 124 SER B O 1
ATOM 5966 N N . PRO B 1 125 ? 13.453 -27.797 7.281 1 68.44 125 PRO B N 1
ATOM 5967 C CA . PRO B 1 125 ? 12.078 -28.266 7.457 1 68.44 125 PRO B CA 1
ATOM 5968 C C . PRO B 1 125 ? 11.125 -27.734 6.383 1 68.44 125 PRO B C 1
ATOM 5970 O O . PRO B 1 125 ? 10.133 -28.391 6.059 1 68.44 125 PRO B O 1
ATOM 5973 N N . GLN B 1 126 ? 11.469 -26.781 5.816 1 71.31 126 GLN B N 1
ATOM 5974 C CA . GLN B 1 126 ? 10.648 -26.172 4.77 1 71.31 126 GLN B CA 1
ATOM 5975 C C . GLN B 1 126 ? 10.648 -27.031 3.51 1 71.31 126 GLN B C 1
ATOM 5977 O O . GLN B 1 126 ? 9.648 -27.094 2.793 1 71.31 126 GLN B O 1
ATOM 5982 N N . GLN B 1 127 ? 11.625 -27.812 3.459 1 69.19 127 GLN B N 1
ATOM 5983 C CA . GLN B 1 127 ? 11.719 -28.703 2.314 1 69.19 127 GLN B CA 1
ATOM 5984 C C . GLN B 1 127 ? 10.766 -29.891 2.457 1 69.19 127 GLN B C 1
ATOM 5986 O O . GLN B 1 127 ? 10.18 -30.344 1.473 1 69.19 127 GLN B O 1
ATOM 5991 N N . GLU B 1 128 ? 10.734 -30.312 3.68 1 74.19 128 GLU B N 1
ATOM 5992 C CA . GLU B 1 128 ? 9.82 -31.422 3.924 1 74.19 128 GLU B CA 1
ATOM 5993 C C . GLU B 1 128 ? 8.375 -31.016 3.652 1 74.19 128 GLU B C 1
ATOM 5995 O O . GLU B 1 128 ? 7.586 -31.812 3.137 1 74.19 128 GLU B O 1
ATOM 6000 N N . ASN B 1 129 ? 8.086 -29.891 3.969 1 79.31 129 ASN B N 1
ATOM 6001 C CA . ASN B 1 129 ? 6.75 -29.375 3.693 1 79.31 129 ASN B CA 1
ATOM 6002 C C . ASN B 1 129 ? 6.477 -29.297 2.193 1 79.31 129 ASN B C 1
ATOM 6004 O O . ASN B 1 129 ? 5.387 -29.641 1.734 1 79.31 129 ASN B O 1
ATOM 6008 N N . LEU B 1 130 ? 7.371 -28.953 1.53 1 75.94 130 LEU B N 1
ATOM 6009 C CA . LEU B 1 130 ? 7.23 -28.828 0.083 1 75.94 130 LEU B CA 1
ATOM 6010 C C . LEU B 1 130 ? 7.07 -30.203 -0.558 1 75.94 130 LEU B C 1
ATOM 6012 O O . LEU B 1 130 ? 6.277 -30.375 -1.49 1 75.94 130 LEU B O 1
ATOM 6016 N N . LYS B 1 131 ? 7.863 -31.047 -0.05 1 74.31 131 LYS B N 1
ATOM 6017 C CA . LYS B 1 131 ? 7.734 -32.438 -0.536 1 74.31 131 LYS B CA 1
ATOM 6018 C C . LYS B 1 131 ? 6.324 -32.969 -0.313 1 74.31 131 LYS B C 1
ATOM 6020 O O . LYS B 1 131 ? 5.75 -33.594 -1.195 1 74.31 131 LYS B O 1
ATOM 6025 N N . ALA B 1 132 ? 5.883 -32.75 0.798 1 82.31 132 ALA B N 1
ATOM 6026 C CA . ALA B 1 132 ? 4.539 -33.188 1.138 1 82.31 132 ALA B CA 1
ATOM 6027 C C . ALA B 1 132 ? 3.494 -32.531 0.24 1 82.31 132 ALA B C 1
ATOM 6029 O O . ALA B 1 132 ? 2.506 -33.188 -0.136 1 82.31 132 ALA B O 1
ATOM 6030 N N . MET B 1 133 ? 3.66 -31.344 -0.134 1 84.06 133 MET B N 1
ATOM 6031 C CA . MET B 1 133 ? 2.738 -30.625 -1.015 1 84.06 133 MET B CA 1
ATOM 6032 C C . MET B 1 133 ? 2.727 -31.25 -2.408 1 84.06 133 MET B C 1
ATOM 6034 O O . MET B 1 133 ? 1.666 -31.406 -3.014 1 84.06 133 MET B O 1
ATOM 6038 N N . VAL B 1 134 ? 3.857 -31.562 -2.82 1 77.12 134 VAL B N 1
ATOM 6039 C CA . VAL B 1 134 ? 3.977 -32.156 -4.148 1 77.12 134 VAL B CA 1
ATOM 6040 C C . VAL B 1 134 ? 3.295 -33.531 -4.172 1 77.12 134 VAL B C 1
ATOM 6042 O O . VAL B 1 134 ? 2.611 -33.875 -5.137 1 77.12 134 VAL B O 1
ATOM 6045 N N . GLU B 1 135 ? 3.49 -34.25 -3.123 1 77.19 135 GLU B N 1
ATOM 6046 C CA . GLU B 1 135 ? 2.832 -35.562 -3.012 1 77.19 135 GLU B CA 1
ATOM 6047 C C . GLU B 1 135 ? 1.312 -35.406 -3.027 1 77.19 135 GLU B C 1
ATOM 6049 O O . GLU B 1 135 ? 0.613 -36.188 -3.658 1 77.19 135 GLU B O 1
ATOM 6054 N N . PHE B 1 136 ? 0.882 -34.438 -2.373 1 86 136 PHE B N 1
ATOM 6055 C CA . PHE B 1 136 ? -0.555 -34.188 -2.346 1 86 136 PHE B CA 1
ATOM 6056 C C . PHE B 1 136 ? -1.068 -33.844 -3.734 1 86 136 PHE B C 1
ATOM 6058 O O . PHE B 1 136 ? -2.131 -34.312 -4.148 1 86 136 PHE B O 1
ATOM 6065 N N . ILE B 1 137 ? -0.405 -32.969 -4.426 1 83 137 ILE B N 1
ATOM 6066 C CA . ILE B 1 137 ? -0.787 -32.562 -5.777 1 83 137 ILE B CA 1
ATOM 6067 C C . ILE B 1 137 ? -0.902 -33.812 -6.672 1 83 137 ILE B C 1
ATOM 6069 O O . ILE B 1 137 ? -1.871 -33.938 -7.422 1 83 137 ILE B O 1
ATOM 6073 N N . TYR B 1 138 ? -0.036 -34.594 -6.449 1 72 138 TYR B N 1
ATOM 6074 C CA . TYR B 1 138 ? -0.01 -35.781 -7.285 1 72 138 TYR B CA 1
ATOM 6075 C C . TYR B 1 138 ? -1.212 -36.688 -6.996 1 72 138 TYR B C 1
ATOM 6077 O O . TYR B 1 138 ? -1.794 -37.25 -7.918 1 72 138 TYR B O 1
ATOM 6085 N N . ALA B 1 139 ? -1.443 -36.812 -5.809 1 74.81 139 ALA B N 1
ATOM 6086 C CA . ALA B 1 139 ? -2.543 -37.656 -5.398 1 74.81 139 ALA B CA 1
ATOM 6087 C C . ALA B 1 139 ? -3.889 -37.094 -5.836 1 74.81 139 ALA B C 1
ATOM 6089 O O . ALA B 1 139 ? -4.855 -37.844 -6.023 1 74.81 139 ALA B O 1
ATOM 6090 N N . HIS B 1 140 ? -3.91 -35.781 -6.07 1 83.62 140 HIS B N 1
ATOM 6091 C CA . HIS B 1 140 ? -5.207 -35.156 -6.312 1 83.62 140 HIS B CA 1
ATOM 6092 C C . HIS B 1 140 ? -5.199 -34.344 -7.609 1 83.62 140 HIS B C 1
ATOM 6094 O O . HIS B 1 140 ? -5.922 -33.344 -7.738 1 83.62 140 HIS B O 1
ATOM 6100 N N . GLN B 1 141 ? -4.453 -34.594 -8.562 1 78 141 GLN B N 1
ATOM 6101 C CA . GLN B 1 141 ? -4.246 -33.781 -9.766 1 78 141 GLN B CA 1
ATOM 6102 C C . GLN B 1 141 ? -5.344 -34.062 -10.789 1 78 141 GLN B C 1
ATOM 6104 O O . GLN B 1 141 ? -5.527 -33.281 -11.727 1 78 141 GLN B O 1
ATOM 6109 N N . GLY B 1 142 ? -6.117 -35.031 -10.688 1 74.44 142 GLY B N 1
ATOM 6110 C CA . GLY B 1 142 ? -7.109 -35.438 -11.672 1 74.44 142 GLY B CA 1
ATOM 6111 C C . GLY B 1 142 ? -7.98 -34.281 -12.148 1 74.44 142 GLY B C 1
ATOM 6112 O O . GLY B 1 142 ? -7.984 -33.969 -13.344 1 74.44 142 GLY B O 1
ATOM 6113 N N . PRO B 1 143 ? -8.562 -33.656 -11.242 1 82.81 143 PRO B N 1
ATOM 6114 C CA . PRO B 1 143 ? -9.484 -32.562 -11.633 1 82.81 143 PRO B CA 1
ATOM 6115 C C . PRO B 1 143 ? -8.766 -31.359 -12.203 1 82.81 143 PRO B C 1
ATOM 6117 O O . PRO B 1 143 ? -9.398 -30.5 -12.82 1 82.81 143 PRO B O 1
ATOM 6120 N N . LEU B 1 144 ? -7.488 -31.234 -12.047 1 85.5 144 LEU B N 1
ATOM 6121 C CA . LEU B 1 144 ? -6.762 -30.016 -12.391 1 85.5 144 LEU B CA 1
ATOM 6122 C C . LEU B 1 144 ? -6.348 -30.031 -13.859 1 85.5 144 LEU B C 1
ATOM 6124 O O . LEU B 1 144 ? -6.121 -28.969 -14.453 1 85.5 144 LEU B O 1
ATOM 6128 N N . LEU B 1 145 ? -6.238 -31.062 -14.5 1 73.88 145 LEU B N 1
ATOM 6129 C CA . LEU B 1 145 ? -5.625 -31.203 -15.812 1 73.88 145 LEU B CA 1
ATOM 6130 C C . LEU B 1 145 ? -6.672 -31.094 -16.922 1 73.88 145 LEU B C 1
ATOM 6132 O O . LEU B 1 145 ? -7.801 -31.578 -16.75 1 73.88 145 LEU B O 1
ATOM 6136 N N . ARG B 1 146 ? -6.285 -30.172 -18.031 1 67.81 146 ARG B N 1
ATOM 6137 C CA . ARG B 1 146 ? -7.121 -30.047 -19.219 1 67.81 146 ARG B CA 1
ATOM 6138 C C . ARG B 1 146 ? -7.074 -31.312 -20.062 1 67.81 146 ARG B C 1
ATOM 6140 O O . ARG B 1 146 ? -6 -31.875 -20.297 1 67.81 146 ARG B O 1
ATOM 6147 N N . GLU B 1 147 ? -8.133 -31.922 -20.156 1 51.31 147 GLU B N 1
ATOM 6148 C CA . GLU B 1 147 ? -8.148 -33.062 -21.047 1 51.31 147 GLU B CA 1
ATOM 6149 C C . GLU B 1 147 ? -8.078 -32.625 -22.516 1 51.31 147 GLU B C 1
ATOM 6151 O O . GLU B 1 147 ? -8.805 -31.734 -22.922 1 51.31 147 GLU B O 1
ATOM 6156 N N . LYS B 1 148 ? -7.047 -32.406 -23.266 1 46.56 148 LYS B N 1
ATOM 6157 C CA . LYS B 1 148 ? -7.133 -32.062 -24.672 1 46.56 148 LYS B CA 1
ATOM 6158 C C . LYS B 1 148 ? -8.445 -32.531 -25.281 1 46.56 148 LYS B C 1
ATOM 6160 O O . LYS B 1 148 ? -9.305 -33.062 -24.578 1 46.56 148 LYS B O 1
ATOM 6165 N N . GLY B 1 149 ? -8.328 -33.125 -26.625 1 38.16 149 GLY B N 1
ATOM 6166 C CA . GLY B 1 149 ? -9.281 -33.375 -27.703 1 38.16 149 GLY B CA 1
ATOM 6167 C C . GLY B 1 149 ? -10.477 -34.188 -27.266 1 38.16 149 GLY B C 1
ATOM 6168 O O . GLY B 1 149 ? -10.414 -34.906 -26.266 1 38.16 149 GLY B O 1
ATOM 6169 N N . PRO B 1 150 ? -11.695 -33.812 -27.75 1 35.97 150 PRO B N 1
ATOM 6170 C CA . PRO B 1 150 ? -12.992 -34.5 -27.672 1 35.97 150 PRO B CA 1
ATOM 6171 C C . PRO B 1 150 ? -12.867 -36 -27.719 1 35.97 150 PRO B C 1
ATOM 6173 O O . PRO B 1 150 ? -13.867 -36.719 -27.594 1 35.97 150 PRO B O 1
ATOM 6176 N N . GLY B 1 151 ? -11.953 -36.656 -28.625 1 33.72 151 GLY B N 1
ATOM 6177 C CA . GLY B 1 151 ? -12.523 -37.906 -29.078 1 33.72 151 GLY B CA 1
ATOM 6178 C C . GLY B 1 151 ? -12.883 -38.844 -27.938 1 33.72 151 GLY B C 1
ATOM 6179 O O . GLY B 1 151 ? -13.758 -39.719 -28.078 1 33.72 151 GLY B O 1
ATOM 6180 N N . THR B 1 152 ? -11.93 -39.562 -27.234 1 33.62 152 THR B N 1
ATOM 6181 C CA . THR B 1 152 ? -12.414 -40.75 -26.516 1 33.62 152 THR B CA 1
ATOM 6182 C C . THR B 1 152 ? -13.094 -40.344 -25.219 1 33.62 152 THR B C 1
ATOM 6184 O O . THR B 1 152 ? -12.422 -39.969 -24.25 1 33.62 152 THR B O 1
ATOM 6187 N N . ALA B 1 153 ? -14.172 -39.594 -25.281 1 34.62 153 ALA B N 1
ATOM 6188 C CA . ALA B 1 153 ? -15.234 -39.219 -24.344 1 34.62 153 ALA B CA 1
ATOM 6189 C C . ALA B 1 153 ? -15.594 -40.406 -23.438 1 34.62 153 ALA B C 1
ATOM 6191 O O . ALA B 1 153 ? -16.719 -40.469 -22.922 1 34.62 153 ALA B O 1
ATOM 6192 N N . GLY B 1 154 ? -14.984 -41.625 -23.375 1 33.59 154 GLY B N 1
ATOM 6193 C CA . GLY B 1 154 ? -15.812 -42.5 -22.547 1 33.59 154 GLY B CA 1
ATOM 6194 C C . GLY B 1 154 ? -16.078 -41.938 -21.172 1 33.59 154 GLY B C 1
ATOM 6195 O O . GLY B 1 154 ? -15.422 -40.969 -20.75 1 33.59 154 GLY B O 1
ATOM 6196 N N . PRO B 1 155 ? -17.203 -42.438 -20.5 1 32.53 155 PRO B N 1
ATOM 6197 C CA . PRO B 1 155 ? -17.75 -42.031 -19.203 1 32.53 155 PRO B CA 1
ATOM 6198 C C . PRO B 1 155 ? -16.672 -41.531 -18.234 1 32.53 155 PRO B C 1
ATOM 6200 O O . PRO B 1 155 ? -15.484 -41.781 -18.453 1 32.53 155 PRO B O 1
ATOM 6203 N N . ASP B 1 156 ? -17.141 -40.938 -17.047 1 36.28 156 ASP B N 1
ATOM 6204 C CA . ASP B 1 156 ? -16.656 -40.344 -15.805 1 36.28 156 ASP B CA 1
ATOM 6205 C C . ASP B 1 156 ? -15.414 -41.094 -15.305 1 36.28 156 ASP B C 1
ATOM 6207 O O . ASP B 1 156 ? -15.109 -41.094 -14.109 1 36.28 156 ASP B O 1
ATOM 6211 N N . ARG B 1 157 ? -15.195 -42.219 -15.938 1 34.62 157 ARG B N 1
ATOM 6212 C CA . ARG B 1 157 ? -14.305 -43.031 -15.102 1 34.62 157 ARG B CA 1
ATOM 6213 C C . ARG B 1 157 ? -13.078 -42.219 -14.688 1 34.62 157 ARG B C 1
ATOM 6215 O O . ARG B 1 157 ? -12.68 -41.312 -15.383 1 34.62 157 ARG B O 1
ATOM 6222 N N . ASP B 1 158 ? -12.703 -42.375 -13.391 1 35.03 158 ASP B N 1
ATOM 6223 C CA . ASP B 1 158 ? -11.523 -41.875 -12.703 1 35.03 158 ASP B CA 1
ATOM 6224 C C . ASP B 1 158 ? -10.359 -41.656 -13.672 1 35.03 158 ASP B C 1
ATOM 6226 O O . ASP B 1 158 ? -9.922 -42.594 -14.336 1 35.03 158 ASP B O 1
ATOM 6230 N N . GLY B 1 159 ? -10.414 -40.75 -14.383 1 37.06 159 GLY B N 1
ATOM 6231 C CA . GLY B 1 159 ? -9.562 -40.219 -15.453 1 37.06 159 GLY B CA 1
ATOM 6232 C C . GLY B 1 159 ? -8.109 -40.625 -15.297 1 37.06 159 GLY B C 1
ATOM 6233 O O . GLY B 1 159 ? -7.242 -40.125 -16.016 1 37.06 159 GLY B O 1
ATOM 6234 N N . PHE B 1 160 ? -7.656 -40.688 -14.117 1 36.16 160 PHE B N 1
ATOM 6235 C CA . PHE B 1 160 ? -6.281 -41.125 -13.938 1 36.16 160 PHE B CA 1
ATOM 6236 C C . PHE B 1 160 ? -6.051 -42.469 -14.656 1 36.16 160 PHE B C 1
ATOM 6238 O O . PHE B 1 160 ? -5.73 -43.469 -14.023 1 36.16 160 PHE B O 1
ATOM 6245 N N . GLN B 1 161 ? -6.883 -42.781 -15.461 1 42.34 161 GLN B N 1
ATOM 6246 C CA . GLN B 1 161 ? -6.777 -44.062 -16.141 1 42.34 161 GLN B CA 1
ATOM 6247 C C . GLN B 1 161 ? -5.516 -44.125 -17 1 42.34 161 GLN B C 1
ATOM 6249 O O . GLN B 1 161 ? -5.387 -45 -17.875 1 42.34 161 GLN B O 1
ATOM 6254 N N . ASP B 1 162 ? -4.645 -42.938 -17.031 1 49.06 162 ASP B N 1
ATOM 6255 C CA . ASP B 1 162 ? -3.863 -42.719 -18.25 1 49.06 162 ASP B CA 1
ATOM 6256 C C . ASP B 1 162 ? -2.873 -43.844 -18.484 1 49.06 162 ASP B C 1
ATOM 6258 O O . ASP B 1 162 ? -3.273 -45 -18.781 1 49.06 162 ASP B O 1
ATOM 6262 N N . PHE B 1 163 ? -1.526 -43.625 -18.234 1 58.56 163 PHE B N 1
ATOM 6263 C CA . PHE B 1 163 ? -0.494 -44.625 -18.516 1 58.56 163 PHE B CA 1
ATOM 6264 C C . PHE B 1 163 ? -0.704 -45.875 -17.688 1 58.56 163 PHE B C 1
ATOM 6266 O O . PHE B 1 163 ? -0.53 -47 -18.172 1 58.56 163 PHE B O 1
ATOM 6273 N N . LEU B 1 164 ? -1.172 -45.562 -16.469 1 61.62 164 LEU B N 1
ATOM 6274 C CA . LEU B 1 164 ? -1.42 -46.719 -15.594 1 61.62 164 LEU B CA 1
ATOM 6275 C C . LEU B 1 164 ? -2.584 -47.562 -16.109 1 61.62 164 LEU B C 1
ATOM 6277 O O . LEU B 1 164 ? -2.562 -48.781 -16 1 61.62 164 LEU B O 1
ATOM 6281 N N . SER B 1 165 ? -3.455 -46.719 -16.594 1 64.44 165 SER B N 1
ATOM 6282 C CA . SER B 1 165 ? -4.586 -47.438 -17.188 1 64.44 165 SER B CA 1
ATOM 6283 C C . SER B 1 165 ? -4.148 -48.25 -18.391 1 64.44 165 SER B C 1
ATOM 6285 O O . SER B 1 165 ? -4.648 -49.375 -18.594 1 64.44 165 SER B O 1
ATOM 6287 N N . GLN B 1 166 ? -3.266 -47.688 -19.109 1 72.19 166 GLN B N 1
ATOM 6288 C CA . GLN B 1 166 ? -2.738 -48.406 -20.266 1 72.19 166 GLN B CA 1
ATOM 6289 C C . GLN B 1 166 ? -1.978 -49.656 -19.812 1 72.19 166 GLN B C 1
ATOM 6291 O O . GLN B 1 166 ? -2.086 -50.719 -20.422 1 72.19 166 GLN B O 1
ATOM 6296 N N . LEU B 1 167 ? -1.226 -49.438 -18.734 1 76.06 167 LEU B N 1
ATOM 6297 C CA . LEU B 1 167 ? -0.488 -50.594 -18.203 1 76.06 167 LEU B CA 1
ATOM 6298 C C . LEU B 1 167 ? -1.441 -51.656 -17.672 1 76.06 167 LEU B C 1
ATOM 6300 O O . LEU B 1 167 ? -1.211 -52.844 -17.859 1 76.06 167 LEU B O 1
ATOM 6304 N N . THR B 1 168 ? -2.463 -51.156 -17.109 1 77.69 168 THR B N 1
ATOM 6305 C CA . THR B 1 168 ? -3.475 -52.094 -16.609 1 77.69 168 THR B CA 1
ATOM 6306 C C . THR B 1 168 ? -4.152 -52.812 -17.766 1 77.69 168 THR B C 1
ATOM 6308 O O . THR B 1 168 ? -4.402 -54.031 -17.688 1 77.69 168 THR B O 1
ATOM 6311 N N . LEU B 1 169 ? -4.445 -52.062 -18.766 1 82.06 169 LEU B N 1
ATOM 6312 C CA . LEU B 1 169 ? -5.031 -52.656 -19.953 1 82.06 169 LEU B CA 1
ATOM 6313 C C . LEU B 1 169 ? -4.086 -53.688 -20.562 1 82.06 169 LEU B C 1
ATOM 6315 O O . LEU B 1 169 ? -4.531 -54.75 -21.031 1 82.06 169 LEU B O 1
ATOM 6319 N N . ALA B 1 170 ? -2.844 -53.344 -20.578 1 87.62 170 ALA B N 1
ATOM 6320 C CA . ALA B 1 170 ? -1.853 -54.281 -21.078 1 87.62 170 ALA B CA 1
ATOM 6321 C C . ALA B 1 170 ? -1.839 -55.562 -20.25 1 87.62 170 ALA B C 1
ATOM 6323 O O . ALA B 1 170 ? -1.771 -56.688 -20.797 1 87.62 170 ALA B O 1
ATOM 6324 N N . GLU B 1 171 ? -1.956 -55.406 -18.953 1 87.12 171 GLU B N 1
ATOM 6325 C CA . GLU B 1 171 ? -1.974 -56.562 -18.062 1 87.12 171 GLU B CA 1
ATOM 6326 C C . GLU B 1 171 ? -3.219 -57.406 -18.281 1 87.12 171 GLU B C 1
ATOM 6328 O O . GLU B 1 171 ? -3.141 -58.656 -18.297 1 87.12 171 GLU B O 1
ATOM 6333 N N . GLU B 1 172 ? -4.277 -56.781 -18.469 1 87.62 172 GLU B N 1
ATOM 6334 C CA . GLU B 1 172 ? -5.523 -57.5 -18.766 1 87.62 172 GLU B CA 1
ATOM 6335 C C . GLU B 1 172 ? -5.438 -58.25 -20.078 1 87.62 172 GLU B C 1
ATOM 6337 O O . GLU B 1 172 ? -5.91 -59.375 -20.203 1 87.62 172 GLU B O 1
ATOM 6342 N N . THR B 1 173 ? -4.918 -57.562 -21.031 1 93.25 173 THR B N 1
ATOM 6343 C CA . THR B 1 173 ? -4.738 -58.188 -22.328 1 93.25 173 THR B CA 1
ATOM 6344 C C . THR B 1 173 ? -3.838 -59.406 -22.234 1 93.25 173 THR B C 1
ATOM 6346 O O . THR B 1 173 ? -4.113 -60.438 -22.844 1 93.25 173 THR B O 1
ATOM 6349 N N . LEU B 1 174 ? -2.783 -59.281 -21.438 1 93.69 174 LEU B N 1
ATOM 6350 C CA . LEU B 1 174 ? -1.861 -60.375 -21.234 1 93.69 174 LEU B CA 1
ATOM 6351 C C . LEU B 1 174 ? -2.576 -61.562 -20.594 1 93.69 174 LEU B C 1
ATOM 6353 O O . LEU B 1 174 ? -2.318 -62.719 -20.953 1 93.69 174 LEU B O 1
ATOM 6357 N N . GLN B 1 175 ? -3.467 -61.281 -19.734 1 92 175 GLN B N 1
ATOM 6358 C CA . GLN B 1 175 ? -4.246 -62.312 -19.094 1 92 175 GLN B CA 1
ATOM 6359 C C . GLN B 1 175 ? -5.137 -63.031 -20.109 1 92 175 GLN B C 1
ATOM 6361 O O . GLN B 1 175 ? -5.258 -64.25 -20.078 1 92 175 GLN B O 1
ATOM 6366 N N . VAL B 1 176 ? -5.746 -62.375 -21.016 1 94.25 176 VAL B N 1
ATOM 6367 C CA . VAL B 1 176 ? -6.598 -62.938 -22.047 1 94.25 176 VAL B CA 1
ATOM 6368 C C . VAL B 1 176 ? -5.762 -63.844 -22.969 1 94.25 176 VAL B C 1
ATOM 6370 O O . VAL B 1 176 ? -6.184 -64.938 -23.312 1 94.25 176 VAL B O 1
ATOM 6373 N N . TYR B 1 177 ? -4.625 -63.375 -23.328 1 96 177 TYR B N 1
ATOM 6374 C CA . TYR B 1 177 ? -3.729 -64.125 -24.172 1 96 177 TYR B CA 1
ATOM 6375 C C . TYR B 1 177 ? -3.293 -65.438 -23.469 1 96 177 TYR B C 1
ATOM 6377 O O . TYR B 1 177 ? -3.205 -66.5 -24.094 1 96 177 TYR B O 1
ATOM 6385 N N . GLU B 1 178 ? -3.039 -65.312 -22.156 1 93.88 178 GLU B N 1
ATOM 6386 C CA . GLU B 1 178 ? -2.623 -66.5 -21.391 1 93.88 178 GLU B CA 1
ATOM 6387 C C . GLU B 1 178 ? -3.742 -67.5 -21.297 1 93.88 178 GLU B C 1
ATOM 6389 O O . GLU B 1 178 ? -3.5 -68.75 -21.438 1 93.88 178 GLU B O 1
ATOM 6394 N N . GLU B 1 179 ? -4.93 -67.062 -21.156 1 92.81 179 GLU B N 1
ATOM 6395 C CA . GLU B 1 179 ? -6.09 -67.938 -21 1 92.81 179 GLU B CA 1
ATOM 6396 C C . GLU B 1 179 ? -6.414 -68.688 -22.312 1 92.81 179 GLU B C 1
ATOM 6398 O O . GLU B 1 179 ? -6.938 -69.812 -22.312 1 92.81 179 GLU B O 1
ATOM 6403 N N . ASN B 1 180 ? -6.059 -68.062 -23.438 1 93.44 180 ASN B N 1
ATOM 6404 C CA . ASN B 1 180 ? -6.449 -68.625 -24.719 1 93.44 180 ASN B CA 1
ATOM 6405 C C . ASN B 1 180 ? -5.273 -69.312 -25.422 1 93.44 180 ASN B C 1
ATOM 6407 O O . ASN B 1 180 ? -5.391 -69.688 -26.578 1 93.44 180 ASN B O 1
ATOM 6411 N N . TYR B 1 181 ? -4.16 -69.312 -24.766 1 94.5 181 TYR B N 1
ATOM 6412 C CA . TYR B 1 181 ? -2.951 -69.875 -25.344 1 94.5 181 TYR B CA 1
ATOM 6413 C C . TYR B 1 181 ? -3.176 -71.312 -25.781 1 94.5 181 TYR B C 1
ATOM 6415 O O . TYR B 1 181 ? -2.768 -71.75 -26.875 1 94.5 181 TYR B O 1
ATOM 6423 N N . GLY B 1 182 ? -3.889 -72.125 -24.969 1 91.12 182 GLY B N 1
ATOM 6424 C CA . GLY B 1 182 ? -4.16 -73.562 -25.266 1 91.12 182 GLY B CA 1
ATOM 6425 C C . GLY B 1 182 ? -4.965 -73.75 -26.547 1 91.12 182 GLY B C 1
ATOM 6426 O O . GLY B 1 182 ? -4.672 -74.625 -27.344 1 91.12 182 GLY B O 1
ATOM 6427 N N . TYR B 1 183 ? -5.914 -72.875 -26.703 1 92.38 183 TYR B N 1
ATOM 6428 C CA . TYR B 1 183 ? -6.742 -72.938 -27.906 1 92.38 183 TYR B CA 1
ATOM 6429 C C . TYR B 1 183 ? -5.918 -72.625 -29.156 1 92.38 183 TYR B C 1
ATOM 6431 O O . TYR B 1 183 ? -6.016 -73.375 -30.156 1 92.38 183 TYR B O 1
ATOM 6439 N N . PHE B 1 184 ? -5.062 -71.625 -29.141 1 93.94 184 PHE B N 1
ATOM 6440 C CA . PHE B 1 184 ? -4.32 -71.188 -30.328 1 93.94 184 PHE B CA 1
ATOM 6441 C C . PHE B 1 184 ? -3.215 -72.188 -30.656 1 93.94 184 PHE B C 1
ATOM 6443 O O . PHE B 1 184 ? -2.828 -72.375 -31.812 1 93.94 184 PHE B O 1
ATOM 6450 N N . LYS B 1 185 ? -2.824 -72.938 -29.688 1 91.62 185 LYS B N 1
ATOM 6451 C CA . LYS B 1 185 ? -1.832 -73.938 -29.906 1 91.62 185 LYS B CA 1
ATOM 6452 C C . LYS B 1 185 ? -2.463 -75.188 -30.578 1 91.62 185 LYS B C 1
ATOM 6454 O O . LYS B 1 185 ? -1.884 -75.75 -31.484 1 91.62 185 LYS B O 1
ATOM 6459 N N . ALA B 1 186 ? -3.76 -75.438 -30.234 1 88.94 186 ALA B N 1
ATOM 6460 C CA . ALA B 1 186 ? -4.371 -76.75 -30.641 1 88.94 186 ALA B CA 1
ATOM 6461 C C . ALA B 1 186 ? -5.355 -76.5 -31.781 1 88.94 186 ALA B C 1
ATOM 6463 O O . ALA B 1 186 ? -5.445 -77.312 -32.688 1 88.94 186 ALA B O 1
ATOM 6464 N N . ASN B 1 187 ? -6.148 -75.438 -31.766 1 85.38 187 ASN B N 1
ATOM 6465 C CA . ASN B 1 187 ? -7.34 -75.375 -32.594 1 85.38 187 ASN B CA 1
ATOM 6466 C C . ASN B 1 187 ? -7.387 -74.125 -33.438 1 85.38 187 ASN B C 1
ATOM 6468 O O . ASN B 1 187 ? -8.453 -73.688 -33.906 1 85.38 187 ASN B O 1
ATOM 6472 N N . CYS B 1 188 ? -6.242 -73.438 -33.656 1 85.56 188 CYS B N 1
ATOM 6473 C CA . CYS B 1 188 ? -6.293 -72.188 -34.344 1 85.56 188 CYS B CA 1
ATOM 6474 C C . CYS B 1 188 ? -6.723 -72.375 -35.812 1 85.56 188 CYS B C 1
ATOM 6476 O O . CYS B 1 188 ? -6.703 -73.438 -36.344 1 85.56 188 CYS B O 1
ATOM 6478 N N . ARG B 1 189 ? -7.18 -71.25 -36.375 1 87.94 189 ARG B N 1
ATOM 6479 C CA . ARG B 1 189 ? -7.559 -71.25 -37.781 1 87.94 189 ARG B CA 1
ATOM 6480 C C . ARG B 1 189 ? -6.367 -71.625 -38.656 1 87.94 189 ARG B C 1
ATOM 6482 O O . ARG B 1 189 ? -5.246 -71.188 -38.406 1 87.94 189 ARG B O 1
ATOM 6489 N N . HIS B 1 190 ? -6.641 -72.5 -39.656 1 87.25 190 HIS B N 1
ATOM 6490 C CA . HIS B 1 190 ? -5.57 -72.938 -40.562 1 87.25 190 HIS B CA 1
ATOM 6491 C C . HIS B 1 190 ? -6.098 -73.125 -42 1 87.25 190 HIS B C 1
ATOM 6493 O O . HIS B 1 190 ? -7.309 -73.188 -42.188 1 87.25 190 HIS B O 1
ATOM 6499 N N . THR B 1 191 ? -5.266 -72.938 -42.875 1 81.44 191 THR B N 1
ATOM 6500 C CA . THR B 1 191 ? -5.586 -73.188 -44.281 1 81.44 191 THR B CA 1
ATOM 6501 C C . THR B 1 191 ? -4.703 -74.312 -44.812 1 81.44 191 THR B C 1
ATOM 6503 O O . THR B 1 191 ? -3.641 -74.625 -44.281 1 81.44 191 THR B O 1
ATOM 6506 N N . LEU B 1 192 ? -5.281 -75.062 -45.812 1 75.56 192 LEU B N 1
ATOM 6507 C CA . LEU B 1 192 ? -4.523 -76.125 -46.469 1 75.56 192 LEU B CA 1
ATOM 6508 C C . LEU B 1 192 ? -3.742 -75.562 -47.656 1 75.56 192 LEU B C 1
ATOM 6510 O O . LEU B 1 192 ? -4.297 -74.875 -48.5 1 75.56 192 LEU B O 1
ATOM 6514 N N . GLU B 1 193 ? -2.484 -75.438 -47.531 1 68.56 193 GLU B N 1
ATOM 6515 C CA . GLU B 1 193 ? -1.658 -75.062 -48.656 1 68.56 193 GLU B CA 1
ATOM 6516 C C . GLU B 1 193 ? -1.048 -76.312 -49.375 1 68.56 193 GLU B C 1
ATOM 6518 O O . GLU B 1 193 ? -0.57 -77.188 -48.688 1 68.56 193 GLU B O 1
ATOM 6523 N N . SER B 1 194 ? -1.35 -76.375 -50.656 1 67.88 194 SER B N 1
ATOM 6524 C CA . SER B 1 194 ? -0.819 -77.5 -51.438 1 67.88 194 SER B CA 1
ATOM 6525 C C . SER B 1 194 ? 0.666 -77.312 -51.719 1 67.88 194 SER B C 1
ATOM 6527 O O . SER B 1 194 ? 1.08 -76.25 -52.219 1 67.88 194 SER B O 1
ATOM 6529 N N . ALA B 1 195 ? 1.459 -77.938 -51.031 1 64.94 195 ALA B N 1
ATOM 6530 C CA . ALA B 1 195 ? 2.883 -77.875 -51.344 1 64.94 195 ALA B CA 1
ATOM 6531 C C . ALA B 1 195 ? 3.303 -79.125 -52.156 1 64.94 195 ALA B C 1
ATOM 6533 O O . ALA B 1 195 ? 2.805 -80.25 -51.969 1 64.94 195 ALA B O 1
ATOM 6534 N N . GLU B 1 196 ? 4.031 -78.812 -53.312 1 66.81 196 GLU B N 1
ATOM 6535 C CA . GLU B 1 196 ? 4.57 -79.938 -54.156 1 66.81 196 GLU B CA 1
ATOM 6536 C C . GLU B 1 196 ? 5.816 -80.5 -53.5 1 66.81 196 GLU B C 1
ATOM 6538 O O . GLU B 1 196 ? 6.75 -79.812 -53.156 1 66.81 196 GLU B O 1
ATOM 6543 N N . VAL B 1 197 ? 5.609 -81.625 -53 1 67.69 197 VAL B N 1
ATOM 6544 C CA . VAL B 1 197 ? 6.77 -82.312 -52.438 1 67.69 197 VAL B CA 1
ATOM 6545 C C . VAL B 1 197 ? 7.105 -83.562 -53.281 1 67.69 197 VAL B C 1
ATOM 6547 O O . VAL B 1 197 ? 6.211 -84.188 -53.812 1 67.69 197 VAL B O 1
ATOM 6550 N N . VAL B 1 198 ? 8.445 -83.688 -53.562 1 71.44 198 VAL B N 1
ATOM 6551 C CA . VAL B 1 198 ? 8.906 -84.938 -54.219 1 71.44 198 VAL B CA 1
ATOM 6552 C C . VAL B 1 198 ? 8.93 -86.062 -53.25 1 71.44 198 VAL B C 1
ATOM 6554 O O . VAL B 1 198 ? 9.594 -86 -52.188 1 71.44 198 VAL B O 1
ATOM 6557 N N . ASP B 1 199 ? 8.023 -87 -53.344 1 68.75 199 ASP B N 1
ATOM 6558 C CA . ASP B 1 199 ? 7.973 -88.125 -52.469 1 68.75 199 ASP B CA 1
ATOM 6559 C C . ASP B 1 199 ? 7.992 -89.438 -53.219 1 68.75 199 ASP B C 1
ATOM 6561 O O . ASP B 1 199 ? 7.848 -89.438 -54.469 1 68.75 199 ASP B O 1
ATOM 6565 N N . TRP B 1 200 ? 8.25 -90.562 -52.5 1 71.06 200 TRP B N 1
ATOM 6566 C CA . TRP B 1 200 ? 8.297 -91.875 -53.094 1 71.06 200 TRP B CA 1
ATOM 6567 C C . TRP B 1 200 ? 6.973 -92.25 -53.781 1 71.06 200 TRP B C 1
ATOM 6569 O O . TRP B 1 200 ? 5.906 -91.812 -53.312 1 71.06 200 TRP B O 1
ATOM 6579 N N . THR B 1 201 ? 7.027 -92.812 -54.875 1 68.75 201 THR B N 1
ATOM 6580 C CA . THR B 1 201 ? 5.891 -93.062 -55.75 1 68.75 201 THR B CA 1
ATOM 6581 C C . THR B 1 201 ? 4.785 -93.812 -54.969 1 68.75 201 THR B C 1
ATOM 6583 O O . THR B 1 201 ? 3.6 -93.625 -55.25 1 68.75 201 THR B O 1
ATOM 6586 N N . GLU B 1 202 ? 5.145 -94.562 -53.875 1 66.38 202 GLU B N 1
ATOM 6587 C CA . GLU B 1 202 ? 4.156 -95.312 -53.125 1 66.38 202 GLU B CA 1
ATOM 6588 C C . GLU B 1 202 ? 3.297 -94.375 -52.281 1 66.38 202 GLU B C 1
ATOM 6590 O O . GLU B 1 202 ? 2.17 -94.75 -51.906 1 66.38 202 GLU B O 1
ATOM 6595 N N . ARG B 1 203 ? 3.711 -93.188 -52.094 1 61.44 203 ARG B N 1
ATOM 6596 C CA . ARG B 1 203 ? 3.061 -92.312 -51.156 1 61.44 203 ARG B CA 1
ATOM 6597 C C . ARG B 1 203 ? 2.293 -91.188 -51.906 1 61.44 203 ARG B C 1
ATOM 6599 O O . ARG B 1 203 ? 1.663 -90.312 -51.281 1 61.44 203 ARG B O 1
ATOM 6606 N N . VAL B 1 204 ? 2.438 -91.25 -53.188 1 61.06 204 VAL B N 1
ATOM 6607 C CA . VAL B 1 204 ? 1.8 -90.25 -54 1 61.06 204 VAL B CA 1
ATOM 6608 C C . VAL B 1 204 ? 0.35 -90.625 -54.281 1 61.06 204 VAL B C 1
ATOM 6610 O O . VAL B 1 204 ? 0.082 -91.688 -54.812 1 61.06 204 VAL B O 1
ATOM 6613 N N . GLN B 1 205 ? -0.664 -89.875 -53.75 1 61.41 205 GLN B N 1
ATOM 6614 C CA . GLN B 1 205 ? -2.072 -90.25 -53.906 1 61.41 205 GLN B CA 1
ATOM 6615 C C . GLN B 1 205 ? -2.648 -89.625 -55.188 1 61.41 205 GLN B C 1
ATOM 6617 O O . GLN B 1 205 ? -3.555 -90.188 -55.781 1 61.41 205 GLN B O 1
ATOM 6622 N N . THR B 1 206 ? -2.227 -88.375 -55.562 1 64.19 206 THR B N 1
ATOM 6623 C CA . THR B 1 206 ? -2.779 -87.75 -56.75 1 64.19 206 THR B CA 1
ATOM 6624 C C . THR B 1 206 ? -1.667 -87.375 -57.688 1 64.19 206 THR B C 1
ATOM 6626 O O . THR B 1 206 ? -0.611 -86.875 -57.281 1 64.19 206 THR B O 1
ATOM 6629 N N . VAL B 1 207 ? -1.828 -87.812 -58.969 1 64 207 VAL B N 1
ATOM 6630 C CA . VAL B 1 207 ? -0.879 -87.5 -60.031 1 64 207 VAL B CA 1
ATOM 6631 C C . VAL B 1 207 ? -1.411 -86.312 -60.875 1 64 207 VAL B C 1
ATOM 6633 O O . VAL B 1 207 ? -2.506 -86.375 -61.438 1 64 207 VAL B O 1
ATOM 6636 N N . SER B 1 208 ? -0.776 -85.188 -60.719 1 65.19 208 SER B N 1
ATOM 6637 C CA . SER B 1 208 ? -1.148 -84 -61.5 1 65.19 208 SER B CA 1
ATOM 6638 C C . SER B 1 208 ? -0.27 -83.875 -62.75 1 65.19 208 SER B C 1
ATOM 6640 O O . SER B 1 208 ? 0.756 -84.562 -62.875 1 65.19 208 SER B O 1
ATOM 6642 N N . PRO B 1 209 ? -0.746 -83 -63.719 1 72 209 PRO B N 1
ATOM 6643 C CA . PRO B 1 209 ? 0.082 -82.75 -64.875 1 72 209 PRO B CA 1
ATOM 6644 C C . PRO B 1 209 ? 1.488 -82.25 -64.562 1 72 209 PRO B C 1
ATOM 6646 O O . PRO B 1 209 ? 2.447 -82.625 -65.25 1 72 209 PRO B O 1
ATOM 6649 N N . HIS B 1 210 ? 1.594 -81.812 -63.438 1 73.31 210 HIS B N 1
ATOM 6650 C CA . HIS B 1 210 ? 2.914 -81.312 -63.031 1 73.31 210 HIS B CA 1
ATOM 6651 C C . HIS B 1 210 ? 3.785 -82.438 -62.562 1 73.31 210 HIS B C 1
ATOM 6653 O O . HIS B 1 210 ? 5.004 -82.438 -62.719 1 73.31 210 HIS B O 1
ATOM 6659 N N . THR B 1 211 ? 3.082 -83.5 -62 1 71.31 211 THR B N 1
ATOM 6660 C CA . THR B 1 211 ? 3.809 -84.688 -61.625 1 71.31 211 THR B CA 1
ATOM 6661 C C . THR B 1 211 ? 4.422 -85.375 -62.844 1 71.31 211 THR B C 1
ATOM 6663 O O . THR B 1 211 ? 5.574 -85.812 -62.812 1 71.31 211 THR B O 1
ATOM 6666 N N . LEU B 1 212 ? 3.607 -85.25 -63.906 1 71.25 212 LEU B N 1
ATOM 6667 C CA . LEU B 1 212 ? 4.07 -85.875 -65.125 1 71.25 212 LEU B CA 1
ATOM 6668 C C . LEU B 1 212 ? 5.188 -85.062 -65.75 1 71.25 212 LEU B C 1
ATOM 6670 O O . LEU B 1 212 ? 6.16 -85.625 -66.25 1 71.25 212 LEU B O 1
ATOM 6674 N N . GLN B 1 213 ? 5.102 -83.75 -65.562 1 73.25 213 GLN B N 1
ATOM 6675 C CA . GLN B 1 213 ? 6.152 -82.875 -66.125 1 73.25 213 GLN B CA 1
ATOM 6676 C C . GLN B 1 213 ? 7.449 -83.062 -65.375 1 73.25 213 GLN B C 1
ATOM 6678 O O . GLN B 1 213 ? 8.539 -83.062 -65.938 1 73.25 213 GLN B O 1
ATOM 6683 N N . TYR B 1 214 ? 7.297 -83.312 -64.125 1 75.06 214 TYR B N 1
ATOM 6684 C CA . TYR B 1 214 ? 8.461 -83.562 -63.25 1 75.06 214 TYR B CA 1
ATOM 6685 C C . TYR B 1 214 ? 9.141 -84.875 -63.625 1 75.06 214 TYR B C 1
ATOM 6687 O O . TYR B 1 214 ? 10.375 -84.938 -63.688 1 75.06 214 TYR B O 1
ATOM 6695 N N . LEU B 1 215 ? 8.422 -85.875 -64 1 73.06 215 LEU B N 1
ATOM 6696 C CA . LEU B 1 215 ? 8.977 -87.188 -64.375 1 73.06 215 LEU B CA 1
ATOM 6697 C C . LEU B 1 215 ? 9.75 -87.062 -65.688 1 73.06 215 LEU B C 1
ATOM 6699 O O . LEU B 1 215 ? 10.797 -87.688 -65.875 1 73.06 215 LEU B O 1
ATOM 6703 N N . VAL B 1 216 ? 9.273 -86.125 -66.562 1 73.56 216 VAL B N 1
ATOM 6704 C CA . VAL B 1 216 ? 9.93 -86 -67.812 1 73.56 216 VAL B CA 1
ATOM 6705 C C . VAL B 1 216 ? 11.25 -85.25 -67.625 1 73.56 216 VAL B C 1
ATOM 6707 O O . VAL B 1 216 ? 12.242 -85.5 -68.312 1 73.56 216 VAL B O 1
ATOM 6710 N N . ARG B 1 217 ? 11.305 -84.438 -66.688 1 74.38 217 ARG B N 1
ATOM 6711 C CA . ARG B 1 217 ? 12.477 -83.562 -66.5 1 74.38 217 ARG B CA 1
ATOM 6712 C C . ARG B 1 217 ? 13.508 -84.25 -65.562 1 74.38 217 ARG B C 1
ATOM 6714 O O . ARG B 1 217 ? 14.68 -83.875 -65.562 1 74.38 217 ARG B O 1
ATOM 6721 N N . HIS B 1 218 ? 13.055 -85.312 -64.812 1 74 218 HIS B N 1
ATOM 6722 C CA . HIS B 1 218 ? 13.961 -86 -63.875 1 74 218 HIS B CA 1
ATOM 6723 C C . HIS B 1 218 ? 13.938 -87.5 -64.125 1 74 218 HIS B C 1
ATOM 6725 O O . HIS B 1 218 ? 13.43 -88.25 -63.312 1 74 218 HIS B O 1
ATOM 6731 N N . PRO B 1 219 ? 14.555 -87.875 -65.25 1 74.44 219 PRO B N 1
ATOM 6732 C CA . PRO B 1 219 ? 14.586 -89.25 -65.625 1 74.44 219 PRO B CA 1
ATOM 6733 C C . PRO B 1 219 ? 15.414 -90.125 -64.625 1 74.44 219 PRO B C 1
ATOM 6735 O O . PRO B 1 219 ? 15.312 -91.312 -64.625 1 74.44 219 PRO B O 1
ATOM 6738 N N . GLU B 1 220 ? 16.141 -89.438 -63.781 1 76.19 220 GLU B N 1
ATOM 6739 C CA . GLU B 1 220 ? 16.969 -90.125 -62.812 1 76.19 220 GLU B CA 1
ATOM 6740 C C . GLU B 1 220 ? 16.125 -90.875 -61.812 1 76.19 220 GLU B C 1
ATOM 6742 O O . GLU B 1 220 ? 16.594 -91.875 -61.219 1 76.19 220 GLU B O 1
ATOM 6747 N N . HIS B 1 221 ? 14.82 -90.562 -61.75 1 72.56 221 HIS B N 1
ATOM 6748 C CA . HIS B 1 221 ? 13.945 -91.25 -60.781 1 72.56 221 HIS B CA 1
ATOM 6749 C C . HIS B 1 221 ? 13.211 -92.375 -61.406 1 72.56 221 HIS B C 1
ATOM 6751 O O . HIS B 1 221 ? 12.383 -93.062 -60.781 1 72.56 221 HIS B O 1
ATOM 6757 N N . LEU B 1 222 ? 13.57 -92.688 -62.625 1 74.69 222 LEU B N 1
ATOM 6758 C CA . LEU B 1 222 ? 13.008 -93.875 -63.25 1 74.69 222 LEU B CA 1
ATOM 6759 C C . LEU B 1 222 ? 13.922 -95.125 -63.094 1 74.69 222 LEU B C 1
ATOM 6761 O O . LEU B 1 222 ? 15.133 -95 -63.312 1 74.69 222 LEU B O 1
ATOM 6765 N N . LYS B 1 223 ? 13.445 -96.062 -62.406 1 75.75 223 LYS B N 1
ATOM 6766 C CA . LYS B 1 223 ? 14.211 -97.25 -62.25 1 75.75 223 LYS B CA 1
ATOM 6767 C C . LYS B 1 223 ? 13.594 -98.375 -63.062 1 75.75 223 LYS B C 1
ATOM 6769 O O . LYS B 1 223 ? 12.375 -98.438 -63.25 1 75.75 223 LYS B O 1
ATOM 6774 N N . GLU B 1 224 ? 14.422 -99.375 -63.5 1 75.12 224 GLU B N 1
ATOM 6775 C CA . GLU B 1 224 ? 13.969 -100.5 -64.312 1 75.12 224 GLU B CA 1
ATOM 6776 C C . GLU B 1 224 ? 13.164 -101.5 -63.438 1 75.12 224 GLU B C 1
ATOM 6778 O O . GLU B 1 224 ? 13.539 -101.812 -62.312 1 75.12 224 GLU B O 1
ATOM 6783 N N . ALA B 1 225 ? 11.852 -101.688 -63.812 1 69.88 225 ALA B N 1
ATOM 6784 C CA . ALA B 1 225 ? 10.984 -102.625 -63.094 1 69.88 225 ALA B CA 1
ATOM 6785 C C . ALA B 1 225 ? 10.281 -103.625 -64.062 1 69.88 225 ALA B C 1
ATOM 6787 O O . ALA B 1 225 ? 10.141 -103.312 -65.25 1 69.88 225 ALA B O 1
ATOM 6788 N N . PRO B 1 226 ? 9.992 -104.875 -63.594 1 75.94 226 PRO B N 1
ATOM 6789 C CA . PRO B 1 226 ? 9.367 -105.812 -64.5 1 75.94 226 PRO B CA 1
ATOM 6790 C C . PRO B 1 226 ? 8 -105.375 -65 1 75.94 226 PRO B C 1
ATOM 6792 O O . PRO B 1 226 ? 7.559 -105.812 -66.062 1 75.94 226 PRO B O 1
ATOM 6795 N N . PHE B 1 227 ? 7.242 -104.5 -64.188 1 71.94 227 PHE B N 1
ATOM 6796 C CA . PHE B 1 227 ? 5.957 -103.938 -64.625 1 71.94 227 PHE B CA 1
ATOM 6797 C C . PHE B 1 227 ? 5.984 -102.375 -64.5 1 71.94 227 PHE B C 1
ATOM 6799 O O . PHE B 1 227 ? 6.68 -101.812 -63.688 1 71.94 227 PHE B O 1
ATOM 6806 N N . GLY B 1 228 ? 5.723 -101.5 -65.75 1 67.56 228 GLY B N 1
ATOM 6807 C CA . GLY B 1 228 ? 5.711 -100.062 -65.625 1 67.56 228 GLY B CA 1
ATOM 6808 C C . GLY B 1 228 ? 5.48 -99.375 -67 1 67.56 228 GLY B C 1
ATOM 6809 O O . GLY B 1 228 ? 4.828 -99.938 -67.875 1 67.56 228 GLY B O 1
ATOM 6810 N N . ILE B 1 229 ? 5.953 -98.125 -67.188 1 72.81 229 ILE B N 1
ATOM 6811 C CA . ILE B 1 229 ? 5.809 -97.375 -68.375 1 72.81 229 ILE B CA 1
ATOM 6812 C C . ILE B 1 229 ? 6.844 -97.812 -69.438 1 72.81 229 ILE B C 1
ATOM 6814 O O . ILE B 1 229 ? 8.039 -97.812 -69.125 1 72.81 229 ILE B O 1
ATOM 6818 N N . PRO B 1 230 ? 6.406 -98.5 -70.5 1 72.5 230 PRO B N 1
ATOM 6819 C CA . PRO B 1 230 ? 7.34 -98.938 -71.562 1 72.5 230 PRO B CA 1
ATOM 6820 C C . PRO B 1 230 ? 8.117 -97.812 -72.188 1 72.5 230 PRO B C 1
ATOM 6822 O O . PRO B 1 230 ? 7.516 -96.812 -72.688 1 72.5 230 PRO B O 1
ATOM 6825 N N . VAL B 1 231 ? 9.359 -97.688 -72 1 68.81 231 VAL B N 1
ATOM 6826 C CA . VAL B 1 231 ? 10.234 -96.75 -72.688 1 68.81 231 VAL B CA 1
ATOM 6827 C C . VAL B 1 231 ? 11.234 -97.562 -73.562 1 68.81 231 VAL B C 1
ATOM 6829 O O . VAL B 1 231 ? 12.211 -98.125 -73.062 1 68.81 231 VAL B O 1
ATOM 6832 N N . GLY B 1 232 ? 11.203 -97.625 -74.938 1 73.75 232 GLY B N 1
ATOM 6833 C CA . GLY B 1 232 ? 11.945 -98.562 -75.812 1 73.75 232 GLY B CA 1
ATOM 6834 C C . GLY B 1 232 ? 11.766 -100 -75.5 1 73.75 232 GLY B C 1
ATOM 6835 O O . GLY B 1 232 ? 10.641 -100.5 -75.438 1 73.75 232 GLY B O 1
ATOM 6836 N N . ASN B 1 233 ? 12.766 -100.812 -75.125 1 74.38 233 ASN B N 1
ATOM 6837 C CA . ASN B 1 233 ? 12.75 -102.25 -74.75 1 74.38 233 ASN B CA 1
ATOM 6838 C C . ASN B 1 233 ? 12.797 -102.438 -73.188 1 74.38 233 ASN B C 1
ATOM 6840 O O . ASN B 1 233 ? 12.961 -103.5 -72.688 1 74.38 233 ASN B O 1
ATOM 6844 N N . ARG B 1 234 ? 12.766 -101.375 -72.438 1 72.75 234 ARG B N 1
ATOM 6845 C CA . ARG B 1 234 ? 12.836 -101.5 -71 1 72.75 234 ARG B CA 1
ATOM 6846 C C . ARG B 1 234 ? 11.594 -100.875 -70.375 1 72.75 234 ARG B C 1
ATOM 6848 O O . ARG B 1 234 ? 10.945 -100 -70.938 1 72.75 234 ARG B O 1
ATOM 6855 N N . THR B 1 235 ? 11.07 -101.562 -69.312 1 74.81 235 THR B N 1
ATOM 6856 C CA . THR B 1 235 ? 9.945 -101.125 -68.5 1 74.81 235 THR B CA 1
ATOM 6857 C C . THR B 1 235 ? 10.438 -100.375 -67.25 1 74.81 235 THR B C 1
ATOM 6859 O O . THR B 1 235 ? 11.305 -100.875 -66.562 1 74.81 235 THR B O 1
ATOM 6862 N N . VAL B 1 236 ? 10.094 -99.062 -67.125 1 76.56 236 VAL B N 1
ATOM 6863 C CA . VAL B 1 236 ? 10.609 -98.25 -66.062 1 76.56 236 VAL B CA 1
ATOM 6864 C C . VAL B 1 236 ? 9.445 -97.812 -65.188 1 76.56 236 VAL B C 1
ATOM 6866 O O . VAL B 1 236 ? 8.32 -97.688 -65.625 1 76.56 236 VAL B O 1
ATOM 6869 N N . LEU B 1 237 ? 9.625 -97.875 -63.844 1 74.56 237 LEU B N 1
ATOM 6870 C CA . LEU B 1 237 ? 8.719 -97.375 -62.844 1 74.56 237 LEU B CA 1
ATOM 6871 C C . LEU B 1 237 ? 9.367 -96.188 -62.094 1 74.56 237 LEU B C 1
ATOM 6873 O O . LEU B 1 237 ? 10.539 -96.25 -61.688 1 74.56 237 LEU B O 1
ATOM 6877 N N . PRO B 1 238 ? 8.68 -95 -62.062 1 74.56 238 PRO B N 1
ATOM 6878 C CA . PRO B 1 238 ? 9.266 -93.875 -61.312 1 74.56 238 PRO B CA 1
ATOM 6879 C C . PRO B 1 238 ? 9.406 -94.188 -59.844 1 74.56 238 PRO B C 1
ATOM 6881 O O . PRO B 1 238 ? 8.484 -94.75 -59.219 1 74.56 238 PRO B O 1
ATOM 6884 N N . GLU B 1 239 ? 10.469 -94.062 -59.156 1 75.25 239 GLU B N 1
ATOM 6885 C CA . GLU B 1 239 ? 10.734 -94.25 -57.75 1 75.25 239 GLU B CA 1
ATOM 6886 C C . GLU B 1 239 ? 10.188 -93.125 -56.906 1 75.25 239 GLU B C 1
ATOM 6888 O O . GLU B 1 239 ? 9.664 -93.312 -55.812 1 75.25 239 GLU B O 1
ATOM 6893 N N . LYS B 1 240 ? 10.32 -91.938 -57.406 1 73.44 240 LYS B N 1
ATOM 6894 C CA . LYS B 1 240 ? 9.852 -90.75 -56.719 1 73.44 240 LYS B CA 1
ATOM 6895 C C . LYS B 1 240 ? 9 -89.875 -57.625 1 73.44 240 LYS B C 1
ATOM 6897 O O . LYS B 1 240 ? 9.258 -89.75 -58.812 1 73.44 240 LYS B O 1
ATOM 6902 N N . LEU B 1 241 ? 7.84 -89.438 -57.094 1 71.31 241 LEU B N 1
ATOM 6903 C CA . LEU B 1 241 ? 6.934 -88.562 -57.844 1 71.31 241 LEU B CA 1
ATOM 6904 C C . LEU B 1 241 ? 6.68 -87.25 -57.094 1 71.31 241 LEU B C 1
ATOM 6906 O O . LEU B 1 241 ? 6.781 -87.25 -55.844 1 71.31 241 LEU B O 1
ATOM 6910 N N . LEU B 1 242 ? 6.516 -86.25 -57.875 1 69.88 242 LEU B N 1
ATOM 6911 C CA . LEU B 1 242 ? 6.062 -85 -57.312 1 69.88 242 LEU B CA 1
ATOM 6912 C C . LEU B 1 242 ? 4.629 -85.125 -56.812 1 69.88 242 LEU B C 1
ATOM 6914 O O . LEU B 1 242 ? 3.74 -85.562 -57.531 1 69.88 242 LEU B O 1
ATOM 6918 N N . SER B 1 243 ? 4.402 -85.125 -55.469 1 66.31 243 SER B N 1
ATOM 6919 C CA . SER B 1 243 ? 3.051 -85.188 -54.906 1 66.31 243 SER B CA 1
ATOM 6920 C C . SER B 1 243 ? 2.684 -83.875 -54.25 1 66.31 243 SER B C 1
ATOM 6922 O O . SER B 1 243 ? 3.561 -83.125 -53.781 1 66.31 243 SER B O 1
ATOM 6924 N N . THR B 1 244 ? 1.412 -83.438 -54.531 1 62.62 244 THR B N 1
ATOM 6925 C CA . THR B 1 244 ? 0.888 -82.25 -53.812 1 62.62 244 THR B CA 1
ATOM 6926 C C . THR B 1 244 ? 0.437 -82.625 -52.406 1 62.62 244 THR B C 1
ATOM 6928 O O . THR B 1 244 ? -0.367 -83.562 -52.219 1 62.62 244 THR B O 1
ATOM 6931 N N . GLN B 1 245 ? 1.278 -82.375 -51.438 1 63.25 245 GLN B N 1
ATOM 6932 C CA . GLN B 1 245 ? 0.838 -82.625 -50.062 1 63.25 245 GLN B CA 1
ATOM 6933 C C . GLN B 1 245 ? 0.206 -81.375 -49.438 1 63.25 245 GLN B C 1
ATOM 6935 O O . GLN B 1 245 ? 0.702 -80.25 -49.656 1 63.25 245 GLN B O 1
ATOM 6940 N N . ASP B 1 246 ? -0.997 -81.562 -48.969 1 63.25 246 ASP B N 1
ATOM 6941 C CA . ASP B 1 246 ? -1.689 -80.5 -48.281 1 63.25 246 ASP B CA 1
ATOM 6942 C C . ASP B 1 246 ? -1.071 -80.188 -46.906 1 63.25 246 ASP B C 1
ATOM 6944 O O . ASP B 1 246 ? -0.963 -81.062 -46.094 1 63.25 246 ASP B O 1
ATOM 6948 N N . LYS B 1 247 ? -0.204 -79.25 -46.844 1 72.25 247 LYS B N 1
ATOM 6949 C CA . LYS B 1 247 ? 0.321 -78.812 -45.562 1 72.25 247 LYS B CA 1
ATOM 6950 C C . LYS B 1 247 ? -0.561 -77.75 -44.906 1 72.25 247 LYS B C 1
ATOM 6952 O O . LYS B 1 247 ? -1.053 -76.875 -45.594 1 72.25 247 LYS B O 1
ATOM 6957 N N . MET B 1 248 ? -0.819 -78 -43.562 1 78.56 248 MET B N 1
ATOM 6958 C CA . MET B 1 248 ? -1.621 -77.062 -42.781 1 78.56 248 MET B CA 1
ATOM 6959 C C . MET B 1 248 ? -0.823 -75.812 -42.5 1 78.56 248 MET B C 1
ATOM 6961 O O . MET B 1 248 ? 0.314 -75.875 -42.031 1 78.56 248 MET B O 1
ATOM 6965 N N . SER B 1 249 ? -1.239 -74.688 -43.062 1 85.69 249 SER B N 1
ATOM 6966 C CA . SER B 1 249 ? -0.604 -73.438 -42.75 1 85.69 249 SER B CA 1
ATOM 6967 C C . SER B 1 249 ? -1.459 -72.625 -41.812 1 85.69 249 SER B C 1
ATOM 6969 O O . SER B 1 249 ? -2.662 -72.438 -42.031 1 85.69 249 SER B O 1
ATOM 6971 N N . ARG B 1 250 ? -0.766 -72.188 -40.688 1 89.56 250 ARG B N 1
ATOM 6972 C CA . ARG B 1 250 ? -1.457 -71.312 -39.719 1 89.56 250 ARG B CA 1
ATOM 6973 C C . ARG B 1 250 ? -1.323 -69.875 -40.062 1 89.56 250 ARG B C 1
ATOM 6975 O O . ARG B 1 250 ? -1.796 -69 -39.312 1 89.56 250 ARG B O 1
ATOM 6982 N N . ASP B 1 251 ? -0.737 -69.5 -41.125 1 91.19 251 ASP B N 1
ATOM 6983 C CA . ASP B 1 251 ? -0.506 -68.125 -41.531 1 91.19 251 ASP B CA 1
ATOM 6984 C C . ASP B 1 251 ? -1.749 -67.5 -42.188 1 91.19 251 ASP B C 1
ATOM 6986 O O . ASP B 1 251 ? -1.753 -67.25 -43.375 1 91.19 251 ASP B O 1
ATOM 6990 N N . VAL B 1 252 ? -2.779 -67.438 -41.406 1 91.44 252 VAL B N 1
ATOM 6991 C CA . VAL B 1 252 ? -4.035 -66.812 -41.844 1 91.44 252 VAL B CA 1
ATOM 6992 C C . VAL B 1 252 ? -4.176 -65.438 -41.219 1 91.44 252 VAL B C 1
ATOM 6994 O O . VAL B 1 252 ? -3.545 -65.125 -40.188 1 91.44 252 VAL B O 1
ATOM 6997 N N . TYR B 1 253 ? -4.953 -64.562 -41.719 1 92.81 253 TYR B N 1
ATOM 6998 C CA . TYR B 1 253 ? -5.105 -63.156 -41.312 1 92.81 253 TYR B CA 1
ATOM 6999 C C . TYR B 1 253 ? -5.41 -63.031 -39.844 1 92.81 253 TYR B C 1
ATOM 7001 O O . TYR B 1 253 ? -4.809 -62.219 -39.125 1 92.81 253 TYR B O 1
ATOM 7009 N N . GLU B 1 254 ? -6.297 -63.906 -39.406 1 92.38 254 GLU B N 1
ATOM 7010 C CA . GLU B 1 254 ? -6.734 -63.812 -38.031 1 92.38 254 GLU B CA 1
ATOM 7011 C C . GLU B 1 254 ? -5.586 -64.125 -37.062 1 92.38 254 GLU B C 1
ATOM 7013 O O . GLU B 1 254 ? -5.43 -63.406 -36.031 1 92.38 254 GLU B O 1
ATOM 7018 N N . ASN B 1 255 ? -4.824 -65.125 -37.406 1 94.12 255 ASN B N 1
ATOM 7019 C CA . ASN B 1 255 ? -3.662 -65.438 -36.594 1 94.12 255 ASN B CA 1
ATOM 7020 C C . ASN B 1 255 ? -2.586 -64.375 -36.688 1 94.12 255 ASN B C 1
ATOM 7022 O O . ASN B 1 255 ? -1.895 -64.062 -35.719 1 94.12 255 ASN B O 1
ATOM 7026 N N . GLN B 1 256 ? -2.441 -63.75 -37.844 1 94.88 256 GLN B N 1
ATOM 7027 C CA . GLN B 1 256 ? -1.51 -62.656 -38.031 1 94.88 256 GLN B CA 1
ATOM 7028 C C . GLN B 1 256 ? -1.869 -61.469 -37.125 1 94.88 256 GLN B C 1
ATOM 7030 O O . GLN B 1 256 ? -0.991 -60.875 -36.5 1 94.88 256 GLN B O 1
ATOM 7035 N N . VAL B 1 257 ? -3.111 -61.188 -37.031 1 94.31 257 VAL B N 1
ATOM 7036 C CA . VAL B 1 257 ? -3.598 -60.094 -36.219 1 94.31 257 VAL B CA 1
ATOM 7037 C C . VAL B 1 257 ? -3.307 -60.344 -34.75 1 94.31 257 VAL B C 1
ATOM 7039 O O . VAL B 1 257 ? -2.85 -59.469 -34.031 1 94.31 257 VAL B O 1
ATOM 7042 N N . VAL B 1 258 ? -3.578 -61.594 -34.344 1 94.88 258 VAL B N 1
ATOM 7043 C CA . VAL B 1 258 ? -3.412 -61.969 -32.938 1 94.88 258 VAL B CA 1
ATOM 7044 C C . VAL B 1 258 ? -1.958 -61.781 -32.5 1 94.88 258 VAL B C 1
ATOM 7046 O O . VAL B 1 258 ? -1.681 -61.188 -31.469 1 94.88 258 VAL B O 1
ATOM 7049 N N . VAL B 1 259 ? -1.004 -62.156 -33.281 1 95.5 259 VAL B N 1
ATOM 7050 C CA . VAL B 1 259 ? 0.413 -62.062 -32.938 1 95.5 259 VAL B CA 1
ATOM 7051 C C . VAL B 1 259 ? 0.927 -60.656 -33.188 1 95.5 259 VAL B C 1
ATOM 7053 O O . VAL B 1 259 ? 1.699 -60.125 -32.375 1 95.5 259 VAL B O 1
ATOM 7056 N N . SER B 1 260 ? 0.476 -60 -34.219 1 95.25 260 SER B N 1
ATOM 7057 C CA . SER B 1 260 ? 0.934 -58.656 -34.531 1 95.25 260 SER B CA 1
ATOM 7058 C C . SER B 1 260 ? 0.496 -57.656 -33.469 1 95.25 260 SER B C 1
ATOM 7060 O O . SER B 1 260 ? 1.19 -56.688 -33.188 1 95.25 260 SER B O 1
ATOM 7062 N N . PHE B 1 261 ? -0.618 -57.875 -32.844 1 94.31 261 PHE B N 1
ATOM 7063 C CA . PHE B 1 261 ? -1.104 -57 -31.781 1 94.31 261 PHE B CA 1
ATOM 7064 C C . PHE B 1 261 ? -0.167 -57.031 -30.578 1 94.31 261 PHE B C 1
ATOM 7066 O O . PHE B 1 261 ? 0.096 -56 -29.953 1 94.31 261 PHE B O 1
ATOM 7073 N N . LEU B 1 262 ? 0.305 -58.188 -30.203 1 94.69 262 LEU B N 1
ATOM 7074 C CA . LEU B 1 262 ? 1.274 -58.281 -29.125 1 94.69 262 LEU B CA 1
ATOM 7075 C C . LEU B 1 262 ? 2.531 -57.5 -29.438 1 94.69 262 LEU B C 1
ATOM 7077 O O . LEU B 1 262 ? 3.076 -56.812 -28.547 1 94.69 262 LEU B O 1
ATOM 7081 N N . GLN B 1 263 ? 2.93 -57.562 -30.656 1 93.38 263 GLN B N 1
ATOM 7082 C CA . GLN B 1 263 ? 4.09 -56.781 -31.062 1 93.38 263 GLN B CA 1
ATOM 7083 C C . GLN B 1 263 ? 3.812 -55.281 -30.953 1 93.38 263 GLN B C 1
ATOM 7085 O O . GLN B 1 263 ? 4.684 -54.5 -30.547 1 93.38 263 GLN B O 1
ATOM 7090 N N . ARG B 1 264 ? 2.643 -54.875 -31.359 1 91.62 264 ARG B N 1
ATOM 7091 C CA . ARG B 1 264 ? 2.252 -53.469 -31.266 1 91.62 264 ARG B CA 1
ATOM 7092 C C . ARG B 1 264 ? 2.25 -53 -29.812 1 91.62 264 ARG B C 1
ATOM 7094 O O . ARG B 1 264 ? 2.74 -51.906 -29.516 1 91.62 264 ARG B O 1
ATOM 7101 N N . MET B 1 265 ? 1.697 -53.75 -28.953 1 90.19 265 MET B N 1
ATOM 7102 C CA . MET B 1 265 ? 1.68 -53.406 -27.531 1 90.19 265 MET B CA 1
ATOM 7103 C C . MET B 1 265 ? 3.098 -53.281 -26.984 1 90.19 265 MET B C 1
ATOM 7105 O O . MET B 1 265 ? 3.385 -52.344 -26.203 1 90.19 265 MET B O 1
ATOM 7109 N N . LEU B 1 266 ? 3.955 -54.188 -27.406 1 90.31 266 LEU B N 1
ATOM 7110 C CA . LEU B 1 266 ? 5.355 -54.156 -27 1 90.31 266 LEU B CA 1
ATOM 7111 C C . LEU B 1 266 ? 6.02 -52.875 -27.469 1 90.31 266 LEU B C 1
ATOM 7113 O O . LEU B 1 266 ? 6.766 -52.25 -26.703 1 90.31 266 LEU B O 1
ATOM 7117 N N . TYR B 1 267 ? 5.68 -52.531 -28.656 1 88.12 267 TYR B N 1
ATOM 7118 C CA . TYR B 1 267 ? 6.238 -51.312 -29.188 1 88.12 267 TYR B CA 1
ATOM 7119 C C . TYR B 1 267 ? 5.73 -50.094 -28.422 1 88.12 267 TYR B C 1
ATOM 7121 O O . TYR B 1 267 ? 6.512 -49.219 -28.062 1 88.12 267 TYR B O 1
ATOM 7129 N N . ASP B 1 268 ? 4.449 -50 -28.219 1 84 268 ASP B N 1
ATOM 7130 C CA . ASP B 1 268 ? 3.844 -48.875 -27.547 1 84 268 ASP B CA 1
ATOM 7131 C C . ASP B 1 268 ? 4.379 -48.719 -26.125 1 84 268 ASP B C 1
ATOM 7133 O O . ASP B 1 268 ? 4.742 -47.625 -25.703 1 84 268 ASP B O 1
ATOM 7137 N N . ILE B 1 269 ? 4.383 -49.781 -25.344 1 83.81 269 ILE B N 1
ATOM 7138 C CA . ILE B 1 269 ? 4.855 -49.75 -23.969 1 83.81 269 ILE B CA 1
ATOM 7139 C C . ILE B 1 269 ? 6.355 -49.469 -23.938 1 83.81 269 ILE B C 1
ATOM 7141 O O . ILE B 1 269 ? 6.84 -48.75 -23.062 1 83.81 269 ILE B O 1
ATOM 7145 N N . GLY B 1 270 ? 7.066 -50 -24.875 1 83.88 270 GLY B N 1
ATOM 7146 C CA . GLY B 1 270 ? 8.492 -49.75 -24.969 1 83.88 270 GLY B CA 1
ATOM 7147 C C . GLY B 1 270 ? 8.805 -48.281 -25.25 1 83.88 270 GLY B C 1
ATOM 7148 O O . GLY B 1 270 ? 9.727 -47.719 -24.656 1 83.88 270 GLY B O 1
ATOM 7149 N N . GLU B 1 271 ? 8.055 -47.719 -26.125 1 82.25 271 GLU B N 1
ATOM 7150 C CA . GLU B 1 271 ? 8.234 -46.312 -26.422 1 82.25 271 GLU B CA 1
ATOM 7151 C C . GLU B 1 271 ? 7.953 -45.438 -25.203 1 82.25 271 GLU B C 1
ATOM 7153 O O . GLU B 1 271 ? 8.648 -44.438 -24.969 1 82.25 271 GLU B O 1
ATOM 7158 N N . GLU B 1 272 ? 6.969 -45.781 -24.5 1 76.56 272 GLU B N 1
ATOM 7159 C CA . GLU B 1 272 ? 6.664 -45.062 -23.266 1 76.56 272 GLU B CA 1
ATOM 7160 C C . GLU B 1 272 ? 7.789 -45.219 -22.25 1 76.56 272 GLU B C 1
ATOM 7162 O O . GLU B 1 272 ? 8.133 -44.25 -21.562 1 76.56 272 GLU B O 1
ATOM 7167 N N . GLY B 1 273 ? 8.258 -46.375 -22.109 1 77.12 273 GLY B N 1
ATOM 7168 C CA . GLY B 1 273 ? 9.398 -46.625 -21.219 1 77.12 273 GLY B CA 1
ATOM 7169 C C . GLY B 1 273 ? 10.602 -45.781 -21.578 1 77.12 273 GLY B C 1
ATOM 7170 O O . GLY B 1 273 ? 11.273 -45.219 -20.703 1 77.12 273 GLY B O 1
ATOM 7171 N N . LYS B 1 274 ? 10.852 -45.625 -22.844 1 81.75 274 LYS B N 1
ATOM 7172 C CA . LYS B 1 274 ? 11.961 -44.812 -23.312 1 81.75 274 LYS B CA 1
ATOM 7173 C C . LYS B 1 274 ? 11.75 -43.344 -22.938 1 81.75 274 LYS B C 1
ATOM 7175 O O . LYS B 1 274 ? 12.695 -42.656 -22.547 1 81.75 274 LYS B O 1
ATOM 7180 N N . GLU B 1 275 ? 10.594 -42.938 -23.141 1 74.88 275 GLU B N 1
ATOM 7181 C CA . GLU B 1 275 ? 10.289 -41.562 -22.781 1 74.88 275 GLU B CA 1
ATOM 7182 C C . GLU B 1 275 ? 10.508 -41.312 -21.297 1 74.88 275 GLU B C 1
ATOM 7184 O O . GLU B 1 275 ? 11.055 -40.281 -20.906 1 74.88 275 GLU B O 1
ATOM 7189 N N . ILE B 1 276 ? 10.039 -42.219 -20.484 1 72.5 276 ILE B N 1
ATOM 7190 C CA . ILE B 1 276 ? 10.203 -42.094 -19.047 1 72.5 276 ILE B CA 1
ATOM 7191 C C . ILE B 1 276 ? 11.695 -42.094 -18.703 1 72.5 276 ILE B C 1
ATOM 7193 O O . ILE B 1 276 ? 12.141 -41.312 -17.844 1 72.5 276 ILE B O 1
ATOM 7197 N N . ARG B 1 277 ? 12.398 -42.938 -19.344 1 78.06 277 ARG B N 1
ATOM 7198 C CA . ARG B 1 277 ? 13.836 -42.969 -19.109 1 78.06 277 ARG B CA 1
ATOM 7199 C C . ARG B 1 277 ? 14.508 -41.656 -19.484 1 78.06 277 ARG B C 1
ATOM 7201 O O . ARG B 1 277 ? 15.406 -41.188 -18.766 1 78.06 277 ARG B O 1
ATOM 7208 N N . THR B 1 278 ? 14.078 -41.156 -20.562 1 74.06 278 THR B N 1
ATOM 7209 C CA . THR B 1 278 ? 14.625 -39.875 -20.984 1 74.06 278 THR B CA 1
ATOM 7210 C C . THR B 1 278 ? 14.312 -38.781 -19.969 1 74.06 278 THR B C 1
ATOM 7212 O O . THR B 1 278 ? 15.18 -37.969 -19.625 1 74.06 278 THR B O 1
ATOM 7215 N N . LEU B 1 279 ? 13.156 -38.812 -19.516 1 67.31 279 LEU B N 1
ATOM 7216 C CA . LEU B 1 279 ? 12.75 -37.844 -18.516 1 67.31 279 LEU B CA 1
ATOM 7217 C C . LEU B 1 279 ? 13.555 -38 -17.234 1 67.31 279 LEU B C 1
ATOM 7219 O O . LEU B 1 279 ? 13.961 -37.031 -16.609 1 67.31 279 LEU B O 1
ATOM 7223 N N . LEU B 1 280 ? 13.68 -39.219 -16.797 1 70.31 280 LEU B N 1
ATOM 7224 C CA . LEU B 1 280 ? 14.438 -39.5 -15.594 1 70.31 280 LEU B CA 1
ATOM 7225 C C . LEU B 1 280 ? 15.891 -39.062 -15.742 1 70.31 280 LEU B C 1
ATOM 7227 O O . LEU B 1 280 ? 16.5 -38.594 -14.781 1 70.31 280 LEU B O 1
ATOM 7231 N N . ARG B 1 281 ? 16.391 -39.219 -16.859 1 71.38 281 ARG B N 1
ATOM 7232 C CA . ARG B 1 281 ? 17.766 -38.781 -17.109 1 71.38 281 ARG B CA 1
ATOM 7233 C C . ARG B 1 281 ? 17.875 -37.281 -17.031 1 71.38 281 ARG B C 1
ATOM 7235 O O . ARG B 1 281 ? 18.859 -36.75 -16.516 1 71.38 281 ARG B O 1
ATOM 7242 N N . GLU B 1 282 ? 16.844 -36.75 -17.516 1 61.91 282 GLU B N 1
ATOM 7243 C CA . GLU B 1 282 ? 16.828 -35.312 -17.484 1 61.91 282 GLU B CA 1
ATOM 7244 C C . GLU B 1 282 ? 16.703 -34.781 -16.062 1 61.91 282 GLU B C 1
ATOM 7246 O O . GLU B 1 282 ? 17.172 -33.688 -15.758 1 61.91 282 GLU B O 1
ATOM 7251 N N . MET B 1 283 ? 15.977 -35.531 -15.273 1 60.59 283 MET B N 1
ATOM 7252 C CA . MET B 1 283 ? 15.773 -35.125 -13.883 1 60.59 283 MET B CA 1
ATOM 7253 C C . MET B 1 283 ? 17 -35.469 -13.039 1 60.59 283 MET B C 1
ATOM 7255 O O . MET B 1 283 ? 17.125 -35 -11.906 1 60.59 283 MET B O 1
ATOM 7259 N N . ASP B 1 284 ? 17.797 -36.375 -13.461 1 58.66 284 ASP B N 1
ATOM 7260 C CA . ASP B 1 284 ? 19.016 -36.688 -12.742 1 58.66 284 ASP B CA 1
ATOM 7261 C C . ASP B 1 284 ? 20.016 -35.531 -12.789 1 58.66 284 ASP B C 1
ATOM 7263 O O . ASP B 1 284 ? 20.812 -35.438 -13.711 1 58.66 284 ASP B O 1
ATOM 7267 N N . LEU B 1 285 ? 19.656 -34.469 -11.961 1 58.81 285 LEU B N 1
ATOM 7268 C CA . LEU B 1 285 ? 20.469 -33.281 -11.898 1 58.81 285 LEU B CA 1
ATOM 7269 C C . LEU B 1 285 ? 21.75 -33.531 -11.109 1 58.81 285 LEU B C 1
ATOM 7271 O O . LEU B 1 285 ? 21.766 -34.344 -10.188 1 58.81 285 LEU B O 1
ATOM 7275 N N . PRO B 1 286 ? 22.859 -33 -11.625 1 54.41 286 PRO B N 1
ATOM 7276 C CA . PRO B 1 286 ? 24.125 -33.188 -10.914 1 54.41 286 PRO B CA 1
ATOM 7277 C C . PRO B 1 286 ? 24.062 -32.75 -9.453 1 54.41 286 PRO B C 1
ATOM 7279 O O . PRO B 1 286 ? 23.359 -31.797 -9.125 1 54.41 286 PRO B O 1
ATOM 7282 N N . ASP B 1 287 ? 24.266 -33.656 -8.469 1 53.41 287 ASP B N 1
ATOM 7283 C CA . ASP B 1 287 ? 24.391 -33.344 -7.047 1 53.41 287 ASP B CA 1
ATOM 7284 C C . ASP B 1 287 ? 25.312 -32.156 -6.809 1 53.41 287 ASP B C 1
ATOM 7286 O O . ASP B 1 287 ? 26.531 -32.25 -7.004 1 53.41 287 ASP B O 1
ATOM 7290 N N . GLN B 1 288 ? 24.875 -30.984 -7.215 1 54.09 288 GLN B N 1
ATOM 7291 C CA . GLN B 1 288 ? 25.766 -29.875 -6.91 1 54.09 288 GLN B CA 1
ATOM 7292 C C . GLN B 1 288 ? 25.719 -29.5 -5.43 1 54.09 288 GLN B C 1
ATOM 7294 O O . GLN B 1 288 ? 24.875 -28.703 -5.016 1 54.09 288 GLN B O 1
ATOM 7299 N N . ASP B 1 289 ? 26.047 -30.453 -4.52 1 57 289 ASP B N 1
ATOM 7300 C CA . ASP B 1 289 ? 26.234 -30.094 -3.121 1 57 289 ASP B CA 1
ATOM 7301 C C . ASP B 1 289 ? 27.422 -29.141 -2.957 1 57 289 ASP B C 1
ATOM 7303 O O . ASP B 1 289 ? 28.562 -29.547 -3.141 1 57 289 ASP B O 1
ATOM 7307 N N . ARG B 1 290 ? 27.25 -27.844 -3.201 1 62.69 290 ARG B N 1
ATOM 7308 C CA . ARG B 1 290 ? 28.359 -26.938 -2.918 1 62.69 290 ARG B CA 1
ATOM 7309 C C . ARG B 1 290 ? 28.156 -26.25 -1.568 1 62.69 290 ARG B C 1
ATOM 7311 O O . ARG B 1 290 ? 27.219 -25.484 -1.385 1 62.69 290 ARG B O 1
ATOM 7318 N N . GLU B 1 291 ? 29 -26.5 -0.67 1 66.75 291 GLU B N 1
ATOM 7319 C CA . GLU B 1 291 ? 29.156 -25.812 0.615 1 66.75 291 GLU B CA 1
ATOM 7320 C C . GLU B 1 291 ? 27.859 -25.906 1.434 1 66.75 291 GLU B C 1
ATOM 7322 O O . GLU B 1 291 ? 27.406 -24.891 1.987 1 66.75 291 GLU B O 1
ATOM 7327 N N . GLY B 1 292 ? 27.094 -27.078 1.321 1 73.5 292 GLY B N 1
ATOM 7328 C CA . GLY B 1 292 ? 25.922 -27.281 2.154 1 73.5 292 GLY B CA 1
ATOM 7329 C C . GLY B 1 292 ? 24.625 -26.922 1.454 1 73.5 292 GLY B C 1
ATOM 7330 O O . GLY B 1 292 ? 23.547 -27 2.053 1 73.5 292 GLY B O 1
ATOM 7331 N N . TYR B 1 293 ? 24.766 -26.531 0.15 1 78.25 293 TYR B N 1
ATOM 7332 C CA . TYR B 1 293 ? 23.578 -26.188 -0.6 1 78.25 293 TYR B CA 1
ATOM 7333 C C . TYR B 1 293 ? 23.25 -27.25 -1.639 1 78.25 293 TYR B C 1
ATOM 7335 O O . TYR B 1 293 ? 24.156 -27.938 -2.148 1 78.25 293 TYR B O 1
ATOM 7343 N N . ARG B 1 294 ? 22 -27.5 -1.798 1 76.94 294 ARG B N 1
ATOM 7344 C CA . ARG B 1 294 ? 21.531 -28.422 -2.834 1 76.94 294 ARG B CA 1
ATOM 7345 C C . ARG B 1 294 ? 20.578 -27.719 -3.803 1 76.94 294 ARG B C 1
ATOM 7347 O O . ARG B 1 294 ? 20 -26.688 -3.467 1 76.94 294 ARG B O 1
ATOM 7354 N N . LEU B 1 295 ? 20.609 -28.266 -4.965 1 75.5 295 LEU B N 1
ATOM 7355 C CA . LEU B 1 295 ? 19.656 -27.734 -5.941 1 75.5 295 LEU B CA 1
ATOM 7356 C C . LEU B 1 295 ? 18.219 -27.984 -5.496 1 75.5 295 LEU B C 1
ATOM 7358 O O . LEU B 1 295 ? 17.844 -29.109 -5.184 1 75.5 295 LEU B O 1
ATOM 7362 N N . SER B 1 296 ? 17.484 -26.938 -5.453 1 73.81 296 SER B N 1
ATOM 7363 C CA . SER B 1 296 ? 16.094 -27.078 -5.016 1 73.81 296 SER B CA 1
ATOM 7364 C C . SER B 1 296 ? 15.289 -27.938 -5.98 1 73.81 296 SER B C 1
ATOM 7366 O O . SER B 1 296 ? 14.336 -28.609 -5.574 1 73.81 296 SER B O 1
ATOM 7368 N N . SER B 1 297 ? 15.711 -27.922 -7.262 1 70.19 297 SER B N 1
ATOM 7369 C CA . SER B 1 297 ? 15.039 -28.75 -8.266 1 70.19 297 SER B CA 1
ATOM 7370 C C . SER B 1 297 ? 15.164 -30.234 -7.938 1 70.19 297 SER B C 1
ATOM 7372 O O . SER B 1 297 ? 14.281 -31.016 -8.273 1 70.19 297 SER B O 1
ATOM 7374 N N . GLN B 1 298 ? 16.219 -30.531 -7.281 1 69.12 298 GLN B N 1
ATOM 7375 C CA . GLN B 1 298 ? 16.438 -31.922 -6.891 1 69.12 298 GLN B CA 1
ATOM 7376 C C . GLN B 1 298 ? 15.391 -32.375 -5.863 1 69.12 298 GLN B C 1
ATOM 7378 O O . GLN B 1 298 ? 14.914 -33.5 -5.906 1 69.12 298 GLN B O 1
ATOM 7383 N N . VAL B 1 299 ? 15.133 -31.484 -5.094 1 64.88 299 VAL B N 1
ATOM 7384 C CA . VAL B 1 299 ? 14.133 -31.781 -4.07 1 64.88 299 VAL B CA 1
ATOM 7385 C C . VAL B 1 299 ? 12.758 -31.891 -4.711 1 64.88 299 VAL B C 1
ATOM 7387 O O . VAL B 1 299 ? 11.977 -32.781 -4.367 1 64.88 299 VAL B O 1
ATOM 7390 N N . LEU B 1 300 ? 12.555 -31.094 -5.648 1 65.62 300 LEU B N 1
ATOM 7391 C CA . LEU B 1 300 ? 11.25 -31.078 -6.312 1 65.62 300 LEU B CA 1
ATOM 7392 C C . LEU B 1 300 ? 11.078 -32.312 -7.199 1 65.62 300 LEU B C 1
ATOM 7394 O O . LEU B 1 300 ? 9.992 -32.875 -7.266 1 65.62 300 LEU B O 1
ATOM 7398 N N . TYR B 1 301 ? 12.266 -32.688 -7.754 1 64.38 301 TYR B N 1
ATOM 7399 C CA . TYR B 1 301 ? 12.195 -33.75 -8.75 1 64.38 301 TYR B CA 1
ATOM 7400 C C . TYR B 1 301 ? 12.32 -35.125 -8.094 1 64.38 301 TYR B C 1
ATOM 7402 O O . TYR B 1 301 ? 11.977 -36.125 -8.695 1 64.38 301 TYR B O 1
ATOM 7410 N N . GLU B 1 302 ? 12.766 -35.031 -6.879 1 66 302 GLU B N 1
ATOM 7411 C CA . GLU B 1 302 ? 12.984 -36.344 -6.246 1 66 302 GLU B CA 1
ATOM 7412 C C . GLU B 1 302 ? 11.703 -37.156 -6.219 1 66 302 GLU B C 1
ATOM 7414 O O . GLU B 1 302 ? 11.719 -38.344 -6.527 1 66 302 GLU B O 1
ATOM 7419 N N . ASN B 1 303 ? 10.703 -36.5 -5.898 1 60.28 303 ASN B N 1
ATOM 7420 C CA . ASN B 1 303 ? 9.438 -37.219 -5.859 1 60.28 303 ASN B CA 1
ATOM 7421 C C . ASN B 1 303 ? 8.969 -37.594 -7.262 1 60.28 303 ASN B C 1
ATOM 7423 O O . ASN B 1 303 ? 8.484 -38.719 -7.477 1 60.28 303 ASN B O 1
ATOM 7427 N N . ALA B 1 304 ? 9.203 -36.594 -8.078 1 60.75 304 ALA B N 1
ATOM 7428 C CA . ALA B 1 304 ? 8.828 -36.906 -9.461 1 60.75 304 ALA B CA 1
ATOM 7429 C C . ALA B 1 304 ? 9.664 -38.062 -10.016 1 60.75 304 ALA B C 1
ATOM 7431 O O . ALA B 1 304 ? 9.141 -38.969 -10.68 1 60.75 304 ALA B O 1
ATOM 7432 N N . ALA B 1 305 ? 10.875 -38 -9.633 1 67.81 305 ALA B N 1
ATOM 7433 C CA . ALA B 1 305 ? 11.766 -39.062 -10.102 1 67.81 305 ALA B CA 1
ATOM 7434 C C . ALA B 1 305 ? 11.367 -40.406 -9.516 1 67.81 305 ALA B C 1
ATOM 7436 O O . ALA B 1 305 ? 11.375 -41.406 -10.211 1 67.81 305 ALA B O 1
ATOM 7437 N N . HIS B 1 306 ? 11.031 -40.344 -8.328 1 68.5 306 HIS B N 1
ATOM 7438 C CA . HIS B 1 306 ? 10.617 -41.594 -7.68 1 68.5 306 HIS B CA 1
ATOM 7439 C C . HIS B 1 306 ? 9.375 -42.156 -8.352 1 68.5 306 HIS B C 1
ATOM 7441 O O . HIS B 1 306 ? 9.297 -43.375 -8.594 1 68.5 306 HIS B O 1
ATOM 7447 N N . MET B 1 307 ? 8.531 -41.375 -8.664 1 63.28 307 MET B N 1
ATOM 7448 C CA . MET B 1 307 ? 7.312 -41.812 -9.328 1 63.28 307 MET B CA 1
ATOM 7449 C C . MET B 1 307 ? 7.613 -42.344 -10.727 1 63.28 307 MET B C 1
ATOM 7451 O O . MET B 1 307 ? 7.086 -43.375 -11.133 1 63.28 307 MET B O 1
ATOM 7455 N N . LEU B 1 308 ? 8.391 -41.625 -11.344 1 68.94 308 LEU B N 1
ATOM 7456 C CA . LEU B 1 308 ? 8.75 -42.031 -12.695 1 68.94 308 LEU B CA 1
ATOM 7457 C C . LEU B 1 308 ? 9.5 -43.344 -12.68 1 68.94 308 LEU B C 1
ATOM 7459 O O . LEU B 1 308 ? 9.281 -44.219 -13.547 1 68.94 308 LEU B O 1
ATOM 7463 N N . ARG B 1 309 ? 10.266 -43.469 -11.68 1 75.5 309 ARG B N 1
ATOM 7464 C CA . ARG B 1 309 ? 10.992 -44.719 -11.555 1 75.5 309 ARG B CA 1
ATOM 7465 C C . ARG B 1 309 ? 10.031 -45.875 -11.297 1 75.5 309 ARG B C 1
ATOM 7467 O O . ARG B 1 309 ? 10.203 -46.969 -11.852 1 75.5 309 ARG B O 1
ATOM 7474 N N . SER B 1 310 ? 9.109 -45.562 -10.461 1 71.94 310 SER B N 1
ATOM 7475 C CA . SER B 1 310 ? 8.109 -46.594 -10.188 1 71.94 310 SER B CA 1
ATOM 7476 C C . SER B 1 310 ? 7.312 -46.938 -11.438 1 71.94 310 SER B C 1
ATOM 7478 O O . SER B 1 310 ? 7.035 -48.125 -11.703 1 71.94 310 SER B O 1
ATOM 7480 N N . PHE B 1 311 ? 7.023 -46 -12.195 1 69.38 311 PHE B N 1
ATOM 7481 C CA . PHE B 1 311 ? 6.32 -46.219 -13.453 1 69.38 311 PHE B CA 1
ATOM 7482 C C . PHE B 1 311 ? 7.188 -47 -14.43 1 69.38 311 PHE B C 1
ATOM 7484 O O . PHE B 1 311 ? 6.699 -47.906 -15.117 1 69.38 311 PHE B O 1
ATOM 7491 N N . LEU B 1 312 ? 8.383 -46.594 -14.406 1 80.12 312 LEU B N 1
ATOM 7492 C CA . LEU B 1 312 ? 9.312 -47.281 -15.305 1 80.12 312 LEU B CA 1
ATOM 7493 C C . LEU B 1 312 ? 9.445 -48.75 -14.938 1 80.12 312 LEU B C 1
ATOM 7495 O O . LEU B 1 312 ? 9.5 -49.594 -15.82 1 80.12 312 LEU B O 1
ATOM 7499 N N . GLU B 1 313 ? 9.516 -48.938 -13.656 1 85.44 313 GLU B N 1
ATOM 7500 C CA . GLU B 1 313 ? 9.609 -50.344 -13.203 1 85.44 313 GLU B CA 1
ATOM 7501 C C . GLU B 1 313 ? 8.391 -51.125 -13.625 1 85.44 313 GLU B C 1
ATOM 7503 O O . GLU B 1 313 ? 8.516 -52.281 -14.086 1 85.44 313 GLU B O 1
ATOM 7508 N N . ARG B 1 314 ? 7.277 -50.594 -13.492 1 80 314 ARG B N 1
ATOM 7509 C CA . ARG B 1 314 ? 6.047 -51.281 -13.898 1 80 314 ARG B CA 1
ATOM 7510 C C . ARG B 1 314 ? 6.004 -51.469 -15.414 1 80 314 ARG B C 1
ATOM 7512 O O . ARG B 1 314 ? 5.555 -52.5 -15.898 1 80 314 ARG B O 1
ATOM 7519 N N . CYS B 1 315 ? 6.418 -50.469 -16.125 1 81.69 315 CYS B N 1
ATOM 7520 C CA . CYS B 1 315 ? 6.504 -50.562 -17.578 1 81.69 315 CYS B CA 1
ATOM 7521 C C . CYS B 1 315 ? 7.418 -51.719 -18 1 81.69 315 CYS B C 1
ATOM 7523 O O . CYS B 1 315 ? 7.074 -52.469 -18.906 1 81.69 315 CYS B O 1
ATOM 7525 N N . GLU B 1 316 ? 8.555 -51.75 -17.328 1 89.19 316 GLU B N 1
ATOM 7526 C CA . GLU B 1 316 ? 9.523 -52.781 -17.672 1 89.19 316 GLU B CA 1
ATOM 7527 C C . GLU B 1 316 ? 8.977 -54.156 -17.359 1 89.19 316 GLU B C 1
ATOM 7529 O O . GLU B 1 316 ? 9.203 -55.094 -18.125 1 89.19 316 GLU B O 1
ATOM 7534 N N . GLU B 1 317 ? 8.258 -54.281 -16.281 1 90.06 317 GLU B N 1
ATOM 7535 C CA . GLU B 1 317 ? 7.641 -55.531 -15.938 1 90.06 317 GLU B CA 1
ATOM 7536 C C . GLU B 1 317 ? 6.617 -55.969 -16.984 1 90.06 317 GLU B C 1
ATOM 7538 O O . GLU B 1 317 ? 6.605 -57.125 -17.422 1 90.06 317 GLU B O 1
ATOM 7543 N N . VAL B 1 318 ? 5.789 -55.094 -17.391 1 89.69 318 VAL B N 1
ATOM 7544 C CA . VAL B 1 318 ? 4.766 -55.375 -18.391 1 89.69 318 VAL B CA 1
ATOM 7545 C C . VAL B 1 318 ? 5.426 -55.688 -19.734 1 89.69 318 VAL B C 1
ATOM 7547 O O . VAL B 1 318 ? 4.988 -56.562 -20.453 1 89.69 318 VAL B O 1
ATOM 7550 N N . GLU B 1 319 ? 6.426 -54.938 -20.047 1 92.06 319 GLU B N 1
ATOM 7551 C CA . GLU B 1 319 ? 7.156 -55.156 -21.281 1 92.06 319 GLU B CA 1
ATOM 7552 C C . GLU B 1 319 ? 7.762 -56.531 -21.328 1 92.06 319 GLU B C 1
ATOM 7554 O O . GLU B 1 319 ? 7.715 -57.219 -22.375 1 92.06 319 GLU B O 1
ATOM 7559 N N . GLU B 1 320 ? 8.367 -56.938 -20.203 1 93.25 320 GLU B N 1
ATOM 7560 C CA . GLU B 1 320 ? 8.969 -58.25 -20.125 1 93.25 320 GLU B CA 1
ATOM 7561 C C . GLU B 1 320 ? 7.918 -59.344 -20.312 1 93.25 320 GLU B C 1
ATOM 7563 O O . GLU B 1 320 ? 8.141 -60.312 -21.047 1 93.25 320 GLU B O 1
ATOM 7568 N N . ARG B 1 321 ? 6.805 -59.219 -19.703 1 93.44 321 ARG B N 1
ATOM 7569 C CA . ARG B 1 321 ? 5.727 -60.188 -19.828 1 93.44 321 ARG B CA 1
ATOM 7570 C C . ARG B 1 321 ? 5.172 -60.219 -21.234 1 93.44 321 ARG B C 1
ATOM 7572 O O . ARG B 1 321 ? 4.859 -61.281 -21.766 1 93.44 321 ARG B O 1
ATOM 7579 N N . LEU B 1 322 ? 5.066 -59.062 -21.828 1 94.81 322 LEU B N 1
ATOM 7580 C CA . LEU B 1 322 ? 4.594 -58.969 -23.219 1 94.81 322 LEU B CA 1
ATOM 7581 C C . LEU B 1 322 ? 5.566 -59.625 -24.172 1 94.81 322 LEU B C 1
ATOM 7583 O O . LEU B 1 322 ? 5.148 -60.281 -25.125 1 94.81 322 LEU B O 1
ATOM 7587 N N . GLN B 1 323 ? 6.844 -59.438 -23.922 1 94.88 323 GLN B N 1
ATOM 7588 C CA . GLN B 1 323 ? 7.867 -60.062 -24.75 1 94.88 323 GLN B CA 1
ATOM 7589 C C . GLN B 1 323 ? 7.797 -61.594 -24.656 1 94.88 323 GLN B C 1
ATOM 7591 O O . GLN B 1 323 ? 7.895 -62.281 -25.672 1 94.88 323 GLN B O 1
ATOM 7596 N N . GLU B 1 324 ? 7.602 -62.062 -23.453 1 94.5 324 GLU B N 1
ATOM 7597 C CA . GLU B 1 324 ? 7.461 -63.5 -23.25 1 94.5 324 GLU B CA 1
ATOM 7598 C C . GLU B 1 324 ? 6.234 -64.062 -23.984 1 94.5 324 GLU B C 1
ATOM 7600 O O . GLU B 1 324 ? 6.297 -65.125 -24.609 1 94.5 324 GLU B O 1
ATOM 7605 N N . MET B 1 325 ? 5.152 -63.312 -23.891 1 95.38 325 MET B N 1
ATOM 7606 C CA . MET B 1 325 ? 3.91 -63.75 -24.531 1 95.38 325 MET B CA 1
ATOM 7607 C C . MET B 1 325 ? 4.062 -63.719 -26.047 1 95.38 325 MET B C 1
ATOM 7609 O O . MET B 1 325 ? 3.592 -64.625 -26.734 1 95.38 325 MET B O 1
ATOM 7613 N N . PHE B 1 326 ? 4.746 -62.75 -26.547 1 95.31 326 PHE B N 1
ATOM 7614 C CA . PHE B 1 326 ? 4.973 -62.594 -27.984 1 95.31 326 PHE B CA 1
ATOM 7615 C C . PHE B 1 326 ? 5.797 -63.781 -28.516 1 95.31 326 PHE B C 1
ATOM 7617 O O . PHE B 1 326 ? 5.449 -64.375 -29.531 1 95.31 326 PHE B O 1
ATOM 7624 N N . VAL B 1 327 ? 6.867 -64.062 -27.812 1 94.5 327 VAL B N 1
ATOM 7625 C CA . VAL B 1 327 ? 7.734 -65.188 -28.219 1 94.5 327 VAL B CA 1
ATOM 7626 C C . VAL B 1 327 ? 6.957 -66.5 -28.172 1 94.5 327 VAL B C 1
ATOM 7628 O O . VAL B 1 327 ? 7.047 -67.312 -29.094 1 94.5 327 VAL B O 1
ATOM 7631 N N . SER B 1 328 ? 6.117 -66.75 -27.172 1 94.25 328 SER B N 1
ATOM 7632 C CA . SER B 1 328 ? 5.316 -67.938 -27.016 1 94.25 328 SER B CA 1
ATOM 7633 C C . SER B 1 328 ? 4.309 -68.062 -28.156 1 94.25 328 SER B C 1
ATOM 7635 O O . SER B 1 328 ? 4.168 -69.188 -28.734 1 94.25 328 SER B O 1
ATOM 7637 N N . TYR B 1 329 ? 3.666 -67.062 -28.5 1 95.94 329 TYR B N 1
ATOM 7638 C CA . TYR B 1 329 ? 2.654 -67.062 -29.547 1 95.94 329 TYR B CA 1
ATOM 7639 C C . TYR B 1 329 ? 3.299 -67.188 -30.922 1 95.94 329 TYR B C 1
ATOM 7641 O O . TYR B 1 329 ? 2.742 -67.812 -31.828 1 95.94 329 TYR B O 1
ATOM 7649 N N . ARG B 1 330 ? 4.484 -66.625 -31.062 1 93.44 330 ARG B N 1
ATOM 7650 C CA . ARG B 1 330 ? 5.203 -66.75 -32.344 1 93.44 330 ARG B CA 1
ATOM 7651 C C . ARG B 1 330 ? 5.652 -68.188 -32.562 1 93.44 330 ARG B C 1
ATOM 7653 O O . ARG B 1 330 ? 5.738 -68.625 -33.719 1 93.44 330 ARG B O 1
ATOM 7660 N N . GLN B 1 331 ? 5.875 -68.875 -31.516 1 92.5 331 GLN B N 1
ATOM 7661 C CA . GLN B 1 331 ? 6.305 -70.25 -31.594 1 92.5 331 GLN B CA 1
ATOM 7662 C C . GLN B 1 331 ? 5.16 -71.188 -32.062 1 92.5 331 GLN B C 1
ATOM 7664 O O . GLN B 1 331 ? 5.359 -72.062 -32.875 1 92.5 331 GLN B O 1
ATOM 7669 N N . ILE B 1 332 ? 3.98 -70.875 -31.609 1 92 332 ILE B N 1
ATOM 7670 C CA . ILE B 1 332 ? 2.852 -71.75 -31.922 1 92 332 ILE B CA 1
ATOM 7671 C C . ILE B 1 332 ? 2.18 -71.25 -33.219 1 92 332 ILE B C 1
ATOM 7673 O O . ILE B 1 332 ? 1.496 -72 -33.906 1 92 332 ILE B O 1
ATOM 7677 N N . LEU B 1 333 ? 2.352 -69.875 -33.469 1 92.69 333 LEU B N 1
ATOM 7678 C CA . LEU B 1 333 ? 1.765 -69.312 -34.656 1 92.69 333 LEU B CA 1
ATOM 7679 C C . LEU B 1 333 ? 2.832 -68.625 -35.5 1 92.69 333 LEU B C 1
ATOM 7681 O O . LEU B 1 333 ? 2.998 -67.375 -35.438 1 92.69 333 LEU B O 1
ATOM 7685 N N . PRO B 1 334 ? 3.57 -69.438 -36.281 1 90.38 334 PRO B N 1
ATOM 7686 C CA . PRO B 1 334 ? 4.57 -68.812 -37.156 1 90.38 334 PRO B CA 1
ATOM 7687 C C . PRO B 1 334 ? 3.949 -68.062 -38.312 1 90.38 334 PRO B C 1
ATOM 7689 O O . PRO B 1 334 ? 3.93 -68.562 -39.438 1 90.38 334 PRO B O 1
ATOM 7692 N N . VAL B 1 335 ? 3.461 -66.875 -38 1 91.88 335 VAL B N 1
ATOM 7693 C CA . VAL B 1 335 ? 2.703 -66.062 -38.969 1 91.88 335 VAL B CA 1
ATOM 7694 C C . VAL B 1 335 ? 3.529 -64.875 -39.406 1 91.88 335 VAL B C 1
ATOM 7696 O O . VAL B 1 335 ? 4.504 -64.5 -38.75 1 91.88 335 VAL B O 1
ATOM 7699 N N . THR B 1 336 ? 3.162 -64.438 -40.594 1 91.81 336 THR B N 1
ATOM 7700 C CA . THR B 1 336 ? 3.727 -63.188 -41.062 1 91.81 336 THR B CA 1
ATOM 7701 C C . THR B 1 336 ? 3.129 -62 -40.312 1 91.81 336 THR B C 1
ATOM 7703 O O . THR B 1 336 ? 1.91 -61.906 -40.125 1 91.81 336 THR B O 1
ATOM 7706 N N . LEU B 1 337 ? 3.961 -61.156 -39.719 1 92.25 337 LEU B N 1
ATOM 7707 C CA . LEU B 1 337 ? 3.512 -60.062 -38.906 1 92.25 337 LEU B CA 1
ATOM 7708 C C . LEU B 1 337 ? 2.977 -58.906 -39.781 1 92.25 337 LEU B C 1
ATOM 7710 O O . LEU B 1 337 ? 3.533 -58.625 -40.844 1 92.25 337 LEU B O 1
ATOM 7714 N N . LEU B 1 338 ? 1.833 -58.375 -39.344 1 88.5 338 LEU B N 1
ATOM 7715 C CA . LEU B 1 338 ? 1.197 -57.25 -40.031 1 88.5 338 LEU B CA 1
ATOM 7716 C C . LEU B 1 338 ? 1.586 -55.906 -39.375 1 88.5 338 LEU B C 1
ATOM 7718 O O . LEU B 1 338 ? 2.049 -55.906 -38.219 1 88.5 338 LEU B O 1
ATOM 7722 N N . ASP B 1 339 ? 1.443 -54.812 -40.156 1 82.69 339 ASP B N 1
ATOM 7723 C CA . ASP B 1 339 ? 1.535 -53.469 -39.562 1 82.69 339 ASP B CA 1
ATOM 7724 C C . ASP B 1 339 ? 0.318 -53.156 -38.719 1 82.69 339 ASP B C 1
ATOM 7726 O O . ASP B 1 339 ? -0.785 -52.969 -39.219 1 82.69 339 ASP B O 1
ATOM 7730 N N . ALA B 1 340 ? 0.422 -53.25 -37.469 1 78.44 340 ALA B N 1
ATOM 7731 C CA . ALA B 1 340 ? -0.685 -53.125 -36.531 1 78.44 340 ALA B CA 1
ATOM 7732 C C . ALA B 1 340 ? -0.847 -51.656 -36.062 1 78.44 340 ALA B C 1
ATOM 7734 O O . ALA B 1 340 ? -1.146 -51.406 -34.875 1 78.44 340 ALA B O 1
ATOM 7735 N N . SER B 1 341 ? -0.634 -50.75 -36.969 1 78.69 341 SER B N 1
ATOM 7736 C CA . SER B 1 341 ? -0.747 -49.344 -36.594 1 78.69 341 SER B CA 1
ATOM 7737 C C . SER B 1 341 ? -2.205 -48.906 -36.5 1 78.69 341 SER B C 1
ATOM 7739 O O . SER B 1 341 ? -2.523 -47.875 -35.875 1 78.69 341 SER B O 1
ATOM 7741 N N . HIS B 1 342 ? -3.055 -49.75 -37.125 1 80.88 342 HIS B N 1
ATOM 7742 C CA . HIS B 1 342 ? -4.477 -49.406 -37.125 1 80.88 342 HIS B CA 1
ATOM 7743 C C . HIS B 1 342 ? -5.309 -50.594 -36.656 1 80.88 342 HIS B C 1
ATOM 7745 O O . HIS B 1 342 ? -4.824 -51.75 -36.656 1 80.88 342 HIS B O 1
ATOM 7751 N N . LEU B 1 343 ? -6.512 -50.312 -36.344 1 85.38 343 LEU B N 1
ATOM 7752 C CA . LEU B 1 343 ? -7.445 -51.344 -35.938 1 85.38 343 LEU B CA 1
ATOM 7753 C C . LEU B 1 343 ? -7.648 -52.375 -37.062 1 85.38 343 LEU B C 1
ATOM 7755 O O . LEU B 1 343 ? -7.949 -51.969 -38.219 1 85.38 343 LEU B O 1
ATOM 7759 N N . PRO B 1 344 ? -7.438 -53.562 -36.781 1 87.88 344 PRO B N 1
ATOM 7760 C CA . PRO B 1 344 ? -7.59 -54.594 -37.812 1 87.88 344 PRO B CA 1
ATOM 7761 C C . PRO B 1 344 ? -9.039 -54.75 -38.281 1 87.88 344 PRO B C 1
ATOM 7763 O O . PRO B 1 344 ? -9.969 -54.5 -37.5 1 87.88 344 PRO B O 1
ATOM 7766 N N . ARG B 1 345 ? -9.18 -55.188 -39.594 1 86.75 345 ARG B N 1
ATOM 7767 C CA . ARG B 1 345 ? -10.508 -55.438 -40.156 1 86.75 345 ARG B CA 1
ATOM 7768 C C . ARG B 1 345 ? -11.164 -56.625 -39.5 1 86.75 345 ARG B C 1
ATOM 7770 O O . ARG B 1 345 ? -10.539 -57.688 -39.344 1 86.75 345 ARG B O 1
ATOM 7777 N N . PRO B 1 346 ? -12.258 -56.344 -39 1 86.81 346 PRO B N 1
ATOM 7778 C CA . PRO B 1 346 ? -12.93 -57.5 -38.375 1 86.81 346 PRO B CA 1
ATOM 7779 C C . PRO B 1 346 ? -13.406 -58.531 -39.375 1 86.81 346 PRO B C 1
ATOM 7781 O O . PRO B 1 346 ? -14.102 -58.188 -40.344 1 86.81 346 PRO B O 1
ATOM 7784 N N . THR B 1 347 ? -12.938 -59.75 -39.344 1 86.94 347 THR B N 1
ATOM 7785 C CA . THR B 1 347 ? -13.367 -60.875 -40.188 1 86.94 347 THR B CA 1
ATOM 7786 C C . THR B 1 347 ? -14.336 -61.781 -39.438 1 86.94 347 THR B C 1
ATOM 7788 O O . THR B 1 347 ? -14.492 -61.625 -38.219 1 86.94 347 THR B O 1
ATOM 7791 N N . GLU B 1 348 ? -15.008 -62.688 -40.062 1 84.62 348 GLU B N 1
ATOM 7792 C CA . GLU B 1 348 ? -16.047 -63.562 -39.5 1 84.62 348 GLU B CA 1
ATOM 7793 C C . GLU B 1 348 ? -15.5 -64.375 -38.312 1 84.62 348 GLU B C 1
ATOM 7795 O O . GLU B 1 348 ? -16.156 -64.5 -37.281 1 84.62 348 GLU B O 1
ATOM 7800 N N . PRO B 1 349 ? -14.297 -64.812 -38.406 1 85.25 349 PRO B N 1
ATOM 7801 C CA . PRO B 1 349 ? -13.781 -65.625 -37.281 1 85.25 349 PRO B CA 1
ATOM 7802 C C . PRO B 1 349 ? -13.625 -64.812 -36 1 85.25 349 PRO B C 1
ATOM 7804 O O . PRO B 1 349 ? -13.758 -65.375 -34.906 1 85.25 349 PRO B O 1
ATOM 7807 N N . PHE B 1 350 ? -13.406 -63.594 -36.125 1 88.75 350 PHE B N 1
ATOM 7808 C CA . PHE B 1 350 ? -13.258 -62.75 -34.969 1 88.75 350 PHE B CA 1
ATOM 7809 C C . PHE B 1 350 ? -14.578 -62.625 -34.219 1 88.75 350 PHE B C 1
ATOM 7811 O O . PHE B 1 350 ? -14.594 -62.406 -33 1 88.75 350 PHE B O 1
ATOM 7818 N N . PHE B 1 351 ? -15.656 -62.906 -34.875 1 84.56 351 PHE B N 1
ATOM 7819 C CA . PHE B 1 351 ? -16.969 -62.781 -34.219 1 84.56 351 PHE B CA 1
ATOM 7820 C C . PHE B 1 351 ? -17.547 -64.125 -33.875 1 84.56 351 PHE B C 1
ATOM 7822 O O . PHE B 1 351 ? -18.375 -64.25 -32.969 1 84.56 351 PHE B O 1
ATOM 7829 N N . ARG B 1 352 ? -17.078 -65.188 -34.562 1 83.94 352 ARG B N 1
ATOM 7830 C CA . ARG B 1 352 ? -17.688 -66.5 -34.406 1 83.94 352 ARG B CA 1
ATOM 7831 C C . ARG B 1 352 ? -16.969 -67.312 -33.344 1 83.94 352 ARG B C 1
ATOM 7833 O O . ARG B 1 352 ? -17.594 -68.062 -32.594 1 83.94 352 ARG B O 1
ATOM 7840 N N . VAL B 1 353 ? -15.609 -67.25 -33.344 1 87.62 353 VAL B N 1
ATOM 7841 C CA . VAL B 1 353 ? -14.812 -68 -32.406 1 87.62 353 VAL B CA 1
ATOM 7842 C C . VAL B 1 353 ? -14.523 -67.188 -31.156 1 87.62 353 VAL B C 1
ATOM 7844 O O . VAL B 1 353 ? -13.906 -66.125 -31.25 1 87.62 353 VAL B O 1
ATOM 7847 N N . PRO B 1 354 ? -14.961 -67.625 -30.031 1 90.25 354 PRO B N 1
ATOM 7848 C CA . PRO B 1 354 ? -14.859 -66.875 -28.797 1 90.25 354 PRO B CA 1
ATOM 7849 C C . PRO B 1 354 ? -13.43 -66.438 -28.484 1 90.25 354 PRO B C 1
ATOM 7851 O O . PRO B 1 354 ? -13.211 -65.312 -28.016 1 90.25 354 PRO B O 1
ATOM 7854 N N . GLN B 1 355 ? -12.469 -67.312 -28.703 1 91.5 355 GLN B N 1
ATOM 7855 C CA . GLN B 1 355 ? -11.078 -67 -28.391 1 91.5 355 GLN B CA 1
ATOM 7856 C C . GLN B 1 355 ? -10.57 -65.812 -29.25 1 91.5 355 GLN B C 1
ATOM 7858 O O . GLN B 1 355 ? -9.891 -64.938 -28.75 1 91.5 355 GLN B O 1
ATOM 7863 N N . TYR B 1 356 ? -10.914 -65.875 -30.469 1 92.75 356 TYR B N 1
ATOM 7864 C CA . TYR B 1 356 ? -10.547 -64.812 -31.359 1 92.75 356 TYR B CA 1
ATOM 7865 C C . TYR B 1 356 ? -11.312 -63.531 -31 1 92.75 356 TYR B C 1
ATOM 7867 O O . TYR B 1 356 ? -10.766 -62.438 -31.078 1 92.75 356 TYR B O 1
ATOM 7875 N N . TYR B 1 357 ? -12.531 -63.656 -30.609 1 90.25 357 TYR B N 1
ATOM 7876 C CA . TYR B 1 357 ? -13.375 -62.531 -30.234 1 90.25 357 TYR B CA 1
ATOM 7877 C C . TYR B 1 357 ? -12.812 -61.812 -29.016 1 90.25 357 TYR B C 1
ATOM 7879 O O . TYR B 1 357 ? -12.766 -60.562 -28.984 1 90.25 357 TYR B O 1
ATOM 7887 N N . ARG B 1 358 ? -12.406 -62.5 -28 1 90.81 358 ARG B N 1
ATOM 7888 C CA . ARG B 1 358 ? -11.852 -61.906 -26.781 1 90.81 358 ARG B CA 1
ATOM 7889 C C . ARG B 1 358 ? -10.594 -61.125 -27.094 1 90.81 358 ARG B C 1
ATOM 7891 O O . ARG B 1 358 ? -10.406 -60.031 -26.547 1 90.81 358 ARG B O 1
ATOM 7898 N N . ILE B 1 359 ? -9.781 -61.656 -27.953 1 93.56 359 ILE B N 1
ATOM 7899 C CA . ILE B 1 359 ? -8.562 -60.938 -28.328 1 93.56 359 ILE B CA 1
ATOM 7900 C C . ILE B 1 359 ? -8.922 -59.688 -29.109 1 93.56 359 ILE B C 1
ATOM 7902 O O . ILE B 1 359 ? -8.336 -58.625 -28.891 1 93.56 359 ILE B O 1
ATOM 7906 N N . TYR B 1 360 ? -9.875 -59.781 -29.984 1 91.62 360 TYR B N 1
ATOM 7907 C CA . TYR B 1 360 ? -10.281 -58.656 -30.781 1 91.62 360 TYR B CA 1
ATOM 7908 C C . TYR B 1 360 ? -10.844 -57.531 -29.891 1 91.62 360 TYR B C 1
ATOM 7910 O O . TYR B 1 360 ? -10.625 -56.344 -30.156 1 91.62 360 TYR B O 1
ATOM 7918 N N . LEU B 1 361 ? -11.555 -57.875 -28.859 1 88.75 361 LEU B N 1
ATOM 7919 C CA . LEU B 1 361 ? -12.055 -56.875 -27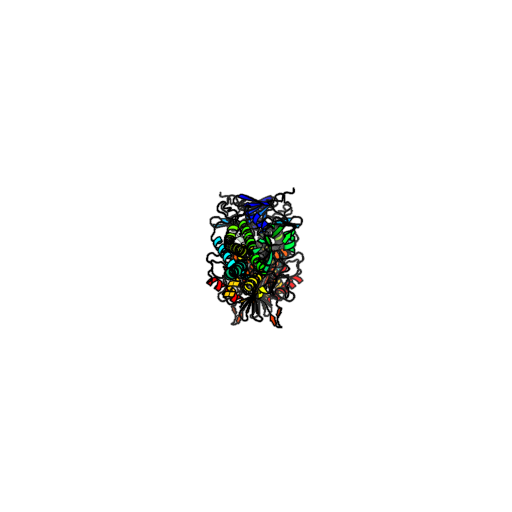.922 1 88.75 361 LEU B CA 1
ATOM 7920 C C . LEU B 1 361 ? -10.906 -56.125 -27.25 1 88.75 361 LEU B C 1
ATOM 7922 O O . LEU B 1 361 ? -11 -54.938 -27.016 1 88.75 361 LEU B O 1
ATOM 7926 N N . CYS B 1 362 ? -9.875 -56.875 -26.891 1 89.69 362 CYS B N 1
ATOM 7927 C CA . CYS B 1 362 ? -8.703 -56.281 -26.297 1 89.69 362 CYS B CA 1
ATOM 7928 C C . CYS B 1 362 ? -8.039 -55.281 -27.266 1 89.69 362 CYS B C 1
ATOM 7930 O O . CYS B 1 362 ? -7.609 -54.219 -26.875 1 89.69 362 CYS B O 1
ATOM 7932 N N . ILE B 1 363 ? -7.977 -55.688 -28.5 1 89.06 363 ILE B N 1
ATOM 7933 C CA . ILE B 1 363 ? -7.383 -54.844 -29.531 1 89.06 363 ILE B CA 1
ATOM 7934 C C . ILE B 1 363 ? -8.188 -53.562 -29.672 1 89.06 363 ILE B C 1
ATOM 7936 O O . ILE B 1 363 ? -7.621 -52.469 -29.688 1 89.06 363 ILE B O 1
ATOM 7940 N N . HIS B 1 364 ? -9.422 -53.719 -29.703 1 85.12 364 HIS B N 1
ATOM 7941 C CA . HIS B 1 364 ? -10.312 -52.562 -29.828 1 85.12 364 HIS B CA 1
ATOM 7942 C C . HIS B 1 364 ? -10.148 -51.594 -28.656 1 85.12 364 HIS B C 1
ATOM 7944 O O . HIS B 1 364 ? -10.094 -50.375 -28.844 1 85.12 364 HIS B O 1
ATOM 7950 N N . ARG B 1 365 ? -10.094 -52.125 -27.531 1 79.31 365 ARG B N 1
ATOM 7951 C CA . ARG B 1 365 ? -9.938 -51.312 -26.328 1 79.31 365 ARG B CA 1
ATOM 7952 C C . ARG B 1 365 ? -8.602 -50.594 -26.344 1 79.31 365 ARG B C 1
ATOM 7954 O O . ARG B 1 365 ? -8.523 -49.438 -25.922 1 79.31 365 ARG B O 1
ATOM 7961 N N . TRP B 1 366 ? -7.594 -51.219 -26.766 1 84.38 366 TRP B N 1
ATOM 7962 C CA . TRP B 1 366 ? -6.258 -50.625 -26.812 1 84.38 366 TRP B CA 1
ATOM 7963 C C . TRP B 1 366 ? -6.215 -49.438 -27.75 1 84.38 366 TRP B C 1
ATOM 7965 O O . TRP B 1 366 ? -5.652 -48.406 -27.391 1 84.38 366 TRP B O 1
ATOM 7975 N N . TYR B 1 367 ? -6.828 -49.562 -28.891 1 77.44 367 TYR B N 1
ATOM 7976 C CA . TYR B 1 367 ? -6.785 -48.5 -29.891 1 77.44 367 TYR B CA 1
ATOM 7977 C C . TYR B 1 367 ? -7.723 -47.375 -29.516 1 77.44 367 TYR B C 1
ATOM 7979 O O . TYR B 1 367 ? -7.5 -46.219 -29.906 1 77.44 367 TYR B O 1
ATOM 7987 N N . GLN B 1 368 ? -8.656 -47.688 -28.703 1 68.25 368 GLN B N 1
ATOM 7988 C CA . GLN B 1 368 ? -9.57 -46.625 -28.234 1 68.25 368 GLN B CA 1
ATOM 7989 C C . GLN B 1 368 ? -8.93 -45.781 -27.125 1 68.25 368 GLN B C 1
ATOM 7991 O O . GLN B 1 368 ? -9.219 -44.594 -27 1 68.25 368 GLN B O 1
ATOM 7996 N N . THR B 1 369 ? -8.266 -46.5 -26.266 1 59.75 369 THR B N 1
ATOM 7997 C CA . THR B 1 369 ? -7.648 -45.812 -25.141 1 59.75 369 THR B CA 1
ATOM 7998 C C . THR B 1 369 ? -6.441 -45 -25.594 1 59.75 369 THR B C 1
ATOM 8000 O O . THR B 1 369 ? -6.078 -44 -24.969 1 59.75 369 THR B O 1
ATOM 8003 N N . GLY B 1 370 ? -6.324 -44.375 -26.672 1 52.03 370 GLY B N 1
ATOM 8004 C CA . GLY B 1 370 ? -5.215 -43.562 -27.172 1 52.03 370 GLY B CA 1
ATOM 8005 C C . GLY B 1 370 ? -4.043 -43.5 -26.219 1 52.03 370 GLY B C 1
ATOM 8006 O O . GLY B 1 370 ? -4.223 -43.625 -25 1 52.03 370 GLY B O 1
ATOM 8007 N N . CYS B 1 371 ? -2.801 -43.969 -26.531 1 44.78 371 CYS B N 1
ATOM 8008 C CA . CYS B 1 371 ? -1.602 -43.812 -25.703 1 44.78 371 CYS B CA 1
ATOM 8009 C C . CYS B 1 371 ? -1.392 -42.375 -25.281 1 44.78 371 CYS B C 1
ATOM 8011 O O . CYS B 1 371 ? -0.958 -41.562 -26.078 1 44.78 371 CYS B O 1
ATOM 8013 N N . ARG B 1 372 ? -2.238 -41.781 -24.438 1 46.12 372 ARG B N 1
ATOM 8014 C CA . ARG B 1 372 ? -2.055 -40.406 -24.078 1 46.12 372 ARG B CA 1
ATOM 8015 C C . ARG B 1 372 ? -0.795 -40.219 -23.234 1 46.12 372 ARG B C 1
ATOM 8017 O O . ARG B 1 372 ? -0.501 -41 -22.359 1 46.12 372 ARG B O 1
ATOM 8024 N N . HIS B 1 373 ? 0.199 -39.375 -23.766 1 48.19 373 HIS B N 1
ATOM 8025 C CA . HIS B 1 373 ? 1.452 -38.844 -23.219 1 48.19 373 HIS B CA 1
ATOM 8026 C C . HIS B 1 373 ? 1.271 -38.375 -21.781 1 48.19 373 HIS B C 1
ATOM 8028 O O . HIS B 1 373 ? 0.143 -38.156 -21.328 1 48.19 373 HIS B O 1
ATOM 8034 N N . PHE B 1 374 ? 2.447 -38.531 -21.031 1 46.69 374 PHE B N 1
ATOM 8035 C CA . PHE B 1 374 ? 2.625 -38.25 -19.625 1 46.69 374 PHE B CA 1
ATOM 8036 C C . PHE B 1 374 ? 2.191 -36.812 -19.297 1 46.69 374 PHE B C 1
ATOM 8038 O O . PHE B 1 374 ? 3.029 -35.969 -19.031 1 46.69 374 PHE B O 1
ATOM 8045 N N . PRO B 1 375 ? 0.92 -36.5 -19.703 1 48.53 375 PRO B N 1
ATOM 8046 C CA . PRO B 1 375 ? 0.602 -35.094 -19.406 1 48.53 375 PRO B CA 1
ATOM 8047 C C . PRO B 1 375 ? 0.787 -34.75 -17.938 1 48.53 375 PRO B C 1
ATOM 8049 O O . PRO B 1 375 ? 1.208 -33.656 -17.609 1 48.53 375 PRO B O 1
ATOM 8052 N N . ARG B 1 376 ? 0.509 -35.688 -17.078 1 50.69 376 ARG B N 1
ATOM 8053 C CA . ARG B 1 376 ? 0.593 -35.469 -15.648 1 50.69 376 ARG B CA 1
ATOM 8054 C C . ARG B 1 376 ? 2.021 -35.125 -15.227 1 50.69 376 ARG B C 1
ATOM 8056 O O . ARG B 1 376 ? 2.248 -34.219 -14.438 1 50.69 376 ARG B O 1
ATOM 8063 N N . GLU B 1 377 ? 2.846 -35.938 -15.711 1 49.38 377 GLU B N 1
ATOM 8064 C CA . GLU B 1 377 ? 4.242 -35.781 -15.32 1 49.38 377 GLU B CA 1
ATOM 8065 C C . GLU B 1 377 ? 4.824 -34.469 -15.875 1 49.38 377 GLU B C 1
ATOM 8067 O O . GLU B 1 377 ? 5.637 -33.812 -15.219 1 49.38 377 GLU B O 1
ATOM 8072 N N . ARG B 1 378 ? 4.266 -34.188 -17.031 1 51.22 378 ARG B N 1
ATOM 8073 C CA . ARG B 1 378 ? 4.703 -32.938 -17.594 1 51.22 378 ARG B CA 1
ATOM 8074 C C . ARG B 1 378 ? 4.25 -31.766 -16.719 1 51.22 378 ARG B C 1
ATOM 8076 O O . ARG B 1 378 ? 4.949 -30.75 -16.594 1 51.22 378 ARG B O 1
ATOM 8083 N N . MET B 1 379 ? 3.145 -32.031 -16.203 1 56.34 379 MET B N 1
ATOM 8084 C CA . MET B 1 379 ? 2.668 -31 -15.297 1 56.34 379 MET B CA 1
ATOM 8085 C C . MET B 1 379 ? 3.652 -30.781 -14.148 1 56.34 379 MET B C 1
ATOM 8087 O O . MET B 1 379 ? 3.918 -29.656 -13.758 1 56.34 379 MET B O 1
ATOM 8091 N N . LEU B 1 380 ? 4.055 -31.953 -13.719 1 55.34 380 LEU B N 1
ATOM 8092 C CA . LEU B 1 380 ? 4.973 -31.859 -12.586 1 55.34 380 LEU B CA 1
ATOM 8093 C C . LEU B 1 380 ? 6.25 -31.125 -12.984 1 55.34 380 LEU B C 1
ATOM 8095 O O . LEU B 1 380 ? 6.844 -30.406 -12.172 1 55.34 380 LEU B O 1
ATOM 8099 N N . LEU B 1 381 ? 6.508 -31.375 -14.234 1 52.97 381 LEU B N 1
ATOM 8100 C CA . LEU B 1 381 ? 7.703 -30.688 -14.719 1 52.97 381 LEU B CA 1
ATOM 8101 C C . LEU B 1 381 ? 7.488 -29.172 -14.742 1 52.97 381 LEU B C 1
ATOM 8103 O O . LEU B 1 381 ? 8.438 -28.406 -14.547 1 52.97 381 LEU B O 1
ATOM 8107 N N . ASN B 1 382 ? 6.254 -28.938 -14.945 1 54.03 382 ASN B N 1
ATOM 8108 C CA . ASN B 1 382 ? 5.961 -27.516 -15 1 54.03 382 ASN B CA 1
ATOM 8109 C C . ASN B 1 382 ? 5.922 -26.891 -13.609 1 54.03 382 ASN B C 1
ATOM 8111 O O . ASN B 1 382 ? 5.984 -25.672 -13.469 1 54.03 382 ASN B O 1
ATOM 8115 N N . LEU B 1 383 ? 5.781 -27.734 -12.641 1 57.47 383 LEU B N 1
ATOM 8116 C CA . LEU B 1 383 ? 5.676 -27.219 -11.273 1 57.47 383 LEU B CA 1
ATOM 8117 C C . LEU B 1 383 ? 7.012 -26.656 -10.797 1 57.47 383 LEU B C 1
ATOM 8119 O O . LEU B 1 383 ? 7.129 -26.203 -9.656 1 57.47 383 LEU B O 1
ATOM 8123 N N . TYR B 1 384 ? 7.914 -26.5 -11.656 1 49.03 384 TYR B N 1
ATOM 8124 C CA . TYR B 1 384 ? 9.281 -26.188 -11.25 1 49.03 384 TYR B CA 1
ATOM 8125 C C . TYR B 1 384 ? 9.352 -24.859 -10.531 1 49.03 384 TYR B C 1
ATOM 8127 O O . TYR B 1 384 ? 10.273 -24.609 -9.75 1 49.03 384 TYR B O 1
ATOM 8135 N N . GLU B 1 385 ? 8.477 -23.938 -10.695 1 50.34 385 GLU B N 1
ATOM 8136 C CA . GLU B 1 385 ? 8.641 -22.734 -9.883 1 50.34 385 GLU B CA 1
ATOM 8137 C C . GLU B 1 385 ? 7.859 -22.828 -8.578 1 50.34 385 GLU B C 1
ATOM 8139 O O . GLU B 1 385 ? 6.695 -23.234 -8.57 1 50.34 385 GLU B O 1
ATOM 8144 N N . ASN B 1 386 ? 8.578 -22.891 -7.305 1 52.97 386 ASN B N 1
ATOM 8145 C CA . ASN B 1 386 ? 7.949 -23.078 -6.004 1 52.97 386 ASN B CA 1
ATOM 8146 C C . ASN B 1 386 ? 6.625 -22.312 -5.914 1 52.97 386 ASN B C 1
ATOM 8148 O O . ASN B 1 386 ? 5.648 -22.828 -5.371 1 52.97 386 ASN B O 1
ATOM 8152 N N . THR B 1 387 ? 6.672 -21.156 -6.531 1 60 387 THR B N 1
ATOM 8153 C CA . THR B 1 387 ? 5.457 -20.359 -6.344 1 60 387 THR B CA 1
ATOM 8154 C C . THR B 1 387 ? 4.285 -21 -7.086 1 60 387 THR B C 1
ATOM 8156 O O . THR B 1 387 ? 3.141 -20.906 -6.633 1 60 387 THR B O 1
ATOM 8159 N N . PHE B 1 388 ? 4.676 -21.797 -7.949 1 71.56 388 PHE B N 1
ATOM 8160 C CA . PHE B 1 388 ? 3.584 -22.375 -8.711 1 71.56 388 PHE B CA 1
ATOM 8161 C C . PHE B 1 388 ? 3.113 -23.688 -8.07 1 71.56 388 PHE B C 1
ATOM 8163 O O . PHE B 1 388 ? 1.923 -24 -8.102 1 71.56 388 PHE B O 1
ATOM 8170 N N . VAL B 1 389 ? 4.145 -24.234 -7.32 1 77.06 389 VAL B N 1
ATOM 8171 C CA . VAL B 1 389 ? 3.775 -25.469 -6.629 1 77.06 389 VAL B CA 1
ATOM 8172 C C . VAL B 1 389 ? 2.754 -25.156 -5.535 1 77.06 389 VAL B C 1
ATOM 8174 O O . VAL B 1 389 ? 1.77 -25.891 -5.375 1 77.06 389 VAL B O 1
ATOM 8177 N N . PHE B 1 390 ? 3.088 -24.141 -4.832 1 86.06 390 PHE B N 1
ATOM 8178 C CA . PHE B 1 390 ? 2.188 -23.797 -3.736 1 86.06 390 PHE B CA 1
ATOM 8179 C C . PHE B 1 390 ? 0.817 -23.391 -4.27 1 86.06 390 PHE B C 1
ATOM 8181 O O . PHE B 1 390 ? -0.208 -23.719 -3.664 1 86.06 390 PHE B O 1
ATOM 8188 N N . GLU B 1 391 ? 0.801 -22.672 -5.406 1 88.75 391 GLU B N 1
ATOM 8189 C CA . GLU B 1 391 ? -0.466 -22.266 -6.008 1 88.75 391 GLU B CA 1
ATOM 8190 C C . GLU B 1 391 ? -1.29 -23.484 -6.43 1 88.75 391 GLU B C 1
ATOM 8192 O O . GLU B 1 391 ? -2.496 -23.531 -6.184 1 88.75 391 GLU B O 1
ATOM 8197 N N . ILE B 1 392 ? -0.62 -24.422 -6.957 1 86.75 392 ILE B N 1
ATOM 8198 C CA . ILE B 1 392 ? -1.311 -25.625 -7.41 1 86.75 392 ILE B CA 1
ATOM 8199 C C . ILE B 1 392 ? -1.724 -26.469 -6.207 1 86.75 392 ILE B C 1
ATOM 8201 O O . ILE B 1 392 ? -2.789 -27.078 -6.215 1 86.75 392 ILE B O 1
ATOM 8205 N N . TYR B 1 393 ? -0.835 -26.516 -5.293 1 89.44 393 TYR B N 1
ATOM 8206 C CA . TYR B 1 393 ? -1.189 -27.203 -4.059 1 89.44 393 TYR B CA 1
ATOM 8207 C C . TYR B 1 393 ? -2.459 -26.625 -3.449 1 89.44 393 TYR B C 1
ATOM 8209 O O . TYR B 1 393 ? -3.367 -27.359 -3.066 1 89.44 393 TYR B O 1
ATOM 8217 N N . CYS B 1 394 ? -2.496 -25.281 -3.377 1 95.56 394 CYS B N 1
ATOM 8218 C CA . CYS B 1 394 ? -3.66 -24.625 -2.803 1 95.56 394 CYS B CA 1
ATOM 8219 C C . CYS B 1 394 ? -4.918 -24.922 -3.609 1 95.56 394 CYS B C 1
ATOM 8221 O O . CYS B 1 394 ? -5.984 -25.156 -3.039 1 95.56 394 CYS B O 1
ATOM 8223 N N . LEU B 1 395 ? -4.773 -24.906 -4.875 1 94.88 395 LEU B N 1
ATOM 8224 C CA . LEU B 1 395 ? -5.902 -25.219 -5.742 1 94.88 395 LEU B CA 1
ATOM 8225 C C . LEU B 1 395 ? -6.434 -26.625 -5.461 1 94.88 395 LEU B C 1
ATOM 8227 O O . LEU B 1 395 ? -7.637 -26.812 -5.262 1 94.88 395 LEU B O 1
ATOM 8231 N N . ALA B 1 396 ? -5.547 -27.594 -5.445 1 93.38 396 ALA B N 1
ATOM 8232 C CA . ALA B 1 396 ? -5.922 -28.984 -5.184 1 93.38 396 ALA B CA 1
ATOM 8233 C C . ALA B 1 396 ? -6.551 -29.125 -3.801 1 93.38 396 ALA B C 1
ATOM 8235 O O . ALA B 1 396 ? -7.547 -29.844 -3.639 1 93.38 396 ALA B O 1
ATOM 8236 N N . ARG B 1 397 ? -5.926 -28.484 -2.9 1 96.06 397 ARG B N 1
ATOM 8237 C CA . ARG B 1 397 ? -6.387 -28.578 -1.518 1 96.06 397 ARG B CA 1
ATOM 8238 C C . ARG B 1 397 ? -7.77 -27.953 -1.362 1 96.06 397 ARG B C 1
ATOM 8240 O O . ARG B 1 397 ? -8.633 -28.5 -0.667 1 96.06 397 ARG B O 1
ATOM 8247 N N . LEU B 1 398 ? -8.008 -26.828 -1.954 1 97.5 398 LEU B N 1
ATOM 8248 C CA . LEU B 1 398 ? -9.312 -26.172 -1.908 1 97.5 398 LEU B CA 1
ATOM 8249 C C . LEU B 1 398 ? -10.391 -27.078 -2.48 1 97.5 398 LEU B C 1
ATOM 8251 O O . LEU B 1 398 ? -11.43 -27.281 -1.848 1 97.5 398 LEU B O 1
ATOM 8255 N N . LEU B 1 399 ? -10.141 -27.609 -3.615 1 96.88 399 LEU B N 1
ATOM 8256 C CA . LEU B 1 399 ? -11.109 -28.5 -4.258 1 96.88 399 LEU B CA 1
ATOM 8257 C C . LEU B 1 399 ? -11.414 -29.703 -3.377 1 96.88 399 LEU B C 1
ATOM 8259 O O . LEU B 1 399 ? -12.57 -30.094 -3.221 1 96.88 399 LEU B O 1
ATOM 8263 N N . HIS B 1 400 ? -10.328 -30.203 -2.832 1 95.69 400 HIS B N 1
ATOM 8264 C CA . HIS B 1 400 ? -10.477 -31.359 -1.958 1 95.69 400 HIS B CA 1
ATOM 8265 C C . HIS B 1 400 ? -11.32 -31.016 -0.732 1 95.69 400 HIS B C 1
ATOM 8267 O O . HIS B 1 400 ? -12.234 -31.766 -0.374 1 95.69 400 HIS B O 1
ATOM 8273 N N . LEU B 1 401 ? -11.039 -29.922 -0.119 1 96.5 401 LEU B N 1
ATOM 8274 C CA . LEU B 1 401 ? -11.711 -29.531 1.112 1 96.5 401 LEU B CA 1
ATOM 8275 C C . LEU B 1 401 ? -13.172 -29.188 0.845 1 96.5 401 LEU B C 1
ATOM 8277 O O . LEU B 1 401 ? -14.047 -29.484 1.665 1 96.5 401 LEU B O 1
ATOM 8281 N N . PHE B 1 402 ? -13.508 -28.594 -0.292 1 97 402 PHE B N 1
ATOM 8282 C CA . PHE B 1 402 ? -14.891 -28.297 -0.645 1 97 402 PHE B CA 1
ATOM 8283 C C . PHE B 1 402 ? -15.688 -29.578 -0.84 1 97 402 PHE B C 1
ATOM 8285 O O . PHE B 1 402 ? -16.844 -29.672 -0.432 1 97 402 PHE B O 1
ATOM 8292 N N . ARG B 1 403 ? -15.07 -30.5 -1.441 1 94.88 403 ARG B N 1
ATOM 8293 C CA . ARG B 1 403 ? -15.727 -31.781 -1.636 1 94.88 403 ARG B CA 1
ATOM 8294 C C . ARG B 1 403 ? -15.992 -32.469 -0.3 1 94.88 403 ARG B C 1
ATOM 8296 O O . ARG B 1 403 ? -17.047 -33.094 -0.115 1 94.88 403 ARG B O 1
ATOM 8303 N N . GLN B 1 404 ? -15.07 -32.312 0.568 1 94.06 404 GLN B N 1
ATOM 8304 C CA . GLN B 1 404 ? -15.242 -32.906 1.896 1 94.06 404 GLN B CA 1
ATOM 8305 C C . GLN B 1 404 ? -16.391 -32.219 2.646 1 94.06 404 GLN B C 1
ATOM 8307 O O . GLN B 1 404 ? -17.031 -32.844 3.496 1 94.06 404 GLN B O 1
ATOM 8312 N N . GLU B 1 405 ? -16.625 -30.969 2.332 1 94.69 405 GLU B N 1
ATOM 8313 C CA . GLU B 1 405 ? -17.719 -30.234 2.961 1 94.69 405 GLU B CA 1
ATOM 8314 C C . GLU B 1 405 ? -19.062 -30.578 2.307 1 94.69 405 GLU B C 1
ATOM 8316 O O . GLU B 1 405 ? -20.094 -30.031 2.695 1 94.69 405 GLU B O 1
ATOM 8321 N N . GLY B 1 406 ? -19.047 -31.391 1.256 1 93.69 406 GLY B N 1
ATOM 8322 C CA . GLY B 1 406 ? -20.297 -31.875 0.68 1 93.69 406 GLY B CA 1
ATOM 8323 C C . GLY B 1 406 ? -20.547 -31.344 -0.721 1 93.69 406 GLY B C 1
ATOM 8324 O O . GLY B 1 406 ? -21.547 -31.703 -1.353 1 93.69 406 GLY B O 1
ATOM 8325 N N . PHE B 1 407 ? -19.672 -30.578 -1.246 1 96.69 407 PHE B N 1
ATOM 8326 C CA . PHE B 1 407 ? -19.859 -30.078 -2.602 1 96.69 407 PHE B CA 1
ATOM 8327 C C . PHE B 1 407 ? -19.422 -31.109 -3.627 1 96.69 407 PHE B C 1
ATOM 8329 O O . PHE B 1 407 ? -18.438 -31.812 -3.43 1 96.69 407 PHE B O 1
ATOM 8336 N N . VAL B 1 408 ? -20.203 -31.125 -4.68 1 95.88 408 VAL B N 1
ATOM 8337 C CA . VAL B 1 408 ? -19.891 -32.062 -5.758 1 95.88 408 VAL B CA 1
ATOM 8338 C C . VAL B 1 408 ? -19.375 -31.281 -6.973 1 95.88 408 VAL B C 1
ATOM 8340 O O . VAL B 1 408 ? -19.984 -30.297 -7.402 1 95.88 408 VAL B O 1
ATOM 8343 N N . LEU B 1 409 ? -18.266 -31.703 -7.469 1 94.44 409 LEU B N 1
ATOM 8344 C CA . LEU B 1 409 ? -17.703 -31.078 -8.656 1 94.44 409 LEU B CA 1
ATOM 8345 C C . LEU B 1 409 ? -18.5 -31.438 -9.898 1 94.44 409 LEU B C 1
ATOM 8347 O O . LEU B 1 409 ? -18.516 -32.594 -10.328 1 94.44 409 LEU B O 1
ATOM 8351 N N . GLU B 1 410 ? -19.094 -30.5 -10.508 1 92.38 410 GLU B N 1
ATOM 8352 C CA . GLU B 1 410 ? -19.953 -30.75 -11.648 1 92.38 410 GLU B CA 1
ATOM 8353 C C . GLU B 1 410 ? -19.219 -30.531 -12.969 1 92.38 410 GLU B C 1
ATOM 8355 O O . GLU B 1 410 ? -19.469 -31.219 -13.953 1 92.38 410 GLU B O 1
ATOM 8360 N N . GLU B 1 411 ? -18.453 -29.5 -12.906 1 89.12 411 GLU B N 1
ATOM 8361 C CA . GLU B 1 411 ? -17.797 -29.125 -14.156 1 89.12 411 GLU B CA 1
ATOM 8362 C C . GLU B 1 411 ? -16.422 -28.531 -13.898 1 89.12 411 GLU B C 1
ATOM 8364 O O . GLU B 1 411 ? -16.219 -27.812 -12.922 1 89.12 411 GLU B O 1
ATOM 8369 N N . GLY B 1 412 ? -15.414 -28.984 -14.688 1 89.38 412 GLY B N 1
ATOM 8370 C CA . GLY B 1 412 ? -14.109 -28.359 -14.812 1 89.38 412 GLY B CA 1
ATOM 8371 C C . GLY B 1 412 ? -13.766 -27.984 -16.25 1 89.38 412 GLY B C 1
ATOM 8372 O O . GLY B 1 412 ? -13.883 -28.797 -17.156 1 89.38 412 GLY B O 1
ATOM 8373 N N . ARG B 1 413 ? -13.516 -26.688 -16.469 1 87.75 413 ARG B N 1
ATOM 8374 C CA . ARG B 1 413 ? -13.203 -26.266 -17.828 1 87.75 413 ARG B CA 1
ATOM 8375 C C . ARG B 1 413 ? -12.078 -25.234 -17.844 1 87.75 413 ARG B C 1
ATOM 8377 O O . ARG B 1 413 ? -11.734 -24.672 -16.797 1 87.75 413 ARG B O 1
ATOM 8384 N N . HIS B 1 414 ? -11.555 -25.094 -19.016 1 86.5 414 HIS B N 1
ATOM 8385 C CA . HIS B 1 414 ? -10.539 -24.062 -19.219 1 86.5 414 HIS B CA 1
ATOM 8386 C C . HIS B 1 414 ? -11.117 -22.859 -19.953 1 86.5 414 HIS B C 1
ATOM 8388 O O . HIS B 1 414 ? -11.633 -22.984 -21.062 1 86.5 414 HIS B O 1
ATOM 8394 N N . GLN B 1 415 ? -11.078 -21.844 -19.297 1 83.5 415 GLN B N 1
ATOM 8395 C CA . GLN B 1 415 ? -11.523 -20.578 -19.891 1 83.5 415 GLN B CA 1
ATOM 8396 C C . GLN B 1 415 ? -10.328 -19.734 -20.344 1 83.5 415 GLN B C 1
ATOM 8398 O O . GLN B 1 415 ? -9.383 -19.531 -19.594 1 83.5 415 GLN B O 1
ATOM 8403 N N . GLU B 1 416 ? -10.344 -19.312 -21.641 1 77.81 416 GLU B N 1
ATOM 8404 C CA . GLU B 1 416 ? -9.305 -18.438 -22.172 1 77.81 416 GLU B CA 1
ATOM 8405 C C . GLU B 1 416 ? -9.656 -16.969 -21.953 1 77.81 416 GLU B C 1
ATOM 8407 O O . GLU B 1 416 ? -10.805 -16.562 -22.141 1 77.81 416 GLU B O 1
ATOM 8412 N N . TYR B 1 417 ? -8.703 -16.281 -21.391 1 74.25 417 TYR B N 1
ATOM 8413 C CA . TYR B 1 417 ? -8.922 -14.859 -21.172 1 74.25 417 TYR B CA 1
ATOM 8414 C C . TYR B 1 417 ? -8.148 -14.031 -22.203 1 74.25 417 TYR B C 1
ATOM 8416 O O . TYR B 1 417 ? -7.062 -14.422 -22.625 1 74.25 417 TYR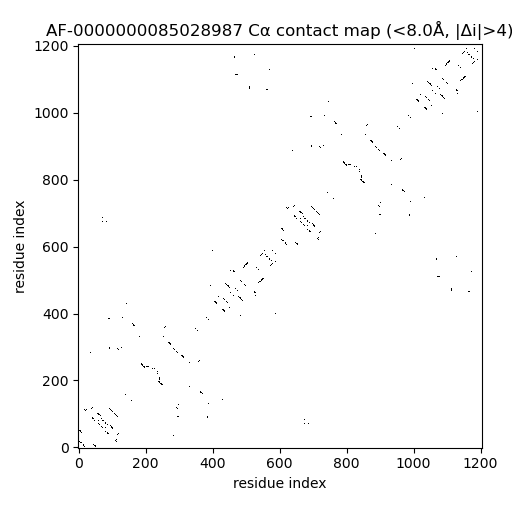 B O 1
ATOM 8424 N N . SER B 1 418 ? -8.688 -12.914 -22.828 1 62.19 418 SER B N 1
ATOM 8425 C CA . SER B 1 418 ? -8.094 -12.086 -23.875 1 62.19 418 SER B CA 1
ATOM 8426 C C . SER B 1 418 ? -6.844 -11.375 -23.375 1 62.19 418 SER B C 1
ATOM 8428 O O . SER B 1 418 ? -5.898 -11.164 -24.125 1 62.19 418 SER B O 1
ATOM 8430 N N . LEU B 1 419 ? -6.926 -10.719 -22.219 1 59.69 419 LEU B N 1
ATOM 8431 C CA . LEU B 1 419 ? -5.832 -9.938 -21.656 1 59.69 419 LEU B CA 1
ATOM 8432 C C . LEU B 1 419 ? -5.129 -10.711 -20.547 1 59.69 419 LEU B C 1
ATOM 8434 O O . LEU B 1 419 ? -5.684 -11.672 -20 1 59.69 419 LEU B O 1
ATOM 8438 N N . GLY B 1 420 ? -3.783 -10.602 -20.375 1 52.5 420 GLY B N 1
ATOM 8439 C CA . GLY B 1 420 ? -3.178 -11.141 -19.156 1 52.5 420 GLY B CA 1
ATOM 8440 C C . GLY B 1 420 ? -2.195 -12.266 -19.438 1 52.5 420 GLY B C 1
ATOM 8441 O O . GLY B 1 420 ? -1.753 -12.953 -18.516 1 52.5 420 GLY B O 1
ATOM 8442 N N . ASN B 1 421 ? -2.129 -12.539 -20.672 1 47.62 421 ASN B N 1
ATOM 8443 C CA . ASN B 1 421 ? -1.448 -13.773 -21.062 1 47.62 421 ASN B CA 1
ATOM 8444 C C . ASN B 1 421 ? 0.029 -13.742 -20.672 1 47.62 421 ASN B C 1
ATOM 8446 O O . ASN B 1 421 ? 0.808 -14.586 -21.125 1 47.62 421 ASN B O 1
ATOM 8450 N N . ARG B 1 422 ? 0.366 -12.672 -20.141 1 44.59 422 ARG B N 1
ATOM 8451 C CA . ARG B 1 422 ? 1.803 -12.789 -19.906 1 44.59 422 ARG B CA 1
ATOM 8452 C C . ARG B 1 422 ? 2.09 -13.523 -18.609 1 44.59 422 ARG B C 1
ATOM 8454 O O . ARG B 1 422 ? 2.326 -12.898 -17.562 1 44.59 422 ARG B O 1
ATOM 8461 N N . HIS B 1 423 ? 1.368 -14.695 -18.562 1 48.66 423 HIS B N 1
ATOM 8462 C CA . HIS B 1 423 ? 1.74 -15.438 -17.359 1 48.66 423 HIS B CA 1
ATOM 8463 C C . HIS B 1 423 ? 3.084 -16.141 -17.547 1 48.66 423 HIS B C 1
ATOM 8465 O O . HIS B 1 423 ? 3.449 -16.516 -18.656 1 48.66 423 HIS B O 1
ATOM 8471 N N . LEU B 1 424 ? 3.906 -15.812 -16.641 1 44.66 424 LEU B N 1
ATOM 8472 C CA . LEU B 1 424 ? 5.188 -16.5 -16.609 1 44.66 424 LEU B CA 1
ATOM 8473 C C . LEU B 1 424 ? 5.008 -18 -16.891 1 44.66 424 LEU B C 1
ATOM 8475 O O . LEU B 1 424 ? 5.852 -18.609 -17.547 1 44.66 424 LEU B O 1
ATOM 8479 N N . TYR B 1 425 ? 3.834 -18.547 -16.359 1 49.22 425 TYR B N 1
ATOM 8480 C CA . TYR B 1 425 ? 3.648 -19.984 -16.5 1 49.22 425 TYR B CA 1
ATOM 8481 C C . TYR B 1 425 ? 2.504 -20.297 -17.453 1 49.22 425 TYR B C 1
ATOM 8483 O O . TYR B 1 425 ? 1.527 -19.547 -17.531 1 49.22 425 TYR B O 1
ATOM 8491 N N . ASP B 1 426 ? 2.803 -21.125 -18.281 1 53.94 426 ASP B N 1
ATOM 8492 C CA . ASP B 1 426 ? 1.773 -21.625 -19.188 1 53.94 426 ASP B CA 1
ATOM 8493 C C . ASP B 1 426 ? 0.734 -22.453 -18.438 1 53.94 426 ASP B C 1
ATOM 8495 O O . ASP B 1 426 ? 1.014 -23.562 -18 1 53.94 426 ASP B O 1
ATOM 8499 N N . THR B 1 427 ? -0.329 -21.859 -18.078 1 62.94 427 THR B N 1
ATOM 8500 C CA . THR B 1 427 ? -1.389 -22.562 -17.375 1 62.94 427 THR B CA 1
ATOM 8501 C C . THR B 1 427 ? -2.352 -23.234 -18.359 1 62.94 427 THR B C 1
ATOM 8503 O O . THR B 1 427 ? -3.447 -23.641 -17.969 1 62.94 427 THR B O 1
ATOM 8506 N N . SER B 1 428 ? -1.897 -23.359 -19.562 1 62.31 428 SER B N 1
ATOM 8507 C CA . SER B 1 428 ? -2.785 -23.891 -20.594 1 62.31 428 SER B CA 1
ATOM 8508 C C . SER B 1 428 ? -3.121 -25.359 -20.328 1 62.31 428 SER B C 1
ATOM 8510 O O . SER B 1 428 ? -4.152 -25.859 -20.797 1 62.31 428 SER B O 1
ATOM 8512 N N . GLY B 1 429 ? -2.287 -25.969 -19.578 1 65.12 429 GLY B N 1
ATOM 8513 C CA . GLY B 1 429 ? -2.537 -27.391 -19.328 1 65.12 429 GLY B CA 1
ATOM 8514 C C . GLY B 1 429 ? -3.471 -27.625 -18.156 1 65.12 429 GLY B C 1
ATOM 8515 O O . GLY B 1 429 ? -3.883 -28.75 -17.906 1 65.12 429 GLY B O 1
ATOM 8516 N N . TYR B 1 430 ? -3.967 -26.562 -17.531 1 76.75 430 TYR B N 1
ATOM 8517 C CA . TYR B 1 430 ? -4.805 -26.688 -16.344 1 76.75 430 TYR B CA 1
ATOM 8518 C C . TYR B 1 430 ? -6.219 -26.188 -16.609 1 76.75 430 TYR B C 1
ATOM 8520 O O . TYR B 1 430 ? -6.41 -25.25 -17.406 1 76.75 430 TYR B O 1
ATOM 8528 N N . GLN B 1 431 ? -7.164 -26.953 -16.062 1 86.69 431 GLN B N 1
ATOM 8529 C CA . GLN B 1 431 ? -8.477 -26.328 -15.945 1 86.69 431 GLN B CA 1
ATOM 8530 C C . GLN B 1 431 ? -8.43 -25.125 -15.008 1 86.69 431 GLN B C 1
ATOM 8532 O O . GLN B 1 431 ? -7.574 -25.062 -14.125 1 86.69 431 GLN B O 1
ATOM 8537 N N . ASN B 1 432 ? -9.266 -24.141 -15.328 1 91.44 432 ASN B N 1
ATOM 8538 C CA . ASN B 1 432 ? -9.164 -22.969 -14.477 1 91.44 432 ASN B CA 1
ATOM 8539 C C . ASN B 1 432 ? -10.531 -22.516 -13.969 1 91.44 432 ASN B C 1
ATOM 8541 O O . ASN B 1 432 ? -10.641 -21.531 -13.258 1 91.44 432 ASN B O 1
ATOM 8545 N N . VAL B 1 433 ? -11.578 -23.203 -14.352 1 94.62 433 VAL B N 1
ATOM 8546 C CA . VAL B 1 433 ? -12.906 -22.938 -13.805 1 94.62 433 VAL B CA 1
ATOM 8547 C C . VAL B 1 433 ? -13.508 -24.234 -13.258 1 94.62 433 VAL B C 1
ATOM 8549 O O . VAL B 1 433 ? -13.656 -25.203 -13.992 1 94.62 433 VAL B O 1
ATOM 8552 N N . TYR B 1 434 ? -13.867 -24.25 -12.008 1 96.06 434 TYR B N 1
ATOM 8553 C CA . TYR B 1 434 ? -14.461 -25.406 -11.344 1 96.06 434 TYR B CA 1
ATOM 8554 C C . TYR B 1 434 ? -15.82 -25.047 -10.75 1 96.06 434 TYR B C 1
ATOM 8556 O O . TYR B 1 434 ? -15.914 -24.188 -9.875 1 96.06 434 TYR B O 1
ATOM 8564 N N . ARG B 1 435 ? -16.844 -25.688 -11.203 1 96.56 435 ARG B N 1
ATOM 8565 C CA . ARG B 1 435 ? -18.188 -25.469 -10.688 1 96.56 435 ARG B CA 1
ATOM 8566 C C . ARG B 1 435 ? -18.594 -26.594 -9.75 1 96.56 435 ARG B C 1
ATOM 8568 O O . ARG B 1 435 ? -18.641 -27.766 -10.148 1 96.56 435 ARG B O 1
ATOM 8575 N N . LEU B 1 436 ? -18.859 -26.219 -8.531 1 97.25 436 LEU B N 1
ATOM 8576 C CA . LEU B 1 436 ? -19.312 -27.156 -7.508 1 97.25 436 LEU B CA 1
ATOM 8577 C C . LEU B 1 436 ? -20.734 -26.828 -7.059 1 97.25 436 LEU B C 1
ATOM 8579 O O . LEU B 1 436 ? -21.141 -25.672 -7.066 1 97.25 436 LEU B O 1
ATOM 8583 N N . ARG B 1 437 ? -21.453 -27.891 -6.676 1 96.69 437 ARG B N 1
ATOM 8584 C CA . ARG B 1 437 ? -22.828 -27.688 -6.262 1 96.69 437 ARG B CA 1
ATOM 8585 C C . ARG B 1 437 ? -23.156 -28.516 -5.016 1 96.69 437 ARG B C 1
ATOM 8587 O O . ARG B 1 437 ? -22.656 -29.625 -4.852 1 96.69 437 ARG B O 1
ATOM 8594 N N . GLN B 1 438 ? -23.859 -27.891 -4.188 1 95.31 438 GLN B N 1
ATOM 8595 C CA . GLN B 1 438 ? -24.469 -28.547 -3.025 1 95.31 438 GLN B CA 1
ATOM 8596 C C . GLN B 1 438 ? -25.891 -28.062 -2.801 1 95.31 438 GLN B C 1
ATOM 8598 O O . GLN B 1 438 ? -26.109 -26.953 -2.291 1 95.31 438 GLN B O 1
ATOM 8603 N N . GLY B 1 439 ? -26.844 -28.938 -3.131 1 91.88 439 GLY B N 1
ATOM 8604 C CA . GLY B 1 439 ? -28.219 -28.5 -3.031 1 91.88 439 GLY B CA 1
ATOM 8605 C C . GLY B 1 439 ? -28.531 -27.297 -3.916 1 91.88 439 GLY B C 1
ATOM 8606 O O . GLY B 1 439 ? -28.312 -27.344 -5.129 1 91.88 439 GLY B O 1
ATOM 8607 N N . GLY B 1 440 ? -28.938 -26.281 -3.326 1 91.06 440 GLY B N 1
ATOM 8608 C CA . GLY B 1 440 ? -29.281 -25.062 -4.035 1 91.06 440 GLY B CA 1
ATOM 8609 C C . GLY B 1 440 ? -28.125 -24.078 -4.125 1 91.06 440 GLY B C 1
ATOM 8610 O O . GLY B 1 440 ? -28.234 -23.031 -4.785 1 91.06 440 GLY B O 1
ATOM 8611 N N . GLU B 1 441 ? -26.984 -24.484 -3.564 1 94.94 441 GLU B N 1
ATOM 8612 C CA . GLU B 1 441 ? -25.828 -23.609 -3.545 1 94.94 441 GLU B CA 1
ATOM 8613 C C . GLU B 1 441 ? -24.828 -23.984 -4.641 1 94.94 441 GLU B C 1
ATOM 8615 O O . GLU B 1 441 ? -24.594 -25.156 -4.902 1 94.94 441 GLU B O 1
ATOM 8620 N N . GLU B 1 442 ? -24.406 -22.953 -5.301 1 96.06 442 GLU B N 1
ATOM 8621 C CA . GLU B 1 442 ? -23.375 -23.125 -6.32 1 96.06 442 GLU B CA 1
ATOM 8622 C C . GLU B 1 442 ? -22.094 -22.422 -5.922 1 96.06 442 GLU B C 1
ATOM 8624 O O . GLU B 1 442 ? -22.109 -21.266 -5.488 1 96.06 442 GLU B O 1
ATOM 8629 N N . LEU B 1 443 ? -21.031 -23.156 -6.008 1 97.12 443 LEU B N 1
ATOM 8630 C CA . LEU B 1 443 ? -19.703 -22.641 -5.723 1 97.12 443 LEU B CA 1
ATOM 8631 C C . LEU B 1 443 ? -18.797 -22.75 -6.949 1 97.12 443 LEU B C 1
ATOM 8633 O O . LEU B 1 443 ? -18.578 -23.859 -7.469 1 97.12 443 LEU B O 1
ATOM 8637 N N . THR B 1 444 ? -18.375 -21.641 -7.461 1 97.69 444 THR B N 1
ATOM 8638 C CA . THR B 1 444 ? -17.453 -21.641 -8.594 1 97.69 444 THR B CA 1
ATOM 8639 C C . THR B 1 444 ? -16.062 -21.172 -8.18 1 97.69 444 THR B C 1
ATOM 8641 O O . THR B 1 444 ? -15.922 -20.094 -7.605 1 97.69 444 THR B O 1
ATOM 8644 N N . LEU B 1 445 ? -15.094 -21.984 -8.391 1 97.75 445 LEU B N 1
ATOM 8645 C CA . LEU B 1 445 ? -13.695 -21.641 -8.109 1 97.75 445 LEU B CA 1
ATOM 8646 C C . LEU B 1 445 ? -12.945 -21.312 -9.398 1 97.75 445 LEU B C 1
ATOM 8648 O O . LEU B 1 445 ? -12.859 -22.156 -10.297 1 97.75 445 LEU B O 1
ATOM 8652 N N . TYR B 1 446 ? -12.523 -20.094 -9.508 1 95.88 446 TYR B N 1
ATOM 8653 C CA . TYR B 1 446 ? -11.703 -19.672 -10.641 1 95.88 446 TYR B CA 1
ATOM 8654 C C . TYR B 1 446 ? -10.227 -19.688 -10.281 1 95.88 446 TYR B C 1
ATOM 8656 O O . TYR B 1 446 ? -9.828 -19.203 -9.219 1 95.88 446 TYR B O 1
ATOM 8664 N N . PHE B 1 447 ? -9.469 -20.297 -11.133 1 93.25 447 PHE B N 1
ATOM 8665 C CA . PHE B 1 447 ? -8.016 -20.297 -11 1 93.25 447 PHE B CA 1
ATOM 8666 C C . PHE B 1 447 ? -7.387 -19.297 -11.969 1 93.25 447 PHE B C 1
ATOM 8668 O O . PHE B 1 447 ? -7.547 -19.422 -13.188 1 93.25 447 PHE B O 1
ATOM 8675 N N . GLN B 1 448 ? -6.723 -18.297 -11.461 1 88.94 448 GLN B N 1
ATOM 8676 C CA . GLN B 1 448 ? -6.039 -17.234 -12.18 1 88.94 448 GLN B CA 1
ATOM 8677 C C . GLN B 1 448 ? -6.98 -16.547 -13.172 1 88.94 448 GLN B C 1
ATOM 8679 O O . GLN B 1 448 ? -6.66 -16.422 -14.352 1 88.94 448 GLN B O 1
ATOM 8684 N N . PRO B 1 449 ? -8.141 -16.125 -12.656 1 91.44 449 PRO B N 1
ATOM 8685 C CA . PRO B 1 449 ? -9.023 -15.367 -13.531 1 91.44 449 PRO B CA 1
ATOM 8686 C C . PRO B 1 449 ? -8.461 -14 -13.906 1 91.44 449 PRO B C 1
ATOM 8688 O O . PRO B 1 449 ? -7.52 -13.516 -13.258 1 91.44 449 PRO B O 1
ATOM 8691 N N . VAL B 1 450 ? -8.93 -13.477 -14.969 1 88.44 450 VAL B N 1
ATOM 8692 C CA . VAL B 1 450 ? -8.539 -12.125 -15.375 1 88.44 450 VAL B CA 1
ATOM 8693 C C . VAL B 1 450 ? -9.719 -11.172 -15.188 1 88.44 450 VAL B C 1
ATOM 8695 O O . VAL B 1 450 ? -10.781 -11.367 -15.781 1 88.44 450 VAL B O 1
ATOM 8698 N N . ILE B 1 451 ? -9.562 -10.211 -14.352 1 91.38 451 ILE B N 1
ATOM 8699 C CA . ILE B 1 451 ? -10.57 -9.188 -14.109 1 91.38 451 ILE B CA 1
ATOM 8700 C C . ILE B 1 451 ? -10.125 -7.867 -14.727 1 91.38 451 ILE B C 1
ATOM 8702 O O . ILE B 1 451 ? -9.148 -7.262 -14.273 1 91.38 451 ILE B O 1
ATOM 8706 N N . THR B 1 452 ? -10.836 -7.402 -15.648 1 89.44 452 THR B N 1
ATOM 8707 C CA . THR B 1 452 ? -10.422 -6.234 -16.422 1 89.44 452 THR B CA 1
ATOM 8708 C C . THR B 1 452 ? -11.172 -4.992 -15.953 1 89.44 452 THR B C 1
ATOM 8710 O O . THR B 1 452 ? -12.047 -5.07 -15.086 1 89.44 452 THR B O 1
ATOM 8713 N N . ASP B 1 453 ? -10.742 -3.814 -16.531 1 89.5 453 ASP B N 1
ATOM 8714 C CA . ASP B 1 453 ? -11.367 -2.543 -16.172 1 89.5 453 ASP B CA 1
ATOM 8715 C C . ASP B 1 453 ? -12.625 -2.307 -17 1 89.5 453 ASP B C 1
ATOM 8717 O O . ASP B 1 453 ? -13.281 -1.267 -16.859 1 89.5 453 ASP B O 1
ATOM 8721 N N . HIS B 1 454 ? -12.906 -3.244 -17.812 1 81.94 454 HIS B N 1
ATOM 8722 C CA . HIS B 1 454 ? -14.156 -3.238 -18.562 1 81.94 454 HIS B CA 1
ATOM 8723 C C . HIS B 1 454 ? -15.016 -4.449 -18.203 1 81.94 454 HIS B C 1
ATOM 8725 O O . HIS B 1 454 ? -14.516 -5.578 -18.172 1 81.94 454 HIS B O 1
ATOM 8731 N N . PRO B 1 455 ? -16.188 -4.016 -17.75 1 73.81 455 PRO B N 1
ATOM 8732 C CA . PRO B 1 455 ? -17.047 -5.156 -17.422 1 73.81 455 PRO B CA 1
ATOM 8733 C C . PRO B 1 455 ? -17.297 -6.066 -18.625 1 73.81 455 PRO B C 1
ATOM 8735 O O . PRO B 1 455 ? -17.578 -5.578 -19.719 1 73.81 455 PRO B O 1
ATOM 8738 N N . GLU B 1 456 ? -16.609 -7.16 -18.719 1 62 456 GLU B N 1
ATOM 8739 C CA . GLU B 1 456 ? -16.906 -8.094 -19.797 1 62 456 GLU B CA 1
ATOM 8740 C C . GLU B 1 456 ? -18.203 -8.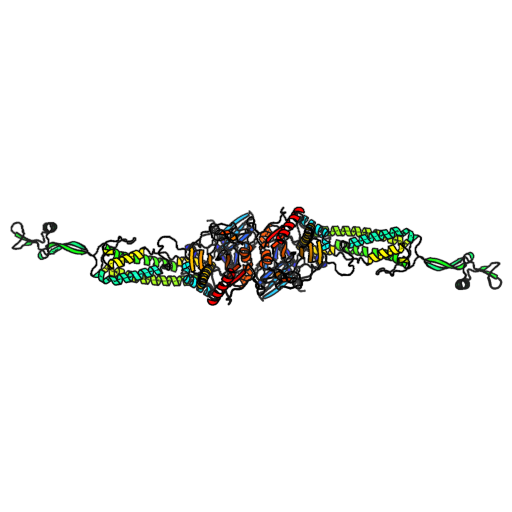852 -19.531 1 62 456 GLU B C 1
ATOM 8742 O O . GLU B 1 456 ? -18.328 -9.523 -18.5 1 62 456 GLU B O 1
ATOM 8747 N N . GLU B 1 457 ? -19.328 -8.242 -19.875 1 56.91 457 GLU B N 1
ATOM 8748 C CA . GLU B 1 457 ? -20.609 -8.922 -19.734 1 56.91 457 GLU B CA 1
ATOM 8749 C C . GLU B 1 457 ? -20.562 -10.328 -20.328 1 56.91 457 GLU B C 1
ATOM 8751 O O . GLU B 1 457 ? -20.094 -10.516 -21.453 1 56.91 457 GLU B O 1
ATOM 8756 N N . GLY B 1 458 ? -20.906 -11.445 -19.547 1 58.75 458 GLY B N 1
ATOM 8757 C CA . GLY B 1 458 ? -21.391 -12.734 -20.031 1 58.75 458 GLY B CA 1
ATOM 8758 C C . GLY B 1 458 ? -20.297 -13.766 -20.203 1 58.75 458 GLY B C 1
ATOM 8759 O O . GLY B 1 458 ? -20.453 -14.922 -19.812 1 58.75 458 GLY B O 1
ATOM 8760 N N . ALA B 1 459 ? -19.031 -13.289 -20.672 1 63.69 459 ALA B N 1
ATOM 8761 C CA . ALA B 1 459 ? -18.234 -14.383 -21.203 1 63.69 459 ALA B CA 1
ATOM 8762 C C . ALA B 1 459 ? -17.484 -15.109 -20.078 1 63.69 459 ALA B C 1
ATOM 8764 O O . ALA B 1 459 ? -17.406 -16.344 -20.078 1 63.69 459 ALA B O 1
ATOM 8765 N N . SER B 1 460 ? -17.188 -14.484 -18.969 1 76 460 SER B N 1
ATOM 8766 C CA . SER B 1 460 ? -16.359 -15.133 -17.953 1 76 460 SER B CA 1
ATOM 8767 C C . SER B 1 460 ? -17.188 -15.602 -16.766 1 76 460 SER B C 1
ATOM 8769 O O . SER B 1 460 ? -16.734 -16.453 -15.992 1 76 460 SER B O 1
ATOM 8771 N N . GLY B 1 461 ? -18.438 -15.148 -16.641 1 87.12 461 GLY B N 1
ATOM 8772 C CA . GLY B 1 461 ? -19.266 -15.461 -15.484 1 87.12 461 GLY B CA 1
ATOM 8773 C C . GLY B 1 461 ? -18.859 -14.688 -14.242 1 87.12 461 GLY B C 1
ATOM 8774 O O . GLY B 1 461 ? -19.453 -14.875 -13.172 1 87.12 461 GLY B O 1
ATOM 8775 N N . ILE B 1 462 ? -17.875 -13.852 -14.391 1 93 462 ILE B N 1
ATOM 8776 C CA . ILE B 1 462 ? -17.375 -13.055 -13.273 1 93 462 ILE B CA 1
ATOM 8777 C C . ILE B 1 462 ? -17.984 -11.648 -13.336 1 93 462 ILE B C 1
ATOM 8779 O O . ILE B 1 462 ? -17.859 -10.961 -14.352 1 93 462 ILE B O 1
ATOM 8783 N N . HIS B 1 463 ? -18.672 -11.211 -12.336 1 94.06 463 HIS B N 1
ATOM 8784 C CA . HIS B 1 463 ? -19.344 -9.914 -12.305 1 94.06 463 HIS B CA 1
ATOM 8785 C C . HIS B 1 463 ? -18.578 -8.93 -11.422 1 94.06 463 HIS B C 1
ATOM 8787 O O . HIS B 1 463 ? -19.172 -8.266 -10.57 1 94.06 463 HIS B O 1
ATOM 8793 N N . LEU B 1 464 ? -17.281 -8.93 -11.562 1 94.19 464 LEU B N 1
ATOM 8794 C CA . LEU B 1 464 ? -16.359 -7.973 -10.961 1 94.19 464 LEU B CA 1
ATOM 8795 C C . LEU B 1 464 ? -15.57 -7.238 -12.039 1 94.19 464 LEU B C 1
ATOM 8797 O O . LEU B 1 464 ? -15.359 -7.77 -13.133 1 94.19 464 LEU B O 1
ATOM 8801 N N . TYR B 1 465 ? -15.164 -6.062 -11.742 1 93.12 465 TYR B N 1
ATOM 8802 C CA . TYR B 1 465 ? -14.297 -5.324 -12.648 1 93.12 465 TYR B CA 1
ATOM 8803 C C . TYR B 1 465 ? -13.297 -4.469 -11.883 1 93.12 465 TYR B C 1
ATOM 8805 O O . TYR B 1 465 ? -13.516 -4.148 -10.711 1 93.12 465 TYR B O 1
ATOM 8813 N N . ARG B 1 466 ? -12.172 -4.223 -12.492 1 93.62 466 ARG B N 1
ATOM 8814 C CA . ARG B 1 466 ? -11.164 -3.318 -11.945 1 93.62 466 ARG B CA 1
ATOM 8815 C C . ARG B 1 466 ? -11.602 -1.864 -12.078 1 93.62 466 ARG B C 1
ATOM 8817 O O . ARG B 1 466 ? -11.797 -1.365 -13.188 1 93.62 466 ARG B O 1
ATOM 8824 N N . ASN B 1 467 ? -11.719 -1.154 -10.977 1 95.88 467 ASN B N 1
ATOM 8825 C CA . ASN B 1 467 ? -12.375 0.153 -10.977 1 95.88 467 ASN B CA 1
ATOM 8826 C C . ASN B 1 467 ? -11.359 1.282 -11.125 1 95.88 467 ASN B C 1
ATOM 8828 O O . ASN B 1 467 ? -11.727 2.455 -11.18 1 95.88 467 ASN B O 1
ATOM 8832 N N . THR B 1 468 ? -10.078 0.983 -11.148 1 95.5 468 THR B N 1
ATOM 8833 C CA . THR B 1 468 ? -9.047 2.002 -11.305 1 95.5 468 THR B CA 1
ATOM 8834 C C . THR B 1 468 ? -7.859 1.453 -12.094 1 95.5 468 THR B C 1
ATOM 8836 O O . THR B 1 468 ? -7.535 0.268 -11.992 1 95.5 468 THR B O 1
ATOM 8839 N N . THR B 1 469 ? -7.207 2.252 -12.828 1 92.06 469 THR B N 1
ATOM 8840 C CA . THR B 1 469 ? -6.031 1.846 -13.594 1 92.06 469 THR B CA 1
ATOM 8841 C C . THR B 1 469 ? -4.754 2.088 -12.797 1 92.06 469 THR B C 1
ATOM 8843 O O . THR B 1 469 ? -3.676 1.638 -13.188 1 92.06 469 THR B O 1
ATOM 8846 N N . TYR B 1 470 ? -4.895 2.805 -11.688 1 90.25 470 TYR B N 1
ATOM 8847 C CA . TYR B 1 470 ? -3.723 3.072 -10.859 1 90.25 470 TYR B CA 1
ATOM 8848 C C . TYR B 1 470 ? -3.25 1.805 -10.156 1 90.25 470 TYR B C 1
ATOM 8850 O O . TYR B 1 470 ? -4.039 1.109 -9.516 1 90.25 470 TYR B O 1
ATOM 8858 N N . ALA B 1 471 ? -1.953 1.545 -10.312 1 86.19 471 ALA B N 1
ATOM 8859 C CA . ALA B 1 471 ? -1.376 0.349 -9.703 1 86.19 471 ALA B CA 1
ATOM 8860 C C . ALA B 1 471 ? -0.789 0.661 -8.328 1 86.19 471 ALA B C 1
ATOM 8862 O O . ALA B 1 471 ? -0.647 1.829 -7.957 1 86.19 471 ALA B O 1
ATOM 8863 N N . PHE B 1 472 ? -0.583 -0.38 -7.551 1 85.88 472 PHE B N 1
ATOM 8864 C CA . PHE B 1 472 ? 0 -0.25 -6.223 1 85.88 472 PHE B CA 1
ATOM 8865 C C . PHE B 1 472 ? 1.411 0.32 -6.305 1 85.88 472 PHE B C 1
ATOM 8867 O O . PHE B 1 472 ? 1.804 1.144 -5.473 1 85.88 472 PHE B O 1
ATOM 8874 N N . LYS B 1 473 ? 2.143 -0.235 -7.223 1 70.19 473 LYS B N 1
ATOM 8875 C CA . LYS B 1 473 ? 3.5 0.266 -7.418 1 70.19 473 LYS B CA 1
ATOM 8876 C C . LYS B 1 473 ? 3.494 1.611 -8.141 1 70.19 473 LYS B C 1
ATOM 8878 O O . LYS B 1 473 ? 2.744 1.802 -9.102 1 70.19 473 LYS B O 1
ATOM 8883 N N . ALA B 1 474 ? 4.312 2.344 -7.617 1 58.56 474 ALA B N 1
ATOM 8884 C CA . ALA B 1 474 ? 4.336 3.734 -8.07 1 58.56 474 ALA B CA 1
ATOM 8885 C C . ALA B 1 474 ? 4.574 3.82 -9.57 1 58.56 474 ALA B C 1
ATOM 8887 O O . ALA B 1 474 ? 5.398 3.088 -10.117 1 58.56 474 ALA B O 1
ATOM 8888 N N . LEU B 1 475 ? 3.795 4.594 -10.188 1 53.81 475 LEU B N 1
ATOM 8889 C CA . LEU B 1 475 ? 3.941 5.035 -11.57 1 53.81 475 LEU B CA 1
ATOM 8890 C C . LEU B 1 475 ? 3.549 3.926 -12.539 1 53.81 475 LEU B C 1
ATOM 8892 O O . LEU B 1 475 ? 3.814 4.023 -13.734 1 53.81 475 LEU B O 1
ATOM 8896 N N . GLU B 1 476 ? 2.982 2.844 -11.977 1 63.16 476 GLU B N 1
ATOM 8897 C CA . GLU B 1 476 ? 2.488 1.791 -12.859 1 63.16 476 GLU B CA 1
ATOM 8898 C C . GLU B 1 476 ? 0.974 1.873 -13.023 1 63.16 476 GLU B C 1
ATOM 8900 O O . GLU B 1 476 ? 0.274 2.361 -12.133 1 63.16 476 GLU B O 1
ATOM 8905 N N . GLU B 1 477 ? 0.57 1.64 -14.281 1 71.62 477 GLU B N 1
ATOM 8906 C CA . GLU B 1 477 ? -0.854 1.512 -14.578 1 71.62 477 GLU B CA 1
ATOM 8907 C C . GLU B 1 477 ? -1.175 0.143 -15.172 1 71.62 477 GLU B C 1
ATOM 8909 O O . GLU B 1 477 ? -0.315 -0.488 -15.789 1 71.62 477 GLU B O 1
ATOM 8914 N N . GLY B 1 478 ? -2.268 -0.308 -14.688 1 78.88 478 GLY B N 1
ATOM 8915 C CA . GLY B 1 478 ? -2.713 -1.595 -15.203 1 78.88 478 GLY B CA 1
ATOM 8916 C C . GLY B 1 478 ? -4.191 -1.621 -15.539 1 78.88 478 GLY B C 1
ATOM 8917 O O . GLY B 1 478 ? -4.969 -0.813 -15.031 1 78.88 478 GLY B O 1
ATOM 8918 N N . HIS B 1 479 ? -4.512 -2.598 -16.406 1 86.06 479 HIS B N 1
ATOM 8919 C CA . HIS B 1 479 ? -5.887 -2.68 -16.875 1 86.06 479 HIS B CA 1
ATOM 8920 C C . HIS B 1 479 ? -6.551 -3.979 -16.438 1 86.06 479 HIS B C 1
ATOM 8922 O O . HIS B 1 479 ? -7.73 -4.203 -16.703 1 86.06 479 HIS B O 1
ATOM 8928 N N . TYR B 1 480 ? -5.82 -4.734 -15.773 1 87.69 480 TYR B N 1
ATOM 8929 C CA . TYR B 1 480 ? -6.414 -5.973 -15.281 1 87.69 480 TYR B CA 1
ATOM 8930 C C . TYR B 1 480 ? -5.676 -6.48 -14.047 1 87.69 480 TYR B C 1
ATOM 8932 O O . TYR B 1 480 ? -4.547 -6.062 -13.781 1 87.69 480 TYR B O 1
ATOM 8940 N N . TYR B 1 481 ? -6.348 -7.238 -13.242 1 89.75 481 TYR B N 1
ATOM 8941 C CA . TYR B 1 481 ? -5.766 -8 -12.141 1 89.75 481 TYR B CA 1
ATOM 8942 C C . TYR B 1 481 ? -6.008 -9.492 -12.328 1 89.75 481 TYR B C 1
ATOM 8944 O O . TYR B 1 481 ? -7.008 -9.898 -12.93 1 89.75 481 TYR B O 1
ATOM 8952 N N . THR B 1 482 ? -5.074 -10.328 -11.867 1 88.75 482 THR B N 1
ATOM 8953 C CA . THR B 1 482 ? -5.188 -11.781 -11.914 1 88.75 482 THR B CA 1
ATOM 8954 C C . THR B 1 482 ? -4.945 -12.383 -10.531 1 88.75 482 THR B C 1
ATOM 8956 O O . THR B 1 482 ? -3.855 -12.891 -10.25 1 88.75 482 THR B O 1
ATOM 8959 N N . PRO B 1 483 ? -6.02 -12.289 -9.68 1 93.5 483 PRO B N 1
ATOM 8960 C CA . PRO B 1 483 ? -5.852 -13.031 -8.43 1 93.5 483 PRO B CA 1
ATOM 8961 C C . PRO B 1 483 ? -5.594 -14.523 -8.664 1 93.5 483 PRO B C 1
ATOM 8963 O O . PRO B 1 483 ? -5.973 -15.062 -9.703 1 93.5 483 PRO B O 1
ATOM 8966 N N . ASP B 1 484 ? -4.922 -15.117 -7.68 1 92.25 484 ASP B N 1
ATOM 8967 C CA . ASP B 1 484 ? -4.641 -16.547 -7.844 1 92.25 484 ASP B CA 1
ATOM 8968 C C . ASP B 1 484 ? -5.934 -17.359 -7.883 1 92.25 484 ASP B C 1
ATOM 8970 O O . ASP B 1 484 ? -6.059 -18.297 -8.672 1 92.25 484 ASP B O 1
ATOM 8974 N N . TYR B 1 485 ? -6.891 -16.969 -6.98 1 96.81 485 TYR B N 1
ATOM 8975 C CA . TYR B 1 485 ? -8.172 -17.656 -6.938 1 96.81 485 TYR B CA 1
ATOM 8976 C C . TYR B 1 485 ? -9.312 -16.672 -6.723 1 96.81 485 TYR B C 1
ATOM 8978 O O . TYR B 1 485 ? -9.141 -15.641 -6.066 1 96.81 485 TYR B O 1
ATOM 8986 N N . LEU B 1 486 ? -10.414 -16.953 -7.324 1 97.56 486 LEU B N 1
ATOM 8987 C CA . LEU B 1 486 ? -11.672 -16.266 -7.09 1 97.56 486 LEU B CA 1
ATOM 8988 C C . LEU B 1 486 ? -12.797 -17.25 -6.781 1 97.56 486 LEU B C 1
ATOM 8990 O O . LEU B 1 486 ? -13.055 -18.156 -7.57 1 97.56 486 LEU B O 1
ATOM 8994 N N . LEU B 1 487 ? -13.336 -17.109 -5.633 1 98 487 LEU B N 1
ATOM 8995 C CA . LEU B 1 487 ? -14.445 -17.953 -5.227 1 98 487 LEU B CA 1
ATOM 8996 C C . LEU B 1 487 ? -15.773 -17.219 -5.352 1 98 487 LEU B C 1
ATOM 8998 O O . LEU B 1 487 ? -15.953 -16.141 -4.766 1 98 487 LEU B O 1
ATOM 9002 N N . LYS B 1 488 ? -16.656 -17.766 -6.094 1 97.19 488 LYS B N 1
ATOM 9003 C CA . LYS B 1 488 ? -18 -17.219 -6.297 1 97.19 488 LYS B CA 1
ATOM 9004 C C . LYS B 1 488 ? -19.062 -18.109 -5.676 1 97.19 488 LYS B C 1
ATOM 9006 O O . LYS B 1 488 ? -19.125 -19.312 -5.973 1 97.19 488 LYS B O 1
ATOM 9011 N N . TRP B 1 489 ? -19.828 -17.594 -4.785 1 97.19 489 TRP B N 1
ATOM 9012 C CA . TRP B 1 489 ? -20.953 -18.297 -4.18 1 97.19 489 TRP B CA 1
ATOM 9013 C C . TRP B 1 489 ? -22.281 -17.719 -4.66 1 97.19 489 TRP B C 1
ATOM 9015 O O . TRP B 1 489 ? -22.469 -16.5 -4.656 1 97.19 489 TRP B O 1
ATOM 9025 N N . LYS B 1 490 ? -23.094 -18.578 -5.102 1 95.44 490 LYS B N 1
ATOM 9026 C CA . LYS B 1 490 ? -24.406 -18.141 -5.582 1 95.44 490 LYS B CA 1
ATOM 9027 C C . LYS B 1 490 ? -25.516 -19 -4.98 1 95.44 490 LYS B C 1
ATOM 9029 O O . LYS B 1 490 ? -25.422 -20.234 -4.957 1 95.44 490 LYS B O 1
ATOM 9034 N N . SER B 1 491 ? -26.438 -18.359 -4.422 1 93.5 491 SER B N 1
ATOM 9035 C CA . SER B 1 491 ? -27.672 -18.969 -3.939 1 93.5 491 SER B CA 1
ATOM 9036 C C . SER B 1 491 ? -28.891 -18.094 -4.254 1 93.5 491 SER B C 1
ATOM 9038 O O . SER B 1 491 ? -29.047 -17.016 -3.688 1 93.5 491 SER B O 1
ATOM 9040 N N . GLY B 1 492 ? -29.719 -18.516 -5.148 1 88 492 GLY B N 1
ATOM 9041 C CA . GLY B 1 492 ? -30.812 -17.656 -5.59 1 88 492 GLY B CA 1
ATOM 9042 C C . GLY B 1 492 ? -30.344 -16.391 -6.273 1 88 492 GLY B C 1
ATOM 9043 O O . GLY B 1 492 ? -29.594 -16.453 -7.25 1 88 492 GLY B O 1
ATOM 9044 N N . ASN B 1 493 ? -30.812 -15.312 -5.66 1 89.81 493 ASN B N 1
ATOM 9045 C CA . ASN B 1 493 ? -30.453 -14.039 -6.258 1 89.81 493 ASN B CA 1
ATOM 9046 C C . ASN B 1 493 ? -29.281 -13.383 -5.527 1 89.81 493 ASN B C 1
ATOM 9048 O O . ASN B 1 493 ? -29.016 -12.195 -5.723 1 89.81 493 ASN B O 1
ATOM 9052 N N . ARG B 1 494 ? -28.656 -14.172 -4.73 1 92.38 494 ARG B N 1
ATOM 9053 C CA . ARG B 1 494 ? -27.5 -13.664 -3.988 1 92.38 494 ARG B CA 1
ATOM 9054 C C . ARG B 1 494 ? -26.188 -14.203 -4.566 1 92.38 494 ARG B C 1
ATOM 9056 O O . ARG B 1 494 ? -26.078 -15.398 -4.832 1 92.38 494 ARG B O 1
ATOM 9063 N N . GLU B 1 495 ? -25.297 -13.297 -4.82 1 95.31 495 GLU B N 1
ATOM 9064 C CA . GLU B 1 495 ? -23.984 -13.641 -5.328 1 95.31 495 GLU B CA 1
ATOM 9065 C C . GLU B 1 495 ? -22.875 -12.945 -4.535 1 95.31 495 GLU B C 1
ATOM 9067 O O . GLU B 1 495 ? -22.938 -11.734 -4.316 1 95.31 495 GLU B O 1
ATOM 9072 N N . THR B 1 496 ? -21.953 -13.75 -3.971 1 97 496 THR B N 1
ATOM 9073 C CA . THR B 1 496 ? -20.844 -13.172 -3.199 1 97 496 THR B CA 1
ATOM 9074 C C . THR B 1 496 ? -19.5 -13.703 -3.693 1 97 496 THR B C 1
ATOM 9076 O O . THR B 1 496 ? -19.438 -14.789 -4.262 1 97 496 THR B O 1
ATOM 9079 N N . TYR B 1 497 ? -18.5 -12.875 -3.578 1 97.5 497 TYR B N 1
ATOM 9080 C CA . TYR B 1 497 ? -17.156 -13.227 -4.023 1 97.5 497 TYR B CA 1
ATOM 9081 C C . TYR B 1 497 ? -16.172 -13.203 -2.859 1 97.5 497 TYR B C 1
ATOM 9083 O O . TYR B 1 497 ? -16.266 -12.336 -1.985 1 97.5 497 TYR B O 1
ATOM 9091 N N . LEU B 1 498 ? -15.297 -14.133 -2.816 1 97.75 498 LEU B N 1
ATOM 9092 C CA . LEU B 1 498 ? -14.078 -14.109 -2.018 1 97.75 498 LEU B CA 1
ATOM 9093 C C . LEU B 1 498 ? -12.836 -14.172 -2.908 1 97.75 498 LEU B C 1
ATOM 9095 O O . LEU B 1 498 ? -12.742 -15.039 -3.787 1 97.75 498 LEU B O 1
ATOM 9099 N N . ILE B 1 499 ? -12 -13.242 -2.723 1 98.12 499 ILE B N 1
ATOM 9100 C CA . ILE B 1 499 ? -10.75 -13.242 -3.467 1 98.12 499 ILE B CA 1
ATOM 9101 C C . ILE B 1 499 ? -9.656 -13.93 -2.645 1 98.12 499 ILE B C 1
ATOM 9103 O O . ILE B 1 499 ? -9.469 -13.617 -1.467 1 98.12 499 ILE B O 1
ATOM 9107 N N . LEU B 1 500 ? -8.992 -14.875 -3.229 1 97.69 500 LEU B N 1
ATOM 9108 C CA . LEU B 1 500 ? -7.93 -15.602 -2.543 1 97.69 500 LEU B CA 1
ATOM 9109 C C . LEU B 1 500 ? -6.594 -15.414 -3.252 1 97.69 500 LEU B C 1
ATOM 9111 O O . LEU B 1 500 ? -6.539 -15.359 -4.484 1 97.69 500 LEU B O 1
ATOM 9115 N N . ASP B 1 501 ? -5.57 -15.32 -2.492 1 95.38 501 ASP B N 1
ATOM 9116 C CA . ASP B 1 501 ? -4.207 -15.211 -3 1 95.38 501 ASP B CA 1
ATOM 9117 C C . ASP B 1 501 ? -3.248 -16.078 -2.193 1 95.38 501 ASP B C 1
ATOM 9119 O O . ASP B 1 501 ? -3.336 -16.141 -0.965 1 95.38 501 ASP B O 1
ATOM 9123 N N . ALA B 1 502 ? -2.41 -16.812 -2.885 1 93.75 502 ALA B N 1
ATOM 9124 C CA . ALA B 1 502 ? -1.479 -17.734 -2.246 1 93.75 502 ALA B CA 1
ATOM 9125 C C . ALA B 1 502 ? -0.087 -17.125 -2.133 1 93.75 502 ALA B C 1
ATOM 9127 O O . ALA B 1 502 ? 0.467 -16.641 -3.121 1 93.75 502 ALA B O 1
ATOM 9128 N N . LYS B 1 503 ? 0.419 -17.109 -0.97 1 88.62 503 LYS B N 1
ATOM 9129 C CA . LYS B 1 503 ? 1.775 -16.641 -0.7 1 88.62 503 LYS B CA 1
ATOM 9130 C C . LYS B 1 503 ? 2.57 -17.688 0.078 1 88.62 503 LYS B C 1
ATOM 9132 O O . LYS B 1 503 ? 2.236 -18.016 1.222 1 88.62 503 LYS B O 1
ATOM 9137 N N . TYR B 1 504 ? 3.598 -18.234 -0.609 1 84.88 504 TYR B N 1
ATOM 9138 C CA . TYR B 1 504 ? 4.465 -19.156 0.129 1 84.88 504 TYR B CA 1
ATOM 9139 C C . TYR B 1 504 ? 5.418 -18.391 1.037 1 84.88 504 TYR B C 1
ATOM 9141 O O . TYR B 1 504 ? 6.605 -18.25 0.73 1 84.88 504 TYR B O 1
ATOM 9149 N N . SER B 1 505 ? 4.918 -17.922 2.141 1 83.69 505 SER B N 1
ATOM 9150 C CA . SER B 1 505 ? 5.625 -17.062 3.092 1 83.69 505 SER B CA 1
ATOM 9151 C C . SER B 1 505 ? 5.102 -17.266 4.508 1 83.69 505 SER B C 1
ATOM 9153 O O . SER B 1 505 ? 4.184 -18.062 4.73 1 83.69 505 SER B O 1
ATOM 9155 N N . TYR B 1 506 ? 5.832 -16.609 5.406 1 84.94 506 TYR B N 1
ATOM 9156 C CA . TYR B 1 506 ? 5.434 -16.703 6.805 1 84.94 506 TYR B CA 1
ATOM 9157 C C . TYR B 1 506 ? 4.277 -15.758 7.105 1 84.94 506 TYR B C 1
ATOM 9159 O O . TYR B 1 506 ? 4.098 -14.75 6.414 1 84.94 506 TYR B O 1
ATOM 9167 N N . ARG B 1 507 ? 3.594 -16.141 8.117 1 90.44 507 ARG B N 1
ATOM 9168 C CA . ARG B 1 507 ? 2.426 -15.383 8.562 1 90.44 507 ARG B CA 1
ATOM 9169 C C . ARG B 1 507 ? 2.766 -13.914 8.758 1 90.44 507 ARG B C 1
ATOM 9171 O O . ARG B 1 507 ? 2.061 -13.031 8.258 1 90.44 507 ARG B O 1
ATOM 9178 N N . LYS B 1 508 ? 3.777 -13.656 9.469 1 83.62 508 LYS B N 1
ATOM 9179 C CA . LYS B 1 508 ? 4.164 -12.289 9.805 1 83.62 508 LYS B CA 1
ATOM 9180 C C . LYS B 1 508 ? 4.449 -11.469 8.555 1 83.62 508 LYS B C 1
ATOM 9182 O O . LYS B 1 508 ? 4.039 -10.312 8.453 1 83.62 508 LYS B O 1
ATOM 9187 N N . LYS B 1 509 ? 5.047 -12.047 7.645 1 83.12 509 LYS B N 1
ATOM 9188 C CA . LYS B 1 509 ? 5.371 -11.359 6.398 1 83.12 509 LYS B CA 1
ATOM 9189 C C . LYS B 1 509 ? 4.105 -11.047 5.598 1 83.12 509 LYS B C 1
ATOM 9191 O O . LYS B 1 509 ? 3.979 -9.969 5.027 1 83.12 509 LYS B O 1
ATOM 9196 N N . VAL B 1 510 ? 3.217 -11.992 5.598 1 90.69 510 VAL B N 1
ATOM 9197 C CA . VAL B 1 510 ? 1.975 -11.812 4.852 1 90.69 510 VAL B CA 1
ATOM 9198 C C . VAL B 1 510 ? 1.172 -10.664 5.461 1 90.69 510 VAL B C 1
ATOM 9200 O O . VAL B 1 510 ? 0.721 -9.766 4.742 1 90.69 510 VAL B O 1
ATOM 9203 N N . LEU B 1 511 ? 1.108 -10.633 6.734 1 91.19 511 LEU B N 1
ATOM 9204 C CA . LEU B 1 511 ? 0.288 -9.641 7.426 1 91.19 511 LEU B CA 1
ATOM 9205 C C . LEU B 1 511 ? 0.928 -8.258 7.363 1 91.19 511 LEU B C 1
ATOM 9207 O O . LEU B 1 511 ? 0.235 -7.262 7.168 1 91.19 511 LEU B O 1
ATOM 9211 N N . GLN B 1 512 ? 2.178 -8.195 7.441 1 84.81 512 GLN B N 1
ATOM 9212 C CA . GLN B 1 512 ? 2.838 -6.91 7.648 1 84.81 512 GLN B CA 1
ATOM 9213 C C . GLN B 1 512 ? 3.377 -6.352 6.336 1 84.81 512 GLN B C 1
ATOM 9215 O O . GLN B 1 512 ? 3.457 -5.133 6.16 1 84.81 512 GLN B O 1
ATOM 9220 N N . GLU B 1 513 ? 3.693 -7.211 5.457 1 82.06 513 GLU B N 1
ATOM 9221 C CA . GLU B 1 513 ? 4.391 -6.715 4.273 1 82.06 513 GLU B CA 1
ATOM 9222 C C . GLU B 1 513 ? 3.531 -6.867 3.021 1 82.06 513 GLU B C 1
ATOM 9224 O O . GLU B 1 513 ? 3.582 -6.027 2.121 1 82.06 513 GLU B O 1
ATOM 9229 N N . LEU B 1 514 ? 2.76 -7.902 2.969 1 87.94 514 LEU B N 1
ATOM 9230 C CA . LEU B 1 514 ? 2.094 -8.211 1.708 1 87.94 514 LEU B CA 1
ATOM 9231 C C . LEU B 1 514 ? 0.645 -7.734 1.73 1 87.94 514 LEU B C 1
ATOM 9233 O O . LEU B 1 514 ? 0.075 -7.418 0.684 1 87.94 514 LEU B O 1
ATOM 9237 N N . MET B 1 515 ? 0.083 -7.598 2.879 1 92.56 515 MET B N 1
ATOM 9238 C CA . MET B 1 515 ? -1.329 -7.258 3.025 1 92.56 515 MET B CA 1
ATOM 9239 C C . MET B 1 515 ? -1.634 -5.906 2.391 1 92.56 515 MET B C 1
ATOM 9241 O O . MET B 1 515 ? -2.662 -5.742 1.731 1 92.56 515 MET B O 1
ATOM 9245 N N . PRO B 1 516 ? -0.791 -4.898 2.527 1 91.31 516 PRO B N 1
ATOM 9246 C CA . PRO B 1 516 ? -1.109 -3.602 1.923 1 91.31 516 PRO B CA 1
ATOM 9247 C C . PRO B 1 516 ? -1.312 -3.689 0.412 1 91.31 516 PRO B C 1
ATOM 9249 O O . PRO B 1 516 ? -2.283 -3.143 -0.118 1 91.31 516 PRO B O 1
ATOM 9252 N N . GLU B 1 517 ? -0.505 -4.379 -0.232 1 91.06 517 GLU B N 1
ATOM 9253 C CA . GLU B 1 517 ? -0.621 -4.512 -1.682 1 91.06 517 GLU B CA 1
ATOM 9254 C C . GLU B 1 517 ? -1.861 -5.316 -2.064 1 91.06 517 GLU B C 1
ATOM 9256 O O . GLU B 1 517 ? -2.596 -4.934 -2.979 1 91.06 517 GLU B O 1
ATOM 9261 N N . MET B 1 518 ? -2.1 -6.375 -1.371 1 95.19 518 MET B N 1
ATOM 9262 C CA . MET B 1 518 ? -3.225 -7.246 -1.697 1 95.19 518 MET B CA 1
ATOM 9263 C C . MET B 1 518 ? -4.551 -6.539 -1.44 1 95.19 518 MET B C 1
ATOM 9265 O O . MET B 1 518 ? -5.488 -6.664 -2.232 1 95.19 518 MET B O 1
ATOM 9269 N N . SER B 1 519 ? -4.613 -5.887 -0.352 1 96.25 519 SER B N 1
ATOM 9270 C CA . SER B 1 519 ? -5.848 -5.172 -0.036 1 96.25 519 SER B CA 1
ATOM 9271 C C . SER B 1 519 ? -6.109 -4.055 -1.038 1 96.25 519 SER B C 1
ATOM 9273 O O . SER B 1 519 ? -7.262 -3.789 -1.395 1 96.25 519 SER B O 1
ATOM 9275 N N . TYR B 1 520 ? -5.066 -3.379 -1.473 1 95.81 520 TYR B N 1
ATOM 9276 C CA . TYR B 1 520 ? -5.219 -2.338 -2.484 1 95.81 520 TYR B CA 1
ATOM 9277 C C . TYR B 1 520 ? -5.758 -2.92 -3.787 1 95.81 520 TYR B C 1
ATOM 9279 O O . TYR B 1 520 ? -6.703 -2.381 -4.371 1 95.81 520 TYR B O 1
ATOM 9287 N N . LYS B 1 521 ? -5.23 -3.996 -4.203 1 94.62 521 LYS B N 1
ATOM 9288 C CA . LYS B 1 521 ? -5.57 -4.613 -5.48 1 94.62 521 LYS B CA 1
ATOM 9289 C C . LYS B 1 521 ? -6.992 -5.172 -5.461 1 94.62 521 LYS B C 1
ATOM 9291 O O . LYS B 1 521 ? -7.746 -4.996 -6.422 1 94.62 521 LYS B O 1
ATOM 9296 N N . TYR B 1 522 ? -7.293 -5.777 -4.305 1 96.69 522 TYR B N 1
ATOM 9297 C CA . TYR B 1 522 ? -8.445 -6.668 -4.395 1 96.69 522 TYR B CA 1
ATOM 9298 C C . TYR B 1 522 ? -9.609 -6.137 -3.57 1 96.69 522 TYR B C 1
ATOM 9300 O O . TYR B 1 522 ? -10.766 -6.465 -3.84 1 96.69 522 TYR B O 1
ATOM 9308 N N . LEU B 1 523 ? -9.383 -5.367 -2.578 1 96.44 523 LEU B N 1
ATOM 9309 C CA . LEU B 1 523 ? -10.484 -4.828 -1.792 1 96.44 523 LEU B CA 1
ATOM 9310 C C . LEU B 1 523 ? -10.844 -3.418 -2.25 1 96.44 523 LEU B C 1
ATOM 9312 O O . LEU B 1 523 ? -12.016 -3.053 -2.291 1 96.44 523 LEU B O 1
ATOM 9316 N N . LEU B 1 524 ? -9.828 -2.689 -2.619 1 95.56 524 LEU B N 1
ATOM 9317 C CA . LEU B 1 524 ? -10.062 -1.299 -2.992 1 95.56 524 LEU B CA 1
ATOM 9318 C C . LEU B 1 524 ? -10.344 -1.178 -4.484 1 95.56 524 LEU B C 1
ATOM 9320 O O . LEU B 1 524 ? -11.203 -0.393 -4.898 1 95.56 524 LEU B O 1
ATOM 9324 N N . SER B 1 525 ? -9.656 -1.931 -5.324 1 96 525 SER B N 1
ATOM 9325 C CA . SER B 1 525 ? -9.594 -1.636 -6.754 1 96 525 SER B CA 1
ATOM 9326 C C . SER B 1 525 ? -10.547 -2.523 -7.547 1 96 525 SER B C 1
ATOM 9328 O O . SER B 1 525 ? -10.547 -2.496 -8.781 1 96 525 SER B O 1
ATOM 9330 N N . LEU B 1 526 ? -11.297 -3.34 -6.891 1 95.44 526 LEU B N 1
ATOM 9331 C CA . LEU B 1 526 ? -12.305 -4.152 -7.562 1 95.44 526 LEU B CA 1
ATOM 9332 C C . LEU B 1 526 ? -13.711 -3.777 -7.09 1 95.44 526 LEU B C 1
ATOM 9334 O O . LEU B 1 526 ? -13.914 -3.496 -5.906 1 95.44 526 LEU B O 1
ATOM 9338 N N . SER B 1 527 ? -14.633 -3.785 -8 1 94.56 527 SER B N 1
ATOM 9339 C CA . SER B 1 527 ? -16.031 -3.508 -7.672 1 94.56 527 SER B CA 1
ATOM 9340 C C . SER B 1 527 ? -16.969 -4.488 -8.367 1 94.56 527 SER B C 1
ATOM 9342 O O . SER B 1 527 ? -16.656 -4.98 -9.453 1 94.56 527 SER B O 1
ATOM 9344 N N . PRO B 1 528 ? -18.031 -4.789 -7.695 1 93.44 528 PRO B N 1
ATOM 9345 C CA . PRO B 1 528 ? -19.031 -5.652 -8.328 1 93.44 528 PRO B CA 1
ATOM 9346 C C . PRO B 1 528 ? -19.891 -4.906 -9.344 1 93.44 528 PRO B C 1
ATOM 9348 O O . PRO B 1 528 ? -20.031 -3.684 -9.258 1 93.44 528 PRO B O 1
ATOM 9351 N N . VAL B 1 529 ? -20.422 -5.629 -10.25 1 91.25 529 VAL B N 1
ATOM 9352 C CA . VAL B 1 529 ? -21.344 -5.109 -11.258 1 91.25 529 VAL B CA 1
ATOM 9353 C C . VAL B 1 529 ? -22.703 -5.789 -11.109 1 91.25 529 VAL B C 1
ATOM 9355 O O . VAL B 1 529 ? -22.828 -7 -11.32 1 91.25 529 VAL B O 1
ATOM 9358 N N . PRO B 1 530 ? -23.656 -4.977 -10.805 1 89.38 530 PRO B N 1
ATOM 9359 C CA . PRO B 1 530 ? -24.984 -5.574 -10.766 1 89.38 530 PRO B CA 1
ATOM 9360 C C . PRO B 1 530 ? -25.469 -6.039 -12.141 1 89.38 530 PRO B C 1
ATOM 9362 O O . PRO B 1 530 ? -25.078 -5.465 -13.164 1 89.38 530 PRO B O 1
ATOM 9365 N N . TYR B 1 531 ? -26.219 -7.098 -12.117 1 89.25 531 TYR B N 1
ATOM 9366 C CA . TYR B 1 531 ? -26.75 -7.617 -13.367 1 89.25 531 TYR B CA 1
ATOM 9367 C C . TYR B 1 531 ? -28.141 -8.219 -13.164 1 89.25 531 TYR B C 1
ATOM 9369 O O . TYR B 1 531 ? -28.641 -8.25 -12.039 1 89.25 531 TYR B O 1
ATOM 9377 N N . GLU B 1 532 ? -28.75 -8.547 -14.312 1 89.12 532 GLU B N 1
ATOM 9378 C CA . GLU B 1 532 ? -30.078 -9.141 -14.258 1 89.12 532 GLU B CA 1
ATOM 9379 C C . GLU B 1 532 ? -30.062 -10.586 -14.758 1 89.12 532 GLU B C 1
ATOM 9381 O O . GLU B 1 532 ? -29.375 -10.898 -15.742 1 89.12 532 GLU B O 1
ATOM 9386 N N . GLU B 1 533 ? -30.609 -11.438 -13.883 1 86.06 533 GLU B N 1
ATOM 9387 C CA . GLU B 1 533 ? -30.766 -12.844 -14.242 1 86.06 533 GLU B CA 1
ATOM 9388 C C . GLU B 1 533 ? -32.219 -13.289 -14.086 1 86.06 533 GLU B C 1
ATOM 9390 O O . GLU B 1 533 ? -32.781 -13.195 -13 1 86.06 533 GLU B O 1
ATOM 9395 N N . GLU B 1 534 ? -32.844 -13.828 -15.172 1 85.56 534 GLU B N 1
ATOM 9396 C CA . GLU B 1 534 ? -34.219 -14.328 -15.211 1 85.56 534 GLU B CA 1
ATOM 9397 C C . GLU B 1 534 ? -35.188 -13.281 -14.68 1 85.56 534 GLU B C 1
ATOM 9399 O O . GLU B 1 534 ? -36.062 -13.594 -13.883 1 85.56 534 GLU B O 1
ATOM 9404 N N . GLY B 1 535 ? -34.875 -12.008 -14.984 1 83 535 GLY B N 1
ATOM 9405 C CA . GLY B 1 535 ? -35.781 -10.922 -14.633 1 83 535 GLY B CA 1
ATOM 9406 C C . GLY B 1 535 ? -35.562 -10.383 -13.234 1 83 535 GLY B C 1
ATOM 9407 O O . GLY B 1 535 ? -36.25 -9.469 -12.797 1 83 535 GLY B O 1
ATOM 9408 N N . LYS B 1 536 ? -34.719 -10.961 -12.539 1 90.5 536 LYS B N 1
ATOM 9409 C CA . LYS B 1 536 ? -34.438 -10.508 -11.172 1 90.5 536 LYS B CA 1
ATOM 9410 C C . LYS B 1 536 ? -33.062 -9.844 -11.086 1 90.5 536 LYS B C 1
ATOM 9412 O O . LYS B 1 536 ? -32.094 -10.312 -11.695 1 90.5 536 LYS B O 1
ATOM 9417 N N . LYS B 1 537 ? -33.031 -8.812 -10.305 1 90.44 537 LYS B N 1
ATOM 9418 C CA . LYS B 1 537 ? -31.797 -8.07 -10.109 1 90.44 537 LYS B CA 1
ATOM 9419 C C . LYS B 1 537 ? -30.891 -8.789 -9.117 1 90.44 537 LYS B C 1
ATOM 9421 O O . LYS B 1 537 ? -31.328 -9.203 -8.047 1 90.44 537 LYS B O 1
ATOM 9426 N N . VAL B 1 538 ? -29.656 -9.039 -9.562 1 91.44 538 VAL B N 1
ATOM 9427 C CA . VAL B 1 538 ? -28.641 -9.641 -8.711 1 91.44 538 VAL B CA 1
ATOM 9428 C C . VAL B 1 538 ? -27.594 -8.602 -8.352 1 91.44 538 VAL B C 1
ATOM 9430 O O . VAL B 1 538 ? -27.047 -7.926 -9.227 1 91.44 538 VAL B O 1
ATOM 9433 N N . GLU B 1 539 ? -27.406 -8.508 -7.055 1 89.06 539 GLU B N 1
ATOM 9434 C CA . GLU B 1 539 ? -26.391 -7.574 -6.574 1 89.06 539 GLU B CA 1
ATOM 9435 C C . GLU B 1 539 ? -25.219 -8.312 -5.945 1 89.06 539 GLU B C 1
ATOM 9437 O O . GLU B 1 539 ? -25.25 -8.648 -4.758 1 89.06 539 GLU B O 1
ATOM 9442 N N . PRO B 1 540 ? -24.188 -8.492 -6.809 1 93.69 540 PRO B N 1
ATOM 9443 C CA . PRO B 1 540 ? -23.016 -9.18 -6.266 1 93.69 540 PRO B CA 1
ATOM 9444 C C . PRO B 1 540 ? -22.281 -8.344 -5.219 1 93.69 540 PRO B C 1
ATOM 9446 O O . PRO B 1 540 ? -22.391 -7.117 -5.215 1 93.69 540 PRO B O 1
ATOM 9449 N N . ALA B 1 541 ? -21.594 -9.055 -4.277 1 94.5 541 ALA B N 1
ATOM 9450 C CA . ALA B 1 541 ? -20.828 -8.367 -3.244 1 94.5 541 ALA B CA 1
ATOM 9451 C C . ALA B 1 541 ? -19.484 -9.047 -3.006 1 94.5 541 ALA B C 1
ATOM 9453 O O . ALA B 1 541 ? -19.391 -10.273 -3.088 1 94.5 541 ALA B O 1
ATOM 9454 N N . VAL B 1 542 ? -18.5 -8.227 -2.826 1 95.56 542 VAL B N 1
ATOM 9455 C CA . VAL B 1 542 ? -17.219 -8.758 -2.4 1 95.56 542 VAL B CA 1
ATOM 9456 C C . VAL B 1 542 ? -17.188 -8.906 -0.88 1 95.56 542 VAL B C 1
ATOM 9458 O O . VAL B 1 542 ? -17.312 -7.918 -0.153 1 95.56 542 VAL B O 1
ATOM 9461 N N . ARG B 1 543 ? -16.953 -10.109 -0.447 1 95.88 543 ARG B N 1
ATOM 9462 C CA . ARG B 1 543 ? -17.062 -10.391 0.982 1 95.88 543 ARG B CA 1
ATOM 9463 C C . ARG B 1 543 ? -15.695 -10.289 1.658 1 95.88 543 ARG B C 1
ATOM 9465 O O . ARG B 1 543 ? -15.609 -10.062 2.867 1 95.88 543 ARG B O 1
ATOM 9472 N N . GLY B 1 544 ? -14.719 -10.562 0.85 1 95.88 544 GLY B N 1
ATOM 9473 C CA . GLY B 1 544 ? -13.445 -10.43 1.545 1 95.88 544 GLY B CA 1
ATOM 9474 C C . GLY B 1 544 ? -12.266 -10.906 0.725 1 95.88 544 GLY B C 1
ATOM 9475 O O . GLY B 1 544 ? -12.414 -11.258 -0.448 1 95.88 544 GLY B O 1
ATOM 9476 N N . LEU B 1 545 ? -11.109 -10.797 1.339 1 97.88 545 LEU B N 1
ATOM 9477 C CA . LEU B 1 545 ? -9.805 -11.227 0.848 1 97.88 545 LEU B CA 1
ATOM 9478 C C . LEU B 1 545 ? -9.18 -12.25 1.789 1 97.88 545 LEU B C 1
ATOM 9480 O O . LEU B 1 545 ? -9.102 -12.023 2.998 1 97.88 545 LEU B O 1
ATOM 9484 N N . GLU B 1 546 ? -8.859 -13.391 1.24 1 97.69 546 GLU B N 1
ATOM 9485 C CA . GLU B 1 546 ? -8.211 -14.461 1.993 1 97.69 546 GLU B CA 1
ATOM 9486 C C . GLU B 1 546 ? -6.812 -14.75 1.45 1 97.69 546 GLU B C 1
ATOM 9488 O O . GLU B 1 546 ? -6.66 -15.141 0.29 1 97.69 546 GLU B O 1
ATOM 9493 N N . ILE B 1 547 ? -5.836 -14.602 2.289 1 97.62 547 ILE B N 1
ATOM 9494 C CA . ILE B 1 547 ? -4.477 -14.922 1.862 1 97.62 547 ILE B CA 1
ATOM 9495 C C . ILE B 1 547 ? -4.051 -16.266 2.447 1 97.62 547 ILE B C 1
ATOM 9497 O O . ILE B 1 547 ? -4.016 -16.438 3.668 1 97.62 547 ILE B O 1
ATOM 9501 N N . LEU B 1 548 ? -3.787 -17.188 1.55 1 96.81 548 LEU B N 1
ATOM 9502 C CA . LEU B 1 548 ? -3.273 -18.5 1.935 1 96.81 548 LEU B CA 1
ATOM 9503 C C . LEU B 1 548 ? -1.752 -18.484 2.047 1 96.81 548 LEU B C 1
ATOM 9505 O O . LEU B 1 548 ? -1.062 -18.094 1.102 1 96.81 548 LEU B O 1
ATOM 9509 N N . TYR B 1 549 ? -1.273 -18.859 3.219 1 93.69 549 TYR B N 1
ATOM 9510 C CA . TYR B 1 549 ? 0.178 -18.859 3.359 1 93.69 549 TYR B CA 1
ATOM 9511 C C . TYR B 1 549 ? 0.697 -20.25 3.688 1 93.69 549 TYR B C 1
ATOM 9513 O O . TYR B 1 549 ? 0.032 -21.016 4.387 1 93.69 549 TYR B O 1
ATOM 9521 N N . GLY B 1 550 ? 1.929 -20.531 3.205 1 90.38 550 GLY B N 1
ATOM 9522 C CA . GLY B 1 550 ? 2.377 -21.922 3.164 1 90.38 550 GLY B CA 1
ATOM 9523 C C . GLY B 1 550 ? 3.422 -22.234 4.215 1 90.38 550 GLY B C 1
ATOM 9524 O O . GLY B 1 550 ? 3.699 -23.406 4.484 1 90.38 550 GLY B O 1
ATOM 9525 N N . LEU B 1 551 ? 4.062 -21.188 4.797 1 85.81 551 LEU B N 1
ATOM 9526 C CA . LEU B 1 551 ? 5.066 -21.438 5.824 1 85.81 551 LEU B CA 1
ATOM 9527 C C . LEU B 1 551 ? 4.504 -21.141 7.211 1 85.81 551 LEU B C 1
ATOM 9529 O O . LEU B 1 551 ? 4.32 -19.984 7.586 1 85.81 551 LEU B O 1
ATOM 9533 N N . THR B 1 552 ? 4.238 -22.234 7.922 1 87.12 552 THR B N 1
ATOM 9534 C CA . THR B 1 552 ? 3.611 -22.109 9.227 1 87.12 552 THR B CA 1
ATOM 9535 C C . THR B 1 552 ? 4.586 -22.484 10.344 1 87.12 552 THR B C 1
ATOM 9537 O O . THR B 1 552 ? 5.406 -23.391 10.164 1 87.12 552 THR B O 1
ATOM 9540 N N . ASN B 1 553 ? 4.691 -21.641 11.391 1 80.88 553 ASN B N 1
ATOM 9541 C CA . ASN B 1 553 ? 5.422 -21.953 12.617 1 80.88 553 ASN B CA 1
ATOM 9542 C C . ASN B 1 553 ? 4.477 -22.391 13.734 1 80.88 553 ASN B C 1
ATOM 9544 O O . ASN B 1 553 ? 4.535 -21.844 14.844 1 80.88 553 ASN B O 1
ATOM 9548 N N . GLY B 1 554 ? 3.588 -23.344 13.391 1 80.88 554 GLY B N 1
ATOM 9549 C CA . GLY B 1 554 ? 2.65 -23.828 14.391 1 80.88 554 GLY B CA 1
ATOM 9550 C C . GLY B 1 554 ? 1.253 -23.266 14.227 1 80.88 554 GLY B C 1
ATOM 9551 O O . GLY B 1 554 ? 0.31 -23.719 14.867 1 80.88 554 GLY B O 1
ATOM 9552 N N . GLU B 1 555 ? 1.123 -22.344 13.422 1 87 555 GLU B N 1
ATOM 9553 C CA . GLU B 1 555 ? -0.201 -21.781 13.18 1 87 555 GLU B CA 1
ATOM 9554 C C . GLU B 1 555 ? -1.117 -22.797 12.5 1 87 555 GLU B C 1
ATOM 9556 O O . GLU B 1 555 ? -0.697 -23.516 11.586 1 87 555 GLU B O 1
ATOM 9561 N N . GLN B 1 556 ? -2.428 -22.797 12.992 1 89 556 GLN B N 1
ATOM 9562 C CA . GLN B 1 556 ? -3.342 -23.828 12.484 1 89 556 GLN B CA 1
ATOM 9563 C C . GLN B 1 556 ? -4.648 -23.203 12.008 1 89 556 GLN B C 1
ATOM 9565 O O . GLN B 1 556 ? -5.391 -23.812 11.234 1 89 556 GLN B O 1
ATOM 9570 N N . GLU B 1 557 ? -4.836 -21.953 12.484 1 93 557 GLU B N 1
ATOM 9571 C CA . GLU B 1 557 ? -6.184 -21.438 12.281 1 93 557 GLU B CA 1
ATOM 9572 C C . GLU B 1 557 ? -6.164 -20.141 11.469 1 93 557 GLU B C 1
ATOM 9574 O O . GLU B 1 557 ? -5.156 -19.438 11.445 1 93 557 GLU B O 1
ATOM 9579 N N . LEU B 1 558 ? -7.371 -19.969 10.875 1 93.81 558 LEU B N 1
ATOM 9580 C CA . LEU B 1 558 ? -7.641 -18.703 10.188 1 93.81 558 LEU B CA 1
ATOM 9581 C C . LEU B 1 558 ? -7.543 -17.531 11.156 1 93.81 558 LEU B C 1
ATOM 9583 O O . LEU B 1 558 ? -8.023 -17.609 12.289 1 93.81 558 LEU B O 1
ATOM 9587 N N . GLU B 1 559 ? -6.848 -16.516 10.742 1 94.69 559 GLU B N 1
ATOM 9588 C CA . GLU B 1 559 ? -6.68 -15.312 11.555 1 94.69 559 GLU B CA 1
ATOM 9589 C C . GLU B 1 559 ? -7.094 -14.062 10.789 1 94.69 559 GLU B C 1
ATOM 9591 O O . GLU B 1 559 ? -6.738 -13.898 9.617 1 94.69 559 GLU B O 1
ATOM 9596 N N . SER B 1 560 ? -7.84 -13.227 11.492 1 95.25 560 SER B N 1
ATOM 9597 C CA . SER B 1 560 ? -8.289 -11.984 10.875 1 95.25 560 SER B CA 1
ATOM 9598 C C . SER B 1 560 ? -7.176 -10.938 10.867 1 95.25 560 SER B C 1
ATOM 9600 O O . SER B 1 560 ? -6.43 -10.812 11.844 1 95.25 560 SER B O 1
ATOM 9602 N N . PHE B 1 561 ? -7.113 -10.219 9.812 1 95.88 561 PHE B N 1
ATOM 9603 C CA . PHE B 1 561 ? -6.211 -9.078 9.719 1 95.88 561 PHE B CA 1
ATOM 9604 C C . PHE B 1 561 ? -6.613 -7.992 10.703 1 95.88 561 PHE B C 1
ATOM 9606 O O . PHE B 1 561 ? -5.762 -7.254 11.203 1 95.88 561 PHE B O 1
ATOM 9613 N N . TYR B 1 562 ? -7.875 -7.906 10.906 1 95.81 562 TYR B N 1
ATOM 9614 C CA . TYR B 1 562 ? -8.414 -6.938 11.844 1 95.81 562 TYR B CA 1
ATOM 9615 C C . TYR B 1 562 ? -8.266 -7.426 13.281 1 95.81 562 TYR B C 1
ATOM 9617 O O . TYR B 1 562 ? -9.242 -7.801 13.922 1 95.81 562 TYR B O 1
ATOM 9625 N N . ASN B 1 563 ? -7.078 -7.297 13.797 1 92.75 563 ASN B N 1
ATOM 9626 C CA . ASN B 1 563 ? -6.75 -7.875 15.102 1 92.75 563 ASN B CA 1
ATOM 9627 C C . ASN B 1 563 ? -7.301 -7.027 16.25 1 92.75 563 ASN B C 1
ATOM 9629 O O . ASN B 1 563 ? -7.242 -7.434 17.406 1 92.75 563 ASN B O 1
ATOM 9633 N N . CYS B 1 564 ? -7.879 -5.816 15.93 1 91.69 564 CYS B N 1
ATOM 9634 C CA . CYS B 1 564 ? -8.492 -4.973 16.953 1 91.69 564 CYS B CA 1
ATOM 9635 C C . CYS B 1 564 ? -10.008 -4.961 16.812 1 91.69 564 CYS B C 1
ATOM 9637 O O . CYS B 1 564 ? -10.68 -4.059 17.328 1 91.69 564 CYS B O 1
ATOM 9639 N N . ARG B 1 565 ? -10.445 -5.879 16.078 1 90.56 565 ARG B N 1
ATOM 9640 C CA . ARG B 1 565 ? -11.883 -5.949 15.875 1 90.56 565 ARG B CA 1
ATOM 9641 C C . ARG B 1 565 ? -12.617 -6.07 17.219 1 90.56 565 ARG B C 1
ATOM 9643 O O . ARG B 1 565 ? -12.172 -6.793 18.109 1 90.56 565 ARG B O 1
ATOM 9650 N N . LEU B 1 566 ? -13.719 -5.367 17.25 1 88 566 LEU B N 1
ATOM 9651 C CA . LEU B 1 566 ? -14.516 -5.41 18.469 1 88 566 LEU B CA 1
ATOM 9652 C C . LEU B 1 566 ? -15.281 -6.727 18.562 1 88 566 LEU B C 1
ATOM 9654 O O . LEU B 1 566 ? -15.75 -7.262 17.562 1 88 566 LEU B O 1
ATOM 9658 N N . PRO B 1 567 ? -15.344 -7.164 19.797 1 84.88 567 PRO B N 1
ATOM 9659 C CA . PRO B 1 567 ? -16.062 -8.422 19.969 1 84.88 567 PRO B CA 1
ATOM 9660 C C . PRO B 1 567 ? -17.5 -8.359 19.453 1 84.88 567 PRO B C 1
ATOM 9662 O O . PRO B 1 567 ? -18.188 -7.359 19.656 1 84.88 567 PRO B O 1
ATOM 9665 N N . GLY B 1 568 ? -17.891 -9.328 18.766 1 79.75 568 GLY B N 1
ATOM 9666 C CA . GLY B 1 568 ? -19.266 -9.438 18.297 1 79.75 568 GLY B CA 1
ATOM 9667 C C . GLY B 1 568 ? -19.531 -8.672 17.016 1 79.75 568 GLY B C 1
ATOM 9668 O O . GLY B 1 568 ? -20.656 -8.641 16.516 1 79.75 568 GLY B O 1
ATOM 9669 N N . THR B 1 569 ? -18.531 -8.016 16.516 1 83.56 569 THR B N 1
ATOM 9670 C CA . THR B 1 569 ? -18.734 -7.25 15.289 1 83.56 569 THR B CA 1
ATOM 9671 C C . THR B 1 569 ? -17.938 -7.871 14.133 1 83.56 569 THR B C 1
ATOM 9673 O O . THR B 1 569 ? -16.984 -8.609 14.359 1 83.56 569 THR B O 1
ATOM 9676 N N . SER B 1 570 ? -18.594 -7.691 12.977 1 85.62 570 SER B N 1
ATOM 9677 C CA . SER B 1 570 ? -17.891 -8.148 11.781 1 85.62 570 SER B CA 1
ATOM 9678 C C . SER B 1 570 ? -17.5 -6.973 10.883 1 85.62 570 SER B C 1
ATOM 9680 O O . SER B 1 570 ? -18.25 -5.992 10.781 1 85.62 570 SER B O 1
ATOM 9682 N N . ILE B 1 571 ? -16.344 -7.082 10.477 1 91.56 571 ILE B N 1
ATOM 9683 C CA . ILE B 1 571 ? -15.859 -6.055 9.562 1 91.56 571 ILE B CA 1
ATOM 9684 C C . ILE B 1 571 ? -15.906 -6.578 8.125 1 91.56 571 ILE B C 1
ATOM 9686 O O . ILE B 1 571 ? -15.43 -7.684 7.848 1 91.56 571 ILE B O 1
ATOM 9690 N N . LEU B 1 572 ? -16.578 -5.773 7.27 1 90.25 572 LEU B N 1
ATOM 9691 C CA . LEU B 1 572 ? -16.641 -6.109 5.852 1 90.25 572 LEU B CA 1
ATOM 9692 C C . LEU B 1 572 ? -16.031 -5.004 5 1 90.25 572 LEU B C 1
ATOM 9694 O O . LEU B 1 572 ? -16.156 -3.822 5.316 1 90.25 572 LEU B O 1
ATOM 9698 N N . PRO B 1 573 ? -15.352 -5.391 3.928 1 93.62 573 PRO B N 1
ATOM 9699 C CA . PRO B 1 573 ? -14.961 -6.746 3.527 1 93.62 573 PRO B CA 1
ATOM 9700 C C . PRO B 1 573 ? -13.961 -7.383 4.492 1 93.62 573 PRO B C 1
ATOM 9702 O O . PRO B 1 573 ? -13.148 -6.68 5.098 1 93.62 573 PRO B O 1
ATOM 9705 N N . ALA B 1 574 ? -14.047 -8.68 4.57 1 95.5 574 ALA B N 1
ATOM 9706 C CA . ALA B 1 574 ? -13.133 -9.406 5.449 1 95.5 574 ALA B CA 1
ATOM 9707 C C . ALA B 1 574 ? -11.727 -9.453 4.863 1 95.5 574 ALA B C 1
ATOM 9709 O O . ALA B 1 574 ? -11.547 -9.289 3.654 1 95.5 574 ALA B O 1
ATOM 9710 N N . ALA B 1 575 ? -10.766 -9.578 5.707 1 96.56 575 ALA B N 1
ATOM 9711 C CA . ALA B 1 575 ? -9.367 -9.805 5.355 1 96.56 575 ALA B CA 1
ATOM 9712 C C . ALA B 1 575 ? -8.711 -10.781 6.324 1 96.56 575 ALA B C 1
ATOM 9714 O O . ALA B 1 575 ? -8.547 -10.477 7.508 1 96.56 575 ALA B O 1
ATOM 9715 N N . ASN B 1 576 ? -8.422 -11.953 5.809 1 97 576 ASN B N 1
ATOM 9716 C CA . ASN B 1 576 ? -7.891 -13 6.68 1 97 576 ASN B CA 1
ATOM 9717 C C . ASN B 1 576 ? -6.648 -13.648 6.078 1 97 576 ASN B C 1
ATOM 9719 O O . ASN B 1 576 ? -6.383 -13.5 4.883 1 97 576 ASN B O 1
ATOM 9723 N N . VAL B 1 577 ? -5.902 -14.258 6.934 1 97.38 577 VAL B N 1
ATOM 9724 C CA . VAL B 1 577 ? -4.793 -15.125 6.543 1 97.38 577 VAL B CA 1
ATOM 9725 C C . VAL B 1 577 ? -5.062 -16.547 7.004 1 97.38 577 VAL B C 1
ATOM 9727 O O . VAL B 1 577 ? -5.562 -16.766 8.109 1 97.38 577 VAL B O 1
ATOM 9730 N N . ILE B 1 578 ? -4.801 -17.469 6.117 1 97.25 578 ILE B N 1
ATOM 9731 C CA . ILE B 1 578 ? -5.129 -18.859 6.383 1 97.25 578 ILE B CA 1
ATOM 9732 C C . ILE B 1 578 ? -3.904 -19.734 6.137 1 97.25 578 ILE B C 1
ATOM 9734 O O . ILE B 1 578 ? -3.332 -19.719 5.043 1 97.25 578 ILE B O 1
ATOM 9738 N N . PRO B 1 579 ? -3.523 -20.531 7.121 1 96.56 579 PRO B N 1
ATOM 9739 C CA . PRO B 1 579 ? -2.42 -21.469 6.883 1 96.56 579 PRO B CA 1
ATOM 9740 C C . PRO B 1 579 ? -2.818 -22.641 5.984 1 96.56 579 PRO B C 1
ATOM 9742 O O . PRO B 1 579 ? -3.822 -23.312 6.246 1 96.56 579 PRO B O 1
ATOM 9745 N N . PHE B 1 580 ? -2.107 -22.797 4.93 1 94.25 580 PHE B N 1
ATOM 9746 C CA . PHE B 1 580 ? -2.291 -23.906 4.004 1 94.25 580 PHE B CA 1
ATOM 9747 C C . PHE B 1 580 ? -1.002 -24.703 3.855 1 94.25 580 PHE B C 1
ATOM 9749 O O . PHE B 1 580 ? -0.093 -24.297 3.129 1 94.25 580 PHE B O 1
ATOM 9756 N N . ALA B 1 581 ? -0.894 -25.672 4.578 1 91.31 581 ALA B N 1
ATOM 9757 C CA . ALA B 1 581 ? 0.273 -26.547 4.574 1 91.31 581 ALA B CA 1
ATOM 9758 C C . ALA B 1 581 ? -0.092 -27.953 5.07 1 91.31 581 ALA B C 1
ATOM 9760 O O . ALA B 1 581 ? -1.128 -28.141 5.715 1 91.31 581 ALA B O 1
ATOM 9761 N N . GLU B 1 582 ? 0.761 -28.844 4.77 1 89.81 582 GLU B N 1
ATOM 9762 C CA . GLU B 1 582 ? 0.504 -30.219 5.191 1 89.81 582 GLU B CA 1
ATOM 9763 C C . GLU B 1 582 ? 0.77 -30.406 6.684 1 89.81 582 GLU B C 1
ATOM 9765 O O . GLU B 1 582 ? 0.323 -31.375 7.285 1 89.81 582 GLU B O 1
ATOM 9770 N N . THR B 1 583 ? 1.428 -29.391 7.242 1 88.69 583 THR B N 1
ATOM 9771 C CA . THR B 1 583 ? 1.671 -29.422 8.68 1 88.69 583 THR B CA 1
ATOM 9772 C C . THR B 1 583 ? 0.417 -29.016 9.445 1 88.69 583 THR B C 1
ATOM 9774 O O . THR B 1 583 ? 0.325 -29.234 10.656 1 88.69 583 THR B O 1
ATOM 9777 N N . VAL B 1 584 ? -0.481 -28.375 8.75 1 93.88 584 VAL B N 1
ATOM 9778 C CA . VAL B 1 584 ? -1.767 -28.047 9.359 1 93.88 584 VAL B CA 1
ATOM 9779 C C . VAL B 1 584 ? -2.668 -29.281 9.352 1 93.88 584 VAL B C 1
ATOM 9781 O O . VAL B 1 584 ? -2.836 -29.938 8.32 1 93.88 584 VAL B O 1
ATOM 9784 N N . THR B 1 585 ? -3.246 -29.609 10.5 1 93.19 585 THR B N 1
ATOM 9785 C CA . THR B 1 585 ? -4.051 -30.828 10.602 1 93.19 585 THR B CA 1
ATOM 9786 C C . THR B 1 585 ? -5.27 -30.75 9.688 1 93.19 585 THR B C 1
ATOM 9788 O O . THR B 1 585 ? -5.773 -29.656 9.406 1 93.19 585 THR B O 1
ATOM 9791 N N . GLU B 1 586 ? -5.676 -31.906 9.195 1 92.12 586 GLU B N 1
ATOM 9792 C CA . GLU B 1 586 ? -6.84 -31.969 8.312 1 92.12 586 GLU B CA 1
ATOM 9793 C C . GLU B 1 586 ? -8.07 -31.359 8.977 1 92.12 586 GLU B C 1
ATOM 9795 O O . GLU B 1 586 ? -8.883 -30.703 8.32 1 92.12 586 GLU B O 1
ATOM 9800 N N . GLU B 1 587 ? -8.203 -31.609 10.227 1 93.56 587 GLU B N 1
ATOM 9801 C CA . GLU B 1 587 ? -9.336 -31.062 10.977 1 93.56 587 GLU B CA 1
ATOM 9802 C C . GLU B 1 587 ? -9.32 -29.531 10.969 1 93.56 587 GLU B C 1
ATOM 9804 O O . GLU B 1 587 ? -10.367 -28.906 10.781 1 93.56 587 GLU B O 1
ATOM 9809 N N . ASN B 1 588 ? -8.172 -29.016 11.172 1 95.06 588 ASN B N 1
ATOM 9810 C CA . ASN B 1 588 ? -8.055 -27.562 11.195 1 95.06 588 ASN B CA 1
ATOM 9811 C C . ASN B 1 588 ? -8.219 -26.953 9.805 1 95.06 588 ASN B C 1
ATOM 9813 O O . ASN B 1 588 ? -8.75 -25.844 9.656 1 95.06 588 ASN B O 1
ATOM 9817 N N . GLN B 1 589 ? -7.754 -27.641 8.836 1 95.38 589 GLN B N 1
ATOM 9818 C CA . GLN B 1 589 ? -7.98 -27.172 7.473 1 95.38 589 GLN B CA 1
ATOM 9819 C C . GLN B 1 589 ? -9.469 -27.141 7.141 1 95.38 589 GLN B C 1
ATOM 9821 O O . GLN B 1 589 ? -9.953 -26.203 6.52 1 95.38 589 GLN B O 1
ATOM 9826 N N . GLN B 1 590 ? -10.141 -28.172 7.602 1 95.12 590 GLN B N 1
ATOM 9827 C CA . GLN B 1 590 ? -11.578 -28.234 7.379 1 95.12 590 GLN B CA 1
ATOM 9828 C C . GLN B 1 590 ? -12.305 -27.125 8.148 1 95.12 590 GLN B C 1
ATOM 9830 O O . GLN B 1 590 ? -13.234 -26.516 7.629 1 95.12 590 GLN B O 1
ATOM 9835 N N . LYS B 1 591 ? -11.859 -26.953 9.297 1 96.06 591 LYS B N 1
ATOM 9836 C CA . LYS B 1 591 ? -12.438 -25.891 10.102 1 96.06 591 LYS B CA 1
ATOM 9837 C C . LYS B 1 591 ? -12.25 -24.531 9.438 1 96.06 591 LYS B C 1
ATOM 9839 O O . LYS B 1 591 ? -13.172 -23.719 9.414 1 96.06 591 LYS B O 1
ATOM 9844 N N . ASN B 1 592 ? -11.086 -24.25 8.961 1 96.44 592 ASN B N 1
ATOM 9845 C CA . ASN B 1 592 ? -10.789 -23 8.273 1 96.44 592 ASN B CA 1
ATOM 9846 C C . ASN B 1 592 ? -11.68 -22.812 7.047 1 96.44 592 ASN B C 1
ATOM 9848 O O . ASN B 1 592 ? -12.172 -21.703 6.801 1 96.44 592 ASN B O 1
ATOM 9852 N N . ILE B 1 593 ? -11.93 -23.844 6.328 1 96.12 593 ILE B N 1
ATOM 9853 C CA . ILE B 1 593 ? -12.758 -23.766 5.125 1 96.12 593 ILE B CA 1
ATOM 9854 C C . ILE B 1 593 ? -14.219 -23.531 5.516 1 96.12 593 ILE B C 1
ATOM 9856 O O . ILE B 1 593 ? -14.938 -22.812 4.832 1 96.12 593 ILE B O 1
ATOM 9860 N N . ARG B 1 594 ? -14.625 -24.141 6.574 1 95.69 594 ARG B N 1
ATOM 9861 C CA . ARG B 1 594 ? -15.984 -23.906 7.055 1 95.69 594 ARG B CA 1
ATOM 9862 C C . ARG B 1 594 ? -16.188 -22.453 7.434 1 95.69 594 ARG B C 1
ATOM 9864 O O . ARG B 1 594 ? -17.25 -21.875 7.172 1 95.69 594 ARG B O 1
ATOM 9871 N N . GLU B 1 595 ? -15.227 -21.953 8.055 1 94.5 595 GLU B N 1
ATOM 9872 C CA . GLU B 1 595 ? -15.297 -20.531 8.406 1 94.5 595 GLU B CA 1
ATOM 9873 C C . GLU B 1 595 ? -15.328 -19.656 7.156 1 94.5 595 GLU B C 1
ATOM 9875 O O . GLU B 1 595 ? -16.062 -18.656 7.109 1 94.5 595 GLU B O 1
ATOM 9880 N N . LEU B 1 596 ? -14.562 -20 6.223 1 94.81 596 LEU B N 1
ATOM 9881 C CA . LEU B 1 596 ? -14.547 -19.297 4.949 1 94.81 596 LEU B CA 1
ATOM 9882 C C . LEU B 1 596 ? -15.922 -19.328 4.289 1 94.81 596 LEU B C 1
ATOM 9884 O O . LEU B 1 596 ? -16.406 -18.312 3.797 1 94.81 596 LEU B O 1
ATOM 9888 N N . LEU B 1 597 ? -16.531 -20.484 4.285 1 94.88 597 LEU B N 1
ATOM 9889 C CA . LEU B 1 597 ? -17.844 -20.641 3.674 1 94.88 597 LEU B CA 1
ATOM 9890 C C . LEU B 1 597 ? -18.906 -19.859 4.445 1 94.88 597 LEU B C 1
ATOM 9892 O O . LEU B 1 597 ? -19.828 -19.297 3.846 1 94.88 597 LEU B O 1
ATOM 9896 N N . ARG B 1 598 ? -18.75 -19.812 5.695 1 93 598 ARG B N 1
ATOM 9897 C CA . ARG B 1 598 ? -19.672 -19.031 6.508 1 93 598 ARG B CA 1
ATOM 9898 C C . ARG B 1 598 ? -19.578 -17.547 6.16 1 93 598 ARG B C 1
ATOM 9900 O O . ARG B 1 598 ? -20.609 -16.859 6.07 1 93 598 ARG B O 1
ATOM 9907 N N . GLU B 1 599 ? -18.391 -17.125 6.008 1 90.31 599 GLU B N 1
ATOM 9908 C CA . GLU B 1 599 ? -18.156 -15.727 5.637 1 90.31 599 GLU B CA 1
ATOM 9909 C C . GLU B 1 599 ? -18.781 -15.406 4.277 1 90.31 599 GLU B C 1
ATOM 9911 O O . GLU B 1 599 ? -19.328 -14.32 4.078 1 90.31 599 GLU B O 1
ATOM 9916 N N . MET B 1 600 ? -18.703 -16.297 3.436 1 92 600 MET B N 1
ATOM 9917 C CA . MET B 1 600 ? -19.234 -16.125 2.086 1 92 600 MET B CA 1
ATOM 9918 C C . MET B 1 600 ? -20.766 -16.078 2.102 1 92 600 MET B C 1
ATOM 9920 O O . MET B 1 600 ? -21.375 -15.305 1.356 1 92 600 MET B O 1
ATOM 9924 N N . ARG B 1 601 ? -21.359 -16.906 2.98 1 90.31 601 ARG B N 1
ATOM 9925 C CA . ARG B 1 601 ? -22.812 -17.016 3.076 1 90.31 601 ARG B CA 1
ATOM 9926 C C . ARG B 1 601 ? -23.391 -15.812 3.807 1 90.31 601 ARG B C 1
ATOM 9928 O O . ARG B 1 601 ? -24.547 -15.445 3.58 1 90.31 601 ARG B O 1
ATOM 9935 N N . GLY B 1 602 ? -22.609 -15.039 4.551 1 81.25 602 GLY B N 1
ATOM 9936 C CA . GLY B 1 602 ? -23.094 -13.914 5.336 1 81.25 602 GLY B CA 1
ATOM 9937 C C . GLY B 1 602 ? -23.703 -14.328 6.66 1 81.25 602 GLY B C 1
ATOM 9938 O O . GLY B 1 602 ? -24.266 -13.5 7.375 1 81.25 602 GLY B O 1
#

Nearest PDB structures (foldseek):
  2yn5-assembly1_B  TM=5.232E-01  e=4.088E-02  Salmonella enterica subsp. enterica serovar Typhimurium str. LT2
  2yn3-assembly1_C  TM=4.995E-01  e=3.502E-02  Salmonella enterica subsp. enterica serovar Typhimurium str. LT2
  7nyw-assembly1_B  TM=2.543E-01  e=6.267E-01  Photorhabdus thracensis
  8ivq-assembly1_B  TM=3.019E-01  e=4.437E+00  Mus musculus
  2yn5-assembly1_B  TM=5.232E-01  e=4.328E-02  Salmonella enterica subsp. enterica serovar Typhimurium str. LT2

Foldseek 3Di:
DPPQFWKWKAWPVGDIDIFGKDQDDDADDLVLLLVQLPDAAAEQQIAIKIAGDPPDPQFPDKWKAKLPHTADWDADRVRRIIHHPDRPNHLKAFWIKMKMWTQGNVRDITIMITGIHFYWYFDDPVLVQLLVLLVLCLVQVQLWFDDPDPPLPDDPPSPCCDLVVLLVLLVVLLVLLVVCLVCLLPPADWDWDFDFDWAFPVPAPDQDPVQVVVCVVCVVQWDFDPDADDDPPTHTDGGITGHGDGDIANQDPLLQLLLQLLVVSLVLLVVQLVVLVVVLVSLPRPQPCDPRIGGSSVSLCVVVNVVSVVSSVSSVVSSVSSVVSSVSSCVSHVYDHDDLPDQDDDDPCCVPPVSSVVSSVSSVVSVSSPSDPPLVSVVSVLCSISVSSQLSSVVSLLVVLVVVVPKDWDDFAADDDPPDPPNSGDSVRTTAWIWIDDVQKIKIKGAFDKAFQDQPPPDPPAQKHFVAQDAPDPPHGDGIDGQRMKMWMDGVQEIEIEGEHEDQDEPVCCLPPVVVRQCCRPVVGMDGHWDDDPRDIHDYYYQAYEYEYEDYPPDAAKDWSPPVDDPPDDDPSTYIYHYDTPVHDPVSSSVRVVVVVVSRVD/DPPQFWKWKAWPVGDIDIFGKDQDDDADDLVLLLVQLPDAAAEQQIAIKIAGDPPDPQFPDKWKAKLPHTADWDADRVRRIIHHPDRPNHLKAFWIKMKMWTQGNVRDITIMITGIHFYWYFDDPVLVQLLVLLVLCLVQVQLWFDDPDPDLPDDPPSVVCAVVVLLVLLVVLLVLLVVCLVCLLPPADWDWDFDWDWAFPVPAPDQDPVQVVVCVVCVVQWDFDPDADDDPPTHTDGGITGHGDGDIALADPLLQLLLLLLVVSLVLLVVQLVVLVVVLVSLPRPQPCDPRIGGSSVSLCVVVNVVSVVSSVSSVVSSVSSVVSSVSSCVSHVYDHDDLPDQDDDDPCCVPPPSNVVSSVSSVVSVSSPNDPPLVSVVSVLCSISQSSQLSSVVSLLVVLVVVVPKDWDDFAADDDPPDPPNSGDSVRTTAWIWIDDVQKIKIKGAFDKAFQDQPPPDPPAQKHFVAQDAPDPPHGHGIDGQRMKMWMDGVLEIEIEGEHEDQDEPVCCLPPVVVRQCCRPVVGMDGHWDDDPRDIHDYYYQAYEYEYEDYPPDAAKDWSPPVDDPPDDDPSTYIYHYDTPVHDPVSSSVRVVVVVVSRVD

Solvent-accessible surface area (backbone atoms only — not comparable to full-atom values): 65574 Å² total; per-residue (Å²): 130,85,73,66,55,47,32,33,39,36,33,77,89,65,53,70,47,78,40,57,40,37,73,60,84,74,75,93,39,73,66,54,54,55,56,18,65,75,43,84,54,45,51,21,91,41,44,48,31,36,35,51,44,83,81,67,70,59,63,70,42,51,45,41,19,52,61,80,40,76,48,76,56,40,58,38,72,89,73,36,29,40,40,44,88,52,46,82,38,51,74,51,31,16,54,42,30,47,34,38,40,35,30,32,74,86,68,49,75,46,55,38,24,41,60,56,30,24,23,25,36,59,92,42,77,66,49,55,48,50,47,50,39,52,53,49,33,65,75,50,40,70,77,42,50,49,76,79,80,77,73,80,63,71,72,85,54,80,64,70,69,35,68,61,39,54,51,48,50,50,51,52,44,51,49,52,51,62,72,39,44,66,48,51,64,74,65,49,71,65,42,75,40,74,38,78,39,81,36,47,42,91,74,45,87,56,84,47,75,63,24,55,52,48,49,70,74,39,59,83,34,46,39,84,34,100,68,59,55,75,57,93,95,44,30,30,31,61,53,49,33,48,15,70,42,73,40,81,37,49,64,37,71,68,52,16,51,60,54,19,44,42,51,40,51,41,49,54,49,48,53,50,38,50,51,49,51,51,50,47,54,62,59,62,59,77,84,54,66,58,96,71,25,31,49,31,46,52,60,62,35,46,58,53,43,50,50,46,48,52,49,39,50,52,40,49,53,51,41,53,54,40,50,53,49,40,55,56,46,43,70,60,42,76,40,67,74,54,87,54,88,53,86,73,82,85,52,68,57,40,76,70,37,67,69,48,27,56,52,49,53,46,51,52,50,56,66,57,58,52,90,65,73,66,58,68,56,49,47,57,60,63,36,40,34,38,68,48,38,53,46,48,31,48,52,41,49,49,55,50,50,44,38,73,75,58,33,42,80,75,45,70,40,67,76,86,67,94,66,72,75,80,47,83,61,83,60,78,59,32,34,28,36,36,37,27,39,42,92,75,35,37,40,35,41,28,47,56,44,71,32,29,44,54,73,59,78,75,81,79,76,56,54,50,22,25,22,32,43,65,32,79,53,65,84,41,71,40,60,59,50,62,50,52,28,38,37,37,41,36,46,87,61,42,34,30,32,38,40,30,38,71,41,76,36,43,63,67,50,43,61,26,56,44,37,58,57,51,43,46,56,59,64,65,28,40,42,59,45,69,46,75,55,96,89,37,76,27,62,44,41,70,41,28,39,40,36,35,26,44,43,66,94,78,60,45,58,63,39,63,59,49,73,38,55,54,87,94,60,83,68,81,58,34,44,34,40,32,58,50,44,82,87,35,50,68,67,39,50,49,49,40,49,51,51,52,52,47,56,60,76,106,130,84,73,67,54,47,35,34,39,37,32,76,89,64,52,68,47,78,39,57,40,38,74,60,84,73,76,91,40,74,66,53,54,55,56,19,64,76,43,82,53,45,53,20,90,42,45,48,32,37,35,51,44,82,82,68,69,59,63,70,44,51,45,41,18,52,61,80,40,76,47,78,57,40,58,39,72,90,74,36,29,41,39,44,88,52,46,82,38,51,74,51,30,15,52,44,30,47,35,38,41,35,31,31,73,86,68,49,75,45,55,36,24,41,61,55,30,24,23,24,35,59,94,43,77,66,49,57,47,49,47,51,40,52,54,48,33,64,75,50,39,66,78,42,50,47,72,76,79,79,75,77,64,70,74,86,59,74,71,75,40,52,63,64,32,49,51,47,48,50,50,52,44,50,50,53,51,62,72,38,43,65,49,51,62,72,66,48,72,62,44,78,40,73,41,79,38,81,37,48,42,88,74,47,87,56,83,46,76,61,26,55,51,48,49,70,75,41,59,85,36,47,40,85,34,100,70,58,54,75,56,92,96,44,30,30,32,62,51,50,34,47,16,71,43,70,41,81,37,48,63,36,69,70,53,15,50,60,53,18,46,42,52,40,50,43,50,56,50,48,52,50,40,50,51,48,49,50,48,45,55,62,58,62,58,77,85,53,67,57,94,73,23,33,48,31,45,51,60,62,36,46,59,53,42,50,49,47,48,52,48,40,52,52,41,50,52,52,41,51,52,40,50,53,50,38,53,55,46,43,70,60,42,75,40,68,73,54,86,56,88,54,86,74,82,85,52,70,59,41,74,71,38,65,68,46,29,56,51,49,51,46,52,52,51,55,68,56,59,52,90,60,71,67,58,67,58,48,46,56,61,62,37,40,34,37,68,48,37,51,47,47,30,49,52,40,48,49,55,51,51,43,39,73,74,59,33,41,80,75,44,70,40,66,74,88,67,95,66,74,75,78,47,81,60,83,59,78,58,32,36,27,36,36,36,26,38,43,91,75,35,37,38,36,43,29,47,55,44,70,32,29,45,54,75,60,78,76,80,78,78,56,55,49,22,24,24,32,42,66,32,78,53,65,84,40,72,41,60,60,50,62,48,52,28,38,38,38,41,36,46,86,63,41,35,30,33,37,41,31,38,72,40,77,36,42,64,67,51,43,61,25,58,44,38,60,56,50,44,45,57,59,63,66,28,38,41,59,46,70,47,74,56,96,88,37,77,27,63,44,41,70,44,28,39,40,36,35,25,44,43,67,93,78,57,48,59,64,40,61,59,50,73,38,56,55,86,96,59,80,68,81,60,33,45,34,40,32,58,52,43,83,85,33,51,68,67,39,50,48,49,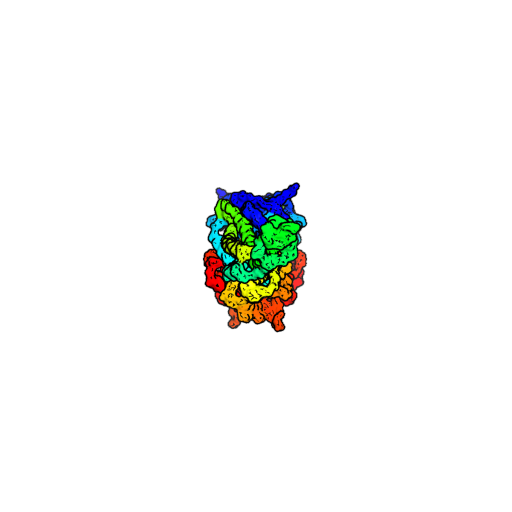39,50,51,52,51,50,48,57,58,76,104